Protein AF-A0A3M0WBS6-F1 (afdb_monomer)

Mean predicted aligned error: 14.49 Å

Structure (mmCIF, N/CA/C/O backbone):
data_AF-A0A3M0WBS6-F1
#
_entry.id   AF-A0A3M0WBS6-F1
#
loop_
_atom_site.group_PDB
_atom_site.id
_atom_site.type_symbol
_atom_site.label_atom_id
_atom_site.label_alt_id
_atom_site.label_comp_id
_atom_site.label_asym_id
_atom_site.label_entity_id
_atom_site.label_seq_id
_atom_site.pdbx_PDB_ins_code
_atom_site.Cartn_x
_atom_site.Cartn_y
_atom_site.Cartn_z
_atom_site.occupancy
_atom_site.B_iso_or_equiv
_atom_site.auth_seq_id
_atom_site.auth_comp_id
_atom_site.auth_asym_id
_atom_site.auth_atom_id
_atom_site.pdbx_PDB_model_num
ATOM 1 N N . MET A 1 1 ? -1.040 64.351 -2.840 1.00 47.22 1 MET A N 1
ATOM 2 C CA . MET A 1 1 ? -2.268 63.517 -2.868 1.00 47.22 1 MET A CA 1
ATOM 3 C C . MET A 1 1 ? -2.052 62.002 -3.060 1.00 47.22 1 MET A C 1
ATOM 5 O O . MET A 1 1 ? -3.031 61.279 -2.951 1.00 47.22 1 MET A O 1
ATOM 9 N N . LEU A 1 2 ? -0.829 61.464 -3.235 1.00 41.19 2 LEU A N 1
ATOM 10 C CA . LEU A 1 2 ? -0.623 60.002 -3.387 1.00 41.19 2 LEU A CA 1
ATOM 11 C C . LEU A 1 2 ? -0.198 59.225 -2.118 1.00 41.19 2 LEU A C 1
ATOM 13 O O . LEU A 1 2 ? -0.221 58.000 -2.134 1.00 41.19 2 LEU A O 1
ATOM 17 N N . ARG A 1 3 ? 0.147 59.889 -1.002 1.00 39.12 3 ARG A N 1
ATOM 18 C CA . ARG A 1 3 ? 0.546 59.202 0.250 1.00 39.12 3 ARG A CA 1
ATOM 19 C C . ARG A 1 3 ? -0.603 58.890 1.218 1.00 39.12 3 ARG A C 1
ATOM 21 O O . ARG A 1 3 ? -0.455 58.012 2.053 1.00 39.12 3 ARG A O 1
ATOM 28 N N . SER A 1 4 ? -1.759 59.541 1.078 1.00 40.88 4 SER A N 1
ATOM 29 C CA . SER A 1 4 ? -2.890 59.374 2.010 1.00 40.88 4 SER A CA 1
ATOM 30 C C . SER A 1 4 ? -3.879 58.268 1.589 1.00 40.88 4 SER A C 1
ATOM 32 O O . SER A 1 4 ? -4.588 57.721 2.424 1.00 40.88 4 SER A O 1
ATOM 34 N N . ARG A 1 5 ? -3.863 57.840 0.315 1.00 43.69 5 ARG A N 1
ATOM 35 C CA . ARG A 1 5 ? -4.740 56.762 -0.190 1.00 43.69 5 ARG A CA 1
ATOM 36 C C . ARG A 1 5 ? -4.237 55.337 0.087 1.00 43.69 5 ARG A C 1
ATOM 38 O O . ARG A 1 5 ? -5.045 54.420 0.109 1.00 43.69 5 ARG A O 1
ATOM 45 N N . ARG A 1 6 ? -2.935 55.138 0.338 1.00 44.62 6 ARG A N 1
ATOM 46 C CA . ARG A 1 6 ? -2.377 53.809 0.676 1.00 44.62 6 ARG A CA 1
ATOM 47 C C . ARG A 1 6 ? -2.536 53.442 2.154 1.00 44.62 6 ARG A C 1
ATOM 49 O O . ARG A 1 6 ? -2.639 52.262 2.459 1.00 44.62 6 ARG A O 1
ATOM 56 N N . LEU A 1 7 ? -2.617 54.431 3.049 1.00 44.59 7 LEU A N 1
ATOM 57 C CA . LEU A 1 7 ? -2.803 54.182 4.482 1.00 44.59 7 LEU A CA 1
ATOM 58 C C . LEU A 1 7 ? -4.254 53.790 4.814 1.00 44.59 7 LEU A C 1
ATOM 60 O O . LEU A 1 7 ? -4.465 52.875 5.598 1.00 44.59 7 LEU A O 1
ATOM 64 N N . LEU A 1 8 ? -5.250 54.400 4.153 1.00 46.28 8 LEU A N 1
ATOM 65 C CA . LEU A 1 8 ? -6.659 54.021 4.335 1.00 46.28 8 LEU A CA 1
ATOM 66 C C . LEU A 1 8 ? -6.970 52.613 3.797 1.00 46.28 8 LEU A C 1
ATOM 68 O O . LEU A 1 8 ? -7.720 51.878 4.425 1.00 46.28 8 LEU A O 1
ATOM 72 N N . ALA A 1 9 ? -6.362 52.209 2.676 1.00 47.78 9 ALA A N 1
ATOM 73 C CA . ALA A 1 9 ? -6.567 50.871 2.120 1.00 47.78 9 ALA A CA 1
ATOM 74 C C . ALA A 1 9 ? -5.963 49.767 3.010 1.00 47.78 9 ALA A C 1
ATOM 76 O O . ALA A 1 9 ? -6.587 48.724 3.182 1.00 47.78 9 ALA A O 1
ATOM 77 N N . LEU A 1 10 ? -4.797 50.007 3.629 1.00 48.59 10 LEU A N 1
ATOM 78 C CA . LEU A 1 10 ? -4.186 49.051 4.561 1.00 48.59 10 LEU A CA 1
ATOM 79 C C . LEU A 1 10 ? -4.943 48.950 5.892 1.00 48.59 10 LEU A C 1
ATOM 81 O O . LEU A 1 10 ? -5.083 47.848 6.413 1.00 48.59 10 LEU A O 1
ATOM 85 N N . VAL A 1 11 ? -5.467 50.062 6.421 1.00 52.75 11 VAL A N 1
ATOM 86 C CA . VAL A 1 11 ? -6.254 50.056 7.669 1.00 52.75 11 VAL A CA 1
ATOM 87 C C . VAL A 1 11 ? -7.625 49.401 7.461 1.00 52.75 11 VAL A C 1
ATOM 89 O O . VAL A 1 11 ? -8.079 48.669 8.336 1.00 52.75 11 VAL A O 1
ATOM 92 N N . CYS A 1 12 ? -8.253 49.563 6.291 1.00 49.41 12 CYS A N 1
ATOM 93 C CA . CYS A 1 12 ? -9.490 48.849 5.966 1.00 49.41 12 CYS A CA 1
ATOM 94 C C . CYS A 1 12 ? -9.265 47.346 5.725 1.00 49.41 12 CYS A C 1
ATOM 96 O O . CYS A 1 12 ? -10.094 46.558 6.160 1.00 49.41 12 CYS A O 1
ATOM 98 N N . LEU A 1 13 ? -8.151 46.930 5.105 1.00 45.88 13 LEU A N 1
ATOM 99 C CA . LEU A 1 13 ? -7.830 45.507 4.898 1.00 45.88 13 LEU A CA 1
ATOM 100 C C . LEU A 1 13 ? -7.440 44.788 6.200 1.00 45.88 13 LEU A C 1
ATOM 102 O O . LEU A 1 13 ? -7.873 43.659 6.411 1.00 45.88 13 LEU A O 1
ATOM 106 N N . PHE A 1 14 ? -6.697 45.443 7.102 1.00 46.53 14 PHE A N 1
ATOM 107 C CA . PHE A 1 14 ? -6.407 44.886 8.431 1.00 46.53 14 PHE A CA 1
ATOM 108 C C . PHE A 1 14 ? -7.639 44.897 9.344 1.00 46.53 14 PHE A C 1
ATOM 110 O O . PHE A 1 14 ? -7.871 43.928 10.057 1.00 46.53 14 PHE A O 1
ATOM 117 N N . GLY A 1 15 ? -8.464 45.948 9.287 1.00 42.53 15 GLY A N 1
ATOM 118 C CA . GLY A 1 15 ? -9.719 46.018 10.037 1.00 42.53 15 GLY A CA 1
ATOM 119 C C . GLY A 1 15 ? -10.725 44.949 9.608 1.00 42.53 15 GLY A C 1
ATOM 120 O O . GLY A 1 15 ? -11.357 44.349 10.470 1.00 42.53 15 GLY A O 1
ATOM 121 N N . PHE A 1 16 ? -10.823 44.649 8.306 1.00 43.31 16 PHE A N 1
ATOM 122 C CA . PHE A 1 16 ? -11.684 43.573 7.806 1.00 43.31 16 PHE A CA 1
ATOM 123 C C . PHE A 1 16 ? -11.136 42.193 8.174 1.00 43.31 16 PHE A C 1
ATOM 125 O O . PHE A 1 16 ? -11.905 41.374 8.653 1.00 43.31 16 PHE A O 1
ATOM 132 N N . ALA A 1 17 ? -9.820 41.964 8.046 1.00 44.31 17 ALA A N 1
ATOM 133 C CA . ALA A 1 17 ? -9.193 40.686 8.391 1.00 44.31 17 ALA A CA 1
ATOM 134 C C . ALA A 1 17 ? -9.304 40.356 9.890 1.00 44.31 17 ALA A C 1
ATOM 136 O O . ALA A 1 17 ? -9.595 39.209 10.235 1.00 44.31 17 ALA A O 1
ATOM 137 N N . VAL A 1 18 ? -9.135 41.358 10.766 1.00 44.69 18 VAL A N 1
ATOM 138 C CA . VAL A 1 18 ? -9.263 41.218 12.227 1.00 44.69 18 VAL A CA 1
ATOM 139 C C . VAL A 1 18 ? -10.728 41.067 12.651 1.00 44.69 18 VAL A C 1
ATOM 141 O O . VAL A 1 18 ? -11.005 40.251 13.523 1.00 44.69 18 VAL A O 1
ATOM 144 N N . LEU A 1 19 ? -11.688 41.748 12.003 1.00 34.44 19 LEU A N 1
ATOM 145 C CA . LEU A 1 19 ? -13.113 41.500 12.271 1.00 34.44 19 LEU A CA 1
ATOM 146 C C . LEU A 1 19 ? -13.571 40.125 11.767 1.00 34.44 19 LEU A C 1
ATOM 148 O O . LEU A 1 19 ? -14.340 39.478 12.465 1.00 34.44 19 LEU A O 1
ATOM 152 N N . THR A 1 20 ? -13.082 39.632 10.620 1.00 37.53 20 THR A N 1
ATOM 153 C CA . THR A 1 20 ? -13.386 38.255 10.181 1.00 37.53 20 THR A CA 1
ATOM 154 C C . THR A 1 20 ? -12.730 37.199 11.062 1.00 37.53 20 THR A C 1
ATOM 156 O O . THR A 1 20 ? -13.316 36.141 11.235 1.00 37.53 20 THR A O 1
ATOM 159 N N . THR A 1 21 ? -11.567 37.463 11.668 1.00 36.88 21 THR A N 1
ATOM 160 C CA . THR A 1 21 ? -10.949 36.508 12.613 1.00 36.88 21 THR A CA 1
ATOM 161 C C . THR A 1 21 ? -11.545 36.577 14.020 1.00 36.88 21 THR A C 1
ATOM 163 O O . THR A 1 21 ? -11.550 35.560 14.704 1.00 36.88 21 THR A O 1
ATOM 166 N N . PHE A 1 22 ? -12.109 37.715 14.442 1.00 31.97 22 PHE A N 1
ATOM 167 C CA . PHE A 1 22 ? -12.853 37.815 15.707 1.00 31.97 22 PHE A CA 1
ATOM 168 C C . PHE A 1 22 ? -14.324 37.380 15.601 1.00 31.97 22 PHE A C 1
ATOM 170 O O . PHE A 1 22 ? -14.873 36.926 16.597 1.00 31.97 22 PHE A O 1
ATOM 177 N N . LEU A 1 23 ? -14.952 37.458 14.420 1.00 30.58 23 LEU A N 1
ATOM 178 C CA . LEU A 1 23 ? -16.318 36.957 14.182 1.00 30.58 23 LEU A CA 1
ATOM 179 C C . LEU A 1 23 ? -16.371 35.476 13.752 1.00 30.58 23 LEU A C 1
ATOM 181 O O . LEU A 1 23 ? -17.457 34.926 13.646 1.00 30.58 23 LEU A O 1
ATOM 185 N N . LEU A 1 24 ? -15.224 34.819 13.534 1.00 34.69 24 LEU A N 1
ATOM 186 C CA . LEU A 1 24 ? -15.121 33.367 13.285 1.00 34.69 24 LEU A CA 1
ATOM 187 C C . LEU A 1 24 ? -14.645 32.575 14.514 1.00 34.69 24 LEU A C 1
ATOM 189 O O . LEU A 1 24 ? -14.204 31.437 14.390 1.00 34.69 24 LEU A O 1
ATOM 193 N N . ARG A 1 25 ? -14.724 33.169 15.706 1.00 33.16 25 ARG A N 1
ATOM 194 C CA . ARG A 1 25 ? -14.453 32.484 16.974 1.00 33.16 25 ARG A CA 1
ATOM 195 C C . ARG A 1 25 ? -15.651 32.619 17.910 1.00 33.16 25 ARG A C 1
ATOM 197 O O . ARG A 1 25 ? -15.506 33.002 19.065 1.00 33.16 25 ARG A O 1
ATOM 204 N N . GLU A 1 26 ? -16.840 32.347 17.377 1.00 32.22 26 GLU A N 1
ATOM 205 C CA . GLU A 1 26 ? -17.935 31.855 18.209 1.00 32.22 26 GLU A CA 1
ATOM 206 C C . GLU A 1 26 ? -17.575 30.431 18.630 1.00 32.22 26 GLU A C 1
ATOM 208 O O . GLU A 1 26 ? -17.135 29.623 17.812 1.00 32.22 26 GLU A O 1
ATOM 213 N N . GLU A 1 27 ? -17.694 30.158 19.927 1.00 37.25 27 GLU A N 1
ATOM 214 C CA . GLU A 1 27 ? -17.607 28.821 20.499 1.00 37.25 27 GLU A CA 1
ATOM 215 C C . GLU A 1 27 ? -18.438 27.854 19.648 1.00 37.25 27 GLU A C 1
ATOM 217 O O . GLU A 1 27 ? -19.664 27.956 19.587 1.00 37.25 27 GLU A O 1
ATOM 222 N N . HIS A 1 28 ? -17.768 26.917 18.975 1.00 36.47 28 HIS A N 1
ATOM 223 C CA . HIS A 1 28 ? -18.415 25.792 18.316 1.00 36.47 28 HIS A CA 1
ATOM 224 C C . HIS A 1 28 ? -18.977 24.848 19.387 1.00 36.47 28 HIS A C 1
ATOM 226 O O . HIS A 1 28 ? -18.446 23.771 19.641 1.00 36.47 28 HIS A O 1
ATOM 232 N N . ALA A 1 29 ? -20.075 25.248 20.027 1.00 37.41 29 ALA A N 1
ATOM 233 C CA . ALA A 1 29 ? -21.021 24.272 20.537 1.00 37.41 29 ALA A CA 1
ATOM 234 C C . ALA A 1 29 ? -21.516 23.449 19.330 1.00 37.41 29 ALA A C 1
ATOM 236 O O . ALA A 1 29 ? -21.731 24.037 18.267 1.00 37.41 29 ALA A O 1
ATOM 237 N N . PRO A 1 30 ? -21.678 22.119 19.436 1.00 37.03 30 PRO A N 1
ATOM 238 C CA . PRO A 1 30 ? -22.220 21.312 18.348 1.00 37.03 30 PRO A CA 1
ATOM 239 C C . PRO A 1 30 ? -23.620 21.826 17.991 1.00 37.03 30 PRO A C 1
ATOM 241 O O . PRO A 1 30 ? -24.596 21.597 18.704 1.00 37.03 30 PRO A O 1
ATOM 244 N N . VAL A 1 31 ? -23.709 22.587 16.899 1.00 40.69 31 VAL A N 1
ATOM 245 C CA . VAL A 1 31 ? -24.970 23.121 16.394 1.00 40.69 31 VAL A CA 1
ATOM 246 C C . VAL A 1 31 ? -25.613 22.009 15.582 1.00 40.69 31 VAL A C 1
ATOM 248 O O . VAL A 1 31 ? -25.177 21.707 14.472 1.00 40.69 31 VAL A O 1
ATOM 251 N N . LEU A 1 32 ? -26.656 21.390 16.143 1.00 47.97 32 LEU A N 1
ATOM 252 C CA . LEU A 1 32 ? -27.605 20.601 15.361 1.00 47.97 32 LEU A CA 1
ATOM 253 C C . LEU A 1 32 ? -27.993 21.429 14.124 1.00 47.97 32 LEU A C 1
ATOM 255 O O . LEU A 1 32 ? -28.398 22.585 14.298 1.00 47.97 32 LEU A O 1
ATOM 259 N N . PRO A 1 33 ? -27.887 20.901 12.889 1.00 42.44 33 PRO A N 1
ATOM 260 C CA . PRO A 1 33 ? -28.407 21.614 11.736 1.00 42.44 33 PRO A CA 1
ATOM 261 C C . PRO A 1 33 ? -29.860 21.999 12.020 1.00 42.44 33 PRO A C 1
ATOM 263 O O . PRO A 1 33 ? -30.611 21.226 12.617 1.00 42.44 33 PRO A O 1
ATOM 266 N N . THR A 1 34 ? -30.247 23.201 11.593 1.00 40.59 34 THR A N 1
ATOM 267 C CA . THR A 1 34 ? -31.525 23.892 11.859 1.00 40.59 34 THR A CA 1
ATOM 268 C C . THR A 1 34 ? -32.793 23.135 11.415 1.00 40.59 34 THR A C 1
ATOM 270 O O . THR A 1 34 ? -33.898 23.663 11.502 1.00 40.59 34 THR A O 1
ATOM 273 N N . SER A 1 35 ? -32.661 21.869 11.013 1.00 52.28 35 SER A N 1
ATOM 274 C CA . SER A 1 35 ? -33.719 20.867 10.949 1.00 52.28 35 SER A CA 1
ATOM 275 C C . SER A 1 35 ? -33.173 19.486 11.354 1.00 52.28 35 SER A C 1
ATOM 277 O O . SER A 1 35 ? -32.492 18.839 10.561 1.00 52.28 35 SER A O 1
ATOM 279 N N . SER A 1 36 ? -33.494 18.979 12.543 1.00 58.00 36 SER A N 1
ATOM 280 C CA . SER A 1 36 ? -33.116 17.612 12.939 1.00 58.00 36 SER A CA 1
ATOM 281 C C . SER A 1 36 ? -34.337 16.841 13.437 1.00 58.00 36 SER A C 1
ATOM 283 O O . SER A 1 36 ? -34.434 16.448 14.598 1.00 58.00 36 SER A O 1
ATOM 285 N N . LEU A 1 37 ? -35.297 16.622 12.532 1.00 74.56 37 LEU A N 1
ATOM 286 C CA . LEU A 1 37 ? -36.417 15.703 12.771 1.00 74.56 37 LEU A CA 1
ATOM 287 C C . LEU A 1 37 ? -35.947 14.237 12.888 1.00 74.56 37 LEU A C 1
ATOM 289 O O . LEU A 1 37 ? -36.679 13.408 13.422 1.00 74.56 37 LEU A O 1
ATOM 293 N N . THR A 1 38 ? -34.745 13.914 12.404 1.00 85.94 38 THR A N 1
ATOM 294 C CA . THR A 1 38 ? -34.146 12.572 12.418 1.00 85.94 38 THR A CA 1
ATOM 295 C C . THR A 1 38 ? -33.051 12.450 13.475 1.00 85.94 38 THR A C 1
ATOM 297 O O . THR A 1 38 ? -32.375 13.425 13.791 1.00 85.94 38 THR A O 1
ATOM 300 N N . HIS A 1 39 ? -32.909 11.257 14.058 1.00 91.88 39 HIS A N 1
ATOM 301 C CA . HIS A 1 39 ? -31.896 10.988 15.081 1.00 91.88 39 HIS A CA 1
ATOM 302 C C . HIS A 1 39 ? -30.485 10.970 14.455 1.00 91.88 39 HIS A C 1
ATOM 304 O O . HIS A 1 39 ? -30.342 10.422 13.361 1.00 91.88 39 HIS A O 1
ATOM 310 N N . PRO A 1 40 ? -29.428 11.485 15.113 1.00 92.69 40 PRO A N 1
ATOM 311 C CA . PRO A 1 40 ? -28.071 11.480 14.552 1.00 92.69 40 PRO A CA 1
ATOM 312 C C . PRO A 1 40 ? -27.553 10.087 14.158 1.00 92.69 40 PRO A C 1
ATOM 314 O O . PRO A 1 40 ? -26.979 9.930 13.086 1.00 92.69 40 PRO A O 1
ATOM 317 N N . VAL A 1 41 ? -27.816 9.054 14.971 1.00 95.19 41 VAL A N 1
ATOM 318 C CA . VAL A 1 41 ? -27.427 7.664 14.640 1.00 95.19 41 VAL A CA 1
ATOM 319 C C . VAL A 1 41 ? -28.119 7.171 13.368 1.00 95.19 41 VAL A C 1
ATOM 321 O O . VAL A 1 41 ? -27.478 6.521 12.552 1.00 95.19 41 VAL A O 1
ATOM 324 N N . HIS A 1 42 ? -29.390 7.527 13.157 1.00 94.69 42 HIS A N 1
ATOM 325 C CA . HIS A 1 42 ? -30.114 7.163 11.937 1.00 94.69 42 HIS A CA 1
ATOM 326 C C . HIS A 1 42 ? -29.429 7.746 10.694 1.00 94.69 42 HIS A C 1
ATOM 328 O O . HIS A 1 42 ? -29.195 7.029 9.728 1.00 94.69 42 HIS A O 1
ATOM 334 N N . GLN A 1 43 ? -29.037 9.025 10.750 1.00 92.81 43 GLN A N 1
ATOM 335 C CA . GLN A 1 43 ? -28.323 9.684 9.650 1.00 92.81 43 GLN A CA 1
ATOM 336 C C . GLN A 1 43 ? -26.978 9.003 9.362 1.00 92.81 43 GLN A C 1
ATOM 338 O O . GLN A 1 43 ? -26.663 8.746 8.204 1.00 92.81 43 GLN A O 1
ATOM 343 N N . LEU A 1 44 ? -26.213 8.654 10.404 1.00 95.69 44 LEU A N 1
ATOM 344 C CA . LEU A 1 44 ? -24.932 7.954 10.255 1.00 95.69 44 LEU A CA 1
ATOM 345 C C . LEU A 1 44 ? -25.090 6.588 9.577 1.00 95.69 44 LEU A C 1
ATOM 347 O O . LEU A 1 44 ? -24.290 6.249 8.707 1.00 95.69 44 LEU A O 1
ATOM 351 N N . VAL A 1 45 ? -26.118 5.821 9.953 1.00 96.75 45 VAL A N 1
ATOM 352 C CA . VAL A 1 45 ? -26.416 4.516 9.343 1.00 96.75 45 VAL A CA 1
ATOM 353 C C . VAL A 1 45 ? -26.828 4.686 7.879 1.00 96.75 45 VAL A C 1
ATOM 355 O O . VAL A 1 45 ? -26.230 4.057 7.007 1.00 96.75 45 VAL A O 1
ATOM 358 N N . GLU A 1 46 ? -27.778 5.580 7.580 1.00 95.06 46 GLU A N 1
ATOM 359 C CA . GLU A 1 46 ? -28.247 5.811 6.204 1.00 95.06 46 GLU A CA 1
ATOM 360 C C . GLU A 1 46 ? -27.131 6.317 5.275 1.00 95.06 46 GLU A C 1
ATOM 362 O O . GLU A 1 46 ? -27.010 5.870 4.127 1.00 95.06 46 GLU A O 1
ATOM 367 N N . ASP A 1 47 ? -26.299 7.243 5.760 1.00 95.25 47 ASP A N 1
ATOM 368 C CA . ASP A 1 47 ? -25.171 7.780 5.004 1.00 95.25 47 ASP A CA 1
ATOM 369 C C . ASP A 1 47 ? -24.118 6.701 4.736 1.00 95.25 47 ASP A C 1
ATOM 371 O O . ASP A 1 47 ? -23.687 6.529 3.590 1.00 95.25 47 ASP A O 1
ATOM 375 N N . ALA A 1 48 ? -23.757 5.923 5.760 1.00 97.31 48 ALA A N 1
ATOM 376 C CA . ALA A 1 48 ? -22.767 4.864 5.629 1.00 97.31 48 ALA A CA 1
ATOM 377 C C . ALA A 1 48 ? -23.246 3.726 4.713 1.00 97.31 48 ALA A C 1
ATOM 379 O O . ALA A 1 48 ? -22.464 3.214 3.906 1.00 97.31 48 ALA A O 1
ATOM 380 N N . GLU A 1 49 ? -24.527 3.352 4.773 1.00 97.31 49 GLU A N 1
ATOM 381 C CA . GLU A 1 49 ? -25.117 2.353 3.878 1.00 97.31 49 GLU A CA 1
ATOM 382 C C . GLU A 1 49 ? -25.115 2.836 2.425 1.00 97.31 49 GLU A C 1
ATOM 384 O O . GLU A 1 49 ? -24.713 2.089 1.525 1.00 97.31 49 GLU A O 1
ATOM 389 N N . ARG A 1 50 ? -25.494 4.095 2.177 1.00 97.56 50 ARG A N 1
ATOM 390 C CA . ARG A 1 50 ? -25.458 4.691 0.835 1.00 97.56 50 ARG A CA 1
ATOM 391 C C . ARG A 1 50 ? -24.042 4.696 0.260 1.00 97.56 50 ARG A C 1
ATOM 393 O O . ARG A 1 50 ? -23.843 4.257 -0.879 1.00 97.56 50 ARG A O 1
ATOM 400 N N . ASP A 1 51 ? -23.065 5.141 1.043 1.00 96.75 51 ASP A N 1
ATOM 401 C CA . ASP A 1 51 ? -21.661 5.188 0.630 1.00 96.75 51 ASP A CA 1
ATOM 402 C C . ASP A 1 51 ? -21.102 3.781 0.385 1.00 96.75 51 ASP A C 1
ATOM 404 O O . ASP A 1 51 ? -20.382 3.544 -0.593 1.00 96.75 51 ASP A O 1
ATOM 408 N N . PHE A 1 52 ? -21.493 2.812 1.214 1.00 97.44 52 PHE A N 1
ATOM 409 C CA . PHE A 1 52 ? -21.112 1.418 1.042 1.00 97.44 52 PHE A CA 1
ATOM 410 C C . PHE A 1 52 ? -21.689 0.806 -0.243 1.00 97.44 52 PHE A C 1
ATOM 412 O O . PHE A 1 52 ? -20.957 0.147 -0.988 1.00 97.44 52 PHE A O 1
ATOM 419 N N . GLN A 1 53 ? -22.959 1.064 -0.576 1.00 97.62 53 GLN A N 1
ATOM 420 C CA . GLN A 1 53 ? -23.530 0.595 -1.845 1.00 97.62 53 GLN A CA 1
ATOM 421 C C . GLN A 1 53 ? -22.854 1.251 -3.056 1.00 97.62 53 GLN A C 1
ATOM 423 O O . GLN A 1 53 ? -22.554 0.562 -4.036 1.00 97.62 53 GLN A O 1
ATOM 428 N N . ALA A 1 54 ? -22.550 2.551 -2.989 1.00 97.94 54 ALA A N 1
ATOM 429 C CA . ALA A 1 54 ? -21.816 3.247 -4.046 1.00 97.94 54 ALA A CA 1
ATOM 430 C C . ALA A 1 54 ? -20.412 2.651 -4.252 1.00 97.94 54 ALA A C 1
ATOM 432 O O . ALA A 1 54 ? -19.980 2.432 -5.390 1.00 97.94 54 ALA A O 1
ATOM 433 N N . LEU A 1 55 ? -19.724 2.320 -3.157 1.00 96.12 55 LEU A N 1
ATOM 434 C CA . LEU A 1 55 ? -18.430 1.648 -3.189 1.00 96.12 55 LEU A CA 1
ATOM 435 C C . LEU A 1 55 ? -18.515 0.262 -3.837 1.00 96.12 55 LEU A C 1
ATOM 437 O O . LEU A 1 55 ? -17.672 -0.073 -4.668 1.00 96.12 55 LEU A O 1
ATOM 441 N N . ARG A 1 56 ? -19.535 -0.538 -3.519 1.00 96.31 56 ARG A N 1
ATOM 442 C CA . ARG A 1 56 ? -19.724 -1.856 -4.147 1.00 96.31 56 ARG A CA 1
ATOM 443 C C . ARG A 1 56 ? -20.053 -1.743 -5.635 1.00 96.31 56 ARG A C 1
ATOM 445 O O . ARG A 1 56 ? -19.561 -2.531 -6.440 1.00 96.31 56 ARG A O 1
ATOM 452 N N . ALA A 1 57 ? -20.840 -0.741 -6.022 1.00 96.88 57 ALA A N 1
ATOM 453 C CA . ALA A 1 57 ? -21.254 -0.544 -7.408 1.00 96.88 57 ALA A CA 1
ATOM 454 C C . ALA A 1 57 ? -20.092 -0.173 -8.349 1.00 96.88 57 ALA A C 1
ATOM 456 O O . ALA A 1 57 ? -20.131 -0.538 -9.527 1.00 96.88 57 ALA A O 1
ATOM 457 N N . ARG A 1 58 ? -19.062 0.524 -7.843 1.00 95.81 58 ARG A N 1
ATOM 458 C CA . ARG A 1 58 ? -17.923 1.009 -8.647 1.00 95.81 58 ARG A CA 1
ATOM 459 C C . ARG A 1 58 ? -16.789 -0.001 -8.860 1.00 95.81 58 ARG A C 1
ATOM 461 O O . ARG A 1 58 ? -15.851 0.329 -9.576 1.00 95.81 58 ARG A O 1
ATOM 468 N N . GLN A 1 59 ? -16.845 -1.186 -8.245 1.00 97.31 59 GLN A N 1
ATOM 469 C CA . GLN A 1 59 ? -15.738 -2.150 -8.293 1.00 97.31 59 GLN A CA 1
ATOM 470 C C . GLN A 1 59 ? -15.447 -2.648 -9.721 1.00 97.31 59 GLN A C 1
ATOM 472 O O . GLN A 1 59 ? -16.356 -2.942 -10.509 1.00 97.31 59 GLN A O 1
ATOM 477 N N . SER A 1 60 ? -14.161 -2.800 -10.029 1.00 97.50 60 SER A N 1
ATOM 478 C CA . SER A 1 60 ? -13.648 -3.238 -11.325 1.00 97.50 60 SER A CA 1
ATOM 479 C C . SER A 1 60 ? -14.107 -4.645 -11.705 1.00 97.50 60 SER A C 1
ATOM 481 O O . SER A 1 60 ? -13.981 -5.611 -10.946 1.00 97.50 60 SER A O 1
ATOM 483 N N . ARG A 1 61 ? -14.598 -4.789 -12.943 1.00 94.44 61 ARG A N 1
ATOM 484 C CA . ARG A 1 61 ? -15.171 -6.049 -13.455 1.00 94.44 61 ARG A CA 1
ATOM 485 C C . ARG A 1 61 ? -14.232 -6.829 -14.366 1.00 94.44 61 ARG A C 1
ATOM 487 O O . ARG A 1 61 ? -14.418 -8.033 -14.524 1.00 94.44 61 ARG A O 1
ATOM 494 N N . SER A 1 62 ? -13.217 -6.172 -14.922 1.00 95.88 62 SER A N 1
ATOM 495 C CA . SER A 1 62 ? -12.187 -6.786 -15.761 1.00 95.88 62 SER A CA 1
ATOM 496 C C . SER A 1 62 ? -10.778 -6.392 -15.309 1.00 95.88 62 SER A C 1
ATOM 498 O O . SER A 1 62 ? -10.596 -5.414 -14.585 1.00 95.88 62 SER A O 1
ATOM 500 N N . LEU A 1 63 ? -9.761 -7.134 -15.767 1.00 94.94 63 LEU A N 1
ATOM 501 C CA . LEU A 1 63 ? -8.356 -6.776 -15.533 1.00 94.94 63 LEU A CA 1
ATOM 502 C C . LEU A 1 63 ? -8.045 -5.381 -16.094 1.00 94.94 63 LEU A C 1
ATOM 504 O O . LEU A 1 63 ? -7.321 -4.614 -15.470 1.00 94.94 63 LEU A O 1
ATOM 508 N N . LYS A 1 64 ? -8.610 -5.038 -17.258 1.00 93.06 64 LYS A N 1
ATOM 509 C CA . LYS A 1 64 ? -8.423 -3.725 -17.885 1.00 93.06 64 LYS A CA 1
ATOM 510 C C . LYS A 1 64 ? -8.954 -2.602 -16.989 1.00 93.06 64 LYS A C 1
ATOM 512 O O . LYS A 1 64 ? -8.262 -1.600 -16.831 1.00 93.06 64 LYS A O 1
ATOM 517 N N . ASP A 1 65 ? -10.129 -2.795 -16.391 1.00 96.06 65 ASP A N 1
ATOM 518 C CA . ASP A 1 65 ? -10.731 -1.816 -15.477 1.00 96.06 65 ASP A CA 1
ATOM 519 C C . ASP A 1 65 ? -9.889 -1.672 -14.208 1.00 96.06 65 ASP A C 1
ATOM 521 O O . ASP A 1 65 ? -9.518 -0.557 -13.859 1.00 96.06 65 ASP A O 1
ATOM 525 N N . ALA A 1 66 ? -9.469 -2.791 -13.604 1.00 97.44 66 ALA A N 1
ATOM 526 C CA . ALA A 1 66 ? -8.635 -2.783 -12.399 1.00 97.44 66 ALA A CA 1
ATOM 527 C C . ALA A 1 66 ? -7.284 -2.086 -12.637 1.00 97.44 66 ALA A C 1
ATOM 529 O O . ALA A 1 66 ? -6.804 -1.325 -11.800 1.00 97.44 66 ALA A O 1
ATOM 530 N N . VAL A 1 67 ? -6.665 -2.296 -13.805 1.00 94.88 67 VAL A N 1
ATOM 531 C CA . VAL A 1 67 ? -5.430 -1.598 -14.200 1.00 94.88 67 VAL A CA 1
ATOM 532 C C . VAL A 1 67 ? -5.677 -0.100 -14.403 1.00 94.88 67 VAL A C 1
ATOM 534 O O . VAL A 1 67 ? -4.845 0.719 -14.001 1.00 94.88 67 VAL A O 1
ATOM 537 N N . ALA A 1 68 ? -6.792 0.275 -15.033 1.00 92.25 68 ALA A N 1
ATOM 538 C CA . ALA A 1 68 ? -7.146 1.675 -15.252 1.00 92.25 68 ALA A CA 1
ATOM 539 C C . ALA A 1 68 ? -7.434 2.397 -13.927 1.00 92.25 68 ALA A C 1
ATOM 541 O O . ALA A 1 68 ? -6.909 3.491 -13.709 1.00 92.25 68 ALA A O 1
ATOM 542 N N . GLU A 1 69 ? -8.190 1.769 -13.027 1.00 97.00 69 GLU A N 1
ATOM 543 C CA . GLU A 1 69 ? -8.500 2.292 -11.697 1.00 97.00 69 GLU A CA 1
ATOM 544 C C . GLU A 1 69 ? -7.239 2.415 -10.838 1.00 97.00 69 GLU A C 1
ATOM 546 O O . GLU A 1 69 ? -6.989 3.480 -10.271 1.00 97.00 69 GLU A O 1
ATOM 551 N N . TYR A 1 70 ? -6.369 1.398 -10.844 1.00 96.19 70 TYR A N 1
ATOM 552 C CA . TYR A 1 70 ? -5.065 1.450 -10.177 1.00 96.19 70 TYR A CA 1
ATOM 553 C C . TYR A 1 70 ? -4.241 2.664 -10.632 1.00 96.19 70 TYR A C 1
ATOM 555 O O . TYR A 1 70 ? -3.746 3.443 -9.812 1.00 96.19 70 TYR A O 1
ATOM 563 N N . ARG A 1 71 ? -4.113 2.862 -11.953 1.00 92.88 71 ARG A N 1
ATOM 564 C CA . ARG A 1 71 ? -3.371 3.998 -12.528 1.00 92.88 71 ARG A CA 1
ATOM 565 C C . ARG A 1 71 ? -4.023 5.330 -12.181 1.00 92.88 71 ARG A C 1
ATOM 567 O O . ARG A 1 71 ? -3.321 6.291 -11.862 1.00 92.88 71 ARG A O 1
ATOM 574 N N . ARG A 1 72 ? -5.357 5.400 -12.227 1.00 94.88 72 ARG A N 1
ATOM 575 C CA . ARG A 1 72 ? -6.118 6.604 -11.881 1.00 94.88 72 ARG A CA 1
ATOM 576 C C . ARG A 1 72 ? -5.874 6.998 -10.426 1.00 94.88 72 ARG A C 1
ATOM 578 O O . ARG A 1 72 ? -5.620 8.184 -10.190 1.00 94.88 72 ARG A O 1
ATOM 585 N N . ARG A 1 73 ? -5.935 6.026 -9.508 1.00 94.06 73 ARG A N 1
ATOM 586 C CA . ARG A 1 73 ? -5.866 6.219 -8.055 1.00 94.06 73 ARG A CA 1
ATOM 587 C C . ARG A 1 73 ? -4.447 6.501 -7.567 1.00 94.06 73 ARG A C 1
ATOM 589 O O . ARG A 1 73 ? -4.225 7.527 -6.934 1.00 94.06 73 ARG A O 1
ATOM 596 N N . TYR A 1 74 ? -3.483 5.650 -7.917 1.00 93.62 74 TYR A N 1
ATOM 597 C CA . TYR A 1 74 ? -2.132 5.712 -7.342 1.00 93.62 74 TYR A CA 1
ATOM 598 C C . TYR A 1 74 ? -1.105 6.431 -8.213 1.00 93.62 74 TYR A C 1
ATOM 600 O O . TYR A 1 74 ? 0.024 6.627 -7.773 1.00 93.62 74 TYR A O 1
ATOM 608 N N . LYS A 1 75 ? -1.465 6.803 -9.452 1.00 88.75 75 LYS A N 1
ATOM 609 C CA . LYS A 1 75 ? -0.527 7.379 -10.434 1.00 88.75 75 LYS A CA 1
ATOM 610 C C . LYS A 1 75 ? 0.726 6.513 -10.602 1.00 88.75 75 LYS A C 1
ATOM 612 O O . LYS A 1 75 ? 1.838 7.012 -10.721 1.00 88.75 75 LYS A O 1
ATOM 617 N N . LEU A 1 76 ? 0.524 5.195 -10.604 1.00 89.44 76 LEU A N 1
ATOM 618 C CA . LEU A 1 76 ? 1.556 4.179 -10.781 1.00 89.44 76 LEU A CA 1
ATOM 619 C C . LEU A 1 76 ? 1.091 3.122 -11.785 1.00 89.44 76 LEU A C 1
ATOM 621 O O . LEU A 1 76 ? -0.107 2.850 -11.870 1.00 89.44 76 LEU A O 1
ATOM 625 N N . PRO A 1 77 ? 2.001 2.477 -12.528 1.00 88.88 77 PRO A N 1
ATOM 626 C CA . PRO A 1 77 ? 1.708 1.206 -13.159 1.00 88.88 77 PRO A CA 1
ATOM 627 C C . PRO A 1 77 ? 1.464 0.153 -12.074 1.00 88.88 77 PRO A C 1
ATOM 629 O O . PRO A 1 77 ? 2.117 0.205 -11.029 1.00 88.88 77 PRO A O 1
ATOM 632 N N . PRO A 1 78 ? 0.574 -0.820 -12.302 1.00 92.94 78 PRO A N 1
ATOM 633 C CA . PRO A 1 78 ? 0.459 -1.963 -11.407 1.00 92.94 78 PRO A CA 1
ATOM 634 C C . PRO A 1 78 ? 1.800 -2.708 -11.263 1.00 92.94 78 PRO A C 1
ATOM 636 O O . PRO A 1 78 ? 2.604 -2.689 -12.203 1.00 92.94 78 PRO A O 1
ATOM 639 N N . PRO A 1 79 ? 2.077 -3.348 -10.111 1.00 94.19 79 PRO A N 1
ATOM 640 C CA . PRO A 1 79 ? 3.307 -4.109 -9.915 1.00 94.19 79 PRO A CA 1
ATOM 641 C C . PRO A 1 79 ? 3.409 -5.306 -10.878 1.00 94.19 79 PRO A C 1
ATOM 643 O O . PRO A 1 79 ? 2.394 -5.763 -11.413 1.00 94.19 79 PRO A O 1
ATOM 646 N N . PRO A 1 80 ? 4.618 -5.859 -11.090 1.00 93.81 80 PRO A N 1
ATOM 647 C CA . PRO A 1 80 ? 4.766 -7.135 -11.779 1.00 93.81 80 PRO A CA 1
ATOM 648 C C . PRO A 1 80 ? 3.857 -8.215 -11.176 1.00 93.81 80 PRO A C 1
ATOM 650 O O . PRO A 1 80 ? 3.648 -8.265 -9.968 1.00 93.81 80 PRO A O 1
ATOM 653 N N . HIS A 1 81 ? 3.313 -9.072 -12.035 1.00 96.31 81 HIS A N 1
ATOM 654 C CA . HIS A 1 81 ? 2.341 -10.122 -11.725 1.00 96.31 81 HIS A CA 1
ATOM 655 C C . HIS A 1 81 ? 0.984 -9.632 -11.189 1.00 96.31 81 HIS A C 1
ATOM 657 O O . HIS A 1 81 ? 0.221 -10.418 -10.621 1.00 96.31 81 HIS A O 1
ATOM 663 N N . PHE A 1 82 ? 0.620 -8.368 -11.427 1.00 96.94 82 PHE A N 1
ATOM 664 C CA . PHE A 1 82 ? -0.713 -7.857 -11.092 1.00 96.94 82 PHE A CA 1
ATOM 665 C C . PHE A 1 82 ? -1.849 -8.617 -11.795 1.00 96.94 82 PHE A C 1
ATOM 667 O O . PHE A 1 82 ? -2.915 -8.807 -11.217 1.00 96.94 82 PHE A O 1
ATOM 674 N N . ASP A 1 83 ? -1.625 -9.108 -13.018 1.00 95.81 83 ASP A N 1
ATOM 675 C CA . ASP A 1 83 ? -2.567 -9.987 -13.720 1.00 95.81 83 ASP A CA 1
ATOM 676 C C . ASP A 1 83 ? -2.803 -11.296 -12.949 1.00 95.81 83 ASP A C 1
ATOM 678 O O . ASP A 1 83 ? -3.941 -11.750 -12.822 1.00 95.81 83 ASP A O 1
ATOM 682 N N . LYS A 1 84 ? -1.738 -11.883 -12.383 1.00 98.31 84 LYS A N 1
ATOM 683 C CA . LYS A 1 84 ? -1.827 -13.095 -11.556 1.00 98.31 84 LYS A CA 1
ATOM 684 C C . LYS A 1 84 ? -2.614 -12.822 -10.288 1.00 98.31 84 LYS A C 1
ATOM 686 O O . LYS A 1 84 ? -3.500 -13.608 -9.962 1.00 98.31 84 LYS A O 1
ATOM 691 N N . TRP A 1 85 ? -2.341 -11.699 -9.629 1.00 98.62 85 TRP A N 1
ATOM 692 C CA . TRP A 1 85 ? -3.113 -11.250 -8.474 1.00 98.62 85 TRP A CA 1
ATOM 693 C C . TRP A 1 85 ? -4.593 -11.043 -8.810 1.00 98.62 85 TRP A C 1
ATOM 695 O O . TRP A 1 85 ? -5.448 -11.590 -8.119 1.00 98.62 85 TRP A O 1
ATOM 705 N N . TYR A 1 86 ? -4.914 -10.353 -9.906 1.00 98.56 86 TYR A N 1
ATOM 706 C CA . TYR A 1 86 ? -6.300 -10.115 -10.312 1.00 98.56 86 TYR A CA 1
ATOM 707 C C . TYR A 1 86 ? -7.052 -11.430 -10.562 1.00 98.56 86 TYR A C 1
ATOM 709 O O . TYR A 1 86 ? -8.148 -11.640 -10.043 1.00 98.56 86 TYR A O 1
ATOM 717 N N . HIS A 1 87 ? -6.457 -12.355 -11.321 1.00 98.06 87 HIS A N 1
ATOM 718 C CA . HIS A 1 87 ? -7.068 -13.662 -11.564 1.00 98.06 87 HIS A CA 1
ATOM 719 C C . HIS A 1 87 ? -7.195 -14.493 -10.283 1.00 98.06 87 HIS A C 1
ATOM 721 O O . HIS A 1 87 ? -8.194 -15.193 -10.114 1.00 98.06 87 HIS A O 1
ATOM 727 N N . PHE A 1 88 ? -6.224 -14.392 -9.372 1.00 98.38 88 PHE A N 1
ATOM 728 C CA . PHE A 1 88 ? -6.282 -15.024 -8.058 1.00 98.38 88 PHE A CA 1
ATOM 729 C C . PHE A 1 88 ? -7.451 -14.469 -7.227 1.00 98.38 88 PHE A C 1
ATOM 731 O O . PHE A 1 88 ? -8.280 -15.250 -6.764 1.00 98.38 88 PHE A O 1
ATOM 738 N N . ALA A 1 89 ? -7.601 -13.143 -7.151 1.00 98.38 89 ALA A N 1
ATOM 739 C CA . ALA A 1 89 ? -8.703 -12.464 -6.466 1.00 98.38 89 ALA A CA 1
ATOM 740 C C . ALA A 1 89 ? -10.078 -12.844 -7.038 1.00 98.38 89 ALA A C 1
ATOM 742 O O . ALA A 1 89 ? -10.989 -13.215 -6.296 1.00 98.38 89 ALA A O 1
ATOM 743 N N . LYS A 1 90 ? -10.225 -12.835 -8.371 1.00 97.88 90 LYS A N 1
ATOM 744 C CA . LYS A 1 90 ? -11.479 -13.237 -9.030 1.00 97.88 90 LYS A CA 1
ATOM 745 C C . LYS A 1 90 ? -11.816 -14.705 -8.791 1.00 97.88 90 LYS A C 1
ATOM 747 O O . LYS A 1 90 ? -12.977 -15.008 -8.538 1.00 97.88 90 LYS A O 1
ATOM 752 N N . LYS A 1 91 ? -10.827 -15.605 -8.837 1.00 97.56 91 LYS A N 1
ATOM 753 C CA . LYS A 1 91 ? -11.025 -17.039 -8.562 1.00 97.56 91 LYS A CA 1
ATOM 754 C C . LYS A 1 91 ? -11.475 -17.290 -7.119 1.00 97.56 91 LYS A C 1
ATOM 756 O O . LYS A 1 91 ? -12.246 -18.213 -6.881 1.00 97.56 91 LYS A O 1
ATOM 761 N N . ARG A 1 92 ? -10.985 -16.485 -6.177 1.00 97.44 92 ARG A N 1
ATOM 762 C CA . ARG A 1 92 ? -11.300 -16.561 -4.743 1.00 97.44 92 ARG A CA 1
ATOM 763 C C . ARG A 1 92 ? -12.613 -15.859 -4.368 1.00 97.44 92 ARG A C 1
ATOM 765 O O . ARG A 1 92 ? -13.080 -16.002 -3.246 1.00 97.44 92 ARG A O 1
ATOM 772 N N . GLY A 1 93 ? -13.237 -15.154 -5.315 1.00 97.06 93 GLY A N 1
ATOM 773 C CA . GLY A 1 93 ? -14.510 -14.473 -5.094 1.00 97.06 93 GLY A CA 1
ATOM 774 C C . GLY A 1 93 ? -14.385 -13.292 -4.136 1.00 97.06 93 GLY A C 1
ATOM 775 O O . GLY A 1 93 ? -15.217 -13.155 -3.248 1.00 97.06 93 GLY A O 1
ATOM 776 N N . VAL A 1 94 ? -13.329 -12.485 -4.271 1.00 96.62 94 VAL A N 1
ATOM 777 C CA . VAL A 1 94 ? -13.179 -11.238 -3.503 1.00 96.62 94 VAL A CA 1
ATOM 778 C C . VAL A 1 94 ? -14.162 -10.185 -4.012 1.00 96.62 94 VAL A C 1
ATOM 780 O O . VAL A 1 94 ? -14.263 -9.958 -5.223 1.00 96.62 94 VAL A O 1
ATOM 783 N N . GLU A 1 95 ? -14.864 -9.538 -3.080 1.00 96.25 95 GLU A N 1
ATOM 784 C CA . GLU A 1 95 ? -15.879 -8.515 -3.367 1.00 96.25 95 GLU A CA 1
ATOM 785 C C . GLU A 1 95 ? -15.258 -7.152 -3.725 1.00 96.25 95 GLU A C 1
ATOM 787 O O . GLU A 1 95 ? -15.725 -6.486 -4.649 1.00 96.25 95 GLU A O 1
ATOM 792 N N . LEU A 1 96 ? -14.196 -6.740 -3.020 1.00 96.88 96 LEU A N 1
ATOM 793 C CA . LEU A 1 96 ? -13.550 -5.431 -3.174 1.00 96.88 96 LEU A CA 1
ATOM 794 C C . LEU A 1 96 ? -12.222 -5.550 -3.935 1.00 96.88 96 LEU A C 1
ATOM 796 O O . LEU A 1 96 ? -11.175 -5.829 -3.358 1.00 96.88 96 LEU A O 1
ATOM 800 N N . ILE A 1 97 ? -12.262 -5.348 -5.253 1.00 97.44 97 ILE A N 1
ATOM 801 C CA . ILE A 1 97 ? -11.078 -5.447 -6.124 1.00 97.44 97 ILE A CA 1
ATOM 802 C C . ILE A 1 97 ? -10.203 -4.190 -6.061 1.00 97.44 97 ILE A C 1
ATOM 804 O O . ILE A 1 97 ? -8.989 -4.285 -6.240 1.00 97.44 97 ILE A O 1
ATOM 808 N N . ASP A 1 98 ? -10.786 -3.023 -5.797 1.00 97.56 98 ASP A N 1
ATOM 809 C CA . ASP A 1 98 ? -10.066 -1.751 -5.927 1.00 97.56 98 ASP A CA 1
ATOM 810 C C . ASP A 1 98 ? -9.676 -1.117 -4.584 1.00 97.56 98 ASP A C 1
ATOM 812 O O . ASP A 1 98 ? -8.896 -0.167 -4.561 1.00 97.56 98 ASP A O 1
ATOM 816 N N . GLU A 1 99 ? -10.176 -1.638 -3.460 1.00 96.38 99 GLU A N 1
ATOM 817 C CA . GLU A 1 99 ? -10.008 -1.020 -2.138 1.00 96.38 99 GLU A CA 1
ATOM 818 C C . GLU A 1 99 ? -8.785 -1.595 -1.397 1.00 96.38 99 GLU A C 1
ATOM 820 O O . GLU A 1 99 ? -8.902 -2.458 -0.530 1.00 96.38 99 GLU A O 1
ATOM 825 N N . PHE A 1 100 ? -7.590 -1.127 -1.777 1.00 97.00 100 PHE A N 1
ATOM 826 C CA . PHE A 1 100 ? -6.291 -1.510 -1.188 1.00 97.00 100 PHE A CA 1
ATOM 827 C C . PHE A 1 100 ? -5.443 -0.279 -0.808 1.00 97.00 100 PHE A C 1
ATOM 829 O O . PHE A 1 100 ? -4.208 -0.305 -0.865 1.00 97.00 100 PHE A O 1
ATOM 836 N N . ASP A 1 101 ? -6.101 0.828 -0.465 1.00 95.81 101 ASP A N 1
ATOM 837 C CA . ASP A 1 101 ? -5.469 2.139 -0.285 1.00 95.81 101 ASP A CA 1
ATOM 838 C C . ASP A 1 101 ? -4.505 2.167 0.897 1.00 95.81 101 ASP A C 1
ATOM 840 O O . ASP A 1 101 ? -3.430 2.771 0.798 1.00 95.81 101 ASP A O 1
ATOM 844 N N . GLY A 1 102 ? -4.822 1.440 1.970 1.00 96.00 102 GLY A N 1
ATOM 845 C CA . GLY A 1 102 ? -3.929 1.250 3.105 1.00 96.00 102 GLY A CA 1
ATOM 846 C C . GLY A 1 102 ? -2.544 0.762 2.674 1.00 96.00 102 GLY A C 1
ATOM 847 O O . GLY A 1 102 ? -1.538 1.306 3.130 1.00 96.00 102 GLY A O 1
ATOM 848 N N . ILE A 1 103 ? -2.456 -0.180 1.723 1.00 98.44 103 ILE A N 1
ATOM 849 C CA . ILE A 1 103 ? -1.166 -0.678 1.209 1.00 98.44 103 ILE A CA 1
ATOM 850 C C . ILE A 1 103 ? -0.376 0.456 0.549 1.00 98.44 103 ILE A C 1
ATOM 852 O O . ILE A 1 103 ? 0.806 0.637 0.846 1.00 98.44 103 ILE A O 1
ATOM 856 N N . TYR A 1 104 ? -1.018 1.250 -0.313 1.00 97.75 104 TYR A N 1
ATOM 857 C CA . TYR A 1 104 ? -0.365 2.388 -0.963 1.00 97.75 104 TYR A CA 1
ATOM 858 C C . TYR A 1 104 ? 0.154 3.399 0.067 1.00 97.75 104 TYR A C 1
ATOM 860 O O . TYR A 1 104 ? 1.322 3.789 0.009 1.00 97.75 104 TYR A O 1
ATOM 868 N N . HIS A 1 105 ? -0.680 3.792 1.033 1.00 97.00 105 HIS A N 1
ATOM 869 C CA . HIS A 1 105 ? -0.318 4.797 2.032 1.00 97.00 105 HIS A CA 1
ATOM 870 C C . HIS A 1 105 ? 0.819 4.339 2.954 1.00 97.00 105 HIS A C 1
ATOM 872 O O . HIS A 1 105 ? 1.716 5.132 3.241 1.00 97.00 105 HIS A O 1
ATOM 878 N N . MET A 1 106 ? 0.838 3.068 3.367 1.00 97.69 106 MET A N 1
ATOM 879 C CA . MET A 1 106 ? 1.912 2.516 4.205 1.00 97.69 106 MET A CA 1
ATOM 880 C C . MET A 1 106 ? 3.252 2.429 3.473 1.00 97.69 106 MET A C 1
ATOM 882 O O . MET A 1 106 ? 4.304 2.654 4.067 1.00 97.69 106 MET A O 1
ATOM 886 N N . LEU A 1 107 ? 3.220 2.112 2.179 1.00 98.50 107 LEU A N 1
ATOM 887 C CA . LEU A 1 107 ? 4.418 1.925 1.364 1.00 98.50 107 LEU A CA 1
ATOM 888 C C . LEU A 1 107 ? 4.941 3.230 0.745 1.00 98.50 107 LEU A C 1
ATOM 890 O O . LEU A 1 107 ? 6.086 3.284 0.291 1.00 98.50 107 LEU A O 1
ATOM 894 N N . LEU A 1 108 ? 4.138 4.296 0.748 1.00 98.19 108 LEU A N 1
ATOM 895 C CA . LEU A 1 108 ? 4.473 5.582 0.144 1.00 98.19 108 LEU A CA 1
ATOM 896 C C . LEU A 1 108 ? 5.802 6.183 0.652 1.00 98.19 108 LEU A C 1
ATOM 898 O O . LEU A 1 108 ? 6.619 6.545 -0.195 1.00 98.19 108 LEU A O 1
ATOM 902 N N . PRO A 1 109 ? 6.101 6.257 1.967 1.00 98.38 109 PRO A N 1
ATOM 903 C CA . PRO A 1 109 ? 7.377 6.813 2.433 1.00 98.38 109 PRO A CA 1
ATOM 904 C C . PRO A 1 109 ? 8.602 6.023 1.942 1.00 98.38 109 PRO A C 1
ATOM 906 O O . PRO A 1 109 ? 9.660 6.596 1.683 1.00 98.38 109 PRO A O 1
ATOM 909 N N . PHE A 1 110 ? 8.465 4.707 1.748 1.00 98.44 110 PHE A N 1
ATOM 910 C CA . PHE A 1 110 ? 9.563 3.838 1.308 1.00 98.44 110 PHE A CA 1
ATOM 911 C C . PHE A 1 110 ? 9.978 4.085 -0.147 1.00 98.44 110 PHE A C 1
ATOM 913 O O . PHE A 1 110 ? 11.115 3.791 -0.521 1.00 98.44 110 PHE A O 1
ATOM 920 N N . TRP A 1 111 ? 9.114 4.685 -0.971 1.00 97.00 111 TRP A N 1
ATOM 921 C CA . TRP A 1 111 ? 9.467 5.066 -2.341 1.00 97.00 111 TRP A CA 1
ATOM 922 C C . TRP A 1 111 ? 10.581 6.113 -2.415 1.00 97.00 111 TRP A C 1
ATOM 924 O O . TRP A 1 111 ? 11.231 6.220 -3.460 1.00 97.00 111 TRP A O 1
ATOM 934 N N . ALA A 1 112 ? 10.835 6.855 -1.334 1.00 96.62 112 ALA A N 1
ATOM 935 C CA . ALA A 1 112 ? 11.928 7.820 -1.247 1.00 96.62 112 ALA A CA 1
ATOM 936 C C . ALA A 1 112 ? 13.316 7.162 -1.274 1.00 96.62 112 ALA A C 1
ATOM 938 O O . ALA A 1 112 ? 14.241 7.697 -1.880 1.00 96.62 112 ALA A O 1
ATOM 939 N N . LEU A 1 113 ? 13.449 5.994 -0.642 1.00 96.19 113 LEU A N 1
ATOM 940 C CA . LEU A 1 113 ? 14.715 5.279 -0.458 1.00 96.19 113 LEU A CA 1
ATOM 941 C C . LEU A 1 113 ? 15.034 4.416 -1.670 1.00 96.19 113 LEU A C 1
ATOM 943 O O . LEU A 1 113 ? 14.104 3.897 -2.267 1.00 96.19 113 LEU A O 1
ATOM 947 N N . GLU A 1 114 ? 16.305 4.195 -2.010 1.00 94.69 114 GLU A N 1
ATOM 948 C CA . GLU A 1 114 ? 16.694 3.208 -3.034 1.00 94.69 114 GLU A CA 1
ATOM 949 C C . GLU A 1 114 ? 16.381 1.759 -2.603 1.00 94.69 114 GLU A C 1
ATOM 951 O O . GLU A 1 114 ? 16.436 1.470 -1.404 1.00 94.69 114 GLU A O 1
ATOM 956 N N . PRO A 1 115 ? 16.118 0.819 -3.541 1.00 96.25 115 PRO A N 1
ATOM 957 C CA . PRO A 1 115 ? 15.819 -0.581 -3.208 1.00 96.25 115 PRO A CA 1
ATOM 958 C C . PRO A 1 115 ? 16.860 -1.221 -2.282 1.00 96.25 115 PRO A C 1
ATOM 960 O O . PRO A 1 115 ? 16.513 -1.832 -1.272 1.00 96.25 115 PRO A O 1
ATOM 963 N N . ALA A 1 116 ? 18.146 -1.013 -2.583 1.00 96.38 116 ALA A N 1
ATOM 964 C CA . ALA A 1 116 ? 19.260 -1.549 -1.806 1.00 96.38 116 ALA A CA 1
ATOM 965 C C . ALA A 1 116 ? 19.283 -1.038 -0.355 1.00 96.38 116 ALA A C 1
ATOM 967 O O . ALA A 1 116 ? 19.644 -1.792 0.546 1.00 96.38 116 ALA A O 1
ATOM 968 N N . VAL A 1 117 ? 18.843 0.203 -0.109 1.00 97.06 117 VAL A N 1
ATOM 969 C CA . VAL A 1 117 ? 18.775 0.788 1.243 1.00 97.06 117 VAL A CA 1
ATOM 970 C C . VAL A 1 117 ? 17.666 0.128 2.061 1.00 97.06 117 VAL A C 1
ATOM 972 O O . VAL A 1 117 ? 17.866 -0.180 3.233 1.00 97.06 117 VAL A O 1
ATOM 975 N N . ILE A 1 118 ? 16.507 -0.143 1.449 1.00 98.25 118 ILE A N 1
ATOM 976 C CA . ILE A 1 118 ? 15.402 -0.851 2.117 1.00 98.25 118 ILE A CA 1
ATOM 977 C C . ILE A 1 118 ? 15.857 -2.264 2.515 1.00 98.25 118 ILE A C 1
ATOM 979 O O . ILE A 1 118 ? 15.671 -2.684 3.662 1.00 98.25 118 ILE A O 1
ATOM 983 N N . ARG A 1 119 ? 16.523 -2.978 1.595 1.00 97.56 119 ARG A N 1
ATOM 984 C CA . ARG A 1 119 ? 17.089 -4.310 1.863 1.00 97.56 119 ARG A CA 1
ATOM 985 C C . ARG A 1 119 ? 18.169 -4.270 2.943 1.00 97.56 119 ARG A C 1
ATOM 987 O O . ARG A 1 119 ? 18.173 -5.121 3.827 1.00 97.56 119 ARG A O 1
ATOM 994 N N . GLU A 1 120 ? 19.055 -3.276 2.921 1.00 96.31 120 GLU A N 1
ATOM 995 C CA . GLU A 1 120 ? 20.089 -3.102 3.946 1.00 96.31 120 GLU A CA 1
ATOM 996 C C . GLU A 1 120 ? 19.500 -2.866 5.337 1.00 96.31 120 GLU A C 1
ATOM 998 O O . GLU A 1 120 ? 19.898 -3.552 6.277 1.00 96.31 120 GLU A O 1
ATOM 1003 N N . ARG A 1 121 ? 18.518 -1.966 5.463 1.00 97.25 121 ARG A N 1
ATOM 1004 C CA . ARG A 1 121 ? 17.834 -1.700 6.738 1.00 97.25 121 ARG A CA 1
ATOM 1005 C C . ARG A 1 121 ? 17.101 -2.929 7.265 1.00 97.25 121 ARG A C 1
ATOM 1007 O O . ARG A 1 121 ? 17.127 -3.187 8.463 1.00 97.25 121 ARG A O 1
ATOM 1014 N N . THR A 1 122 ? 16.508 -3.717 6.368 1.00 97.00 122 THR A N 1
ATOM 1015 C CA . THR A 1 122 ? 15.911 -5.010 6.729 1.00 97.00 122 THR A CA 1
ATOM 1016 C C . THR A 1 122 ? 16.973 -5.956 7.283 1.00 97.00 122 THR A C 1
ATOM 1018 O O . THR A 1 122 ? 16.796 -6.483 8.376 1.00 97.00 122 THR A O 1
ATOM 1021 N N . ARG A 1 123 ? 18.106 -6.122 6.579 1.00 95.25 123 ARG A N 1
ATOM 1022 C CA . ARG A 1 123 ? 19.228 -6.973 7.016 1.00 95.25 123 ARG A CA 1
ATOM 1023 C C . ARG A 1 123 ? 19.809 -6.545 8.363 1.00 95.25 123 ARG A C 1
ATOM 1025 O O . ARG A 1 123 ? 20.129 -7.408 9.171 1.00 95.25 123 ARG A O 1
ATOM 1032 N N . GLU A 1 124 ? 19.948 -5.243 8.598 1.00 95.62 124 GLU A N 1
ATOM 1033 C CA . GLU A 1 124 ? 20.402 -4.699 9.883 1.00 95.62 124 GLU A CA 1
ATOM 1034 C C . GLU A 1 124 ? 19.417 -5.044 11.009 1.00 95.62 124 GLU A C 1
ATOM 1036 O O . GLU A 1 124 ? 19.834 -5.535 12.056 1.00 95.62 124 GLU A O 1
ATOM 1041 N N . ALA A 1 125 ? 18.112 -4.862 10.778 1.00 96.38 125 ALA A N 1
ATOM 1042 C CA . ALA A 1 125 ? 17.083 -5.147 11.774 1.00 96.38 125 ALA A CA 1
ATOM 1043 C C . ALA A 1 125 ? 17.013 -6.636 12.150 1.00 96.38 125 ALA A C 1
ATOM 1045 O O . ALA A 1 125 ? 16.918 -6.954 13.334 1.00 96.38 125 ALA A O 1
ATOM 1046 N N . ILE A 1 126 ? 17.093 -7.541 11.168 1.00 94.94 126 ILE A N 1
ATOM 1047 C CA . ILE A 1 126 ? 17.029 -8.998 11.398 1.00 94.94 126 ILE A CA 1
ATOM 1048 C C . ILE A 1 126 ? 18.363 -9.603 11.855 1.00 94.94 126 ILE A C 1
ATOM 1050 O O . ILE A 1 126 ? 18.393 -10.731 12.337 1.00 94.94 126 ILE A O 1
ATOM 1054 N N . GLY A 1 127 ? 19.472 -8.886 11.664 1.00 94.00 127 GLY A N 1
ATOM 1055 C CA . GLY A 1 127 ? 20.815 -9.322 12.041 1.00 94.00 127 GLY A CA 1
ATOM 1056 C C . GLY A 1 127 ? 21.185 -9.043 13.497 1.00 94.00 127 GLY A C 1
ATOM 1057 O O . GLY A 1 127 ? 22.317 -9.314 13.895 1.00 94.00 127 GLY A O 1
ATOM 1058 N N . TYR A 1 128 ? 20.254 -8.502 14.282 1.00 94.19 128 TYR A N 1
ATOM 1059 C CA . TYR A 1 128 ? 20.374 -8.258 15.717 1.00 94.19 128 TYR A CA 1
ATOM 1060 C C . TYR A 1 128 ? 19.136 -8.818 16.438 1.00 94.19 128 TYR A C 1
ATOM 1062 O O . TYR A 1 128 ? 18.074 -8.954 15.831 1.00 94.19 128 TYR A O 1
ATOM 1070 N N . ASP A 1 129 ? 19.244 -9.117 17.735 1.00 91.75 129 ASP A N 1
ATOM 1071 C CA . ASP A 1 129 ? 18.117 -9.585 18.554 1.00 91.75 129 ASP A CA 1
ATOM 1072 C C . ASP A 1 129 ? 17.133 -8.446 18.896 1.00 91.75 129 ASP A C 1
ATOM 1074 O O . ASP A 1 129 ? 17.137 -7.854 19.980 1.00 91.75 129 ASP A O 1
ATOM 1078 N N . ASN A 1 130 ? 16.312 -8.095 17.906 1.00 93.94 130 ASN A N 1
ATOM 1079 C CA . ASN A 1 130 ? 15.305 -7.035 17.971 1.00 93.94 130 ASN A CA 1
ATOM 1080 C C . ASN A 1 130 ? 13.888 -7.554 18.244 1.00 93.94 130 ASN A C 1
ATOM 1082 O O . ASN A 1 130 ? 12.930 -6.825 17.977 1.00 93.94 130 ASN A O 1
ATOM 1086 N N . ALA A 1 131 ? 13.754 -8.789 18.750 1.00 93.38 131 ALA A N 1
ATOM 1087 C CA . ALA A 1 131 ? 12.460 -9.439 18.960 1.00 93.38 131 ALA A CA 1
ATOM 1088 C C . ALA A 1 131 ? 11.618 -9.484 17.664 1.00 93.38 131 ALA A C 1
ATOM 1090 O O . ALA A 1 131 ? 10.477 -9.034 17.609 1.00 93.38 131 ALA A O 1
ATOM 1091 N N . LEU A 1 132 ? 12.214 -10.008 16.588 1.00 95.69 132 LEU A N 1
ATOM 1092 C CA . LEU A 1 132 ? 11.580 -10.138 15.273 1.00 95.69 132 LEU A CA 1
ATOM 1093 C C . LEU A 1 132 ? 11.502 -11.608 14.854 1.00 95.69 132 LEU A C 1
ATOM 1095 O O . LEU A 1 132 ? 12.385 -12.401 15.188 1.00 95.69 132 LEU A O 1
ATOM 1099 N N . ILE A 1 133 ? 10.475 -11.955 14.080 1.00 96.31 133 ILE A N 1
ATOM 1100 C CA . ILE A 1 133 ? 10.428 -13.188 13.284 1.00 96.31 133 ILE A CA 1
ATOM 1101 C C . ILE A 1 133 ? 10.831 -12.846 11.855 1.00 96.31 133 ILE A C 1
ATOM 1103 O O . ILE A 1 133 ? 10.448 -11.809 11.319 1.00 96.31 133 ILE A O 1
ATOM 1107 N N . VAL A 1 134 ? 11.609 -13.717 11.224 1.00 95.31 134 VAL A N 1
ATOM 1108 C CA . VAL A 1 134 ? 12.217 -13.452 9.921 1.00 95.31 134 VAL A CA 1
ATOM 1109 C C . VAL A 1 134 ? 11.814 -14.525 8.928 1.00 95.31 134 VAL A C 1
ATOM 1111 O O . VAL A 1 134 ? 12.176 -15.687 9.116 1.00 95.31 134 VAL A O 1
ATOM 1114 N N . ALA A 1 135 ? 11.151 -14.133 7.838 1.00 95.94 135 ALA A N 1
ATOM 1115 C CA . ALA A 1 135 ? 10.910 -15.005 6.688 1.00 95.94 135 ALA A CA 1
ATOM 1116 C C . ALA A 1 135 ? 11.839 -14.637 5.531 1.00 95.94 135 ALA A C 1
ATOM 1118 O O . ALA A 1 135 ? 11.872 -13.486 5.096 1.00 95.94 135 ALA A O 1
ATOM 1119 N N . ARG A 1 136 ? 12.572 -15.621 4.998 1.00 95.44 136 ARG A N 1
ATOM 1120 C CA . ARG A 1 136 ? 13.402 -15.441 3.793 1.00 95.44 136 ARG A CA 1
ATOM 1121 C C . ARG A 1 136 ? 12.805 -16.217 2.637 1.00 95.44 136 ARG A C 1
ATOM 1123 O O . ARG A 1 136 ? 12.762 -17.449 2.671 1.00 95.44 136 ARG A O 1
ATOM 1130 N N . ILE A 1 137 ? 12.370 -15.488 1.619 1.00 96.81 137 ILE A N 1
ATOM 1131 C CA . ILE A 1 137 ? 11.797 -16.038 0.394 1.00 96.81 137 ILE A CA 1
ATOM 1132 C C . ILE A 1 137 ? 12.882 -16.061 -0.676 1.00 96.81 137 ILE A C 1
ATOM 1134 O O . ILE A 1 137 ? 13.476 -15.020 -0.964 1.00 96.81 137 ILE A O 1
ATOM 1138 N N . ARG A 1 138 ? 13.152 -17.231 -1.259 1.00 95.81 138 ARG A N 1
ATOM 1139 C CA . ARG A 1 138 ? 14.041 -17.388 -2.419 1.00 95.81 138 ARG A CA 1
ATOM 1140 C C . ARG A 1 138 ? 13.410 -18.316 -3.439 1.00 95.81 138 ARG A C 1
ATOM 1142 O O . ARG A 1 138 ? 12.848 -19.341 -3.060 1.00 95.81 138 ARG A O 1
ATOM 1149 N N . ASN A 1 139 ? 13.527 -17.980 -4.720 1.00 93.56 139 ASN A N 1
ATOM 1150 C CA . ASN A 1 139 ? 13.027 -18.792 -5.834 1.00 93.56 139 ASN A CA 1
ATOM 1151 C C . ASN A 1 139 ? 11.564 -19.241 -5.636 1.00 93.56 139 ASN A C 1
ATOM 1153 O O . ASN A 1 139 ? 11.205 -20.385 -5.915 1.00 93.56 139 ASN A O 1
ATOM 1157 N N . GLY A 1 140 ? 10.726 -18.347 -5.103 1.00 94.56 140 GLY A N 1
ATOM 1158 C CA . GLY A 1 140 ? 9.316 -18.631 -4.850 1.00 94.56 140 GLY A CA 1
ATOM 1159 C C . GLY A 1 140 ? 9.046 -19.625 -3.715 1.00 94.56 140 GLY A C 1
ATOM 1160 O O . GLY A 1 140 ? 8.014 -20.292 -3.745 1.00 94.56 140 GLY A O 1
ATOM 1161 N N . GLN A 1 141 ? 9.941 -19.755 -2.730 1.00 94.81 141 GLN A N 1
ATOM 1162 C CA . GLN A 1 141 ? 9.755 -20.600 -1.543 1.00 94.81 141 GLN A CA 1
ATOM 1163 C C . GLN A 1 141 ? 10.289 -19.926 -0.274 1.00 94.81 141 GLN A C 1
ATOM 1165 O O . GLN A 1 141 ? 11.259 -19.171 -0.331 1.00 94.81 141 GLN A O 1
ATOM 1170 N N . VAL A 1 142 ? 9.690 -20.226 0.884 1.00 95.81 142 VAL A N 1
ATOM 1171 C CA . VAL A 1 142 ? 10.257 -19.848 2.187 1.00 95.81 142 VAL A CA 1
ATOM 1172 C C . VAL A 1 142 ? 11.409 -20.801 2.493 1.00 95.81 142 VAL A C 1
ATOM 1174 O O . VAL A 1 142 ? 11.183 -21.980 2.748 1.00 95.81 142 VAL A O 1
ATOM 1177 N N . VAL A 1 143 ? 12.645 -20.303 2.460 1.00 94.75 143 VAL A N 1
ATOM 1178 C CA . VAL A 1 143 ? 13.840 -21.132 2.695 1.00 94.75 143 VAL A CA 1
ATOM 1179 C C . VAL A 1 143 ? 14.045 -21.384 4.182 1.00 94.75 143 VAL A C 1
ATOM 1181 O O . VAL A 1 143 ? 14.442 -22.478 4.577 1.00 94.75 143 VAL A O 1
ATOM 1184 N N . LYS A 1 144 ? 13.802 -20.365 5.014 1.00 92.19 144 LYS A N 1
ATOM 1185 C CA . LYS A 1 144 ? 13.985 -20.466 6.462 1.00 92.19 144 LYS A CA 1
ATOM 1186 C C . LYS A 1 144 ? 13.210 -19.386 7.219 1.00 92.19 144 LYS A C 1
ATOM 1188 O O . LYS A 1 144 ? 13.274 -18.207 6.853 1.00 92.19 144 LYS A O 1
ATOM 1193 N N . MET A 1 145 ? 12.568 -19.806 8.308 1.00 92.75 145 MET A N 1
ATOM 1194 C CA . MET A 1 145 ? 11.950 -18.960 9.334 1.00 92.75 145 MET A CA 1
ATOM 1195 C C . MET A 1 145 ? 12.822 -18.988 10.597 1.00 92.75 145 MET A C 1
ATOM 1197 O O . MET A 1 145 ? 13.134 -20.073 11.073 1.00 92.75 145 MET A O 1
ATOM 1201 N N . ASP A 1 146 ? 13.221 -17.832 11.129 1.00 91.12 146 ASP A N 1
ATOM 1202 C CA . ASP A 1 146 ? 13.991 -17.713 12.386 1.00 91.12 146 ASP A CA 1
ATOM 1203 C C . ASP A 1 146 ? 13.373 -16.629 13.296 1.00 91.12 146 ASP A C 1
ATOM 1205 O O . ASP A 1 146 ? 12.570 -15.819 12.832 1.00 91.12 146 ASP A O 1
ATOM 1209 N N . GLY A 1 147 ? 13.773 -16.581 14.572 1.00 91.00 147 GLY A N 1
ATOM 1210 C CA . GLY A 1 147 ? 13.402 -15.510 15.510 1.00 91.00 147 GLY A CA 1
ATOM 1211 C C . GLY A 1 147 ? 12.098 -15.747 16.285 1.00 91.00 147 GLY A C 1
ATOM 1212 O O . GLY A 1 147 ? 11.395 -16.730 16.060 1.00 91.00 147 GLY A O 1
ATOM 1213 N N . GLY A 1 148 ? 11.803 -14.880 17.258 1.00 86.56 148 GLY A N 1
ATOM 1214 C CA . GLY A 1 148 ? 10.615 -14.945 18.128 1.00 86.56 148 GLY A CA 1
ATOM 1215 C C . GLY A 1 148 ? 10.654 -15.962 19.284 1.00 86.56 148 GLY A C 1
ATOM 1216 O O . GLY A 1 148 ? 9.874 -15.831 20.215 1.00 86.56 148 GLY A O 1
ATOM 1217 N N . GLY A 1 149 ? 11.551 -16.954 19.286 1.00 88.62 149 GLY A N 1
ATOM 1218 C CA . GLY A 1 149 ? 11.617 -17.978 20.347 1.00 88.62 149 GLY A CA 1
ATOM 1219 C C . GLY A 1 149 ? 10.428 -18.956 20.355 1.00 88.62 149 GLY A C 1
ATOM 1220 O O . GLY A 1 149 ? 9.556 -18.900 19.485 1.00 88.62 149 GLY A O 1
ATOM 1221 N N . ASP A 1 150 ? 10.389 -19.883 21.312 1.00 87.25 150 ASP A N 1
ATOM 1222 C CA . ASP A 1 150 ? 9.441 -21.017 21.296 1.00 87.25 150 ASP A CA 1
ATOM 1223 C C . ASP A 1 150 ? 7.972 -20.583 21.425 1.00 87.25 150 ASP A C 1
ATOM 1225 O O . ASP A 1 150 ? 7.097 -21.140 20.770 1.00 87.25 150 ASP A O 1
ATOM 1229 N N . MET A 1 151 ? 7.693 -19.508 22.171 1.00 87.31 151 MET A N 1
ATOM 1230 C CA . MET A 1 151 ? 6.326 -18.989 22.354 1.00 87.31 151 MET A CA 1
ATOM 1231 C C . MET A 1 151 ? 5.652 -18.523 21.052 1.00 87.31 151 MET A C 1
ATOM 1233 O O . MET A 1 151 ? 4.426 -18.434 20.994 1.00 87.31 151 MET A O 1
ATOM 1237 N N . TYR A 1 152 ? 6.431 -18.246 20.003 1.00 89.88 152 TYR A N 1
ATOM 1238 C CA . TYR A 1 152 ? 5.932 -17.787 18.704 1.00 89.88 152 TYR A CA 1
ATOM 1239 C C . TYR A 1 152 ? 6.107 -18.826 17.587 1.00 89.88 152 TYR A C 1
ATOM 1241 O O . TYR A 1 152 ? 6.047 -18.485 16.404 1.00 89.88 152 TYR A O 1
ATOM 1249 N N . GLU A 1 153 ? 6.293 -20.103 17.941 1.00 90.56 153 GLU A N 1
ATOM 1250 C CA . GLU A 1 153 ? 6.310 -21.216 16.981 1.00 90.56 153 GLU A CA 1
ATOM 1251 C C . GLU A 1 153 ? 5.067 -21.211 16.088 1.00 90.56 153 GLU A C 1
ATOM 1253 O O . GLU A 1 153 ? 5.177 -21.259 14.867 1.00 90.56 153 GLU A O 1
ATOM 1258 N N . TRP A 1 154 ? 3.896 -20.975 16.679 1.00 90.50 154 TRP A N 1
ATOM 1259 C CA . TRP A 1 154 ? 2.644 -20.907 15.937 1.00 90.50 154 TRP A CA 1
ATOM 1260 C C . TRP A 1 154 ? 2.617 -19.869 14.809 1.00 90.50 154 TRP A C 1
ATOM 1262 O O . TRP A 1 154 ? 1.948 -20.079 13.799 1.00 90.50 154 TRP A O 1
ATOM 1272 N N . HIS A 1 155 ? 3.297 -18.735 14.988 1.00 91.88 155 HIS A N 1
ATOM 1273 C CA . HIS A 1 155 ? 3.381 -17.699 13.966 1.00 91.88 155 HIS A CA 1
ATOM 1274 C C . HIS A 1 155 ? 4.314 -18.184 12.850 1.00 91.88 155 HIS A C 1
ATOM 1276 O O . HIS A 1 155 ? 3.949 -18.127 11.675 1.00 91.88 155 HIS A O 1
ATOM 1282 N N . ARG A 1 156 ? 5.470 -18.764 13.206 1.00 93.75 156 ARG A N 1
ATOM 1283 C CA . ARG A 1 156 ? 6.394 -19.356 12.226 1.00 93.75 156 ARG A CA 1
ATOM 1284 C C . ARG A 1 156 ? 5.753 -20.476 11.404 1.00 93.75 156 ARG A C 1
ATOM 1286 O O . ARG A 1 156 ? 6.096 -20.598 10.231 1.00 93.75 156 ARG A O 1
ATOM 1293 N N . ASP A 1 157 ? 4.817 -21.227 11.978 1.00 92.88 157 ASP A N 1
ATOM 1294 C CA . ASP A 1 157 ? 4.069 -22.275 11.275 1.00 92.88 157 ASP A CA 1
ATOM 1295 C C . ASP A 1 157 ? 2.983 -21.711 10.351 1.00 92.88 157 ASP A C 1
ATOM 1297 O O . ASP A 1 157 ? 2.747 -22.238 9.263 1.00 92.88 157 ASP A O 1
ATOM 1301 N N . ALA A 1 158 ? 2.334 -20.618 10.756 1.00 94.00 158 ALA A N 1
ATOM 1302 C CA 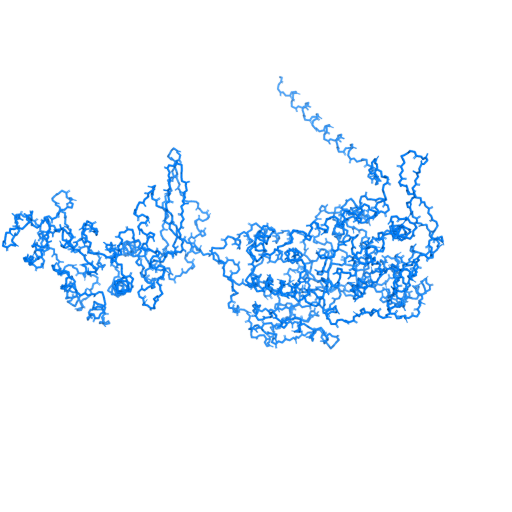. ALA A 1 158 ? 1.248 -20.007 9.999 1.00 94.00 158 ALA A CA 1
ATOM 1303 C C . ALA A 1 158 ? 1.735 -19.256 8.747 1.00 94.00 158 ALA A C 1
ATOM 1305 O O . ALA A 1 158 ? 1.130 -19.383 7.681 1.00 94.00 158 ALA A O 1
ATOM 1306 N N . THR A 1 159 ? 2.840 -18.502 8.830 1.00 93.69 159 THR A N 1
ATOM 1307 C CA . THR A 1 159 ? 3.308 -17.657 7.712 1.00 93.69 159 THR A CA 1
ATOM 1308 C C . THR A 1 159 ? 3.558 -18.449 6.415 1.00 93.69 159 THR A C 1
ATOM 1310 O O . THR A 1 159 ? 3.063 -18.027 5.367 1.00 93.69 159 THR A O 1
ATOM 1313 N N . PRO A 1 160 ? 4.254 -19.607 6.412 1.00 94.94 160 PRO A N 1
ATOM 1314 C CA . PRO A 1 160 ? 4.421 -20.409 5.199 1.00 94.94 160 PRO A CA 1
ATOM 1315 C C . PRO A 1 160 ? 3.098 -20.915 4.609 1.00 94.94 160 PRO A C 1
ATOM 1317 O O . PRO A 1 160 ? 2.983 -21.011 3.387 1.00 94.94 160 PRO A O 1
ATOM 1320 N N . ILE A 1 161 ? 2.100 -21.212 5.452 1.00 96.50 161 ILE A N 1
ATOM 1321 C CA . ILE A 1 161 ? 0.764 -21.644 5.012 1.00 96.50 161 ILE A CA 1
ATOM 1322 C C . ILE A 1 161 ? 0.077 -20.504 4.257 1.00 96.50 161 ILE A C 1
ATOM 1324 O O . ILE A 1 161 ? -0.373 -20.718 3.132 1.00 96.50 161 ILE A O 1
ATOM 1328 N N . MET A 1 162 ? 0.089 -19.294 4.824 1.00 97.00 162 MET A N 1
ATOM 1329 C CA . MET A 1 162 ? -0.508 -18.096 4.216 1.00 97.00 162 MET A CA 1
ATOM 1330 C C . MET A 1 162 ? 0.129 -17.731 2.864 1.00 97.00 162 MET A C 1
ATOM 1332 O O . MET A 1 162 ? -0.538 -17.220 1.973 1.00 97.00 162 MET A O 1
ATOM 1336 N N . LEU A 1 163 ? 1.427 -17.996 2.679 1.00 97.25 163 LEU A N 1
ATOM 1337 C CA . LEU A 1 163 ? 2.148 -17.661 1.441 1.00 97.25 163 LEU A CA 1
ATOM 1338 C C . LEU A 1 163 ? 1.994 -18.717 0.332 1.00 97.25 163 LEU A C 1
ATOM 1340 O O . LEU A 1 163 ? 2.197 -18.418 -0.850 1.00 97.25 163 LEU A O 1
ATOM 1344 N N . LYS A 1 164 ? 1.665 -19.960 0.697 1.00 96.19 164 LYS A N 1
ATOM 1345 C CA . LYS A 1 164 ? 1.804 -21.166 -0.137 1.00 96.19 164 LYS A CA 1
ATOM 1346 C C . LYS A 1 164 ? 1.231 -21.036 -1.551 1.00 96.19 164 LYS A C 1
ATOM 1348 O O . LYS A 1 164 ? 1.843 -21.500 -2.513 1.00 96.19 164 LYS A O 1
ATOM 1353 N N . GLU A 1 165 ? 0.064 -20.419 -1.694 1.00 96.69 165 GLU A N 1
ATOM 1354 C CA . GLU A 1 165 ? -0.684 -20.427 -2.954 1.00 96.69 165 GLU A CA 1
ATOM 1355 C C . GLU A 1 165 ? -0.128 -19.451 -4.006 1.00 96.69 165 GLU A C 1
ATOM 1357 O O . GLU A 1 165 ? -0.259 -19.705 -5.215 1.00 96.69 165 GLU A O 1
ATOM 1362 N N . PHE A 1 166 ? 0.533 -18.373 -3.565 1.00 97.75 166 PHE A N 1
ATOM 1363 C CA . PHE A 1 166 ? 0.977 -17.272 -4.428 1.00 97.75 166 PHE A CA 1
ATOM 1364 C C . PHE A 1 166 ? 2.482 -16.974 -4.385 1.00 97.75 166 PHE A C 1
ATOM 1366 O O . PHE A 1 166 ? 2.975 -16.253 -5.255 1.00 97.75 166 PHE A O 1
ATOM 1373 N N . ILE A 1 167 ? 3.234 -17.567 -3.452 1.00 98.00 167 ILE A N 1
ATOM 1374 C CA . ILE A 1 167 ? 4.670 -17.309 -3.249 1.00 98.00 167 ILE A CA 1
ATOM 1375 C C . ILE A 1 167 ? 5.526 -17.460 -4.517 1.00 98.00 167 ILE A C 1
ATOM 1377 O O . ILE A 1 167 ? 6.491 -16.724 -4.699 1.00 98.00 167 ILE A O 1
ATOM 1381 N N . ARG A 1 168 ? 5.130 -18.335 -5.451 1.00 97.12 168 ARG A N 1
ATOM 1382 C CA . ARG A 1 168 ? 5.802 -18.542 -6.750 1.00 97.12 168 ARG A CA 1
ATOM 1383 C C . ARG A 1 168 ? 5.883 -17.292 -7.639 1.00 97.12 168 ARG A C 1
ATOM 1385 O O . ARG A 1 168 ? 6.661 -17.277 -8.586 1.00 97.12 168 ARG A O 1
ATOM 1392 N N . TRP A 1 169 ? 5.036 -16.292 -7.391 1.00 97.44 169 TRP A N 1
ATOM 1393 C CA . TRP A 1 169 ? 4.994 -15.034 -8.144 1.00 97.44 169 TRP A CA 1
ATOM 1394 C C . TRP A 1 169 ? 5.681 -13.879 -7.413 1.00 97.44 169 TRP A C 1
ATOM 1396 O O . TRP A 1 169 ? 5.705 -12.769 -7.941 1.00 97.44 169 TRP A O 1
ATOM 1406 N N . LEU A 1 170 ? 6.227 -14.113 -6.222 1.00 97.81 170 LEU A N 1
ATOM 1407 C CA . LEU A 1 170 ? 6.968 -13.106 -5.474 1.00 97.81 170 LEU A CA 1
ATOM 1408 C C . LEU A 1 170 ? 8.454 -13.121 -5.869 1.00 97.81 170 LEU A C 1
ATOM 1410 O O . LEU A 1 170 ? 8.983 -14.187 -6.198 1.00 97.81 170 LEU A O 1
ATOM 1414 N N . PRO A 1 171 ? 9.142 -11.967 -5.830 1.00 96.88 171 PRO A N 1
ATOM 1415 C CA . PRO A 1 171 ? 10.592 -11.933 -5.941 1.00 96.88 171 PRO A CA 1
ATOM 1416 C C . PRO A 1 171 ? 11.255 -12.470 -4.668 1.00 96.88 171 PRO A C 1
ATOM 1418 O O . PRO A 1 171 ? 10.614 -12.673 -3.634 1.00 96.88 171 PRO A O 1
ATOM 1421 N N . ASP A 1 172 ? 12.570 -12.647 -4.731 1.00 97.19 172 ASP A N 1
ATOM 1422 C CA . ASP A 1 172 ? 13.374 -12.903 -3.541 1.00 97.19 172 ASP A CA 1
ATOM 1423 C C . ASP A 1 172 ? 13.264 -11.717 -2.573 1.00 97.19 172 ASP A C 1
ATOM 1425 O O . ASP A 1 172 ? 13.435 -10.563 -2.972 1.00 97.19 172 ASP A O 1
ATOM 1429 N N . MET A 1 173 ? 12.965 -11.994 -1.303 1.00 97.06 173 MET A N 1
ATOM 1430 C CA . MET A 1 173 ? 12.765 -10.960 -0.285 1.00 97.06 173 MET A CA 1
ATOM 1431 C C . MET A 1 173 ? 13.022 -11.476 1.131 1.00 97.06 173 MET A C 1
ATOM 1433 O O . MET A 1 173 ? 12.871 -12.669 1.407 1.00 97.06 173 MET A O 1
ATOM 1437 N N . ASP A 1 174 ? 13.377 -10.555 2.024 1.00 97.00 174 ASP A N 1
ATOM 1438 C CA . ASP A 1 174 ? 13.473 -10.781 3.465 1.00 97.00 174 ASP A CA 1
ATOM 1439 C C . ASP A 1 174 ? 12.360 -9.974 4.149 1.00 97.00 174 ASP A C 1
ATOM 1441 O O . ASP A 1 174 ? 12.191 -8.784 3.869 1.00 97.00 174 ASP A O 1
ATOM 1445 N N . LEU A 1 175 ? 11.581 -10.631 5.009 1.00 97.56 175 LEU A N 1
ATOM 1446 C CA . LEU A 1 175 ? 10.455 -10.042 5.736 1.00 97.56 175 LEU A CA 1
ATOM 1447 C C . LEU A 1 175 ? 10.739 -10.091 7.237 1.00 97.56 175 LEU A C 1
ATOM 1449 O O . LEU A 1 175 ? 11.081 -11.151 7.764 1.00 97.56 175 LEU A O 1
ATOM 1453 N N . ALA A 1 176 ? 10.586 -8.950 7.907 1.00 97.69 176 ALA A N 1
ATOM 1454 C CA . ALA A 1 176 ? 10.796 -8.791 9.340 1.00 97.69 176 ALA A CA 1
ATOM 1455 C C . ALA A 1 176 ? 9.454 -8.540 10.039 1.00 97.69 176 ALA A C 1
ATOM 1457 O O . ALA A 1 176 ? 8.874 -7.467 9.887 1.00 97.69 176 ALA A O 1
ATOM 1458 N N . PHE A 1 177 ? 8.962 -9.519 10.792 1.00 98.00 177 PHE A N 1
ATOM 1459 C CA . PHE A 1 177 ? 7.692 -9.450 11.508 1.00 98.00 177 PHE A CA 1
ATOM 1460 C C . PHE A 1 177 ? 7.908 -9.059 12.966 1.00 98.00 177 PHE A C 1
ATOM 1462 O O . PHE A 1 177 ? 8.699 -9.684 13.677 1.00 98.00 177 PHE A O 1
ATOM 1469 N N . ASN A 1 178 ? 7.174 -8.044 13.407 1.00 96.75 178 ASN A N 1
ATOM 1470 C CA . ASN A 1 178 ? 7.087 -7.648 14.802 1.00 96.75 178 ASN A CA 1
ATOM 1471 C C . ASN A 1 178 ? 6.389 -8.743 15.620 1.00 96.75 178 ASN A C 1
ATOM 1473 O O . ASN A 1 178 ? 5.332 -9.237 15.216 1.00 96.75 178 ASN A O 1
ATOM 1477 N N . ILE A 1 179 ? 6.977 -9.114 16.760 1.00 93.81 179 ILE A N 1
ATOM 1478 C CA . ILE A 1 179 ? 6.353 -10.056 17.701 1.00 93.81 179 ILE A CA 1
ATOM 1479 C C . ILE A 1 179 ? 5.610 -9.348 18.834 1.00 93.81 179 ILE A C 1
ATOM 1481 O O . ILE A 1 179 ? 4.794 -9.981 19.494 1.00 93.81 179 ILE A O 1
ATOM 1485 N N . HIS A 1 180 ? 5.905 -8.070 19.077 1.00 93.56 180 HIS A N 1
ATOM 1486 C CA . HIS A 1 180 ? 5.220 -7.287 20.097 1.00 93.56 180 HIS A CA 1
ATOM 1487 C C . HIS A 1 180 ? 3.840 -6.840 19.616 1.00 93.56 180 HIS A C 1
ATOM 1489 O O . HIS A 1 180 ? 3.598 -6.704 18.415 1.00 93.56 180 HIS A O 1
ATOM 1495 N N . ASP A 1 181 ? 2.958 -6.583 20.578 1.00 93.81 181 ASP A N 1
ATOM 1496 C CA . ASP A 1 181 ? 1.649 -5.979 20.336 1.00 93.81 181 ASP A CA 1
ATOM 1497 C C . ASP A 1 181 ? 1.827 -4.525 19.849 1.00 93.81 181 ASP A C 1
ATOM 1499 O O . ASP A 1 181 ? 1.171 -4.073 18.908 1.00 93.81 181 ASP A O 1
ATOM 1503 N N . GLU A 1 182 ? 2.775 -3.801 20.447 1.00 94.88 182 GLU A N 1
ATOM 1504 C CA . GLU A 1 182 ? 3.045 -2.399 20.153 1.00 94.88 182 GLU A CA 1
ATOM 1505 C C . GLU A 1 182 ? 3.857 -2.201 18.844 1.00 94.88 182 GLU A C 1
ATOM 1507 O O . GLU A 1 182 ? 4.804 -2.953 18.574 1.00 94.88 182 GLU A O 1
ATOM 1512 N N . PRO A 1 183 ? 3.530 -1.179 18.021 1.00 96.44 183 PRO A N 1
ATOM 1513 C CA . PRO A 1 183 ? 4.222 -0.874 16.765 1.00 96.44 183 PRO A CA 1
ATOM 1514 C C . PRO A 1 183 ? 5.632 -0.301 16.982 1.00 96.44 183 PRO A C 1
ATOM 1516 O O . PRO A 1 183 ? 5.984 0.148 18.075 1.00 96.44 183 PRO A O 1
ATOM 1519 N N . ARG A 1 184 ? 6.459 -0.324 15.928 1.00 96.69 184 ARG A N 1
ATOM 1520 C CA . ARG A 1 184 ? 7.928 -0.259 16.051 1.00 96.69 184 ARG A CA 1
ATOM 1521 C C . ARG A 1 184 ? 8.588 0.904 15.314 1.00 96.69 184 ARG A C 1
ATOM 1523 O O . ARG A 1 184 ? 9.739 1.216 15.615 1.00 96.69 184 ARG A O 1
ATOM 1530 N N . VAL A 1 185 ? 7.929 1.527 14.339 1.00 98.25 185 VAL A N 1
ATOM 1531 C CA . VAL A 1 185 ? 8.563 2.496 13.428 1.00 98.25 185 VAL A CA 1
ATOM 1532 C C . VAL A 1 185 ? 7.835 3.833 13.497 1.00 98.25 185 VAL A C 1
ATOM 1534 O O . VAL A 1 185 ? 6.691 3.922 13.067 1.00 98.25 185 VAL A O 1
ATOM 1537 N N . VAL A 1 186 ? 8.493 4.883 13.996 1.00 97.50 186 VAL A N 1
ATOM 1538 C CA . VAL A 1 186 ? 7.915 6.239 14.060 1.00 97.50 186 VAL A CA 1
ATOM 1539 C C . VAL A 1 186 ? 8.955 7.291 13.688 1.00 97.50 186 VAL A C 1
ATOM 1541 O O . VAL A 1 186 ? 9.993 7.417 14.337 1.00 97.50 186 VAL A O 1
ATOM 1544 N N . LEU A 1 187 ? 8.692 8.058 12.630 1.00 96.75 187 LEU A N 1
ATOM 1545 C CA . LEU A 1 187 ? 9.620 9.067 12.105 1.00 96.75 187 LEU A CA 1
ATOM 1546 C C . LEU A 1 187 ? 9.305 10.470 12.617 1.00 96.75 187 LEU A C 1
ATOM 1548 O O . LEU A 1 187 ? 8.145 10.824 12.799 1.00 96.75 187 LEU A O 1
ATOM 1552 N N . GLN A 1 188 ? 10.320 11.325 12.736 1.00 96.88 188 GLN A N 1
ATOM 1553 C CA . GLN A 1 188 ? 10.081 12.764 12.878 1.00 96.88 188 GLN A CA 1
ATOM 1554 C C . GLN A 1 188 ? 9.277 13.294 11.681 1.00 96.88 188 GLN A C 1
ATOM 1556 O O . GLN A 1 188 ? 9.512 12.881 10.542 1.00 96.88 188 GLN A O 1
ATOM 1561 N N . HIS A 1 189 ? 8.342 14.213 11.934 1.00 97.06 189 HIS A N 1
ATOM 1562 C CA . HIS A 1 189 ? 7.434 14.734 10.911 1.00 97.06 189 HIS A CA 1
ATOM 1563 C C . HIS A 1 189 ? 8.168 15.276 9.678 1.00 97.06 189 HIS A C 1
ATOM 1565 O O . HIS A 1 189 ? 7.830 14.899 8.560 1.00 97.06 189 HIS A O 1
ATOM 1571 N N . ASP A 1 190 ? 9.205 16.095 9.864 1.00 95.62 190 ASP A N 1
ATOM 1572 C CA . ASP A 1 190 ? 9.954 16.691 8.750 1.00 95.62 190 ASP A CA 1
ATOM 1573 C C . ASP A 1 190 ? 10.629 15.626 7.875 1.00 95.62 190 ASP A C 1
ATOM 1575 O O . ASP A 1 190 ? 10.649 15.732 6.645 1.00 95.62 190 ASP A O 1
ATOM 1579 N N . ASP A 1 191 ? 11.132 14.553 8.492 1.00 96.00 191 ASP A N 1
ATOM 1580 C CA . ASP A 1 191 ? 11.716 13.426 7.771 1.00 96.00 191 ASP A CA 1
ATOM 1581 C C . ASP A 1 191 ? 10.655 12.626 7.022 1.00 96.00 191 ASP A C 1
ATOM 1583 O O . ASP A 1 191 ? 10.858 12.309 5.846 1.00 96.00 191 ASP A O 1
ATOM 1587 N N . LEU A 1 192 ? 9.520 12.330 7.658 1.00 97.75 192 LEU A N 1
ATOM 1588 C CA . LEU A 1 192 ? 8.400 11.644 7.016 1.00 97.75 192 LEU A CA 1
ATOM 1589 C C . LEU A 1 192 ? 7.871 12.449 5.821 1.00 97.75 192 LEU A C 1
ATOM 1591 O O . LEU A 1 192 ? 7.748 11.907 4.721 1.00 97.75 192 LEU A O 1
ATOM 1595 N N . SER A 1 193 ? 7.630 13.746 6.015 1.00 97.00 193 SER A N 1
ATOM 1596 C CA . SER A 1 193 ? 7.194 14.679 4.975 1.00 97.00 193 SER A CA 1
ATOM 1597 C C . SER A 1 193 ? 8.195 14.727 3.827 1.00 97.00 193 SER A C 1
ATOM 1599 O O . SER A 1 193 ? 7.806 14.575 2.671 1.00 97.00 193 SER A O 1
ATOM 1601 N N . ARG A 1 194 ? 9.499 14.805 4.116 1.00 96.69 194 ARG A N 1
ATOM 1602 C CA . ARG A 1 194 ? 10.552 14.739 3.092 1.00 96.69 194 ARG A CA 1
ATOM 1603 C C . ARG A 1 194 ? 10.526 13.426 2.305 1.00 96.69 194 ARG A C 1
ATOM 1605 O O . ARG A 1 194 ? 10.659 13.464 1.082 1.00 96.69 194 ARG A O 1
ATOM 1612 N N . HIS A 1 195 ? 10.332 12.280 2.962 1.00 98.00 195 HIS A N 1
ATOM 1613 C CA . HIS A 1 195 ? 10.189 10.993 2.269 1.00 98.00 195 HIS A CA 1
ATOM 1614 C C . HIS A 1 195 ? 8.959 10.993 1.351 1.00 98.00 195 HIS A C 1
ATOM 1616 O O . HIS A 1 195 ? 9.061 10.638 0.176 1.00 98.00 195 HIS A O 1
ATOM 1622 N N . VAL A 1 196 ? 7.807 11.444 1.850 1.00 97.88 196 VAL A N 1
ATOM 1623 C CA . VAL A 1 196 ? 6.564 11.514 1.070 1.00 97.88 196 VAL A CA 1
ATOM 1624 C C . VAL A 1 196 ? 6.700 12.453 -0.133 1.00 97.88 196 VAL A C 1
ATOM 1626 O O . VAL A 1 196 ? 6.279 12.082 -1.230 1.00 97.88 196 VAL A O 1
ATOM 1629 N N . THR A 1 197 ? 7.326 13.619 0.033 1.00 95.81 197 THR A N 1
ATOM 1630 C CA . THR A 1 197 ? 7.588 14.572 -1.056 1.00 95.81 197 THR A CA 1
ATOM 1631 C C . THR A 1 197 ? 8.508 13.966 -2.112 1.00 95.81 197 THR A C 1
ATOM 1633 O O . THR A 1 197 ? 8.163 13.946 -3.288 1.00 95.81 197 THR A O 1
ATOM 1636 N N . ILE A 1 198 ? 9.645 13.375 -1.719 1.00 93.19 198 ILE A N 1
ATOM 1637 C CA . ILE A 1 198 ? 10.561 12.717 -2.670 1.00 93.19 198 ILE A CA 1
ATOM 1638 C C . ILE A 1 198 ? 9.852 11.573 -3.413 1.00 93.19 198 ILE A C 1
ATOM 1640 O O . ILE A 1 198 ? 10.053 11.391 -4.619 1.00 93.19 198 ILE A O 1
ATOM 1644 N N . ALA A 1 199 ? 9.018 10.802 -2.713 1.00 95.69 199 ALA A N 1
ATOM 1645 C CA . ALA A 1 199 ? 8.212 9.761 -3.328 1.00 95.69 199 ALA A CA 1
ATOM 1646 C C . ALA A 1 199 ? 7.268 10.346 -4.391 1.00 95.69 199 ALA A C 1
ATOM 1648 O O . ALA A 1 199 ? 7.380 9.971 -5.558 1.00 95.69 199 ALA A O 1
ATOM 1649 N N . LYS A 1 200 ? 6.385 11.278 -4.015 1.00 93.31 200 LYS A N 1
ATOM 1650 C CA . LYS A 1 200 ? 5.347 11.839 -4.898 1.00 93.31 200 LYS A CA 1
ATOM 1651 C C . LYS A 1 200 ? 5.893 12.680 -6.048 1.00 93.31 200 LYS A C 1
ATOM 1653 O O . LYS A 1 200 ? 5.375 12.566 -7.154 1.00 93.31 200 LYS A O 1
ATOM 1658 N N . ASP A 1 201 ? 6.934 13.468 -5.808 1.00 88.62 201 ASP A N 1
ATOM 1659 C CA . ASP A 1 201 ? 7.374 14.489 -6.765 1.00 88.62 201 ASP A CA 1
ATOM 1660 C C . ASP A 1 201 ? 8.486 13.986 -7.692 1.00 88.62 201 ASP A C 1
ATOM 1662 O O . ASP A 1 201 ? 8.705 14.544 -8.765 1.00 88.62 201 ASP A O 1
ATOM 1666 N N . SER A 1 202 ? 9.190 12.915 -7.306 1.00 86.56 202 SER A N 1
ATOM 1667 C CA . SER A 1 202 ? 10.326 12.388 -8.071 1.00 86.56 202 SER A CA 1
ATOM 1668 C C . SER A 1 202 ? 10.167 10.910 -8.409 1.00 86.56 202 SER A C 1
ATOM 1670 O O . SER A 1 202 ? 10.124 10.535 -9.584 1.00 86.56 202 SER A O 1
ATOM 1672 N N . ASN A 1 203 ? 10.054 10.041 -7.404 1.00 89.06 203 ASN A N 1
ATOM 1673 C CA . ASN A 1 203 ? 10.230 8.606 -7.632 1.00 89.06 203 ASN A CA 1
ATOM 1674 C C . ASN A 1 203 ? 8.988 7.915 -8.213 1.00 89.06 203 ASN A C 1
ATOM 1676 O O . ASN A 1 203 ? 9.142 7.067 -9.094 1.00 89.06 203 ASN A O 1
ATOM 1680 N N . LEU A 1 204 ? 7.779 8.287 -7.780 1.00 89.94 204 LEU A N 1
ATOM 1681 C CA . LEU A 1 204 ? 6.534 7.765 -8.349 1.00 89.94 204 LEU A CA 1
ATOM 1682 C C . LEU A 1 204 ? 6.330 8.227 -9.803 1.00 89.94 204 LEU A C 1
ATOM 1684 O O . LEU A 1 204 ? 6.092 7.359 -10.641 1.00 89.94 204 LEU A O 1
ATOM 1688 N N . PRO A 1 205 ? 6.507 9.518 -10.171 1.00 85.62 205 PRO A N 1
ATOM 1689 C CA . PRO A 1 205 ? 6.414 9.948 -11.568 1.00 85.62 205 PRO A CA 1
ATOM 1690 C C . PRO A 1 205 ? 7.431 9.254 -12.479 1.00 85.62 205 PRO A C 1
ATOM 1692 O O . PRO A 1 205 ? 7.094 8.870 -13.598 1.00 85.62 205 PRO A O 1
ATOM 1695 N N . ARG A 1 206 ? 8.663 9.030 -11.999 1.00 82.94 206 ARG A N 1
ATOM 1696 C CA . ARG A 1 206 ? 9.683 8.260 -12.733 1.00 82.94 206 ARG A CA 1
ATOM 1697 C C . ARG A 1 206 ? 9.263 6.811 -12.968 1.00 82.94 206 ARG A C 1
ATOM 1699 O O . ARG A 1 206 ? 9.470 6.298 -14.061 1.00 82.94 206 ARG A O 1
ATOM 1706 N N . ALA A 1 207 ? 8.666 6.163 -11.968 1.00 83.88 207 ALA A N 1
ATOM 1707 C CA . ALA A 1 207 ? 8.124 4.815 -12.122 1.00 83.88 207 ALA A CA 1
ATOM 1708 C C . ALA A 1 207 ? 6.885 4.791 -13.038 1.00 83.88 207 ALA A C 1
ATOM 1710 O O . ALA A 1 207 ? 6.692 3.831 -13.780 1.00 83.88 207 ALA A O 1
ATOM 1711 N N . TYR A 1 208 ? 6.060 5.844 -13.013 1.00 82.75 208 TYR A N 1
ATOM 1712 C CA . TYR A 1 208 ? 4.874 5.968 -13.862 1.00 82.75 208 TYR A CA 1
ATOM 1713 C C . TYR A 1 208 ? 5.205 6.096 -15.342 1.00 82.75 208 TYR A C 1
ATOM 1715 O O . TYR A 1 208 ? 4.601 5.421 -16.174 1.00 82.75 208 TYR A O 1
ATOM 1723 N N . ASN A 1 209 ? 6.196 6.927 -15.643 1.00 69.62 209 ASN A N 1
ATOM 1724 C CA . ASN A 1 209 ? 6.641 7.220 -16.999 1.00 69.62 209 ASN A CA 1
ATOM 1725 C C . ASN A 1 209 ? 7.725 6.246 -17.493 1.00 69.62 209 ASN A C 1
ATOM 1727 O O . ASN A 1 209 ? 8.432 6.561 -18.442 1.00 69.62 209 ASN A O 1
ATOM 1731 N N . ALA A 1 210 ? 7.902 5.089 -16.846 1.00 65.12 210 ALA A N 1
ATOM 1732 C CA . ALA A 1 210 ? 8.890 4.110 -17.280 1.00 65.12 210 ALA A CA 1
ATOM 1733 C C . ALA A 1 210 ? 8.517 3.543 -18.663 1.00 65.12 210 ALA A C 1
ATOM 1735 O O . ALA A 1 210 ? 7.459 2.935 -18.832 1.00 65.12 210 ALA A O 1
ATOM 1736 N N . ASP A 1 211 ? 9.420 3.702 -19.635 1.00 50.69 211 ASP A N 1
ATOM 1737 C CA . ASP A 1 211 ? 9.167 3.452 -21.064 1.00 50.69 211 ASP A CA 1
ATOM 1738 C C . ASP A 1 211 ? 8.859 1.983 -21.411 1.00 50.69 211 ASP A C 1
ATOM 1740 O O . ASP A 1 211 ? 8.301 1.686 -22.467 1.00 50.69 211 ASP A O 1
ATOM 1744 N N . LYS A 1 212 ? 9.203 1.033 -20.527 1.00 56.72 212 LYS A N 1
ATOM 1745 C CA . LYS A 1 212 ? 8.843 -0.383 -20.681 1.00 56.72 212 LYS A CA 1
ATOM 1746 C C . LYS A 1 212 ? 8.490 -1.016 -19.343 1.00 56.72 212 LYS A C 1
ATOM 1748 O O . LYS A 1 212 ? 9.357 -1.407 -18.567 1.00 56.72 212 LYS A O 1
ATOM 1753 N N . LEU A 1 213 ? 7.195 -1.188 -19.111 1.00 63.72 213 LEU A N 1
ATOM 1754 C CA . LEU A 1 213 ? 6.689 -1.965 -17.986 1.00 63.72 213 LEU A CA 1
ATOM 1755 C C . LEU A 1 213 ? 6.841 -3.454 -18.304 1.00 63.72 213 LEU A C 1
ATOM 1757 O O . LEU A 1 213 ? 6.165 -3.984 -19.186 1.00 63.72 213 LEU A O 1
ATOM 1761 N N . THR A 1 214 ? 7.740 -4.138 -17.602 1.00 73.19 214 THR A N 1
ATOM 1762 C CA . THR A 1 214 ? 7.845 -5.598 -17.672 1.00 73.19 214 THR A CA 1
ATOM 1763 C C . THR A 1 214 ? 6.955 -6.231 -16.618 1.00 73.19 214 THR A C 1
ATOM 1765 O O . THR A 1 214 ? 7.004 -5.856 -15.449 1.00 73.19 214 THR A O 1
ATOM 1768 N N . ASN A 1 215 ? 6.187 -7.247 -17.004 1.00 87.19 215 ASN A N 1
ATOM 1769 C CA . ASN A 1 215 ? 5.389 -8.030 -16.064 1.00 87.19 215 ASN A CA 1
ATOM 1770 C C . ASN A 1 215 ? 6.223 -9.134 -15.383 1.00 87.19 215 ASN A C 1
ATOM 1772 O O . ASN A 1 215 ? 5.824 -10.294 -15.359 1.00 87.19 215 ASN A O 1
ATOM 1776 N N . SER A 1 216 ? 7.419 -8.780 -14.910 1.00 89.12 216 SER A N 1
ATOM 1777 C CA . SER A 1 216 ? 8.372 -9.674 -14.244 1.00 89.12 216 SER A CA 1
ATOM 1778 C C . SER A 1 216 ? 9.273 -8.879 -13.300 1.00 89.12 216 SER A C 1
ATOM 1780 O O . SER A 1 216 ? 9.680 -7.768 -13.646 1.00 89.12 216 SER A O 1
ATOM 1782 N N . PHE A 1 217 ? 9.622 -9.464 -12.156 1.00 92.50 217 PHE A N 1
ATOM 1783 C CA . PHE A 1 217 ? 10.632 -8.918 -11.246 1.00 92.50 217 PHE A CA 1
ATOM 1784 C C . PHE A 1 217 ? 12.059 -9.129 -11.775 1.00 92.50 217 PHE A C 1
ATOM 1786 O O . PHE A 1 217 ? 12.297 -9.966 -12.653 1.00 92.50 217 PHE A O 1
ATOM 1793 N N . SER A 1 218 ? 13.016 -8.362 -11.251 1.00 90.31 218 SER A N 1
ATOM 1794 C CA . SER A 1 218 ? 14.440 -8.564 -11.503 1.00 90.31 218 SER A CA 1
ATOM 1795 C C . SER A 1 218 ? 14.913 -9.922 -10.972 1.00 90.31 218 SER A C 1
ATOM 1797 O O . SER A 1 218 ? 14.299 -10.525 -10.093 1.00 90.31 218 SER A O 1
ATOM 1799 N N . ALA A 1 219 ? 16.057 -10.396 -11.470 1.00 91.38 219 ALA A N 1
ATOM 1800 C CA . ALA A 1 219 ? 16.767 -11.490 -10.812 1.00 91.38 219 ALA A CA 1
ATOM 1801 C C . ALA A 1 219 ? 17.141 -11.104 -9.366 1.00 91.38 219 ALA A C 1
ATOM 1803 O O . ALA A 1 219 ? 17.126 -9.920 -9.013 1.00 91.38 219 ALA A O 1
ATOM 1804 N N . ARG A 1 220 ? 17.509 -12.101 -8.547 1.00 92.62 220 ARG A N 1
ATOM 1805 C CA . ARG A 1 220 ? 17.940 -11.885 -7.159 1.00 92.62 220 ARG A CA 1
ATOM 1806 C C . ARG A 1 220 ? 19.025 -10.793 -7.097 1.00 92.62 220 ARG A C 1
ATOM 1808 O O . ARG A 1 220 ? 20.083 -10.979 -7.706 1.00 92.62 220 ARG A O 1
ATOM 1815 N N . PRO A 1 221 ? 18.797 -9.696 -6.354 1.00 92.94 221 PRO A N 1
ATOM 1816 C CA . PRO A 1 221 ? 19.798 -8.661 -6.137 1.00 92.94 221 PRO A CA 1
ATOM 1817 C C . PRO A 1 221 ? 21.100 -9.215 -5.552 1.00 92.94 221 PRO A C 1
ATOM 1819 O O . PRO A 1 221 ? 21.084 -10.121 -4.717 1.00 92.94 221 PRO A O 1
ATOM 1822 N N . ALA A 1 222 ? 22.237 -8.652 -5.967 1.00 91.38 222 ALA A N 1
ATOM 1823 C CA . ALA A 1 222 ? 23.566 -9.129 -5.569 1.00 91.38 222 ALA A CA 1
ATOM 1824 C C . ALA A 1 222 ? 23.833 -9.010 -4.057 1.00 91.38 222 ALA A C 1
ATOM 1826 O O . ALA A 1 222 ? 24.661 -9.738 -3.514 1.00 91.38 222 ALA A O 1
ATOM 1827 N N . ASP A 1 223 ? 23.127 -8.108 -3.375 1.00 90.56 223 ASP A N 1
ATOM 1828 C CA . ASP A 1 223 ? 23.202 -7.903 -1.930 1.00 90.56 223 ASP A CA 1
ATOM 1829 C C . ASP A 1 223 ? 22.289 -8.854 -1.127 1.00 90.56 223 ASP A C 1
ATOM 1831 O O . ASP A 1 223 ? 22.321 -8.840 0.106 1.00 90.56 223 ASP A O 1
ATOM 1835 N N . MET A 1 224 ? 21.491 -9.702 -1.788 1.00 91.38 224 MET A N 1
ATOM 1836 C CA . MET A 1 224 ? 20.729 -10.771 -1.136 1.00 91.38 224 MET A CA 1
ATOM 1837 C C . MET A 1 224 ? 21.446 -12.121 -1.240 1.00 91.38 224 MET A C 1
ATOM 1839 O O . MET A 1 224 ? 21.716 -12.634 -2.324 1.00 91.38 224 MET A O 1
ATOM 1843 N N . GLY A 1 225 ? 21.717 -12.721 -0.076 1.00 87.62 225 GLY A N 1
ATOM 1844 C CA . GLY A 1 225 ? 22.311 -14.054 0.033 1.00 87.62 225 GLY A CA 1
ATOM 1845 C C . GLY A 1 225 ? 21.347 -15.194 -0.320 1.00 87.62 225 GLY A C 1
ATOM 1846 O O . GLY A 1 225 ? 20.198 -14.984 -0.713 1.00 87.62 225 GLY A O 1
ATOM 1847 N N . ASP A 1 226 ? 21.807 -16.428 -0.118 1.00 85.62 226 ASP A N 1
ATOM 1848 C CA . ASP A 1 226 ? 21.043 -17.668 -0.334 1.00 85.62 226 ASP A CA 1
ATOM 1849 C C . ASP A 1 226 ? 19.870 -17.881 0.643 1.00 85.62 226 ASP A C 1
ATOM 1851 O O . ASP A 1 226 ? 19.061 -18.782 0.444 1.00 85.62 226 ASP A O 1
ATOM 1855 N N . GLY A 1 227 ? 19.759 -17.042 1.675 1.00 84.69 227 GLY A N 1
ATOM 1856 C CA . GLY A 1 227 ? 18.723 -17.127 2.702 1.00 84.69 227 GLY A CA 1
ATOM 1857 C C . GLY A 1 227 ? 19.061 -18.080 3.856 1.00 84.69 227 GLY A C 1
ATOM 1858 O O . GLY A 1 227 ? 18.298 -18.156 4.815 1.00 84.69 227 GLY A O 1
ATOM 1859 N N . VAL A 1 228 ? 20.208 -18.765 3.834 1.00 84.44 228 VAL A N 1
ATOM 1860 C CA . VAL A 1 228 ? 20.582 -19.736 4.879 1.00 84.44 228 VAL A CA 1
ATOM 1861 C C . VAL A 1 228 ? 21.156 -19.034 6.108 1.00 84.44 228 VAL A C 1
ATOM 1863 O O . VAL A 1 228 ? 20.829 -19.390 7.243 1.00 84.44 228 VAL A O 1
ATOM 1866 N N . ARG A 1 229 ? 21.984 -18.006 5.893 1.00 84.62 229 ARG A N 1
ATOM 1867 C CA . ARG A 1 229 ? 22.639 -17.232 6.958 1.00 84.62 229 ARG A CA 1
ATOM 1868 C C . ARG A 1 229 ? 22.212 -15.772 6.918 1.00 84.62 229 ARG A C 1
ATOM 1870 O O . ARG A 1 229 ? 22.046 -15.195 5.846 1.00 84.62 229 ARG A O 1
ATOM 1877 N N . ILE A 1 230 ? 22.074 -15.185 8.100 1.00 86.94 230 ILE A N 1
ATOM 1878 C CA . ILE A 1 230 ? 21.867 -13.750 8.281 1.00 86.94 230 ILE A CA 1
ATOM 1879 C C . ILE A 1 230 ? 23.204 -13.152 8.716 1.00 86.94 230 ILE A C 1
ATOM 1881 O O . ILE A 1 230 ? 23.935 -13.753 9.502 1.00 86.94 230 ILE A O 1
ATOM 1885 N N . LYS A 1 231 ? 23.548 -11.987 8.167 1.00 88.88 231 LYS A N 1
ATOM 1886 C CA . LYS A 1 231 ? 24.708 -11.225 8.626 1.00 88.88 231 LYS A CA 1
ATOM 1887 C C . LYS A 1 231 ? 24.409 -10.698 10.027 1.00 88.88 231 LYS A C 1
ATOM 1889 O O . LYS A 1 231 ? 23.452 -9.954 10.189 1.00 88.88 231 LYS A O 1
ATOM 1894 N N . GLU A 1 232 ? 25.239 -11.048 10.999 1.00 92.50 232 GLU A N 1
ATOM 1895 C CA . GLU A 1 232 ? 25.124 -10.521 12.359 1.00 92.50 232 GLU A CA 1
ATOM 1896 C C . GLU A 1 232 ? 25.595 -9.062 12.436 1.00 92.50 232 GLU A C 1
ATOM 1898 O O . GLU A 1 232 ? 26.595 -8.670 11.820 1.00 92.50 232 GLU A O 1
ATOM 1903 N N . TYR A 1 233 ? 24.880 -8.262 13.222 1.00 93.25 233 TYR A N 1
ATOM 1904 C CA . TYR A 1 233 ? 25.201 -6.874 13.536 1.00 93.25 233 TYR A CA 1
ATOM 1905 C C . TYR A 1 233 ? 25.460 -6.737 15.039 1.00 93.25 233 TYR A C 1
ATOM 1907 O O . TYR A 1 233 ? 24.907 -7.465 15.854 1.00 93.25 233 TYR A O 1
ATOM 1915 N N . LYS A 1 234 ? 26.331 -5.796 15.419 1.00 94.12 234 LYS A N 1
ATOM 1916 C CA . LYS A 1 234 ? 26.708 -5.564 16.829 1.00 94.12 234 LYS A CA 1
ATOM 1917 C C . LYS A 1 234 ? 25.878 -4.481 17.518 1.00 94.12 234 LYS A C 1
ATOM 1919 O O . LYS A 1 234 ? 25.981 -4.312 18.728 1.00 94.12 234 LYS A O 1
ATOM 1924 N N . THR A 1 235 ? 25.099 -3.729 16.752 1.00 94.00 235 THR A N 1
ATOM 1925 C CA . THR A 1 235 ? 24.336 -2.564 17.207 1.00 94.00 235 THR A CA 1
ATOM 1926 C C . THR A 1 235 ? 22.913 -2.646 16.682 1.00 94.00 235 THR A C 1
ATOM 1928 O O . THR A 1 235 ? 22.672 -3.267 15.649 1.00 94.00 235 THR A O 1
ATOM 1931 N N . THR A 1 236 ? 21.990 -1.980 17.373 1.00 94.88 236 THR A N 1
ATOM 1932 C CA . THR A 1 236 ? 20.590 -1.857 16.967 1.00 94.88 236 THR A CA 1
ATOM 1933 C C . THR A 1 236 ? 20.162 -0.394 16.876 1.00 94.88 236 THR A C 1
ATOM 1935 O O . THR A 1 236 ? 20.727 0.466 17.551 1.00 94.88 236 THR A O 1
ATOM 1938 N N . ARG A 1 237 ? 19.154 -0.129 16.038 1.00 95.44 237 ARG A N 1
ATOM 1939 C CA . ARG A 1 237 ? 18.462 1.163 15.897 1.00 95.44 237 ARG A CA 1
ATOM 1940 C C . ARG A 1 237 ? 17.156 1.237 16.696 1.00 95.44 237 ARG A C 1
ATOM 1942 O O . ARG A 1 237 ? 16.410 2.203 16.535 1.00 95.44 237 ARG A O 1
ATOM 1949 N N . PHE A 1 238 ? 16.853 0.213 17.494 1.00 96.38 238 PHE A N 1
ATOM 1950 C CA . PHE A 1 238 ? 15.656 0.156 18.328 1.00 96.38 238 PHE A CA 1
ATOM 1951 C C . PHE A 1 238 ? 15.982 0.591 19.758 1.00 96.38 238 PHE A C 1
ATOM 1953 O O . PHE A 1 238 ? 16.824 -0.007 20.429 1.00 96.38 238 PHE A O 1
ATOM 1960 N N . ASN A 1 239 ? 15.290 1.625 20.225 1.00 94.56 239 ASN A N 1
ATOM 1961 C CA . ASN A 1 239 ? 15.356 2.120 21.595 1.00 94.56 239 ASN A CA 1
ATOM 1962 C C . ASN A 1 239 ? 14.245 1.476 22.422 1.00 94.56 239 ASN A C 1
ATOM 1964 O O . ASN A 1 239 ? 13.111 1.449 21.955 1.00 94.56 239 ASN A O 1
ATOM 1968 N N . ARG A 1 240 ? 14.544 1.003 23.639 1.00 94.00 240 ARG A N 1
ATOM 1969 C CA . ARG A 1 240 ? 13.580 0.308 24.512 1.00 94.00 240 ARG A CA 1
ATOM 1970 C C . ARG A 1 240 ? 13.070 1.225 25.629 1.00 94.00 240 ARG A C 1
ATOM 1972 O O . ARG A 1 240 ? 13.868 1.709 26.430 1.00 94.00 240 ARG A O 1
ATOM 1979 N N . PHE A 1 241 ? 11.753 1.408 25.715 1.00 90.19 241 PHE A N 1
ATOM 1980 C CA . PHE A 1 241 ? 11.074 2.279 26.688 1.00 90.19 241 PHE A CA 1
ATOM 1981 C C . PHE A 1 241 ? 9.887 1.592 27.388 1.00 90.19 241 PHE A C 1
ATOM 1983 O O . PHE A 1 241 ? 8.883 2.231 27.697 1.00 90.19 241 PHE A O 1
ATOM 1990 N N . ALA A 1 242 ? 9.977 0.282 27.638 1.00 91.44 242 ALA A N 1
ATOM 1991 C CA . ALA A 1 242 ? 8.929 -0.452 28.350 1.00 91.44 242 ALA A CA 1
ATOM 1992 C C . ALA A 1 242 ? 8.556 0.226 29.687 1.00 91.44 242 ALA A C 1
ATOM 1994 O O . ALA A 1 242 ? 9.432 0.710 30.412 1.00 91.44 242 ALA A O 1
ATOM 1995 N N . HIS A 1 243 ? 7.253 0.257 29.994 1.00 93.12 243 HIS A N 1
ATOM 1996 C CA . HIS A 1 243 ? 6.666 0.836 31.216 1.00 93.12 243 HIS A CA 1
ATOM 1997 C C . HIS A 1 243 ? 6.945 2.337 31.440 1.00 93.12 243 HIS A C 1
ATOM 1999 O O . HIS A 1 243 ? 6.816 2.834 32.561 1.00 93.12 243 HIS A O 1
ATOM 2005 N N . GLN A 1 244 ? 7.305 3.075 30.388 1.00 92.75 244 GLN A N 1
ATOM 2006 C CA . GLN A 1 244 ? 7.498 4.531 30.407 1.00 92.75 244 GLN A CA 1
ATOM 2007 C C . GLN A 1 244 ? 6.457 5.232 29.532 1.00 92.75 244 GLN A C 1
ATOM 2009 O O . GLN A 1 244 ? 5.847 4.599 28.677 1.00 92.75 244 GLN A O 1
ATOM 2014 N N . SER A 1 245 ? 6.279 6.543 29.719 1.00 92.00 245 SER A N 1
ATOM 2015 C CA . SER A 1 245 ? 5.434 7.326 28.813 1.00 92.00 245 SER A CA 1
ATOM 2016 C C . SER A 1 245 ? 6.020 7.365 27.416 1.00 92.00 245 SER A C 1
ATOM 2018 O O . SER A 1 245 ? 7.193 7.682 27.218 1.00 92.00 245 SER A O 1
ATOM 2020 N N . THR A 1 246 ? 5.178 7.036 26.442 1.00 94.12 246 THR A N 1
ATOM 2021 C CA . THR A 1 246 ? 5.554 6.943 25.029 1.00 94.12 246 THR A CA 1
ATOM 2022 C C . THR A 1 246 ? 4.869 8.003 24.189 1.00 94.12 246 THR A C 1
ATOM 2024 O O . THR A 1 246 ? 5.124 8.072 22.988 1.00 94.12 246 THR A O 1
ATOM 2027 N N . TRP A 1 247 ? 4.038 8.859 24.792 1.00 93.44 247 TRP A N 1
ATOM 2028 C CA . TRP A 1 247 ? 3.294 9.889 24.078 1.00 93.44 247 TRP A CA 1
ATOM 2029 C C . TRP A 1 247 ? 4.197 10.808 23.253 1.00 93.44 247 TRP A C 1
ATOM 2031 O O . TRP A 1 247 ? 3.993 10.966 22.049 1.00 93.44 247 TRP A O 1
ATOM 2041 N N . SER A 1 248 ? 5.263 11.326 23.874 1.00 91.56 248 SER A N 1
ATOM 2042 C CA . SER A 1 248 ? 6.250 12.175 23.199 1.00 91.56 248 SER A CA 1
ATOM 2043 C C . SER A 1 248 ? 6.864 11.499 21.977 1.00 91.56 248 SER A C 1
ATOM 2045 O O . SER A 1 248 ? 6.988 12.152 20.948 1.00 91.56 248 SER A O 1
ATOM 2047 N N . SER A 1 249 ? 7.191 10.205 22.064 1.00 93.81 249 SER A N 1
ATOM 2048 C CA . SER A 1 249 ? 7.741 9.423 20.948 1.00 93.81 249 SER A CA 1
ATOM 2049 C C . SER A 1 249 ? 6.683 9.049 19.912 1.00 93.81 249 SER A C 1
ATOM 2051 O O . SER A 1 249 ? 6.994 8.977 18.731 1.00 93.81 249 SER A O 1
ATOM 2053 N N . SER A 1 250 ? 5.437 8.827 20.324 1.00 95.38 250 SER A N 1
ATOM 2054 C CA . SER A 1 250 ? 4.353 8.377 19.445 1.00 95.38 250 SER A CA 1
ATOM 2055 C C . SER A 1 250 ? 3.833 9.502 18.552 1.00 95.38 250 SER A C 1
ATOM 2057 O O . SER A 1 250 ? 3.476 9.251 17.405 1.00 95.38 250 SER A O 1
ATOM 2059 N N . ARG A 1 251 ? 3.836 10.754 19.028 1.00 94.19 251 ARG A N 1
ATOM 2060 C CA . ARG A 1 251 ? 3.321 11.914 18.276 1.00 94.19 251 ARG A CA 1
ATOM 2061 C C . ARG A 1 251 ? 4.333 12.581 17.337 1.00 94.19 251 ARG A C 1
ATOM 2063 O O . ARG A 1 251 ? 4.002 13.578 16.695 1.00 94.19 251 ARG A O 1
ATOM 2070 N N . ILE A 1 252 ? 5.580 12.103 17.258 1.00 95.38 252 ILE A N 1
ATOM 2071 C CA . ILE A 1 252 ? 6.637 12.833 16.531 1.00 95.38 252 ILE A CA 1
ATOM 2072 C C . ILE A 1 252 ? 6.395 12.927 15.020 1.00 95.38 252 ILE A C 1
ATOM 2074 O O . ILE A 1 252 ? 6.856 13.892 14.409 1.00 95.38 252 ILE A O 1
ATOM 2078 N N . SER A 1 253 ? 5.656 11.977 14.434 1.00 97.12 253 SER A N 1
ATOM 2079 C CA . SER A 1 253 ? 5.272 12.001 13.014 1.00 97.12 253 SER A CA 1
ATOM 2080 C C . SER A 1 253 ? 4.164 13.004 12.703 1.00 97.12 253 SER A C 1
ATOM 2082 O O . SER A 1 253 ? 3.955 13.334 11.534 1.00 97.12 253 SER A O 1
ATOM 2084 N N . CYS A 1 254 ? 3.461 13.498 13.725 1.00 96.81 254 CYS A N 1
ATOM 2085 C CA . CYS A 1 254 ? 2.371 14.442 13.541 1.00 96.81 254 CYS A CA 1
ATOM 2086 C C . CYS A 1 254 ? 2.882 15.817 13.075 1.00 96.81 254 CYS A C 1
ATOM 2088 O O . CYS A 1 254 ? 3.906 16.279 13.596 1.00 96.81 254 CYS A O 1
ATOM 2090 N N . PRO A 1 255 ? 2.170 16.479 12.141 1.00 95.25 255 PRO A N 1
ATOM 2091 C CA . PRO A 1 255 ? 2.474 17.838 11.686 1.00 95.25 255 PRO A CA 1
ATOM 2092 C C . PRO A 1 255 ? 2.568 18.847 12.828 1.00 95.25 255 PRO A C 1
ATOM 2094 O O . PRO A 1 255 ? 1.851 18.718 13.818 1.00 95.25 255 PRO A O 1
ATOM 2097 N N . LEU A 1 256 ? 3.417 19.872 12.701 1.00 92.06 256 LEU A N 1
ATOM 2098 C CA . LEU A 1 256 ? 3.590 20.892 13.749 1.00 92.06 256 LEU A CA 1
ATOM 2099 C C . LEU A 1 256 ? 2.314 21.705 14.031 1.00 92.06 256 LEU A C 1
ATOM 2101 O O . LEU A 1 256 ? 2.148 22.204 15.139 1.00 92.06 256 LEU A O 1
ATOM 2105 N N . ASP A 1 257 ? 1.431 21.818 13.044 1.00 91.50 257 ASP A N 1
ATOM 2106 C CA . ASP A 1 257 ? 0.137 22.501 13.099 1.00 91.50 257 ASP A CA 1
ATOM 2107 C C . ASP A 1 257 ? -1.027 21.593 13.531 1.00 91.50 257 ASP A C 1
ATOM 2109 O O . ASP A 1 257 ? -2.133 22.085 13.737 1.00 91.50 257 ASP A O 1
ATOM 2113 N N . SER A 1 258 ? -0.792 20.290 13.716 1.00 94.06 258 SER A N 1
ATOM 2114 C CA . SER A 1 258 ? -1.811 19.370 14.241 1.00 94.06 258 SER A CA 1
ATOM 2115 C C . SER A 1 258 ? -2.167 19.675 15.699 1.00 94.06 258 SER A C 1
ATOM 2117 O O . SER A 1 258 ? -1.334 20.198 16.445 1.00 94.06 258 SER A O 1
ATOM 2119 N N . ALA A 1 259 ? -3.369 19.284 16.139 1.00 92.62 259 ALA A N 1
ATOM 2120 C CA . ALA A 1 259 ? -3.850 19.518 17.506 1.00 92.62 259 ALA A CA 1
ATOM 2121 C C . ALA A 1 259 ? -2.842 19.050 18.572 1.00 92.62 259 ALA A C 1
ATOM 2123 O O . ALA A 1 259 ? -2.570 19.757 19.545 1.00 92.62 259 ALA A O 1
ATOM 2124 N N . VAL A 1 260 ? -2.194 17.903 18.337 1.00 92.25 260 VAL A N 1
ATOM 2125 C CA . VAL A 1 260 ? -1.220 17.307 19.265 1.00 92.25 260 VAL A CA 1
ATOM 2126 C C . VAL A 1 260 ? 0.143 18.004 19.314 1.00 92.25 260 VAL A C 1
ATOM 2128 O O . VAL A 1 260 ? 0.949 17.739 20.213 1.00 92.25 260 VAL A O 1
ATOM 2131 N N . ARG A 1 261 ? 0.460 18.862 18.338 1.00 90.56 261 ARG A N 1
ATOM 2132 C CA . ARG A 1 261 ? 1.745 19.583 18.264 1.00 90.56 261 ARG A CA 1
ATOM 2133 C C . ARG A 1 261 ? 1.598 21.090 18.446 1.00 90.56 261 ARG A C 1
ATOM 2135 O O . ARG A 1 261 ? 2.535 21.701 18.955 1.00 90.56 261 ARG A O 1
ATOM 2142 N N . ALA A 1 262 ? 0.453 21.660 18.076 1.00 86.31 262 ALA A N 1
ATOM 2143 C CA . ALA A 1 262 ? 0.186 23.093 18.151 1.00 86.31 262 ALA A CA 1
ATOM 2144 C C . ALA A 1 262 ? -0.015 23.582 19.594 1.00 86.31 262 ALA A C 1
ATOM 2146 O O . ALA A 1 262 ? 0.333 24.716 19.926 1.00 86.31 262 ALA A O 1
ATOM 2147 N N . CYS A 1 263 ? -0.567 22.733 20.460 1.00 74.75 263 CYS A N 1
ATOM 2148 C CA . CYS A 1 263 ? -0.814 23.075 21.849 1.00 74.75 263 CYS A CA 1
ATOM 2149 C C . CYS A 1 263 ? 0.437 22.831 22.718 1.00 74.75 263 CYS A C 1
ATOM 2151 O O . CYS A 1 263 ? 1.014 21.745 22.731 1.00 74.75 263 CYS A O 1
ATOM 2153 N N . LEU A 1 264 ? 0.871 23.883 23.422 1.00 76.12 264 LEU A N 1
ATOM 2154 C CA . LEU A 1 264 ? 2.075 23.900 24.269 1.00 76.12 264 LEU A CA 1
ATOM 2155 C C . LEU A 1 264 ? 1.775 23.738 25.768 1.00 76.12 264 LEU A C 1
ATOM 2157 O O . LEU A 1 264 ? 2.702 23.735 26.573 1.00 76.12 264 LEU A O 1
ATOM 2161 N N . ASN A 1 265 ? 0.497 23.656 26.140 1.00 76.19 265 ASN A N 1
ATOM 2162 C CA . ASN A 1 265 ? 0.056 23.521 27.526 1.00 76.19 265 ASN A CA 1
ATOM 2163 C C . ASN A 1 265 ? -0.166 22.045 27.876 1.00 76.19 265 ASN A C 1
ATOM 2165 O O . ASN A 1 265 ? -0.418 21.233 26.995 1.00 76.19 265 ASN A O 1
ATOM 2169 N N . ASP A 1 266 ? -0.185 21.721 29.169 1.00 66.56 266 ASP A N 1
ATOM 2170 C CA . ASP A 1 266 ? -0.396 20.347 29.659 1.00 66.56 266 ASP A CA 1
ATOM 2171 C C . ASP A 1 266 ? -1.832 19.811 29.445 1.00 66.56 266 ASP A C 1
ATOM 2173 O O . ASP A 1 266 ? -2.120 18.656 29.745 1.00 66.56 266 ASP A O 1
ATOM 2177 N N . SER A 1 267 ? -2.758 20.642 28.951 1.00 71.06 267 SER A N 1
ATOM 2178 C CA . SER A 1 267 ? -4.152 20.273 28.679 1.00 71.06 267 SER A CA 1
ATOM 2179 C C . SER A 1 267 ? -4.566 20.799 27.312 1.00 71.06 267 SER A C 1
ATOM 2181 O O . SER A 1 267 ? -4.944 21.964 27.171 1.00 71.06 267 SER A O 1
ATOM 2183 N N . CYS A 1 268 ? -4.479 19.928 26.315 1.00 82.81 268 CYS A N 1
ATOM 2184 C CA . CYS A 1 268 ? -4.837 20.217 24.935 1.00 82.81 268 CYS A CA 1
ATOM 2185 C C . CYS A 1 268 ? -6.176 19.572 24.595 1.00 82.81 268 CYS A C 1
ATOM 2187 O O . CYS A 1 268 ? -6.424 18.425 24.963 1.00 82.81 268 CYS A O 1
ATOM 2189 N N . GLU A 1 269 ? -7.035 20.321 23.912 1.00 87.75 269 GLU A N 1
ATOM 2190 C CA . GLU A 1 269 ? -8.326 19.815 23.455 1.00 87.75 269 GLU A CA 1
ATOM 2191 C C . GLU A 1 269 ? -8.164 18.996 22.173 1.00 87.75 269 GLU A C 1
ATOM 2193 O O . GLU A 1 269 ? -7.288 19.268 21.347 1.00 87.75 269 GLU A O 1
ATOM 2198 N N . ASP A 1 270 ? -9.023 17.992 22.025 1.00 91.94 270 ASP A N 1
ATOM 2199 C CA . ASP A 1 270 ? -9.133 17.220 20.795 1.00 91.94 270 ASP A CA 1
ATOM 2200 C C . ASP A 1 270 ? -9.745 18.068 19.680 1.00 91.94 270 ASP A C 1
ATOM 2202 O O . ASP A 1 270 ? -10.660 18.861 19.909 1.00 91.94 270 ASP A O 1
ATOM 2206 N N . ASP A 1 271 ? -9.280 17.857 18.448 1.00 93.12 271 ASP A N 1
ATOM 2207 C CA . ASP A 1 271 ? -9.922 18.390 17.248 1.00 93.12 271 ASP A CA 1
ATOM 2208 C C . ASP A 1 271 ? -11.166 17.555 16.921 1.00 93.12 271 ASP A C 1
ATOM 2210 O O . ASP A 1 271 ? -11.212 16.776 15.965 1.00 93.12 271 ASP A O 1
ATOM 2214 N N . MET A 1 272 ? -12.188 17.707 17.767 1.00 91.06 272 MET A N 1
ATOM 2215 C CA . MET A 1 272 ? -13.475 17.032 17.614 1.00 91.06 272 MET A CA 1
ATOM 2216 C C . MET A 1 272 ? -14.084 17.316 16.241 1.00 91.06 272 MET A C 1
ATOM 2218 O O . MET A 1 272 ? -14.704 16.430 15.663 1.00 91.06 272 MET A O 1
ATOM 2222 N N . ALA A 1 273 ? -13.855 18.501 15.666 1.00 91.62 273 ALA A N 1
ATOM 2223 C CA . ALA A 1 273 ? -14.431 18.869 14.378 1.00 91.62 273 ALA A CA 1
ATOM 2224 C C . ALA A 1 273 ? -13.966 17.962 13.223 1.00 91.62 273 ALA A C 1
ATOM 2226 O O . ALA A 1 273 ? -14.699 17.790 12.240 1.00 91.62 273 ALA A O 1
ATOM 2227 N N . ALA A 1 274 ? -12.787 17.341 13.353 1.00 93.44 274 ALA A N 1
ATOM 2228 C CA . ALA A 1 274 ? -12.251 16.397 12.377 1.00 93.44 274 ALA A CA 1
ATOM 2229 C C . ALA A 1 274 ? -13.002 15.053 12.347 1.00 93.44 274 ALA A C 1
ATOM 2231 O O . ALA A 1 274 ? -13.022 14.389 11.303 1.00 93.44 274 ALA A O 1
ATOM 2232 N N . TYR A 1 275 ? -13.608 14.632 13.466 1.00 94.06 275 TYR A N 1
ATOM 2233 C CA . TYR A 1 275 ? -14.180 13.285 13.597 1.00 94.06 275 TYR A CA 1
ATOM 2234 C C . TYR A 1 275 ? -15.578 13.180 14.213 1.00 94.06 275 TYR A C 1
ATOM 2236 O O . TYR A 1 275 ? -16.194 12.116 14.117 1.00 94.06 275 TYR A O 1
ATOM 2244 N N . SER A 1 276 ? -16.093 14.251 14.809 1.00 91.81 276 SER A N 1
ATOM 2245 C CA . SER A 1 276 ? -17.405 14.324 15.445 1.00 91.81 276 SER A CA 1
ATOM 2246 C C . SER A 1 276 ? -17.928 15.767 15.471 1.00 91.81 276 SER A C 1
ATOM 2248 O O . SER A 1 276 ? -17.557 16.567 16.326 1.00 91.81 276 SER A O 1
ATOM 2250 N N . ASN A 1 277 ? -18.893 16.065 14.599 1.00 87.25 277 ASN A N 1
ATOM 2251 C CA . ASN A 1 277 ? -19.688 17.305 14.639 1.00 87.25 277 ASN A CA 1
ATOM 2252 C C . ASN A 1 277 ? -21.121 17.065 15.148 1.00 87.25 277 ASN A C 1
ATOM 2254 O O . ASN A 1 277 ? -22.018 17.873 14.915 1.00 87.25 277 ASN A O 1
ATOM 2258 N N . LEU A 1 278 ? -21.350 15.920 15.792 1.00 88.31 278 LEU A N 1
ATOM 2259 C CA . LEU A 1 278 ? -22.664 15.472 16.235 1.00 88.31 278 LEU A CA 1
ATOM 2260 C C . LEU A 1 278 ? -22.794 15.586 17.762 1.00 88.31 278 LEU A C 1
ATOM 2262 O O . LEU A 1 278 ? -21.780 15.531 18.467 1.00 88.31 278 LEU A O 1
ATOM 2266 N N . PRO A 1 279 ? -24.028 15.718 18.290 1.00 88.38 279 PRO A N 1
ATOM 2267 C CA . PRO A 1 279 ? -24.277 15.679 19.729 1.00 88.38 279 PRO A CA 1
ATOM 2268 C C . PRO A 1 279 ? -23.667 14.436 20.375 1.00 88.38 279 PRO A C 1
ATOM 2270 O O . PRO A 1 279 ? -23.523 13.399 19.724 1.00 88.38 279 PRO A O 1
ATOM 2273 N N . LEU A 1 280 ? -23.342 14.531 21.663 1.00 91.12 280 LEU A N 1
ATOM 2274 C CA . LEU A 1 280 ? -22.765 13.436 22.458 1.00 91.12 280 LEU A CA 1
ATOM 2275 C C . LEU A 1 280 ? -21.421 12.867 21.963 1.00 91.12 280 LEU A C 1
ATOM 2277 O O . LEU A 1 280 ? -20.915 11.935 22.575 1.00 91.12 280 LEU A O 1
ATOM 2281 N N . GLY A 1 281 ? -20.820 13.409 20.899 1.00 90.88 281 GLY A N 1
ATOM 2282 C CA . GLY A 1 281 ? -19.524 12.939 20.408 1.00 90.88 281 GLY A CA 1
ATOM 2283 C C . GLY A 1 281 ? -19.592 11.737 19.457 1.00 90.88 281 GLY A C 1
ATOM 2284 O O . GLY A 1 281 ? -18.610 11.002 19.351 1.00 90.88 281 GLY A O 1
ATOM 2285 N N . PHE A 1 282 ? -20.728 11.492 18.786 1.00 95.06 282 PHE A N 1
ATOM 2286 C CA . PHE A 1 282 ? -20.825 10.395 17.815 1.00 95.06 282 PHE A CA 1
ATOM 2287 C C . PHE A 1 282 ? -19.762 10.513 16.715 1.00 95.06 282 PHE A C 1
ATOM 2289 O O . PHE A 1 282 ? -19.704 11.501 15.980 1.00 95.06 282 PHE A O 1
ATOM 2296 N N . ILE A 1 283 ? -18.960 9.458 16.560 1.00 95.81 283 ILE A N 1
ATOM 2297 C CA . ILE A 1 283 ? -17.877 9.414 15.577 1.00 95.81 283 ILE A CA 1
ATOM 2298 C C . ILE A 1 283 ? -18.467 9.279 14.171 1.00 95.81 283 ILE A C 1
ATOM 2300 O O . ILE A 1 283 ? -18.960 8.214 13.792 1.00 95.81 283 ILE A O 1
ATOM 2304 N N . SER A 1 284 ? -18.357 10.337 13.371 1.00 94.50 284 SER A N 1
ATOM 2305 C CA . SER A 1 284 ? -18.732 10.333 11.954 1.00 94.50 284 SER A CA 1
ATOM 2306 C C . SER A 1 284 ? -17.558 9.986 11.032 1.00 94.50 284 SER A C 1
ATOM 2308 O O . SER A 1 284 ? -17.775 9.488 9.930 1.00 94.50 284 SER A O 1
ATOM 2310 N N . ASN A 1 285 ? -16.310 10.189 11.476 1.00 95.56 285 ASN A N 1
ATOM 2311 C CA . ASN A 1 285 ? -15.104 9.858 10.708 1.00 95.56 285 ASN A CA 1
ATOM 2312 C C . ASN A 1 285 ? -14.085 9.082 11.558 1.00 95.56 285 ASN A C 1
ATOM 2314 O O . ASN A 1 285 ? -13.228 9.652 12.235 1.00 95.56 285 ASN A O 1
ATOM 2318 N N . THR A 1 286 ? -14.150 7.750 11.486 1.00 94.88 286 THR A N 1
ATOM 2319 C CA . THR A 1 286 ? -13.275 6.843 12.249 1.00 94.88 286 THR A CA 1
ATOM 2320 C C . THR A 1 286 ? -11.798 6.967 11.862 1.00 94.88 286 THR A C 1
ATOM 2322 O O . THR A 1 286 ? -10.925 6.849 12.723 1.00 94.88 286 THR A O 1
ATOM 2325 N N . SER A 1 287 ? -11.485 7.257 10.596 1.00 94.12 287 SER A N 1
ATOM 2326 C CA . SER A 1 287 ? -10.096 7.456 10.159 1.00 94.12 287 SER A CA 1
ATOM 2327 C C . SER A 1 287 ? -9.457 8.667 10.838 1.00 94.12 287 SER A C 1
ATOM 2329 O O . SER A 1 287 ? -8.293 8.592 11.227 1.00 94.12 287 SER A O 1
ATOM 2331 N N . ALA A 1 288 ? -10.218 9.753 11.015 1.00 95.94 288 ALA A N 1
ATOM 2332 C CA . ALA A 1 288 ? -9.766 10.944 11.730 1.00 95.94 288 ALA A CA 1
ATOM 2333 C C . ALA A 1 288 ? -9.722 10.739 13.253 1.00 95.94 288 ALA A C 1
ATOM 2335 O O . ALA A 1 288 ? -8.767 11.190 13.876 1.00 95.94 288 ALA A O 1
ATOM 2336 N N . PHE A 1 289 ? -10.689 10.020 13.839 1.00 95.25 289 PHE A N 1
ATOM 2337 C CA . PHE A 1 289 ? -10.696 9.695 15.275 1.00 95.25 289 PHE A CA 1
ATOM 2338 C C . PHE A 1 289 ? -9.491 8.836 15.690 1.00 95.25 289 PHE A C 1
ATOM 2340 O O . PHE A 1 289 ? -8.835 9.107 16.692 1.00 95.25 289 PHE A O 1
ATOM 2347 N N . THR A 1 290 ? -9.176 7.806 14.897 1.00 94.69 290 THR A N 1
ATOM 2348 C CA . THR A 1 290 ? -8.009 6.934 15.132 1.00 94.69 290 THR A CA 1
ATOM 2349 C C . THR A 1 290 ? -6.684 7.608 14.778 1.00 94.69 290 THR A C 1
ATOM 2351 O O . THR A 1 290 ? -5.619 7.028 15.003 1.00 94.69 290 THR A O 1
ATOM 2354 N N . ASP A 1 291 ? -6.718 8.809 14.192 1.00 96.56 291 ASP A N 1
ATOM 2355 C CA . ASP A 1 291 ? -5.514 9.588 13.967 1.00 96.56 291 ASP A CA 1
ATOM 2356 C C . ASP A 1 291 ? -5.124 10.362 15.224 1.00 96.56 291 ASP A C 1
ATOM 2358 O O . ASP A 1 291 ? -5.704 11.395 15.551 1.00 96.56 291 ASP A O 1
ATOM 2362 N N . ILE A 1 292 ? -4.088 9.879 15.909 1.00 95.88 292 ILE A N 1
ATOM 2363 C CA . ILE A 1 292 ? -3.633 10.451 17.180 1.00 95.88 292 ILE A CA 1
ATOM 2364 C C . ILE A 1 292 ? -3.200 11.917 17.052 1.00 95.88 292 ILE A C 1
ATOM 2366 O O . ILE A 1 292 ? -3.117 12.622 18.054 1.00 95.88 292 ILE A O 1
ATOM 2370 N N . CYS A 1 293 ? -2.920 12.390 15.832 1.00 95.69 293 CYS A N 1
ATOM 2371 C CA . CYS A 1 293 ? -2.577 13.784 15.590 1.00 95.69 293 CYS A CA 1
ATOM 2372 C C . CYS A 1 293 ? -3.749 14.747 15.863 1.00 95.69 293 CYS A C 1
ATOM 2374 O O . CYS A 1 293 ? -3.503 15.927 16.128 1.00 95.69 293 CYS A O 1
ATOM 2376 N N . ASN A 1 294 ? -4.988 14.237 15.855 1.00 95.69 294 ASN A N 1
ATOM 2377 C CA . ASN A 1 294 ? -6.213 14.990 16.137 1.00 95.69 294 ASN A CA 1
ATOM 2378 C C . ASN A 1 294 ? -6.661 14.900 17.604 1.00 95.69 294 ASN A C 1
ATOM 2380 O O . ASN A 1 294 ? -7.493 15.701 18.018 1.00 95.69 294 ASN A O 1
ATOM 2384 N N . SER A 1 295 ? -6.125 13.962 18.392 1.00 93.38 295 SER A N 1
ATOM 2385 C CA . SER A 1 295 ? -6.668 13.634 19.720 1.00 93.38 295 SER A CA 1
ATOM 2386 C C . SER A 1 295 ? -5.605 13.720 20.821 1.00 93.38 295 SER A C 1
ATOM 2388 O O . SER A 1 295 ? -5.109 12.681 21.276 1.00 93.38 295 SER A O 1
ATOM 2390 N N . PRO A 1 296 ? -5.212 14.932 21.270 1.00 93.19 296 PRO A N 1
ATOM 2391 C CA . PRO A 1 296 ? -4.250 15.090 22.348 1.00 93.19 296 PRO A CA 1
ATOM 2392 C C . PRO A 1 296 ? -4.640 14.384 23.652 1.00 93.19 296 PRO A C 1
ATOM 2394 O O . PRO A 1 296 ? -3.768 13.935 24.398 1.00 93.19 296 PRO A O 1
ATOM 2397 N N . SER A 1 297 ? -5.940 14.220 23.912 1.00 91.50 297 SER A N 1
ATOM 2398 C CA . SER A 1 297 ? -6.464 13.554 25.105 1.00 91.50 297 SER A CA 1
ATOM 2399 C C . SER A 1 297 ? -6.005 12.100 25.241 1.00 91.50 297 SER A C 1
ATOM 2401 O O . SER A 1 297 ? -5.997 11.564 26.356 1.00 91.50 297 SER A O 1
ATOM 2403 N N . PHE A 1 298 ? -5.586 11.446 24.151 1.00 93.56 298 PHE A N 1
ATOM 2404 C CA . PHE A 1 298 ? -5.077 10.073 24.172 1.00 93.56 298 PHE A CA 1
ATOM 2405 C C . PHE A 1 298 ? -3.846 9.904 25.066 1.00 93.56 298 PHE A C 1
ATOM 2407 O O . PHE A 1 298 ? -3.706 8.839 25.671 1.00 93.56 298 PHE A O 1
ATOM 2414 N N . GLU A 1 299 ? -3.043 10.954 25.267 1.00 91.56 299 GLU A N 1
ATOM 2415 C CA . GLU A 1 299 ? -1.932 10.975 26.231 1.00 91.56 299 GLU A CA 1
ATOM 2416 C C . GLU A 1 299 ? -2.327 10.441 27.613 1.00 91.56 299 GLU A C 1
ATOM 2418 O O . GLU A 1 299 ? -1.596 9.673 28.238 1.00 91.56 299 GLU A O 1
ATOM 2423 N N . THR A 1 300 ? -3.507 10.848 28.087 1.00 88.81 300 THR A N 1
ATOM 2424 C CA . THR A 1 300 ? -3.991 10.589 29.450 1.00 88.81 300 THR A CA 1
ATOM 2425 C C . THR A 1 300 ? -5.262 9.746 29.478 1.00 88.81 300 THR A C 1
ATOM 2427 O O . THR A 1 300 ? -5.888 9.593 30.529 1.00 88.81 300 THR A O 1
ATOM 2430 N N . SER A 1 301 ? -5.679 9.215 28.331 1.00 91.12 301 SER A N 1
ATOM 2431 C CA . SER A 1 301 ? -6.899 8.416 28.214 1.00 91.12 301 SER A CA 1
ATOM 2432 C C . SER A 1 301 ? -6.686 7.046 27.580 1.00 91.12 301 SER A C 1
ATOM 2434 O O . SER A 1 301 ? -7.590 6.214 27.659 1.00 91.12 301 SER A O 1
ATOM 2436 N N . PHE A 1 302 ? -5.502 6.768 27.025 1.00 94.12 302 PHE A N 1
ATOM 2437 C CA . PHE A 1 302 ? -5.191 5.503 26.368 1.00 94.12 302 PHE A CA 1
ATOM 2438 C C . PHE A 1 302 ? -3.870 4.910 26.884 1.00 94.12 302 PHE A C 1
ATOM 2440 O O . PHE A 1 302 ? -2.844 5.580 26.982 1.00 94.12 302 PHE A O 1
ATOM 2447 N N . GLY A 1 303 ? -3.891 3.626 27.255 1.00 93.31 303 GLY A N 1
ATOM 2448 C CA . GLY A 1 303 ? -2.841 3.044 28.101 1.00 93.31 303 GLY A CA 1
ATOM 2449 C C . GLY A 1 303 ? -1.508 2.801 27.383 1.00 93.31 303 GLY A C 1
ATOM 2450 O O . GLY A 1 303 ? -0.463 2.887 28.028 1.00 93.31 303 GLY A O 1
ATOM 2451 N N . MET A 1 304 ? -1.529 2.604 26.056 1.00 92.62 304 MET A N 1
ATOM 2452 C CA . MET A 1 304 ? -0.321 2.511 25.225 1.00 92.62 304 MET A CA 1
ATOM 2453 C C . MET A 1 304 ? 0.563 3.761 25.356 1.00 92.62 304 MET A C 1
ATOM 2455 O O . MET A 1 304 ? 1.786 3.637 25.334 1.00 92.62 304 MET A O 1
ATOM 2459 N N . PHE A 1 305 ? -0.040 4.948 25.489 1.00 93.56 305 PHE A N 1
ATOM 2460 C CA . PHE A 1 305 ? 0.687 6.221 25.537 1.00 93.56 305 PHE A CA 1
ATOM 2461 C C . PHE A 1 305 ? 1.129 6.610 26.949 1.00 93.56 305 PHE A C 1
ATOM 2463 O O . PHE A 1 305 ? 2.188 7.228 27.104 1.00 93.56 305 PHE A O 1
ATOM 2470 N N . ASP A 1 306 ? 0.356 6.215 27.970 1.00 90.81 306 ASP A N 1
ATOM 2471 C CA . ASP A 1 306 ? 0.742 6.419 29.368 1.00 90.81 306 ASP A CA 1
ATOM 2472 C C . ASP A 1 306 ? 1.938 5.535 29.726 1.00 90.81 306 ASP A C 1
ATOM 2474 O O . ASP A 1 306 ? 2.975 6.069 30.105 1.00 90.81 306 ASP A O 1
ATOM 2478 N N . ARG A 1 307 ? 1.818 4.202 29.604 1.00 92.38 307 ARG A N 1
ATOM 2479 C CA . ARG A 1 307 ? 2.893 3.226 29.876 1.00 92.38 307 ARG A CA 1
ATOM 2480 C C . ARG A 1 307 ? 2.566 1.890 29.194 1.00 92.38 307 ARG A C 1
ATOM 2482 O O . ARG A 1 307 ? 1.814 1.118 29.770 1.00 92.38 307 ARG A O 1
ATOM 2489 N N . PRO A 1 308 ? 3.096 1.544 28.018 1.00 93.81 308 PRO A N 1
ATOM 2490 C CA . PRO A 1 308 ? 2.841 0.242 27.398 1.00 93.81 308 PRO A CA 1
ATOM 2491 C C . PRO A 1 308 ? 3.659 -0.870 28.070 1.00 93.81 308 PRO A C 1
ATOM 2493 O O . PRO A 1 308 ? 4.620 -0.595 28.800 1.00 93.81 308 PRO A O 1
ATOM 2496 N N . ASN A 1 309 ? 3.304 -2.133 27.817 1.00 91.00 309 ASN A N 1
ATOM 2497 C CA . ASN A 1 309 ? 4.016 -3.269 28.406 1.00 91.00 309 ASN A CA 1
ATOM 2498 C C . ASN A 1 309 ? 5.361 -3.523 27.711 1.00 91.00 309 ASN A C 1
ATOM 2500 O O . ASN A 1 309 ? 6.350 -3.819 28.383 1.00 91.00 309 ASN A O 1
ATOM 2504 N N . ALA A 1 310 ? 5.407 -3.366 26.389 1.00 91.88 310 ALA A N 1
ATOM 2505 C CA . ALA A 1 310 ? 6.639 -3.313 25.616 1.00 91.88 310 ALA A CA 1
ATOM 2506 C C . ALA A 1 310 ? 6.626 -2.081 24.704 1.00 91.88 310 ALA A C 1
ATOM 2508 O O . ALA A 1 310 ? 5.586 -1.629 24.245 1.00 91.88 310 ALA A O 1
ATOM 2509 N N . PHE A 1 311 ? 7.793 -1.495 24.453 1.00 94.12 311 PHE A N 1
ATOM 2510 C CA . PHE A 1 311 ? 7.909 -0.420 23.472 1.00 94.12 311 PHE A CA 1
ATOM 2511 C C . PHE A 1 311 ? 9.355 -0.321 23.035 1.00 94.12 311 PHE A C 1
ATOM 2513 O O . PHE A 1 311 ? 10.139 0.402 23.653 1.00 94.12 311 PHE A O 1
ATOM 2520 N N . ASP A 1 312 ? 9.712 -1.063 21.988 1.00 95.19 312 ASP A N 1
ATOM 2521 C CA . ASP A 1 312 ? 10.969 -0.806 21.303 1.00 95.19 312 ASP A CA 1
ATOM 2522 C C . ASP A 1 312 ? 10.714 -0.197 19.939 1.00 95.19 312 ASP A C 1
ATOM 2524 O O . ASP A 1 312 ? 10.003 -0.747 19.103 1.00 95.19 312 ASP A O 1
ATOM 2528 N N . VAL A 1 313 ? 11.302 0.969 19.730 1.00 96.00 313 VAL A N 1
ATOM 2529 C CA . VAL A 1 313 ? 10.943 1.846 18.629 1.00 96.00 313 VAL A CA 1
ATOM 2530 C C . VAL A 1 313 ? 12.189 2.325 17.907 1.00 96.00 313 VAL A C 1
ATOM 2532 O O . VAL A 1 313 ? 13.232 2.556 18.522 1.00 96.00 313 VAL A O 1
ATOM 2535 N N . THR A 1 314 ? 12.084 2.494 16.596 1.00 97.06 314 THR A N 1
ATOM 2536 C CA . THR A 1 314 ? 13.106 3.136 15.777 1.00 97.06 314 THR A CA 1
ATOM 2537 C C . THR A 1 314 ? 12.580 4.432 15.170 1.00 97.06 314 THR A C 1
ATOM 2539 O O . THR A 1 314 ? 11.395 4.555 14.856 1.00 97.06 314 THR A O 1
ATOM 2542 N N . HIS A 1 315 ? 13.489 5.392 14.995 1.00 96.50 315 HIS A N 1
ATOM 2543 C CA . HIS A 1 315 ? 13.226 6.658 14.309 1.00 96.50 315 HIS A CA 1
ATOM 2544 C C . HIS A 1 315 ? 13.723 6.677 12.861 1.00 96.50 315 HIS A C 1
ATOM 2546 O O . HIS A 1 315 ? 13.618 7.692 12.175 1.00 96.50 315 HIS A O 1
ATOM 2552 N N . ASP A 1 316 ? 14.236 5.542 12.384 1.00 95.62 316 ASP A N 1
ATOM 2553 C CA . ASP A 1 316 ? 14.576 5.315 10.988 1.00 95.62 316 ASP A CA 1
ATOM 2554 C C . ASP A 1 316 ? 13.456 4.546 10.280 1.00 95.62 316 ASP A C 1
ATOM 2556 O O . ASP A 1 316 ? 12.853 3.632 10.836 1.00 95.62 316 ASP A O 1
ATOM 2560 N N . LEU A 1 317 ? 13.216 4.855 9.004 1.00 98.00 317 LEU A N 1
ATOM 2561 C CA . LEU A 1 317 ? 12.257 4.106 8.189 1.00 98.00 317 LEU A CA 1
ATOM 2562 C C . LEU A 1 3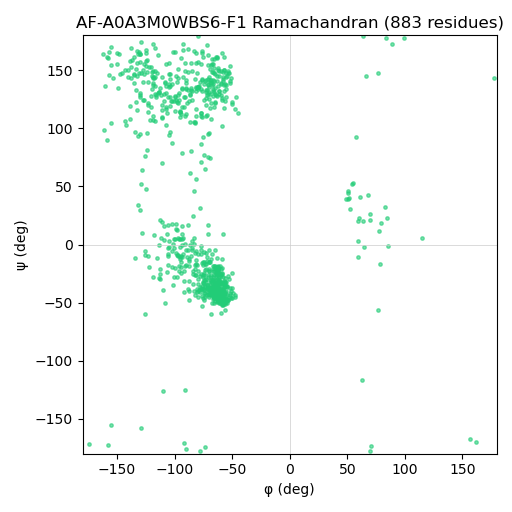17 ? 12.791 2.701 7.858 1.00 98.00 317 LEU A C 1
ATOM 2564 O O . LEU A 1 317 ? 13.550 2.532 6.897 1.00 98.00 317 LEU A O 1
ATOM 2568 N N . ILE A 1 318 ? 12.402 1.709 8.659 1.00 97.88 318 ILE A N 1
ATOM 2569 C CA . ILE A 1 318 ? 12.731 0.283 8.507 1.00 97.88 318 ILE A CA 1
ATOM 2570 C C . ILE A 1 318 ? 11.436 -0.485 8.177 1.00 97.88 318 ILE A C 1
ATOM 2572 O O . ILE A 1 318 ? 10.418 -0.230 8.816 1.00 97.88 318 ILE A O 1
ATOM 2576 N N . PRO A 1 319 ? 11.423 -1.409 7.197 1.00 98.12 319 PRO A N 1
ATOM 2577 C CA . PRO A 1 319 ? 10.210 -2.143 6.831 1.00 98.12 319 PRO A CA 1
ATOM 2578 C C . PRO A 1 319 ? 9.912 -3.261 7.843 1.00 98.12 319 PRO A C 1
ATOM 2580 O O . PRO A 1 319 ? 10.319 -4.408 7.664 1.00 98.12 319 PRO A O 1
ATOM 2583 N N . ILE A 1 320 ? 9.208 -2.914 8.920 1.00 98.56 320 ILE A N 1
ATOM 2584 C CA . ILE A 1 320 ? 8.729 -3.863 9.932 1.00 98.56 320 ILE A CA 1
ATOM 2585 C C . ILE A 1 320 ? 7.254 -4.174 9.680 1.00 98.56 320 ILE A C 1
ATOM 2587 O O . ILE A 1 320 ? 6.440 -3.261 9.546 1.00 98.56 320 ILE A O 1
ATOM 2591 N N . PHE A 1 321 ? 6.921 -5.461 9.609 1.00 98.56 321 PHE A N 1
ATOM 2592 C CA . PHE A 1 321 ? 5.565 -5.955 9.398 1.00 98.56 321 PHE A CA 1
ATOM 2593 C C . PHE A 1 321 ? 4.875 -6.191 10.744 1.00 98.56 321 PHE A C 1
ATOM 2595 O O . PHE A 1 321 ? 5.314 -7.037 11.523 1.00 98.56 321 PHE A O 1
ATOM 2602 N N . SER A 1 322 ? 3.782 -5.477 10.999 1.00 97.94 322 SER A N 1
ATOM 2603 C CA . SER A 1 322 ? 3.037 -5.524 12.265 1.00 97.94 322 SER A CA 1
ATOM 2604 C C . SER A 1 322 ? 1.576 -5.890 12.021 1.00 97.94 322 SER A C 1
ATOM 2606 O O . SER A 1 322 ? 1.018 -5.593 10.971 1.00 97.94 322 SER A O 1
ATOM 2608 N N . GLN A 1 323 ? 0.951 -6.576 12.977 1.00 96.56 323 GLN A N 1
ATOM 2609 C CA . GLN A 1 323 ? -0.443 -7.032 12.841 1.00 96.56 323 GLN A CA 1
ATOM 2610 C C . GLN A 1 323 ? -1.445 -5.880 13.009 1.00 96.56 323 GLN A C 1
ATOM 2612 O O . GLN A 1 323 ? -2.517 -5.893 12.411 1.00 96.56 323 GLN A O 1
ATOM 2617 N N . SER A 1 324 ? -1.060 -4.862 13.780 1.00 97.12 324 SER A N 1
ATOM 2618 C CA . SER A 1 324 ? -1.785 -3.609 13.957 1.00 97.12 324 SER A CA 1
ATOM 2619 C C . SER A 1 324 ? -0.815 -2.455 14.205 1.00 97.12 324 SER A C 1
ATOM 2621 O O . SER A 1 324 ? 0.352 -2.684 14.537 1.00 97.12 324 SER A O 1
ATOM 2623 N N . LYS A 1 325 ? -1.278 -1.210 14.062 1.00 97.06 325 LYS A N 1
ATOM 2624 C CA . LYS A 1 325 ? -0.475 -0.016 14.374 1.00 97.06 325 LYS A CA 1
ATOM 2625 C C . LYS A 1 325 ? -1.332 1.210 14.666 1.00 97.06 325 LYS A C 1
ATOM 2627 O O . LYS A 1 325 ? -2.498 1.254 14.300 1.00 97.06 325 LYS A O 1
ATOM 2632 N N . VAL A 1 326 ? -0.717 2.238 15.235 1.00 96.25 326 VAL A N 1
ATOM 2633 C CA . VAL A 1 326 ? -1.307 3.577 15.391 1.00 96.25 326 VAL A CA 1
ATOM 2634 C C . VAL A 1 326 ? -0.987 4.477 14.196 1.00 96.25 326 VAL A C 1
ATOM 2636 O O . VAL A 1 326 ? -0.009 4.239 13.485 1.00 96.25 326 VAL A O 1
ATOM 2639 N N . SER A 1 327 ? -1.811 5.503 13.954 1.00 96.31 327 SER A N 1
ATOM 2640 C CA . SER A 1 327 ? -1.756 6.340 12.739 1.00 96.31 327 SER A CA 1
ATOM 2641 C C . SER A 1 327 ? -0.387 6.959 12.454 1.00 96.31 327 SER A C 1
ATOM 2643 O O . SER A 1 327 ? 0.025 7.039 11.296 1.00 96.31 327 SER A O 1
ATOM 2645 N N . SER A 1 328 ? 0.327 7.353 13.507 1.00 96.56 328 SER A N 1
ATOM 2646 C CA . SER A 1 328 ? 1.632 7.996 13.422 1.00 96.56 328 SER A CA 1
ATOM 2647 C C . SER A 1 328 ? 2.777 7.030 13.121 1.00 96.56 328 SER A C 1
ATOM 2649 O O . SER A 1 328 ? 3.875 7.495 12.843 1.00 96.56 328 SER A O 1
ATOM 2651 N N . PHE A 1 329 ? 2.553 5.712 13.127 1.00 98.06 329 PHE A N 1
ATOM 2652 C CA . PHE A 1 329 ? 3.599 4.709 12.918 1.00 98.06 329 PHE A CA 1
ATOM 2653 C C . PHE A 1 329 ? 3.658 4.223 11.458 1.00 98.06 329 PHE A C 1
ATOM 2655 O O . PHE A 1 329 ? 2.647 4.043 10.766 1.00 98.06 329 PHE A O 1
ATOM 2662 N N . GLN A 1 330 ? 4.873 3.970 10.975 1.00 98.25 330 GLN A N 1
ATOM 2663 C CA . GLN A 1 330 ? 5.180 3.561 9.599 1.00 98.25 330 GLN A CA 1
ATOM 2664 C C . GLN A 1 330 ? 5.385 2.046 9.444 1.00 98.25 330 GLN A C 1
ATOM 2666 O O . GLN A 1 330 ? 5.833 1.598 8.389 1.00 98.25 330 GLN A O 1
ATOM 2671 N N . ASP A 1 331 ? 5.003 1.252 10.448 1.00 98.56 331 ASP A N 1
ATOM 2672 C CA . ASP A 1 331 ? 4.887 -0.201 10.324 1.00 98.56 331 ASP A CA 1
ATOM 2673 C C . ASP A 1 331 ? 4.002 -0.592 9.124 1.00 98.56 331 ASP A C 1
ATOM 2675 O O . ASP A 1 331 ? 3.043 0.105 8.764 1.00 98.56 331 ASP A O 1
ATOM 2679 N N . ILE A 1 332 ? 4.316 -1.727 8.507 1.00 98.75 332 ILE A N 1
ATOM 2680 C CA . ILE A 1 332 ? 3.586 -2.287 7.370 1.00 98.75 332 ILE A CA 1
ATOM 2681 C C . ILE A 1 332 ? 2.572 -3.295 7.914 1.00 98.75 332 ILE A C 1
ATOM 2683 O O . ILE A 1 332 ? 2.948 -4.338 8.444 1.00 98.75 332 ILE A O 1
ATOM 2687 N N . LEU A 1 333 ? 1.281 -2.993 7.795 1.00 98.25 333 LEU A N 1
ATOM 2688 C CA . LEU A 1 333 ? 0.228 -3.902 8.239 1.00 98.25 333 LEU A CA 1
ATOM 2689 C C . LEU A 1 333 ? 0.162 -5.141 7.353 1.00 98.25 333 LEU A C 1
ATOM 2691 O O . LEU A 1 333 ? 0.285 -5.036 6.133 1.00 98.25 333 LEU A O 1
ATOM 2695 N N . TYR A 1 334 ? -0.083 -6.297 7.962 1.00 97.44 334 TYR A N 1
ATOM 2696 C CA . TYR A 1 334 ? -0.379 -7.544 7.260 1.00 97.44 334 TYR A CA 1
ATOM 2697 C C . TYR A 1 334 ? -1.508 -8.308 7.965 1.00 97.44 334 TYR A C 1
ATOM 2699 O O . TYR A 1 334 ? -1.744 -8.075 9.155 1.00 97.44 334 TYR A O 1
ATOM 2707 N N . PRO A 1 335 ? -2.219 -9.214 7.264 1.00 97.00 335 PRO A N 1
ATOM 2708 C CA . PRO A 1 335 ? -3.254 -10.019 7.893 1.00 97.00 335 PRO A CA 1
ATOM 2709 C C . PRO A 1 335 ? -2.693 -10.849 9.041 1.00 97.00 335 PRO A C 1
ATOM 2711 O O . PRO A 1 335 ? -1.717 -11.578 8.873 1.00 97.00 335 PRO A O 1
ATOM 2714 N N . SER A 1 336 ? -3.308 -10.723 10.216 1.00 95.50 336 SER A N 1
ATOM 2715 C CA . SER A 1 336 ? -2.837 -11.403 11.415 1.00 95.50 336 SER A CA 1
ATOM 2716 C C . SER A 1 336 ? -2.939 -12.930 11.260 1.00 95.50 336 SER A C 1
ATOM 2718 O O . SER A 1 336 ? -4.031 -13.450 10.998 1.00 95.50 336 SER A O 1
ATOM 2720 N N . PRO A 1 337 ? -1.853 -13.681 11.524 1.00 95.38 337 PRO A N 1
ATOM 2721 C CA . PRO A 1 337 ? -1.905 -15.137 11.579 1.00 95.38 337 PRO A CA 1
ATOM 2722 C C . PRO A 1 337 ? -2.835 -15.655 12.689 1.00 95.38 337 PRO A C 1
ATOM 2724 O O . PRO A 1 337 ? -3.271 -16.803 12.642 1.00 95.38 337 PRO A O 1
ATOM 2727 N N . TRP A 1 338 ? -3.175 -14.816 13.676 1.00 94.31 338 TRP A N 1
ATOM 2728 C CA . TRP A 1 338 ? -4.141 -15.138 14.726 1.00 94.31 338 TRP A CA 1
ATOM 2729 C C . TRP A 1 338 ? -5.540 -15.396 14.153 1.00 94.31 338 TRP A C 1
ATOM 2731 O O . TRP A 1 338 ? -6.168 -16.404 14.489 1.00 94.31 338 TRP A O 1
ATOM 2741 N N . TYR A 1 339 ? -6.000 -14.519 13.252 1.00 95.62 339 TYR A N 1
ATOM 2742 C CA . TYR A 1 339 ? -7.276 -14.689 12.554 1.00 95.62 339 TYR A CA 1
ATOM 2743 C C . TYR A 1 339 ? -7.215 -15.842 11.552 1.00 95.62 339 TYR A C 1
ATOM 2745 O O . TYR A 1 339 ? -8.119 -16.674 11.527 1.00 95.62 339 TYR A O 1
ATOM 2753 N N . TYR A 1 340 ? -6.125 -15.931 10.782 1.00 95.69 340 TYR A N 1
ATOM 2754 C CA . TYR A 1 340 ? -5.956 -16.944 9.736 1.00 95.69 340 TYR A CA 1
ATOM 2755 C C . TYR A 1 340 ? -5.990 -18.380 10.273 1.00 95.69 340 TYR A C 1
ATOM 2757 O O . TYR A 1 340 ? -6.582 -19.274 9.670 1.00 95.69 340 TYR A O 1
ATOM 2765 N N . MET A 1 341 ? -5.368 -18.601 11.434 1.00 94.00 341 MET A N 1
ATOM 2766 C CA . MET A 1 341 ? -5.331 -19.908 12.094 1.00 94.00 341 MET A CA 1
ATOM 2767 C C . MET A 1 341 ? -6.580 -20.193 12.935 1.00 94.00 341 MET A C 1
ATOM 2769 O O . MET A 1 341 ? -6.604 -21.193 13.651 1.00 94.00 341 MET A O 1
ATOM 2773 N N . HIS A 1 342 ? -7.591 -19.318 12.887 1.00 92.31 342 HIS A N 1
ATOM 2774 C CA . HIS A 1 342 ? -8.826 -19.432 13.659 1.00 92.31 342 HIS A CA 1
ATOM 2775 C C . HIS A 1 342 ? -8.569 -19.675 15.155 1.00 92.31 342 HIS A C 1
ATOM 2777 O O . HIS A 1 342 ? -9.187 -20.534 15.782 1.00 92.31 342 HIS A O 1
ATOM 2783 N N . ARG A 1 343 ? -7.638 -18.911 15.749 1.00 90.81 343 ARG A N 1
ATOM 2784 C CA . ARG A 1 343 ? -7.329 -19.001 17.190 1.00 90.81 343 ARG A CA 1
ATOM 2785 C C . ARG A 1 343 ? -8.541 -18.704 18.070 1.00 90.81 343 ARG A C 1
ATOM 2787 O O . ARG A 1 343 ? -8.614 -19.190 19.195 1.00 90.81 343 ARG A O 1
ATOM 2794 N N . VAL A 1 344 ? -9.477 -17.929 17.533 1.00 91.06 344 VAL A N 1
ATOM 2795 C CA . VAL A 1 344 ? -10.811 -17.714 18.078 1.00 91.06 344 VAL A CA 1
ATOM 2796 C C . VAL A 1 344 ? -11.821 -18.033 16.978 1.00 91.06 344 VAL A C 1
ATOM 2798 O O . VAL A 1 344 ? -11.746 -17.465 15.889 1.00 91.06 344 VAL A O 1
ATOM 2801 N N . THR A 1 345 ? -12.755 -18.939 17.257 1.00 90.12 345 THR A N 1
ATOM 2802 C CA . THR A 1 345 ? -13.771 -19.400 16.302 1.00 90.12 345 THR A CA 1
ATOM 2803 C C . THR A 1 345 ? -15.164 -18.920 16.683 1.00 90.12 345 THR A C 1
ATOM 2805 O O . THR A 1 345 ? -15.518 -18.836 17.859 1.00 90.12 345 THR A O 1
ATOM 2808 N N . TYR A 1 346 ? -15.963 -18.618 15.662 1.00 94.44 346 TYR A N 1
ATOM 2809 C CA . TYR A 1 346 ? -17.410 -18.499 15.791 1.00 94.44 346 TYR A CA 1
ATOM 2810 C C . TYR A 1 346 ? -18.037 -19.896 15.740 1.00 94.44 346 TYR A C 1
ATOM 2812 O O . TYR A 1 346 ? -17.657 -20.706 14.893 1.00 94.44 346 TYR A O 1
ATOM 2820 N N . ASP A 1 347 ? -18.988 -20.160 16.633 1.00 93.69 347 ASP A N 1
ATOM 2821 C CA . ASP A 1 347 ? -19.761 -21.400 16.678 1.00 93.69 347 ASP A CA 1
ATOM 2822 C C . ASP A 1 347 ? -21.255 -21.056 16.542 1.00 93.69 347 ASP A C 1
ATOM 2824 O O . ASP A 1 347 ? -21.833 -20.511 17.488 1.00 93.69 347 ASP A O 1
ATOM 2828 N N . PRO A 1 348 ? -21.886 -21.338 15.386 1.00 94.25 348 PRO A N 1
ATOM 2829 C CA . PRO A 1 348 ? -23.289 -21.008 15.157 1.00 94.25 348 PRO A CA 1
ATOM 2830 C C . PRO A 1 348 ? -24.248 -21.797 16.055 1.00 94.25 348 PRO A C 1
ATOM 2832 O O . PRO A 1 348 ? -25.358 -21.329 16.284 1.00 94.25 348 PRO A O 1
ATOM 2835 N N . GLU A 1 349 ? -23.853 -22.963 16.584 1.00 94.88 349 GLU A N 1
ATOM 2836 C CA . GLU A 1 349 ? -24.711 -23.756 17.483 1.00 94.88 349 GLU A CA 1
ATOM 2837 C C . GLU A 1 349 ? -24.828 -23.134 18.880 1.00 94.88 349 GLU A C 1
ATOM 2839 O O . GLU A 1 349 ? -25.721 -23.487 19.651 1.00 94.88 349 GLU A O 1
ATOM 2844 N N . ARG A 1 350 ? -23.919 -22.213 19.212 1.00 93.88 350 ARG A N 1
ATOM 2845 C CA . ARG A 1 350 ? -23.885 -21.492 20.490 1.00 93.88 350 ARG A CA 1
ATOM 2846 C C . ARG A 1 350 ? -24.367 -20.052 20.386 1.00 93.88 350 ARG A C 1
ATOM 2848 O O . ARG A 1 350 ? -24.393 -19.349 21.393 1.00 93.88 350 ARG A O 1
ATOM 2855 N N . ASP A 1 351 ? -24.705 -19.608 19.183 1.00 96.25 351 ASP A N 1
ATOM 2856 C CA . ASP A 1 351 ? -25.345 -18.324 18.942 1.00 96.25 351 ASP A CA 1
ATOM 2857 C C . ASP A 1 351 ? -26.874 -18.495 18.930 1.00 96.25 351 ASP A C 1
ATOM 2859 O O . ASP A 1 351 ? -27.395 -19.611 18.887 1.00 96.25 351 ASP A O 1
ATOM 2863 N N . MET A 1 352 ? -27.609 -17.390 18.986 1.00 95.88 352 MET A N 1
ATOM 2864 C CA . MET A 1 352 ? -29.071 -17.390 18.988 1.00 95.88 352 MET A CA 1
ATOM 2865 C C . MET A 1 352 ? -29.631 -16.294 18.076 1.00 95.88 352 MET A C 1
ATOM 2867 O O . MET A 1 352 ? -28.923 -15.332 17.772 1.00 95.88 352 MET A O 1
ATOM 2871 N N . PRO A 1 353 ? -30.891 -16.407 17.625 1.00 96.69 353 PRO A N 1
ATOM 2872 C CA . PRO A 1 353 ? -31.547 -15.347 16.866 1.00 96.69 353 PRO A CA 1
ATOM 2873 C C . PRO A 1 353 ? -31.582 -14.014 17.628 1.00 96.69 353 PRO A C 1
ATOM 2875 O O . PRO A 1 353 ? -31.663 -13.991 18.856 1.00 96.69 353 PRO A O 1
ATOM 2878 N N . TRP A 1 354 ? -31.574 -12.895 16.897 1.00 97.19 354 TRP A N 1
ATOM 2879 C CA . TRP A 1 354 ? -31.616 -11.532 17.454 1.00 97.19 354 TRP A CA 1
ATOM 2880 C C . TRP A 1 354 ? -32.743 -11.318 18.482 1.00 97.19 354 TRP A C 1
ATOM 2882 O O . TRP A 1 354 ? -32.580 -10.609 19.481 1.00 97.19 354 TRP A O 1
ATOM 2892 N N . GLU A 1 355 ? -33.898 -11.929 18.228 1.00 96.38 355 GLU A N 1
ATOM 2893 C CA . GLU A 1 355 ? -35.105 -11.841 19.046 1.00 96.38 355 GLU A CA 1
ATOM 2894 C C . GLU A 1 355 ? -34.916 -12.422 20.449 1.00 96.38 355 GLU A C 1
ATOM 2896 O O . GLU A 1 355 ? -35.468 -11.868 21.400 1.00 96.38 355 GLU A O 1
ATOM 2901 N N . ASP A 1 356 ? -34.106 -13.475 20.571 1.00 97.50 356 ASP A N 1
ATOM 2902 C CA . ASP A 1 356 ? -33.875 -14.204 21.821 1.00 97.50 356 ASP A CA 1
ATOM 2903 C C . ASP A 1 356 ? -32.746 -13.583 22.660 1.00 97.50 356 ASP A C 1
ATOM 2905 O O . ASP A 1 356 ? -32.588 -13.899 23.841 1.00 97.50 356 ASP A O 1
ATOM 2909 N N . LYS A 1 357 ? -31.972 -12.664 22.071 1.00 97.88 357 LYS A N 1
ATOM 2910 C CA . LYS A 1 357 ? -30.873 -11.969 22.747 1.00 97.88 357 LYS A CA 1
ATOM 2911 C C . LYS A 1 357 ? -31.380 -10.888 23.691 1.00 97.88 357 LYS A C 1
ATOM 2913 O O . LYS A 1 357 ? -32.277 -10.104 23.361 1.00 97.88 357 LYS A O 1
ATOM 2918 N N . ALA A 1 358 ? -30.710 -10.765 24.830 1.00 97.56 358 ALA A N 1
ATOM 2919 C CA . ALA A 1 358 ? -30.909 -9.666 25.757 1.00 97.56 358 ALA A CA 1
ATOM 2920 C C . ALA A 1 358 ? -30.396 -8.352 25.150 1.00 97.56 358 ALA A C 1
ATOM 2922 O O . ALA A 1 358 ? -29.318 -8.300 24.552 1.00 97.56 358 ALA A O 1
ATOM 2923 N N . ALA A 1 359 ? -31.148 -7.268 25.343 1.00 96.69 359 ALA A N 1
ATOM 2924 C CA . ALA A 1 359 ? -30.722 -5.916 24.998 1.00 96.69 359 ALA A CA 1
ATOM 2925 C C . ALA A 1 359 ? -29.674 -5.410 25.998 1.00 96.69 359 ALA A C 1
ATOM 2927 O O . ALA A 1 359 ? -29.921 -4.501 26.779 1.00 96.69 359 ALA A O 1
ATOM 2928 N N . THR A 1 360 ? -28.510 -6.047 26.012 1.00 97.50 360 THR A N 1
ATOM 2929 C CA . THR A 1 360 ? -27.387 -5.714 26.884 1.00 97.50 360 THR A CA 1
ATOM 2930 C C . THR A 1 360 ? -26.111 -5.605 26.062 1.00 97.50 360 THR A C 1
ATOM 2932 O O . THR A 1 360 ? -25.943 -6.279 25.044 1.00 97.50 360 THR A O 1
ATOM 2935 N N . MET A 1 361 ? -25.227 -4.715 26.495 1.00 97.81 361 MET A N 1
ATOM 2936 C CA . MET A 1 361 ? -23.853 -4.586 26.051 1.00 97.81 361 MET A CA 1
ATOM 2937 C C . MET A 1 361 ? -22.965 -5.465 26.910 1.00 97.81 361 MET A C 1
ATOM 2939 O O . MET A 1 361 ? -22.909 -5.295 28.127 1.00 97.81 361 MET A O 1
ATOM 2943 N N . TYR A 1 362 ? -22.255 -6.378 26.260 1.00 97.00 362 TYR A N 1
ATOM 2944 C CA . TYR A 1 362 ? -21.454 -7.385 26.929 1.00 97.00 362 TYR A CA 1
ATOM 2945 C C . TYR A 1 362 ? -19.967 -7.247 26.626 1.00 97.00 362 TYR A C 1
ATOM 2947 O O . TYR A 1 362 ? -19.562 -7.103 25.469 1.00 97.00 362 TYR A O 1
ATOM 2955 N N . TRP A 1 363 ? -19.145 -7.376 27.672 1.00 95.62 363 TRP A N 1
ATOM 2956 C CA . TRP A 1 363 ? -17.712 -7.635 27.536 1.00 95.62 363 TRP A CA 1
ATOM 2957 C C . TRP A 1 363 ? -17.112 -8.286 28.782 1.00 95.62 363 TRP A C 1
ATOM 2959 O O . TRP A 1 363 ? -17.481 -8.006 29.928 1.00 95.62 363 TRP A O 1
ATOM 2969 N N . ARG A 1 364 ? -16.123 -9.145 28.531 1.00 93.75 364 ARG A N 1
ATOM 2970 C CA . ARG A 1 364 ? -15.239 -9.749 29.530 1.00 93.75 364 ARG A CA 1
ATOM 2971 C C . ARG A 1 364 ? -13.802 -9.643 29.051 1.00 93.75 364 ARG A C 1
ATOM 2973 O O . ARG A 1 364 ? -13.512 -9.991 27.901 1.00 93.75 364 ARG A O 1
ATOM 2980 N N . GLY A 1 365 ? -12.900 -9.207 29.917 1.00 92.19 365 GLY A N 1
ATOM 2981 C CA . GLY A 1 365 ? -11.479 -9.145 29.592 1.00 92.19 365 GLY A CA 1
ATOM 2982 C C . GLY A 1 365 ? -10.608 -8.738 30.769 1.00 92.19 365 GLY A C 1
ATOM 2983 O O . GLY A 1 365 ? -11.062 -8.658 31.906 1.00 92.19 365 GLY A O 1
ATOM 2984 N N . SER A 1 366 ? -9.333 -8.498 30.488 1.00 93.44 366 SER A N 1
ATOM 2985 C CA . SER A 1 366 ? -8.331 -8.093 31.471 1.00 93.44 366 SER A CA 1
ATOM 2986 C C . SER A 1 366 ? -8.070 -6.587 31.466 1.00 93.44 366 SER A C 1
ATOM 2988 O O . SER A 1 366 ? -8.372 -5.900 30.488 1.00 93.44 366 SER A O 1
ATOM 2990 N N . THR A 1 367 ? -7.401 -6.085 32.504 1.00 94.56 367 THR A N 1
ATOM 2991 C CA . THR A 1 367 ? -6.868 -4.704 32.582 1.00 94.56 367 THR A CA 1
ATOM 2992 C C . THR A 1 367 ? -5.669 -4.439 31.666 1.00 94.56 367 THR A C 1
ATOM 2994 O O . THR A 1 367 ? -4.936 -3.479 31.860 1.00 94.56 367 THR A O 1
ATOM 2997 N N . THR A 1 368 ? -5.435 -5.303 30.680 1.00 92.56 368 THR A N 1
ATOM 2998 C CA . THR A 1 368 ? -4.345 -5.147 29.715 1.00 92.56 368 THR A CA 1
ATOM 2999 C C . THR A 1 368 ? -4.571 -3.946 28.803 1.00 92.56 368 THR A C 1
ATOM 3001 O O . THR A 1 368 ? -5.720 -3.604 28.528 1.00 92.56 368 THR A O 1
ATOM 3004 N N . GLY A 1 369 ? -3.497 -3.391 28.248 1.00 90.31 369 GLY A N 1
ATOM 3005 C CA . GLY A 1 369 ? -3.532 -2.207 27.382 1.00 90.31 369 GLY A CA 1
ATOM 3006 C C . GLY A 1 369 ? -2.830 -0.988 27.958 1.00 90.31 369 GLY A C 1
ATOM 3007 O O . GLY A 1 369 ? -2.865 0.083 27.360 1.00 90.31 369 GLY A O 1
ATOM 3008 N N . GLY A 1 370 ? -2.177 -1.165 29.104 1.00 92.88 370 GLY A N 1
ATOM 3009 C CA . GLY A 1 370 ? -1.260 -0.225 29.724 1.00 92.88 370 GLY A CA 1
ATOM 3010 C C . GLY A 1 370 ? -0.772 -0.785 31.058 1.00 92.88 370 GLY A C 1
ATOM 3011 O O . GLY A 1 370 ? -1.526 -1.407 31.800 1.00 92.88 370 GLY A O 1
ATOM 3012 N N . PHE A 1 371 ? 0.485 -0.540 31.392 1.00 95.00 371 PHE A N 1
ATOM 3013 C CA . PHE A 1 371 ? 1.083 -0.858 32.673 1.00 95.00 371 PHE A CA 1
ATOM 3014 C C . PHE A 1 371 ? 0.743 0.220 33.713 1.00 95.00 371 PHE A C 1
ATOM 3016 O O . PHE A 1 371 ? 1.141 1.377 33.578 1.00 95.00 371 PHE A O 1
ATOM 3023 N N . SER A 1 372 ? 0.009 -0.134 34.768 1.00 94.50 372 SER A N 1
ATOM 3024 C CA . SER A 1 372 ? -0.339 0.822 35.826 1.00 94.50 372 SER A CA 1
ATOM 3025 C C . SER A 1 372 ? 0.755 0.958 36.881 1.00 94.50 372 SER A C 1
ATOM 3027 O O . SER A 1 372 ? 1.219 -0.036 37.440 1.00 94.50 372 SER A O 1
ATOM 3029 N N . ARG A 1 373 ? 1.093 2.207 37.200 1.00 91.75 373 ARG A N 1
ATOM 3030 C CA . ARG A 1 373 ? 1.947 2.610 38.320 1.00 91.75 373 ARG A CA 1
ATOM 3031 C C . ARG A 1 373 ? 1.376 3.874 38.958 1.00 91.75 373 ARG A C 1
ATOM 3033 O O . ARG A 1 373 ? 0.859 4.734 38.239 1.00 91.75 373 ARG A O 1
ATOM 3040 N N . ASP A 1 374 ? 1.494 3.984 40.279 1.00 91.44 374 ASP A N 1
ATOM 3041 C CA . ASP A 1 374 ? 1.098 5.154 41.077 1.00 91.44 374 ASP A CA 1
ATOM 3042 C C . ASP A 1 374 ? -0.339 5.642 40.794 1.00 91.44 374 ASP A C 1
ATOM 3044 O O . ASP A 1 374 ? -0.608 6.832 40.617 1.00 91.44 374 ASP A O 1
ATOM 3048 N N . GLY A 1 375 ? -1.292 4.710 40.706 1.00 91.81 375 GLY A N 1
ATOM 3049 C CA . GLY A 1 375 ? -2.702 4.996 40.446 1.00 91.81 375 GLY A CA 1
ATOM 3050 C C . GLY A 1 375 ? -3.037 5.320 38.987 1.00 91.81 375 GLY A C 1
ATOM 3051 O O . GLY A 1 375 ? -4.159 5.768 38.717 1.00 91.81 375 GLY A O 1
ATOM 3052 N N . GLY A 1 376 ? -2.101 5.094 38.057 1.00 90.25 376 GLY A N 1
ATOM 3053 C CA . GLY A 1 376 ? -2.241 5.393 36.629 1.00 90.25 376 GLY A CA 1
ATOM 3054 C C . GLY A 1 376 ? -3.407 4.686 35.933 1.00 90.25 376 GLY A C 1
ATOM 3055 O O . GLY A 1 376 ? -3.968 5.233 34.987 1.00 90.25 376 GLY A O 1
ATOM 3056 N N . TRP A 1 377 ? -3.862 3.542 36.444 1.00 92.75 377 TRP A N 1
ATOM 3057 C CA . TRP A 1 377 ? -4.988 2.774 35.902 1.00 92.75 377 TRP A CA 1
ATOM 3058 C C . TRP A 1 377 ? -6.267 3.597 35.730 1.00 92.75 377 TRP A C 1
ATOM 3060 O O . TRP A 1 377 ? -7.049 3.316 34.829 1.00 92.75 377 TRP A O 1
ATOM 3070 N N . ARG A 1 378 ? -6.475 4.655 36.525 1.00 92.56 378 ARG A N 1
ATOM 3071 C CA . ARG A 1 378 ? -7.641 5.555 36.398 1.00 92.56 378 ARG A CA 1
ATOM 3072 C C . ARG A 1 378 ? -7.688 6.306 35.062 1.00 92.56 378 ARG A C 1
ATOM 3074 O O . ARG A 1 378 ? -8.740 6.809 34.679 1.00 92.56 378 ARG A O 1
ATOM 3081 N N . ARG A 1 379 ? -6.551 6.395 34.371 1.00 89.62 379 ARG A N 1
ATOM 3082 C CA . ARG A 1 379 ? -6.385 7.056 33.072 1.00 89.62 379 ARG A CA 1
ATOM 3083 C C . ARG A 1 379 ? -6.446 6.092 31.888 1.00 89.62 379 ARG A C 1
ATOM 3085 O O . ARG A 1 379 ? -6.511 6.533 30.749 1.00 89.62 379 ARG A O 1
ATOM 3092 N N . GLN A 1 380 ? -6.442 4.785 32.121 1.00 93.00 380 GLN A N 1
ATOM 3093 C CA . GLN A 1 380 ? -6.419 3.802 31.042 1.00 93.00 380 GLN A CA 1
ATOM 3094 C C . GLN A 1 380 ? -7.826 3.577 30.462 1.00 93.00 380 GLN A C 1
ATOM 3096 O O . GLN A 1 380 ? -8.802 3.431 31.195 1.00 93.00 380 GLN A O 1
ATOM 3101 N N . HIS A 1 381 ? -7.930 3.543 29.132 1.00 94.81 381 HIS A N 1
ATOM 3102 C CA . HIS A 1 381 ? -9.187 3.460 28.375 1.00 94.81 381 HIS A CA 1
ATOM 3103 C C . HIS A 1 381 ? -10.185 2.387 28.853 1.00 94.81 381 HIS A C 1
ATOM 3105 O O . HIS A 1 381 ? -11.363 2.702 29.025 1.00 94.81 381 HIS A O 1
ATOM 3111 N N . ARG A 1 382 ? -9.748 1.147 29.132 1.00 95.56 382 ARG A N 1
ATOM 3112 C CA . ARG A 1 382 ? -10.650 0.083 29.624 1.00 95.56 382 ARG A CA 1
ATOM 3113 C C . ARG A 1 382 ? -11.254 0.429 30.982 1.00 95.56 382 ARG A C 1
ATOM 3115 O O . ARG A 1 382 ? -12.458 0.305 31.190 1.00 95.56 382 ARG A O 1
ATOM 3122 N N . GLN A 1 383 ? -10.429 0.910 31.900 1.00 94.88 383 GLN A N 1
ATOM 3123 C CA . GLN A 1 383 ? -10.829 1.319 33.239 1.00 94.88 383 GLN A CA 1
ATOM 3124 C C . GLN A 1 383 ? -11.732 2.554 33.190 1.00 94.88 383 GLN A C 1
ATOM 3126 O O . GLN A 1 383 ? -12.724 2.603 33.918 1.00 94.88 383 GLN A O 1
ATOM 3131 N N . LYS A 1 384 ? -11.445 3.524 32.310 1.00 93.62 384 LYS A N 1
ATOM 3132 C CA . LYS A 1 384 ? -12.305 4.697 32.086 1.00 93.62 384 LYS A CA 1
ATOM 3133 C C . LYS A 1 384 ? -13.690 4.287 31.587 1.00 93.62 384 LYS A C 1
ATOM 3135 O O . LYS A 1 384 ? -14.682 4.749 32.151 1.00 93.62 384 LYS A O 1
ATOM 3140 N N . PHE A 1 385 ? -13.759 3.374 30.614 1.00 94.81 385 PHE A N 1
ATOM 3141 C CA . PHE A 1 385 ? -15.027 2.820 30.137 1.00 94.81 385 PHE A CA 1
ATOM 3142 C C . PHE A 1 385 ? -15.818 2.197 31.294 1.00 94.81 385 PHE A C 1
ATOM 3144 O O . PHE A 1 385 ? -16.933 2.631 31.581 1.00 94.81 385 PHE A O 1
ATOM 3151 N N . LEU A 1 386 ? -15.215 1.237 32.015 1.00 93.88 386 LEU A N 1
ATOM 3152 C CA . LEU A 1 386 ? -15.887 0.522 33.106 1.00 93.88 386 LEU A CA 1
ATOM 3153 C C . LEU A 1 386 ? -16.277 1.431 34.273 1.00 93.88 386 LEU A C 1
ATOM 3155 O O . LEU A 1 386 ? -17.254 1.140 34.958 1.00 93.88 386 LEU A O 1
ATOM 3159 N N . THR A 1 387 ? -15.527 2.507 34.512 1.00 92.88 387 THR A N 1
ATOM 3160 C CA . THR A 1 387 ? -15.842 3.491 35.554 1.00 92.88 387 THR A CA 1
ATOM 3161 C C . THR A 1 387 ? -17.085 4.289 35.188 1.00 92.88 387 THR A C 1
ATOM 3163 O O . THR A 1 387 ? -17.940 4.511 36.044 1.00 92.88 387 THR A O 1
ATOM 3166 N N . LYS A 1 388 ? -17.221 4.714 33.929 1.00 91.62 388 LYS A N 1
ATOM 3167 C CA . LYS A 1 388 ? -18.330 5.593 33.557 1.00 91.62 388 LYS A CA 1
ATOM 3168 C C . LYS A 1 388 ? -19.661 4.861 33.346 1.00 91.62 388 LYS A C 1
ATOM 3170 O O . LYS A 1 388 ? -20.707 5.453 33.589 1.00 91.62 388 LYS A O 1
ATOM 3175 N N . ILE A 1 389 ? -19.643 3.562 33.048 1.00 92.44 389 ILE A N 1
ATOM 3176 C CA . ILE A 1 389 ? -20.874 2.752 33.029 1.00 92.44 389 ILE A CA 1
ATOM 3177 C C . ILE A 1 389 ? -21.388 2.348 34.430 1.00 92.44 389 ILE A C 1
ATOM 3179 O O . ILE A 1 389 ? -22.409 1.668 34.532 1.00 92.44 389 ILE A O 1
ATOM 3183 N N . GLN A 1 390 ? -20.705 2.722 35.523 1.00 90.56 390 GLN A N 1
ATOM 3184 C CA . GLN A 1 390 ? -21.158 2.395 36.883 1.00 90.56 390 GLN A CA 1
ATOM 3185 C C . GLN A 1 390 ? -22.466 3.126 37.248 1.00 90.56 390 GLN A C 1
ATOM 3187 O O . GLN A 1 390 ? -22.655 4.284 36.868 1.00 90.56 390 GLN A O 1
ATOM 3192 N N . PRO A 1 391 ? -23.340 2.525 38.083 1.00 88.88 391 PRO A N 1
ATOM 3193 C CA . PRO A 1 391 ? -24.682 3.041 38.394 1.00 88.88 391 PRO A CA 1
ATOM 3194 C C . PRO A 1 391 ? -24.708 4.306 39.275 1.00 88.88 391 PRO A C 1
ATOM 3196 O O . PRO A 1 391 ? -25.769 4.703 39.745 1.00 88.88 391 PRO A O 1
ATOM 3199 N N . HIS A 1 392 ? -23.560 4.936 39.525 1.00 87.00 392 HIS A N 1
ATOM 3200 C CA . HIS A 1 392 ? -23.425 6.121 40.380 1.00 87.00 392 HIS A CA 1
ATOM 3201 C C . HIS A 1 392 ? -23.198 7.419 39.589 1.00 87.00 392 HIS A C 1
ATOM 3203 O O . HIS A 1 392 ? -23.194 8.498 40.178 1.00 87.00 392 HIS A O 1
ATOM 3209 N N . GLY A 1 393 ? -22.981 7.321 38.273 1.00 87.38 393 GLY A N 1
ATOM 3210 C CA . GLY A 1 393 ? -22.712 8.462 37.400 1.00 87.38 393 GLY A CA 1
ATOM 3211 C C . GLY A 1 393 ? -23.959 9.094 36.775 1.00 87.38 393 GLY A C 1
ATOM 3212 O O . GLY A 1 393 ? -25.098 8.689 37.013 1.00 87.38 393 GLY A O 1
ATOM 3213 N N . GLN A 1 394 ? -23.714 10.076 35.914 1.00 92.31 394 GLN A N 1
ATOM 3214 C CA . GLN A 1 394 ? -24.698 10.645 34.997 1.00 92.31 394 GLN A CA 1
ATOM 3215 C C . GLN A 1 394 ? -24.210 10.447 33.561 1.00 92.31 394 GLN A C 1
ATOM 3217 O O . GLN A 1 394 ? -23.003 10.457 33.307 1.00 92.31 394 GLN A O 1
ATOM 3222 N N . ALA A 1 395 ? -25.152 10.293 32.639 1.00 93.00 395 ALA A N 1
ATOM 3223 C CA . ALA A 1 395 ? -24.902 10.282 31.205 1.00 93.00 395 ALA A CA 1
ATOM 3224 C C . ALA A 1 395 ? -25.868 11.237 30.512 1.00 93.00 395 ALA A C 1
ATOM 3226 O O . ALA A 1 395 ? -26.873 11.658 31.092 1.00 93.00 395 ALA A O 1
ATOM 3227 N N . LYS A 1 396 ? -25.559 11.582 29.269 1.00 94.69 396 LYS A N 1
ATOM 3228 C CA . LYS A 1 396 ? -26.474 12.312 28.398 1.00 94.69 396 LYS A CA 1
ATOM 3229 C C . LYS A 1 396 ? -27.093 11.367 27.372 1.00 94.69 396 LYS A C 1
ATOM 3231 O O . LYS A 1 396 ? -26.422 10.465 26.878 1.00 94.69 396 LYS A O 1
ATOM 3236 N N . VAL A 1 397 ? -28.364 11.593 27.070 1.00 94.69 397 VAL A N 1
ATOM 3237 C CA . VAL A 1 397 ? -29.151 10.883 26.052 1.00 94.69 397 VAL A CA 1
ATOM 3238 C C . VAL A 1 397 ? -29.880 11.893 25.176 1.00 94.69 397 VAL A C 1
ATOM 3240 O O . VAL A 1 397 ? -29.997 13.064 25.543 1.00 94.69 397 VAL A O 1
ATOM 3243 N N . LEU A 1 398 ? -30.372 11.457 24.023 1.00 93.00 398 LEU A N 1
ATOM 3244 C CA . LEU A 1 398 ? -31.170 12.289 23.131 1.00 93.00 398 LEU A CA 1
ATOM 3245 C C . LEU A 1 398 ? -32.654 11.976 23.310 1.00 93.00 398 LEU A C 1
ATOM 3247 O O . LEU A 1 398 ? -33.090 10.833 23.200 1.00 93.00 398 LEU A O 1
ATOM 3251 N N . VAL A 1 399 ? -33.446 13.018 23.560 1.00 89.62 399 VAL A N 1
ATOM 3252 C CA . VAL A 1 399 ? -34.903 12.924 23.703 1.00 89.62 399 VAL A CA 1
ATOM 3253 C C . VAL A 1 399 ? -35.559 13.780 22.631 1.00 89.62 399 VAL A C 1
ATOM 3255 O O . VAL A 1 399 ? -35.154 14.916 22.388 1.00 89.62 399 VAL A O 1
ATOM 3258 N N . TYR A 1 400 ? -36.573 13.230 21.968 1.00 86.38 400 TYR A N 1
ATOM 3259 C CA . TYR A 1 400 ? -37.295 13.940 20.921 1.00 86.38 400 TYR A CA 1
ATOM 3260 C C . TYR A 1 400 ? -38.345 14.883 21.520 1.00 86.38 400 TYR A C 1
ATOM 3262 O O . TYR A 1 400 ? -39.363 14.436 22.059 1.00 86.38 400 TYR A O 1
ATOM 3270 N N . ASP A 1 401 ? -38.117 16.192 21.406 1.00 81.75 401 ASP A N 1
ATOM 3271 C CA . ASP A 1 401 ? -39.033 17.224 21.882 1.00 81.75 401 ASP A CA 1
ATOM 3272 C C . ASP A 1 401 ? -39.955 17.705 20.751 1.00 81.75 401 ASP A C 1
ATOM 3274 O O . ASP A 1 401 ? -39.523 18.300 19.762 1.00 81.75 401 ASP A O 1
ATOM 3278 N N . LYS A 1 402 ? -41.255 17.429 20.908 1.00 77.31 402 LYS A N 1
ATOM 3279 C CA . LYS A 1 402 ? -42.324 17.863 19.990 1.00 77.31 402 LYS A CA 1
ATOM 3280 C C . LYS A 1 402 ? -42.972 19.190 20.391 1.00 77.31 402 LYS A C 1
ATOM 3282 O O . LYS A 1 402 ? -43.847 19.665 19.671 1.00 77.31 402 LYS A O 1
ATOM 3287 N N . LEU A 1 403 ? -42.641 19.720 21.566 1.00 74.00 403 LEU A N 1
ATOM 3288 C CA . LEU A 1 403 ? -43.414 20.753 22.256 1.00 74.00 403 LEU A CA 1
ATOM 3289 C C . LEU A 1 403 ? -42.682 22.095 22.348 1.00 74.00 403 LEU A C 1
ATOM 3291 O O . LEU A 1 403 ? -43.345 23.113 22.537 1.00 74.00 403 LEU A O 1
ATOM 3295 N N . THR A 1 404 ? -41.353 22.115 22.223 1.00 64.94 404 THR A N 1
ATOM 3296 C CA . THR A 1 404 ? -40.547 23.344 22.297 1.00 64.94 404 THR A CA 1
ATOM 3297 C C . THR A 1 404 ? -39.810 23.622 20.987 1.00 64.94 404 THR A C 1
ATOM 3299 O O . THR A 1 404 ? -39.408 22.696 20.289 1.00 64.94 404 THR A O 1
ATOM 3302 N N . GLU A 1 405 ? -39.680 24.901 20.613 1.00 61.19 405 GLU A N 1
ATOM 3303 C CA . GLU A 1 405 ? -38.876 25.301 19.454 1.00 61.19 405 GLU A CA 1
ATOM 3304 C C . GLU A 1 405 ? -37.400 25.481 19.860 1.00 61.19 405 GLU A C 1
ATOM 3306 O O . GLU A 1 405 ? -37.132 26.162 20.855 1.00 61.19 405 GLU A O 1
ATOM 3311 N N . PRO A 1 406 ? -36.439 24.930 19.090 1.00 61.75 406 PRO A N 1
ATOM 3312 C CA . PRO A 1 406 ? -36.644 24.165 17.857 1.00 61.75 406 PRO A CA 1
ATOM 3313 C C . PRO A 1 406 ? -37.123 22.725 18.120 1.00 61.75 406 PRO A C 1
ATOM 3315 O O . PRO A 1 406 ? -36.554 22.012 18.941 1.00 61.75 406 PRO A O 1
ATOM 3318 N N . VAL A 1 407 ? -38.144 22.286 17.370 1.00 68.50 407 VAL A N 1
ATOM 3319 C CA . VAL A 1 407 ? -38.643 20.900 17.400 1.00 68.50 407 VAL A CA 1
ATOM 3320 C C . VAL A 1 407 ? -37.541 19.957 16.918 1.00 68.50 407 VAL A C 1
ATOM 3322 O O . VAL A 1 407 ? -37.003 20.142 15.823 1.00 68.50 407 VAL A O 1
ATOM 3325 N N . GLY A 1 408 ? -37.234 18.920 17.696 1.00 81.06 408 GLY A N 1
ATOM 3326 C CA . GLY A 1 408 ? -36.182 17.970 17.343 1.00 81.06 408 GLY A CA 1
ATOM 3327 C C . GLY A 1 408 ? -35.595 17.225 18.535 1.00 81.06 408 GLY A C 1
ATOM 3328 O O . GLY A 1 408 ? -36.140 17.218 19.636 1.00 81.06 408 GLY A O 1
ATOM 3329 N N . TRP A 1 409 ? -34.473 16.559 18.289 1.00 87.00 409 TRP A N 1
ATOM 3330 C CA . TRP A 1 409 ? -33.713 15.858 19.320 1.00 87.00 409 TRP A CA 1
ATOM 3331 C C . TRP A 1 409 ? -32.926 16.848 20.181 1.00 87.00 409 TRP A C 1
ATOM 3333 O O . TRP A 1 409 ? -32.232 17.708 19.644 1.00 87.00 409 TRP A O 1
ATOM 3343 N N . LYS A 1 410 ? -33.007 16.707 21.506 1.00 88.62 410 LYS A N 1
ATOM 3344 C CA . LYS A 1 410 ? -32.240 17.505 22.475 1.00 88.62 410 LYS A CA 1
ATOM 3345 C C . LYS A 1 410 ? -31.491 16.612 23.458 1.00 88.62 410 LYS A C 1
ATOM 3347 O O . LYS A 1 410 ? -31.959 15.520 23.774 1.00 88.62 410 LYS A O 1
ATOM 3352 N N . GLU A 1 411 ? -30.353 17.093 23.956 1.00 92.19 411 GLU A N 1
ATOM 3353 C CA . GLU A 1 411 ? -29.605 16.417 25.019 1.00 92.19 411 GLU A CA 1
ATOM 3354 C C . GLU A 1 411 ? -30.348 16.530 26.357 1.00 92.19 411 GLU A C 1
ATOM 3356 O O . GLU A 1 411 ? -30.712 17.624 26.794 1.00 92.19 411 GLU A O 1
ATOM 3361 N N . GLU A 1 412 ? -30.537 15.398 27.029 1.00 92.50 412 GLU A N 1
ATOM 3362 C CA . GLU A 1 412 ? -31.098 15.312 28.373 1.00 92.50 412 GLU A CA 1
ATOM 3363 C C . GLU A 1 412 ? -30.173 14.495 29.274 1.00 92.50 412 GLU A C 1
ATOM 3365 O O . GLU A 1 412 ? -29.594 13.487 28.867 1.00 92.50 412 GLU A O 1
ATOM 3370 N N . GLN A 1 413 ? -30.014 14.946 30.516 1.00 95.12 413 GLN A N 1
ATOM 3371 C CA . GLN A 1 413 ? -29.178 14.265 31.491 1.00 95.12 413 GLN A CA 1
ATOM 3372 C C . GLN A 1 413 ? -29.972 13.175 32.214 1.00 95.12 413 GLN A C 1
ATOM 3374 O O . GLN A 1 413 ? -31.025 13.436 32.793 1.00 95.12 413 GLN A O 1
ATOM 3379 N N . VAL A 1 414 ? -29.427 11.962 32.239 1.00 94.25 414 VAL A N 1
ATOM 3380 C CA . VAL A 1 414 ? -30.014 10.791 32.895 1.00 94.25 414 VAL A CA 1
ATOM 3381 C C . VAL A 1 414 ? -29.067 10.204 33.935 1.00 94.25 414 VAL A C 1
ATOM 3383 O O . VAL A 1 414 ? -27.843 10.316 33.847 1.00 94.25 414 VAL A O 1
ATOM 3386 N N . SER A 1 415 ? -29.646 9.556 34.945 1.00 95.25 415 SER A N 1
ATOM 3387 C CA . SER A 1 415 ? -28.879 8.791 35.928 1.00 95.25 415 SER A CA 1
ATOM 3388 C C . SER A 1 415 ? -28.361 7.500 35.299 1.00 95.25 415 SER A C 1
ATOM 3390 O O . SER A 1 415 ? -29.132 6.748 34.706 1.00 95.25 415 SER A O 1
ATOM 3392 N N . MET A 1 416 ? -27.083 7.171 35.495 1.00 93.88 416 MET A N 1
ATOM 3393 C CA . MET A 1 416 ? -26.564 5.867 35.069 1.00 93.88 416 MET A CA 1
ATOM 3394 C C . MET A 1 416 ? -27.252 4.704 35.783 1.00 93.88 416 MET A C 1
ATOM 3396 O O . MET A 1 416 ? -27.282 3.601 35.250 1.00 93.88 416 MET A O 1
ATOM 3400 N N . GLN A 1 417 ? -27.870 4.933 36.945 1.00 94.50 417 GLN A N 1
ATOM 3401 C CA . GLN A 1 417 ? -28.643 3.903 37.636 1.00 94.50 417 GLN A CA 1
ATOM 3402 C C . GLN A 1 417 ? -29.826 3.395 36.798 1.00 94.50 417 GLN A C 1
ATOM 3404 O O . GLN A 1 417 ? -30.131 2.205 36.846 1.00 94.50 417 GLN A O 1
ATOM 3409 N N . THR A 1 418 ? -30.478 4.263 36.012 1.00 93.62 418 THR A N 1
ATOM 3410 C CA . THR A 1 418 ? -31.596 3.850 35.148 1.00 93.62 418 THR A CA 1
ATOM 3411 C C . THR A 1 418 ? -31.111 3.140 33.889 1.00 93.62 418 THR A C 1
ATOM 3413 O O . THR A 1 418 ? -31.828 2.297 33.361 1.00 93.62 418 THR A O 1
ATOM 3416 N N . MET A 1 419 ? -29.880 3.415 33.452 1.00 94.62 419 MET A N 1
ATOM 3417 C CA . MET A 1 419 ? -29.264 2.813 32.265 1.00 94.62 419 MET A CA 1
ATOM 3418 C C . MET A 1 419 ? -28.397 1.586 32.581 1.00 94.62 419 MET A C 1
ATOM 3420 O O . MET A 1 419 ? -28.007 0.866 31.671 1.00 94.62 419 MET A O 1
ATOM 3424 N N . ALA A 1 420 ? -28.118 1.300 33.856 1.00 93.69 420 ALA A N 1
ATOM 3425 C CA . ALA A 1 420 ? -27.196 0.241 34.278 1.00 93.69 420 ALA A CA 1
ATOM 3426 C C . ALA A 1 420 ? -27.583 -1.159 33.776 1.00 93.69 420 ALA A C 1
ATOM 3428 O O . ALA A 1 420 ? -26.712 -1.995 33.559 1.00 93.69 420 ALA A O 1
ATOM 3429 N N . HIS A 1 421 ? -28.877 -1.407 33.557 1.00 94.75 421 HIS A N 1
ATOM 3430 C CA . HIS A 1 421 ? -29.376 -2.675 33.024 1.00 94.75 421 HIS A CA 1
ATOM 3431 C C . HIS A 1 421 ? -28.870 -2.978 31.605 1.00 94.75 421 HIS A C 1
ATOM 3433 O O . HIS A 1 421 ? -28.833 -4.142 31.219 1.00 94.75 421 HIS A O 1
ATOM 3439 N N . TYR A 1 422 ? -28.441 -1.958 30.856 1.00 96.56 422 TYR A N 1
ATOM 3440 C CA . TYR A 1 422 ? -27.853 -2.125 29.533 1.00 96.56 422 TYR A CA 1
ATOM 3441 C C . TYR A 1 422 ? -26.411 -2.630 29.563 1.00 96.56 422 TYR A C 1
ATOM 3443 O O . TYR A 1 422 ? -25.936 -3.074 28.527 1.00 96.56 422 TYR A O 1
ATOM 3451 N N . PHE A 1 423 ? -25.691 -2.582 30.687 1.00 96.31 423 PHE A N 1
ATOM 3452 C CA . PHE A 1 423 ? -24.245 -2.820 30.696 1.00 96.31 423 PHE A CA 1
ATOM 3453 C C . PHE A 1 423 ? -23.856 -4.030 31.545 1.00 96.31 423 PHE A C 1
ATOM 3455 O O . PHE A 1 423 ? -23.810 -3.967 32.773 1.00 96.31 423 PH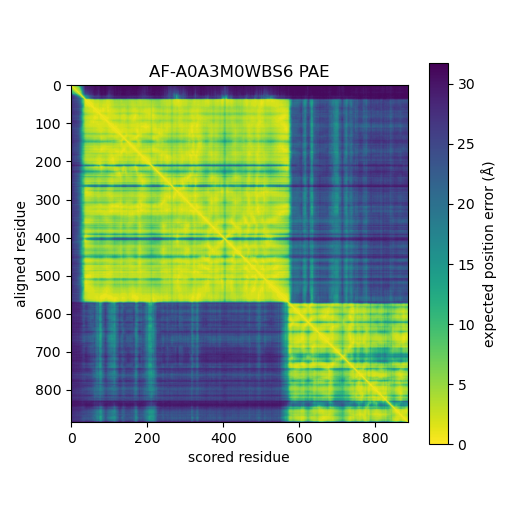E A O 1
ATOM 3462 N N . ASP A 1 424 ? -23.466 -5.110 30.870 1.00 95.44 424 ASP A N 1
ATOM 3463 C CA . ASP A 1 424 ? -22.806 -6.266 31.468 1.00 95.44 424 ASP A CA 1
ATOM 3464 C C . ASP A 1 424 ? -21.339 -6.347 31.015 1.00 95.44 424 ASP A C 1
ATOM 3466 O O . ASP A 1 424 ? -20.911 -7.212 30.248 1.00 95.44 424 ASP A O 1
ATOM 3470 N N . VAL A 1 425 ? -20.539 -5.406 31.510 1.00 95.25 425 VAL A N 1
ATOM 3471 C CA . VAL A 1 425 ? -19.124 -5.255 31.160 1.00 95.25 425 VAL A CA 1
ATOM 3472 C C . VAL A 1 425 ? -18.282 -5.380 32.428 1.00 95.25 425 VAL A C 1
ATOM 3474 O O . VAL A 1 425 ? -18.439 -4.593 33.364 1.00 95.25 425 VAL A O 1
ATOM 3477 N N . LYS A 1 426 ? -17.399 -6.386 32.485 1.00 95.44 426 LYS A N 1
ATOM 3478 C CA . LYS A 1 426 ? -16.640 -6.741 33.700 1.00 95.44 426 LYS A CA 1
ATOM 3479 C C . LYS A 1 426 ? -15.215 -7.197 33.392 1.00 95.44 426 LYS A C 1
ATOM 3481 O O . LYS A 1 426 ? -14.963 -7.825 32.364 1.00 95.44 426 LYS A O 1
ATOM 3486 N N . PHE A 1 427 ? -14.299 -6.951 34.329 1.00 96.06 427 PHE A N 1
ATOM 3487 C CA . PHE A 1 427 ? -12.973 -7.563 34.296 1.00 96.06 427 PHE A CA 1
ATOM 3488 C C . PHE A 1 427 ? -13.019 -9.007 34.814 1.00 96.06 427 PHE A C 1
ATOM 3490 O O . PHE A 1 427 ? -13.637 -9.290 35.840 1.00 96.06 427 PHE A O 1
ATOM 3497 N N . THR A 1 428 ? -12.331 -9.914 34.122 1.00 94.94 428 THR A N 1
ATOM 3498 C CA . THR A 1 428 ? -12.080 -11.295 34.576 1.00 94.94 428 THR A CA 1
ATOM 3499 C C . THR A 1 428 ? -10.689 -11.463 35.177 1.00 94.94 428 THR A C 1
ATOM 3501 O O . THR A 1 428 ? -10.442 -12.403 35.924 1.00 94.94 428 THR A O 1
ATOM 3504 N N . PHE A 1 429 ? -9.763 -10.554 34.861 1.00 95.19 429 PHE A N 1
ATOM 3505 C CA . PHE A 1 429 ? -8.390 -10.604 35.350 1.00 95.19 429 PHE A CA 1
ATOM 3506 C C . PHE A 1 429 ? -7.794 -9.200 35.506 1.00 95.19 429 PHE A C 1
ATOM 3508 O O . PHE A 1 429 ? -7.897 -8.368 34.604 1.00 95.19 429 PHE A O 1
ATOM 3515 N N . ILE A 1 430 ? -7.125 -8.957 36.634 1.00 95.88 430 ILE A N 1
ATOM 3516 C CA . ILE A 1 430 ? -6.372 -7.724 36.899 1.00 95.88 430 ILE A CA 1
ATOM 3517 C C . ILE A 1 430 ? -4.872 -8.044 36.842 1.00 95.88 430 ILE A C 1
ATOM 3519 O O . ILE A 1 430 ? -4.374 -8.833 37.647 1.00 95.88 430 ILE A O 1
ATOM 3523 N N . GLY A 1 431 ? -4.157 -7.414 35.910 1.00 94.12 431 GLY A N 1
ATOM 3524 C CA . GLY A 1 431 ? -2.710 -7.534 35.707 1.00 94.12 431 GLY A CA 1
ATOM 3525 C C . GLY A 1 431 ? -2.120 -6.328 34.965 1.00 94.12 431 GLY A C 1
ATOM 3526 O O . GLY A 1 431 ? -2.824 -5.347 34.736 1.00 94.12 431 GLY A O 1
ATOM 3527 N N . GLN A 1 432 ? -0.833 -6.405 34.593 1.00 94.44 432 GLN A N 1
ATOM 3528 C CA . GLN A 1 432 ? -0.054 -5.271 34.056 1.00 94.44 432 GLN A CA 1
ATOM 3529 C C . GLN A 1 432 ? -0.095 -4.047 34.989 1.00 94.44 432 GLN A C 1
ATOM 3531 O O . GLN A 1 432 ? -0.448 -2.940 34.601 1.00 94.44 432 GLN A O 1
ATOM 3536 N N . CYS A 1 433 ? 0.223 -4.248 36.261 1.00 95.62 433 CYS A N 1
ATOM 3537 C CA . CYS A 1 433 ? 0.231 -3.190 37.259 1.00 95.62 433 CYS A CA 1
ATOM 3538 C C . CYS A 1 433 ? 1.270 -3.487 38.337 1.00 95.62 433 CYS A C 1
ATOM 3540 O O . CYS A 1 433 ? 1.609 -4.649 38.578 1.00 95.62 433 CYS A O 1
ATOM 3542 N N . ASP A 1 434 ? 1.755 -2.441 39.002 1.00 95.62 434 ASP A N 1
ATOM 3543 C CA . ASP A 1 434 ? 2.452 -2.615 40.273 1.00 95.62 434 ASP A CA 1
ATOM 3544 C C . ASP A 1 434 ? 1.490 -3.231 41.314 1.00 95.62 434 ASP A C 1
ATOM 3546 O O . ASP A 1 434 ? 0.279 -2.991 41.245 1.00 95.62 434 ASP A O 1
ATOM 3550 N N . PRO A 1 435 ? 1.990 -3.993 42.309 1.00 95.88 435 PRO A N 1
ATOM 3551 C CA . PRO A 1 435 ? 1.140 -4.736 43.243 1.00 95.88 435 PRO A CA 1
ATOM 3552 C C . PRO A 1 435 ? 0.032 -3.903 43.905 1.00 95.88 435 PRO A C 1
ATOM 3554 O O . PRO A 1 435 ? -1.125 -4.313 43.885 1.00 95.88 435 PRO A O 1
ATOM 3557 N N . GLY A 1 436 ? 0.352 -2.700 44.399 1.00 96.38 436 GLY A N 1
ATOM 3558 C CA . GLY A 1 436 ? -0.633 -1.823 45.045 1.00 96.38 436 GLY A CA 1
ATOM 3559 C C . GLY A 1 436 ? -1.724 -1.310 44.098 1.00 96.38 436 GLY A C 1
ATOM 3560 O O . GLY A 1 436 ? -2.885 -1.207 44.486 1.00 96.38 436 GLY A O 1
ATOM 3561 N N . ASP A 1 437 ? -1.384 -1.055 42.833 1.00 96.31 437 ASP A N 1
ATOM 3562 C CA . ASP A 1 437 ? -2.359 -0.667 41.812 1.00 96.31 437 ASP A CA 1
ATOM 3563 C C . ASP A 1 437 ? -3.243 -1.846 41.401 1.00 96.31 437 ASP A C 1
ATOM 3565 O O . ASP A 1 437 ? -4.429 -1.659 41.120 1.00 96.31 437 ASP A O 1
ATOM 3569 N N . CYS A 1 438 ? -2.694 -3.062 41.366 1.00 96.62 438 CYS A N 1
ATOM 3570 C CA . CYS A 1 438 ? -3.492 -4.261 41.134 1.00 96.62 438 CYS A CA 1
ATOM 3571 C C . CYS A 1 438 ? -4.484 -4.503 42.279 1.00 96.62 438 CYS A C 1
ATOM 3573 O O . CYS A 1 438 ? -5.647 -4.808 42.018 1.00 96.62 438 CYS A O 1
ATOM 3575 N N . ASP A 1 439 ? -4.048 -4.348 43.531 1.00 96.50 439 ASP A N 1
ATOM 3576 C CA . ASP A 1 439 ? -4.906 -4.508 44.709 1.00 96.50 439 ASP A CA 1
ATOM 3577 C C . ASP A 1 439 ? -6.034 -3.465 44.709 1.00 96.50 439 ASP A C 1
ATOM 3579 O O . ASP A 1 439 ? -7.206 -3.829 44.819 1.00 96.50 439 ASP A O 1
ATOM 3583 N N . ALA A 1 440 ? -5.704 -2.194 44.451 1.00 96.31 440 ALA A N 1
ATOM 3584 C CA . ALA A 1 440 ? -6.687 -1.117 44.343 1.00 96.31 440 ALA A CA 1
ATOM 3585 C C . ALA A 1 440 ? -7.700 -1.345 43.207 1.00 96.31 440 ALA A C 1
ATOM 3587 O O . ALA A 1 440 ? -8.887 -1.069 43.370 1.00 96.31 440 ALA A O 1
ATOM 3588 N N . GLN A 1 441 ? -7.261 -1.862 42.055 1.00 96.12 441 GLN A N 1
ATOM 3589 C CA . GLN A 1 441 ? -8.166 -2.198 40.952 1.00 96.12 441 GLN A CA 1
ATOM 3590 C C . GLN A 1 441 ? -9.084 -3.377 41.289 1.00 96.12 441 GLN A C 1
ATOM 3592 O O . GLN A 1 441 ? -10.261 -3.337 40.929 1.00 96.12 441 GLN A O 1
ATOM 3597 N N . ARG A 1 442 ? -8.583 -4.408 41.988 1.00 95.44 442 ARG A N 1
ATOM 3598 C CA . ARG A 1 442 ? -9.422 -5.527 42.452 1.00 95.44 442 ARG A CA 1
ATOM 3599 C C . ARG A 1 442 ? -10.480 -5.054 43.443 1.00 95.44 442 ARG A C 1
ATOM 3601 O O . ARG A 1 442 ? -11.618 -5.496 43.341 1.00 95.44 442 ARG A O 1
ATOM 3608 N N . GLU A 1 443 ? -10.126 -4.150 44.352 1.00 94.81 443 GLU A N 1
ATOM 3609 C CA . GLU A 1 443 ? -11.082 -3.553 45.291 1.00 94.81 443 GLU A CA 1
ATOM 3610 C C . GLU A 1 443 ? -12.124 -2.685 44.570 1.00 94.81 443 GLU A C 1
ATOM 3612 O O . GLU A 1 443 ? -13.314 -2.788 44.854 1.00 94.81 443 GLU A O 1
ATOM 3617 N N . PHE A 1 444 ? -11.695 -1.866 43.605 1.00 94.31 444 PHE A N 1
ATOM 3618 C CA . PHE A 1 444 ? -12.574 -0.914 42.925 1.00 94.31 444 PHE A CA 1
ATOM 3619 C C . PHE A 1 444 ? -13.527 -1.567 41.915 1.00 94.31 444 PHE A C 1
ATOM 3621 O O . PHE A 1 444 ? -14.717 -1.259 41.902 1.00 94.31 444 PHE A O 1
ATOM 3628 N N . PHE A 1 445 ? -13.022 -2.446 41.044 1.00 93.38 445 PHE A N 1
ATOM 3629 C CA . PHE A 1 445 ? -13.825 -3.051 39.973 1.00 93.38 445 PHE A CA 1
ATOM 3630 C C . PHE A 1 445 ? -14.416 -4.412 40.347 1.00 93.38 445 PHE A C 1
ATOM 3632 O O . PHE A 1 445 ? -15.409 -4.834 39.745 1.00 93.38 445 PHE A O 1
ATOM 3639 N N . GLY A 1 446 ? -13.791 -5.119 41.291 1.00 90.69 446 GLY A N 1
ATOM 3640 C CA . GLY A 1 446 ? -13.975 -6.557 41.443 1.00 90.69 446 GLY A CA 1
ATOM 3641 C C . GLY A 1 446 ? -13.483 -7.343 40.221 1.00 90.69 446 GLY A C 1
ATOM 3642 O O . GLY A 1 446 ? -13.020 -6.790 39.220 1.00 90.69 446 GLY A O 1
ATOM 3643 N N . THR A 1 447 ? -13.609 -8.664 40.293 1.00 89.38 447 THR A N 1
ATOM 3644 C CA . THR A 1 447 ? -13.431 -9.564 39.149 1.00 89.38 447 THR A CA 1
ATOM 3645 C C . THR A 1 447 ? -14.544 -10.593 39.131 1.00 89.38 447 THR A C 1
ATOM 3647 O O . THR A 1 447 ? -15.008 -11.024 40.185 1.00 89.38 447 THR A O 1
ATOM 3650 N N . VAL A 1 448 ? -14.951 -11.004 37.936 1.00 90.25 448 VAL A N 1
ATOM 3651 C CA . VAL A 1 448 ? -15.839 -12.157 37.745 1.00 90.25 448 VAL A CA 1
ATOM 3652 C C . VAL A 1 448 ? -15.039 -13.347 37.233 1.00 90.25 448 VAL A C 1
ATOM 3654 O O . VAL A 1 448 ? -13.980 -13.169 36.632 1.00 90.25 448 VAL A O 1
ATOM 3657 N N . GLU A 1 449 ? -15.544 -14.556 37.461 1.00 87.38 449 GLU A N 1
ATOM 3658 C CA . GLU A 1 449 ? -14.899 -15.761 36.944 1.00 87.38 449 GLU A CA 1
ATOM 3659 C C . GLU A 1 449 ? -14.764 -15.703 35.413 1.00 87.38 449 GLU A C 1
ATOM 3661 O O . GLU A 1 449 ? -15.656 -15.175 34.734 1.00 87.38 449 GLU A O 1
ATOM 3666 N N . PRO A 1 450 ? -13.666 -16.228 34.841 1.00 83.50 450 PRO A N 1
ATOM 3667 C CA . PRO A 1 450 ? -13.548 -16.394 33.403 1.00 83.50 450 PRO A CA 1
ATOM 3668 C C . PRO A 1 450 ? -14.701 -17.249 32.877 1.00 83.50 450 PRO A C 1
ATOM 3670 O O . PRO A 1 450 ? -14.858 -18.414 33.235 1.00 83.50 450 PRO A O 1
ATOM 3673 N N . VAL A 1 451 ? -15.509 -16.648 32.015 1.00 82.56 451 VAL A N 1
ATOM 3674 C CA . VAL A 1 451 ? -16.659 -17.291 31.384 1.00 82.56 451 VAL A CA 1
ATOM 3675 C C . VAL A 1 451 ? -16.332 -17.708 29.960 1.00 82.56 451 VAL A C 1
ATOM 3677 O O . VAL A 1 451 ? -15.325 -17.283 29.378 1.00 82.56 451 VAL A O 1
ATOM 3680 N N . ASN A 1 452 ? -17.183 -18.558 29.390 1.00 84.50 452 ASN A N 1
ATOM 3681 C CA . ASN A 1 452 ? -17.008 -18.960 28.011 1.00 84.50 452 ASN A CA 1
ATOM 3682 C C . ASN A 1 452 ? -17.232 -17.740 27.102 1.00 84.50 452 ASN A C 1
ATOM 3684 O O . ASN A 1 452 ? -18.154 -16.956 27.309 1.00 84.50 452 ASN A O 1
ATOM 3688 N N . MET A 1 453 ? -16.395 -17.567 26.077 1.00 81.62 453 MET A N 1
ATOM 3689 C CA . MET A 1 453 ? -16.565 -16.476 25.116 1.00 81.62 453 MET A CA 1
ATOM 3690 C C . MET A 1 453 ? -17.952 -16.495 24.456 1.00 81.62 453 MET A C 1
ATOM 3692 O O . MET A 1 453 ? -18.483 -15.429 24.160 1.00 81.62 453 MET A O 1
ATOM 3696 N N . PHE A 1 454 ? -18.538 -17.678 24.256 1.00 87.44 454 PHE A N 1
ATOM 3697 C CA . PHE A 1 454 ? -19.858 -17.834 23.644 1.00 87.44 454 PHE A CA 1
ATOM 3698 C C . PHE A 1 454 ? -20.998 -17.264 24.494 1.00 87.44 454 PHE A C 1
ATOM 3700 O O . PHE A 1 454 ? -22.039 -16.930 23.941 1.00 87.44 454 PHE A O 1
ATOM 3707 N N . ASP A 1 455 ? -20.790 -17.047 25.796 1.00 89.06 455 ASP A N 1
ATOM 3708 C CA . ASP A 1 455 ? -21.790 -16.402 26.658 1.00 89.06 455 ASP A CA 1
ATOM 3709 C C . ASP A 1 455 ? -22.074 -14.962 26.197 1.00 89.06 455 ASP A C 1
ATOM 3711 O O . ASP A 1 455 ? -23.169 -14.442 26.402 1.00 89.06 455 ASP A O 1
ATOM 3715 N N . ALA A 1 456 ? -21.122 -14.347 25.481 1.00 92.75 456 ALA A N 1
ATOM 3716 C CA . ALA A 1 456 ? -21.313 -13.061 24.822 1.00 92.75 456 ALA A CA 1
ATOM 3717 C C . ALA A 1 456 ? -22.492 -13.071 23.838 1.00 92.75 456 ALA A C 1
ATOM 3719 O O . ALA A 1 456 ? -23.175 -12.064 23.684 1.00 92.75 456 ALA A O 1
ATOM 3720 N N . PHE A 1 457 ? -22.770 -14.203 23.185 1.00 95.56 457 PHE A N 1
ATOM 3721 C CA . PHE A 1 457 ? -23.800 -14.298 22.152 1.00 95.56 457 PHE A CA 1
ATOM 3722 C C . PHE A 1 457 ? -25.230 -14.252 22.699 1.00 95.56 457 PHE A C 1
ATOM 3724 O O . PHE A 1 457 ? -26.164 -14.094 21.916 1.00 95.56 457 PHE A O 1
ATOM 3731 N N . ALA A 1 458 ? -25.420 -14.279 24.021 1.00 96.50 458 ALA A N 1
ATOM 3732 C CA . ALA A 1 458 ? -26.709 -13.970 24.639 1.00 96.50 458 ALA A CA 1
ATOM 3733 C C . ALA A 1 458 ? -27.073 -12.471 24.582 1.00 96.50 458 ALA A C 1
ATOM 3735 O O . ALA A 1 458 ? -28.213 -12.104 24.869 1.00 96.50 458 ALA A O 1
ATOM 3736 N N . SER A 1 459 ? -26.130 -11.603 24.207 1.00 97.94 459 SER A N 1
ATOM 3737 C CA . SER A 1 459 ? -26.288 -10.147 24.192 1.00 97.94 459 SER A CA 1
ATOM 3738 C C . SER A 1 459 ? -26.383 -9.586 22.776 1.00 97.94 459 SER A C 1
ATOM 3740 O O . SER A 1 459 ? -25.644 -9.991 21.878 1.00 97.94 459 SER A O 1
ATOM 3742 N N . ARG A 1 460 ? -27.270 -8.604 22.574 1.00 98.12 460 ARG A N 1
ATOM 3743 C CA . ARG A 1 460 ? -27.434 -7.891 21.293 1.00 98.12 460 ARG A CA 1
ATOM 3744 C C . ARG A 1 460 ? -26.239 -7.017 20.931 1.00 98.12 460 ARG A C 1
ATOM 3746 O O . ARG A 1 460 ? -25.994 -6.816 19.744 1.00 98.12 460 ARG A O 1
ATOM 3753 N N . TYR A 1 461 ? -25.502 -6.514 21.920 1.00 98.19 461 TYR A N 1
ATOM 3754 C CA . TYR A 1 461 ? -24.411 -5.567 21.710 1.00 98.19 461 TYR A CA 1
ATOM 3755 C C . TYR A 1 461 ? -23.105 -6.128 22.292 1.00 98.19 461 TYR A C 1
ATOM 3757 O O . TYR A 1 461 ? -23.024 -6.433 23.481 1.00 98.19 461 TYR A O 1
ATOM 3765 N N . LEU A 1 462 ? -22.070 -6.278 21.468 1.00 98.00 462 LEU A N 1
ATOM 3766 C CA . LEU A 1 462 ? -20.764 -6.812 21.868 1.00 98.00 462 LEU A CA 1
ATOM 3767 C C . LEU A 1 462 ? -19.729 -5.693 21.829 1.00 98.00 462 LEU A C 1
ATOM 3769 O O . LEU A 1 462 ? -19.512 -5.100 20.776 1.00 98.00 462 LEU A O 1
ATOM 3773 N N . LEU A 1 463 ? -19.094 -5.393 22.959 1.00 97.31 463 LEU A N 1
ATOM 3774 C CA . LEU A 1 463 ? -18.103 -4.319 23.042 1.00 97.31 463 LEU A CA 1
ATOM 3775 C C . LEU A 1 463 ? -16.700 -4.854 22.771 1.00 97.31 463 LEU A C 1
ATOM 3777 O O . LEU A 1 463 ? -16.135 -5.542 23.611 1.00 97.31 463 LEU A O 1
ATOM 3781 N N . ASP A 1 464 ? -16.109 -4.495 21.641 1.00 96.50 464 ASP A N 1
ATOM 3782 C CA . ASP A 1 464 ? -14.709 -4.729 21.308 1.00 96.50 464 ASP A CA 1
ATOM 3783 C C . ASP A 1 464 ? -13.868 -3.515 21.700 1.00 96.50 464 ASP A C 1
ATOM 3785 O O . ASP A 1 464 ? -14.102 -2.402 21.234 1.00 96.50 464 ASP A O 1
ATOM 3789 N N . ILE A 1 465 ? -12.915 -3.725 22.607 1.00 95.62 465 ILE A N 1
ATOM 3790 C CA . ILE A 1 465 ? -12.057 -2.673 23.152 1.00 95.62 465 ILE A CA 1
ATOM 3791 C C . ILE A 1 465 ? -10.600 -3.108 23.068 1.00 95.62 465 ILE A C 1
ATOM 3793 O O . ILE A 1 465 ? -10.242 -4.203 23.531 1.00 95.62 465 ILE A O 1
ATOM 3797 N N . ASP A 1 466 ? -9.766 -2.237 22.502 1.00 95.25 466 ASP A N 1
ATOM 3798 C CA . ASP A 1 466 ? -8.333 -2.485 22.342 1.00 95.25 466 ASP A CA 1
ATOM 3799 C C . ASP A 1 466 ? -7.670 -2.863 23.671 1.00 95.25 466 ASP A C 1
ATOM 3801 O O . ASP A 1 466 ? -8.148 -2.533 24.757 1.00 95.25 466 ASP A O 1
ATOM 3805 N N . GLY A 1 467 ? -6.623 -3.680 23.592 1.00 94.31 467 GLY A N 1
ATOM 3806 C CA . GLY A 1 467 ? -5.774 -4.051 24.723 1.00 94.31 467 GLY A CA 1
ATOM 3807 C C . GLY A 1 467 ? -4.402 -3.422 24.563 1.00 94.31 467 GLY A C 1
ATOM 3808 O O . GLY A 1 467 ? -4.288 -2.215 24.380 1.00 94.31 467 GLY A O 1
ATOM 3809 N N . ASN A 1 468 ? -3.348 -4.243 24.617 1.00 94.38 468 ASN A N 1
ATOM 3810 C CA . ASN A 1 468 ? -2.015 -3.788 24.195 1.00 94.38 468 ASN A CA 1
ATOM 3811 C C . ASN A 1 468 ? -1.992 -3.446 22.692 1.00 94.38 468 ASN A C 1
ATOM 3813 O O . ASN A 1 468 ? -1.173 -2.644 22.263 1.00 94.38 468 ASN A O 1
ATOM 3817 N N . ALA A 1 469 ? -2.881 -4.085 21.924 1.00 93.75 469 ALA A N 1
ATOM 3818 C CA . ALA A 1 469 ? -3.095 -3.942 20.490 1.00 93.75 469 ALA A CA 1
ATOM 3819 C C . ALA A 1 469 ? -4.540 -4.357 20.138 1.00 93.75 469 ALA A C 1
ATOM 3821 O O . ALA A 1 469 ? -5.423 -4.327 21.004 1.00 93.75 469 ALA A O 1
ATOM 3822 N N . PHE A 1 470 ? -4.759 -4.766 18.885 1.00 92.06 470 PHE A N 1
ATOM 3823 C CA . PHE A 1 470 ? -6.038 -5.238 18.353 1.00 92.06 470 PHE A CA 1
ATOM 3824 C C . PHE A 1 470 ? -6.636 -6.442 19.112 1.00 92.06 470 PHE A C 1
ATOM 3826 O O . PHE A 1 470 ? -5.952 -7.186 19.822 1.00 92.06 470 PHE A O 1
ATOM 3833 N N . SER A 1 471 ? -7.939 -6.666 18.929 1.00 91.56 471 SER A N 1
ATOM 3834 C CA . SER A 1 471 ? -8.690 -7.742 19.581 1.00 91.56 471 SER A CA 1
ATOM 3835 C C . SER A 1 471 ? -8.805 -9.002 18.724 1.00 91.56 471 SER A C 1
ATOM 3837 O O . SER A 1 471 ? -9.529 -9.052 17.735 1.00 91.56 471 SER A O 1
ATOM 3839 N N . GLY A 1 472 ? -8.206 -10.104 19.181 1.00 90.94 472 GLY A N 1
ATOM 3840 C CA . GLY A 1 472 ? -8.288 -11.399 18.493 1.00 90.94 472 GLY A CA 1
ATOM 3841 C C . GLY A 1 472 ? -9.687 -12.038 18.415 1.00 90.94 472 GLY A C 1
ATOM 3842 O O . GLY A 1 472 ? -9.823 -13.088 17.791 1.00 90.94 472 GLY A O 1
ATOM 3843 N N . ARG A 1 473 ? -10.719 -11.454 19.047 1.00 92.12 473 ARG A N 1
ATOM 3844 C CA . ARG A 1 473 ? -12.113 -11.949 19.016 1.00 92.12 473 ARG A CA 1
ATOM 3845 C C . ARG A 1 473 ? -12.975 -11.270 17.956 1.00 92.12 473 ARG A C 1
ATOM 3847 O O . ARG A 1 473 ? -14.072 -11.752 17.684 1.00 92.12 473 ARG A O 1
ATOM 3854 N N . TYR A 1 474 ? -12.478 -10.190 17.354 1.00 95.81 474 TYR A N 1
ATOM 3855 C CA . TYR A 1 474 ? -13.273 -9.301 16.515 1.00 95.81 474 TYR A CA 1
ATOM 3856 C C . TYR A 1 474 ? -14.002 -10.045 15.385 1.00 95.81 474 TYR A C 1
ATOM 3858 O O . TYR A 1 474 ? -15.203 -9.865 15.201 1.00 95.81 474 TYR A O 1
ATOM 3866 N N . TYR A 1 475 ? -13.331 -10.982 14.705 1.00 96.50 475 TYR A N 1
ATOM 3867 C CA . TYR A 1 475 ? -13.943 -11.749 13.609 1.00 96.50 475 TYR A CA 1
ATOM 3868 C C . TYR A 1 475 ? -15.062 -12.676 14.079 1.00 96.50 475 TYR A C 1
ATOM 3870 O O . TYR A 1 475 ? -16.102 -12.753 13.432 1.00 96.50 475 TYR A O 1
ATOM 3878 N N . ALA A 1 476 ? -14.884 -13.354 15.215 1.00 95.19 476 ALA A N 1
ATOM 3879 C CA . ALA A 1 476 ? -15.921 -14.230 15.751 1.00 95.19 476 ALA A CA 1
ATOM 3880 C C . ALA A 1 476 ? -17.179 -13.444 16.150 1.00 95.19 476 ALA A C 1
ATOM 3882 O O . ALA A 1 476 ? -18.285 -13.967 16.060 1.00 95.19 476 ALA A O 1
ATOM 3883 N N . TRP A 1 477 ? -17.013 -12.188 16.567 1.00 96.06 477 TRP A N 1
ATOM 3884 C CA . TRP A 1 477 ? -18.120 -11.317 16.952 1.00 96.06 477 TRP A CA 1
ATOM 3885 C C . TRP A 1 477 ? -18.836 -10.699 15.759 1.00 96.06 477 TRP A C 1
ATOM 3887 O O . TRP A 1 477 ? -20.063 -10.677 15.756 1.00 96.06 477 TRP A O 1
ATOM 3897 N N . LEU A 1 478 ? -18.107 -10.285 14.720 1.00 97.56 478 LEU A N 1
ATOM 3898 C CA . LEU A 1 478 ? -18.723 -9.831 13.468 1.00 97.56 478 LEU A CA 1
ATOM 3899 C C . LEU A 1 478 ? -19.553 -10.935 12.796 1.00 97.56 478 LEU A C 1
ATOM 3901 O O . LEU A 1 478 ? -20.503 -10.633 12.092 1.00 97.56 478 LEU A O 1
ATOM 3905 N N . LEU A 1 479 ? -19.213 -12.211 13.012 1.00 97.38 479 LEU A N 1
ATOM 3906 C CA . LEU A 1 479 ? -19.963 -13.362 12.492 1.00 97.38 479 LEU A CA 1
ATOM 3907 C C . LEU A 1 479 ? -21.220 -13.718 13.305 1.00 97.38 479 LEU A C 1
ATOM 3909 O O . LEU A 1 479 ? -21.983 -14.586 12.876 1.00 97.38 479 LEU A O 1
ATOM 3913 N N . SER A 1 480 ? -21.427 -13.088 14.461 1.00 97.19 480 SER A N 1
ATOM 3914 C CA . SER A 1 480 ? -22.570 -13.368 15.332 1.00 97.19 480 SER A CA 1
ATOM 3915 C C . SER A 1 480 ? -23.830 -12.612 14.910 1.00 97.19 480 SER A C 1
ATOM 3917 O O . SER A 1 480 ? -23.772 -11.649 14.151 1.00 97.19 480 SER A O 1
ATOM 3919 N N . HIS A 1 481 ? -24.977 -13.003 15.458 1.00 97.62 481 HIS A N 1
ATOM 3920 C CA . HIS A 1 481 ? -26.239 -12.264 15.330 1.00 97.62 481 HIS A CA 1
ATOM 3921 C C . HIS A 1 481 ? -26.314 -11.035 16.264 1.00 97.62 481 HIS A C 1
ATOM 3923 O O . HIS A 1 481 ? -27.385 -10.699 16.765 1.00 97.62 481 HIS A O 1
ATOM 3929 N N . SER A 1 482 ? -25.186 -10.385 16.557 1.00 98.19 482 SER A N 1
ATOM 3930 C CA . SER A 1 482 ? -25.085 -9.237 17.467 1.00 98.19 482 SER A CA 1
ATOM 3931 C C . SER A 1 482 ? -24.385 -8.058 16.787 1.00 98.19 482 SER A C 1
ATOM 3933 O O . SER A 1 482 ? -23.577 -8.236 15.879 1.00 98.19 482 SER A O 1
ATOM 3935 N N . ILE A 1 483 ? -24.652 -6.835 17.247 1.00 98.00 483 ILE A N 1
ATOM 3936 C CA . ILE A 1 483 ? -23.922 -5.644 16.793 1.00 98.00 483 ILE A CA 1
ATOM 3937 C C . ILE A 1 483 ? -22.606 -5.555 17.550 1.00 98.00 483 ILE A C 1
ATOM 3939 O O . ILE A 1 483 ? -22.587 -5.606 18.781 1.00 98.00 483 ILE A O 1
ATOM 3943 N N . VAL A 1 484 ? -21.514 -5.339 16.822 1.00 98.12 484 VAL A N 1
ATOM 3944 C CA . VAL A 1 484 ? -20.213 -5.062 17.427 1.00 98.12 484 VAL A CA 1
ATOM 3945 C C . VAL A 1 484 ? -20.022 -3.559 17.591 1.00 98.12 484 VAL A C 1
ATOM 3947 O O . VAL A 1 484 ? -20.142 -2.792 16.638 1.00 98.12 484 VAL A O 1
ATOM 3950 N N . TYR A 1 485 ? -19.694 -3.142 18.803 1.00 98.12 485 TYR A N 1
ATOM 3951 C CA . TYR A 1 485 ? -19.208 -1.812 19.134 1.00 98.12 485 TYR A CA 1
ATOM 3952 C C . TYR A 1 485 ? -17.687 -1.850 19.186 1.00 98.12 485 TYR A C 1
ATOM 3954 O O . TYR A 1 485 ? -17.147 -2.731 19.843 1.00 98.12 485 TYR A O 1
ATOM 3962 N N . LYS A 1 486 ? -16.988 -0.927 18.522 1.00 97.12 486 LYS A N 1
ATOM 3963 C CA . LYS A 1 486 ? -15.519 -0.922 18.469 1.00 97.12 486 LYS A CA 1
ATOM 3964 C C . LYS A 1 486 ? -14.964 0.362 19.080 1.00 97.12 486 LYS A C 1
ATOM 3966 O O . LYS A 1 486 ? -15.106 1.437 18.500 1.00 97.12 486 LYS A O 1
ATOM 3971 N N . LEU A 1 487 ? -14.320 0.230 20.237 1.00 95.50 487 LEU A N 1
ATOM 3972 C CA . LEU A 1 487 ? -13.501 1.262 20.871 1.00 95.50 487 LEU A CA 1
ATOM 3973 C C . LEU A 1 487 ? -12.035 0.912 20.605 1.00 95.50 487 LEU A C 1
ATOM 3975 O O . LEU A 1 487 ? -11.390 0.207 21.388 1.00 95.50 487 LEU A O 1
ATOM 3979 N N . ALA A 1 488 ? -11.536 1.381 19.464 1.00 94.00 488 ALA A N 1
ATOM 3980 C CA . ALA A 1 488 ? -10.202 1.054 18.988 1.00 94.00 488 ALA A CA 1
ATOM 3981 C C . ALA A 1 488 ? -9.478 2.272 18.409 1.00 94.00 488 ALA A C 1
ATOM 3983 O O . ALA A 1 488 ? -10.082 3.118 17.749 1.00 94.00 488 ALA A O 1
ATOM 3984 N N . VAL A 1 489 ? -8.172 2.324 18.653 1.00 94.94 489 VAL A N 1
ATOM 3985 C CA . VAL A 1 489 ? -7.212 3.287 18.095 1.00 94.94 489 VAL A CA 1
ATOM 3986 C C . VAL A 1 489 ? -6.227 2.572 17.161 1.00 94.94 489 VAL A C 1
ATOM 3988 O O . VAL A 1 489 ? -5.685 3.185 16.237 1.00 94.94 489 VAL A O 1
ATOM 3991 N N . PHE A 1 490 ? -6.008 1.269 17.361 1.00 96.56 490 PHE A N 1
ATOM 3992 C CA . PHE A 1 490 ? -5.173 0.466 16.479 1.00 96.56 490 PHE A CA 1
ATOM 3993 C C . PHE A 1 490 ? -5.872 0.193 15.143 1.00 96.56 490 PHE A C 1
ATOM 3995 O O . PHE A 1 490 ? -7.016 -0.249 15.090 1.00 96.56 490 PHE A O 1
ATOM 4002 N N . ARG A 1 491 ? -5.136 0.434 14.058 1.00 96.56 491 ARG A N 1
ATOM 4003 C CA . ARG A 1 491 ? -5.537 0.145 12.682 1.00 96.56 491 ARG A CA 1
ATOM 4004 C C . ARG A 1 491 ? -5.106 -1.255 12.274 1.00 96.56 491 ARG A C 1
ATOM 4006 O O . ARG A 1 491 ? -3.992 -1.683 12.603 1.00 96.56 491 ARG A O 1
ATOM 4013 N N . GLU A 1 492 ? -5.958 -1.925 11.511 1.00 96.88 492 GLU A N 1
ATOM 4014 C CA . GLU A 1 492 ? -5.782 -3.292 11.021 1.00 96.88 492 GLU A CA 1
ATOM 4015 C C . GLU A 1 492 ? -5.903 -3.346 9.485 1.00 96.88 492 GLU A C 1
ATOM 4017 O O . GLU A 1 492 ? -6.325 -2.403 8.819 1.00 96.88 492 GLU A O 1
ATOM 4022 N N . TRP A 1 493 ? -5.508 -4.470 8.881 1.00 96.44 493 TRP A N 1
ATOM 4023 C CA . TRP A 1 493 ? -5.476 -4.621 7.417 1.00 96.44 493 TRP A CA 1
ATOM 4024 C C . TRP A 1 493 ? -6.851 -4.470 6.733 1.00 96.44 493 TRP A C 1
ATOM 4026 O O . TRP A 1 493 ? -6.919 -4.113 5.557 1.00 96.44 493 TRP A O 1
ATOM 4036 N N . HIS A 1 494 ? -7.934 -4.762 7.458 1.00 96.44 494 HIS A N 1
ATOM 4037 C CA . HIS A 1 494 ? -9.307 -4.827 6.950 1.00 96.44 494 HIS A CA 1
ATOM 4038 C C . HIS A 1 494 ? -10.103 -3.525 7.150 1.00 96.44 494 HIS A C 1
ATOM 4040 O O . HIS A 1 494 ? -11.295 -3.486 6.835 1.00 96.44 494 HIS A O 1
ATOM 4046 N N . ASP A 1 495 ? -9.475 -2.458 7.650 1.00 94.81 495 ASP A N 1
ATOM 4047 C CA . ASP A 1 495 ? -10.142 -1.171 7.906 1.00 94.81 495 ASP A CA 1
ATOM 4048 C C . ASP A 1 495 ? -10.710 -0.540 6.622 1.00 94.81 495 ASP A C 1
ATOM 4050 O O . ASP A 1 495 ? -11.753 0.113 6.640 1.00 94.81 495 ASP A O 1
ATOM 4054 N N . ASP A 1 496 ? -10.087 -0.811 5.472 1.00 93.31 496 ASP A N 1
ATOM 4055 C CA . ASP A 1 496 ? -10.590 -0.379 4.165 1.00 93.31 496 ASP A CA 1
ATOM 4056 C C . ASP A 1 496 ? -11.839 -1.160 3.720 1.00 93.31 496 ASP A C 1
ATOM 4058 O O . ASP A 1 496 ? -12.496 -0.753 2.760 1.00 93.31 496 ASP A O 1
ATOM 4062 N N . TRP A 1 497 ? -12.159 -2.290 4.356 1.00 97.00 497 TRP A N 1
ATOM 4063 C CA . TRP A 1 497 ? -13.180 -3.247 3.905 1.00 97.00 497 TRP A CA 1
ATOM 4064 C C . TRP A 1 497 ? -14.393 -3.304 4.831 1.00 97.00 497 TRP A C 1
ATOM 4066 O O . TRP A 1 497 ? -15.512 -3.554 4.374 1.00 97.00 497 TRP A O 1
ATOM 4076 N N . LEU A 1 498 ? -14.192 -3.040 6.121 1.00 97.31 498 LEU A N 1
ATOM 4077 C CA . LEU A 1 498 ? -15.276 -2.821 7.070 1.00 97.31 498 LEU A CA 1
ATOM 4078 C C . LEU A 1 498 ? -15.717 -1.353 7.041 1.00 97.31 498 LEU A C 1
ATOM 4080 O O . LEU A 1 498 ? -15.004 -0.454 6.597 1.00 97.31 498 LEU A O 1
ATOM 4084 N N . ARG A 1 499 ? -16.960 -1.109 7.452 1.00 97.12 499 ARG A N 1
ATOM 4085 C CA . ARG A 1 499 ? -17.604 0.203 7.339 1.00 97.12 499 ARG A CA 1
ATOM 4086 C C . ARG A 1 499 ? -18.262 0.532 8.673 1.00 97.12 499 ARG A C 1
ATOM 4088 O O . ARG A 1 499 ? -19.160 -0.217 9.072 1.00 97.12 499 ARG A O 1
ATOM 4095 N N . PRO A 1 500 ? -17.807 1.591 9.365 1.00 97.62 500 PRO A N 1
ATOM 4096 C CA . PRO A 1 500 ? -18.489 2.097 10.548 1.00 97.62 500 PRO A CA 1
ATOM 4097 C C . PRO A 1 500 ? -19.950 2.405 10.210 1.00 97.62 500 PRO A C 1
ATOM 4099 O O . PRO A 1 500 ? -20.242 2.800 9.084 1.00 97.62 500 PRO A O 1
ATOM 4102 N N . TRP A 1 501 ? -20.855 2.186 11.160 1.00 97.88 501 TRP A N 1
ATOM 4103 C CA . TRP A 1 501 ? -22.309 2.363 11.030 1.00 97.88 501 TRP A CA 1
ATOM 4104 C C . TRP A 1 501 ? -23.024 1.434 10.035 1.00 97.88 501 TRP A C 1
ATOM 4106 O O . TRP A 1 501 ? -24.246 1.443 9.992 1.00 97.88 501 TRP A O 1
ATOM 4116 N N . VAL A 1 502 ? -22.299 0.560 9.324 1.00 98.00 502 VAL A N 1
ATOM 4117 C CA . VAL A 1 502 ? -22.879 -0.561 8.554 1.00 98.00 502 VAL A CA 1
ATOM 4118 C C . VAL A 1 502 ? -22.570 -1.896 9.225 1.00 98.00 502 VAL A C 1
ATOM 4120 O O . VAL A 1 502 ? -23.460 -2.707 9.454 1.00 98.00 502 VAL A O 1
ATOM 4123 N N . HIS A 1 503 ? -21.295 -2.127 9.553 1.00 98.06 503 HIS A N 1
ATOM 4124 C CA . HIS A 1 503 ? -20.811 -3.411 10.070 1.00 98.06 503 HIS A CA 1
ATOM 4125 C C . HIS A 1 503 ? -20.490 -3.370 11.573 1.00 98.06 503 HIS A C 1
ATOM 4127 O O . HIS A 1 503 ? -20.466 -4.407 12.232 1.00 98.06 503 HIS A O 1
ATOM 4133 N N . PHE A 1 504 ? -20.213 -2.189 12.126 1.00 98.38 504 PHE A N 1
ATOM 4134 C CA . PHE A 1 504 ? -19.932 -2.000 13.551 1.00 98.38 504 PHE A CA 1
ATOM 4135 C C . PHE A 1 504 ? -20.193 -0.548 13.962 1.00 98.38 504 PHE A C 1
ATOM 4137 O O . PHE A 1 504 ? -20.190 0.347 13.117 1.00 98.38 504 PHE A O 1
ATOM 4144 N N . VAL A 1 505 ? -20.372 -0.300 15.258 1.00 98.38 505 VAL A N 1
ATOM 4145 C CA . VAL A 1 505 ? -20.565 1.046 15.816 1.00 98.38 505 VAL A CA 1
ATOM 4146 C C . VAL A 1 505 ? -19.242 1.552 16.405 1.00 98.38 505 VAL A C 1
ATOM 4148 O O . VAL A 1 505 ? -18.748 0.947 17.359 1.00 98.38 505 VAL A O 1
ATOM 4151 N N . PRO A 1 506 ? -18.626 2.619 15.864 1.00 97.38 506 PRO A N 1
ATOM 4152 C CA . PRO A 1 506 ? -17.409 3.188 16.439 1.00 97.38 506 PRO A CA 1
ATOM 4153 C C . PRO A 1 506 ? -17.717 3.912 17.759 1.00 97.38 506 PRO A C 1
ATOM 4155 O O . PRO A 1 506 ? -18.698 4.649 17.846 1.00 97.38 506 PRO A O 1
ATOM 4158 N N . LEU A 1 507 ? -16.865 3.725 18.769 1.00 95.56 507 LEU A N 1
ATOM 4159 C CA . LEU A 1 507 ? -16.973 4.383 20.076 1.00 95.56 507 LEU A CA 1
ATOM 4160 C C . LEU A 1 507 ? -15.749 5.242 20.392 1.00 95.56 507 LEU A C 1
ATOM 4162 O O . LEU A 1 507 ? -14.617 4.885 20.053 1.00 95.56 507 LEU A O 1
ATOM 4166 N N . GLY A 1 508 ? -16.002 6.358 21.071 1.00 91.94 508 GLY A N 1
ATOM 4167 C CA . GLY A 1 508 ? -14.998 7.264 21.604 1.00 91.94 508 GLY A CA 1
ATOM 4168 C C . GLY A 1 508 ? -14.619 6.926 23.047 1.00 91.94 508 GLY A C 1
ATOM 4169 O O . GLY A 1 508 ? -14.977 5.888 23.603 1.00 91.94 508 GLY A O 1
ATOM 4170 N N . LEU A 1 509 ? -13.854 7.826 23.670 1.00 84.69 509 LEU A N 1
ATOM 4171 C CA . LEU A 1 509 ? -13.423 7.705 25.071 1.00 84.69 509 LEU A CA 1
ATOM 4172 C C . LEU A 1 509 ? -14.229 8.584 26.040 1.00 84.69 509 LEU A C 1
ATOM 4174 O O . LEU A 1 509 ? -14.015 8.499 27.253 1.00 84.69 509 LEU A O 1
ATOM 4178 N N . HIS A 1 510 ? -15.125 9.434 25.531 1.00 81.12 510 HIS A N 1
ATOM 4179 C CA . HIS A 1 510 ? -15.942 10.331 26.354 1.00 81.12 510 HIS A CA 1
ATOM 4180 C C . HIS A 1 510 ? -17.046 9.576 27.099 1.00 81.12 510 HIS A C 1
ATOM 4182 O O . HIS A 1 510 ? -17.339 9.894 28.262 1.00 81.12 510 HIS A O 1
ATOM 4188 N N . GLY A 1 511 ? -17.615 8.550 26.459 1.00 82.94 511 GLY A N 1
ATOM 4189 C CA . GLY A 1 511 ? -18.859 7.965 26.918 1.00 82.94 511 GLY A CA 1
ATOM 4190 C C . GLY A 1 511 ? -20.020 8.913 26.675 1.00 82.94 511 GLY A C 1
ATOM 4191 O O . GLY A 1 511 ? -19.817 9.964 26.139 1.00 82.94 511 GLY A O 1
ATOM 4192 N N . ASP A 1 512 ? -21.235 8.673 27.125 1.00 89.81 512 ASP A N 1
ATOM 4193 C CA . ASP A 1 512 ? -22.448 9.344 26.604 1.00 89.81 512 ASP A CA 1
ATOM 4194 C C . ASP A 1 512 ? -22.872 8.757 25.246 1.00 89.81 512 ASP A C 1
ATOM 4196 O O . ASP A 1 512 ? -23.960 8.181 25.181 1.00 89.81 512 ASP A O 1
ATOM 4200 N N . GLU A 1 513 ? -22.023 8.727 24.211 1.00 92.94 513 GLU A N 1
ATOM 4201 C CA . GLU A 1 513 ? -22.386 8.140 22.907 1.00 92.94 513 GLU A CA 1
ATOM 4202 C C . GLU A 1 513 ? -22.698 6.637 23.001 1.00 92.94 513 GLU A C 1
ATOM 4204 O O . GLU A 1 513 ? -23.600 6.120 22.333 1.00 92.94 513 GLU A O 1
ATOM 4209 N N . TYR A 1 514 ? -22.005 5.925 23.892 1.00 92.62 514 TYR A N 1
ATOM 4210 C CA . TYR A 1 514 ? -22.261 4.508 24.143 1.00 92.62 514 TYR A CA 1
ATOM 4211 C C . TYR A 1 514 ? -23.590 4.224 24.868 1.00 92.62 514 TYR A C 1
ATOM 4213 O O . TYR A 1 514 ? -24.126 3.128 24.750 1.00 92.62 514 TYR A O 1
ATOM 4221 N N . VAL A 1 515 ? -24.152 5.196 25.596 1.00 94.88 515 VAL A N 1
ATOM 4222 C CA . VAL A 1 515 ? -25.379 5.044 26.386 1.00 94.88 515 VAL A CA 1
ATOM 4223 C C . VAL A 1 515 ? -26.525 5.351 25.458 1.00 94.88 515 VAL A C 1
ATOM 4225 O O . VAL A 1 515 ? -27.462 4.562 25.358 1.00 94.88 515 VAL A O 1
ATOM 4228 N N . GLU A 1 516 ? -26.405 6.459 24.728 1.00 95.88 516 GLU A N 1
ATOM 4229 C CA . GLU A 1 516 ? -27.414 6.850 23.766 1.00 95.88 516 GLU A CA 1
ATOM 4230 C C . GLU A 1 516 ? -27.543 5.840 22.633 1.00 95.88 516 GLU A C 1
ATOM 4232 O O . GLU A 1 516 ? -28.660 5.482 22.295 1.00 95.88 516 GLU A O 1
ATOM 4237 N N . SER A 1 517 ? -26.448 5.329 22.067 1.00 96.12 517 SER A N 1
ATOM 4238 C CA . SER A 1 517 ? -26.556 4.354 20.971 1.00 96.12 517 SER A CA 1
ATOM 4239 C C . SER A 1 517 ? -27.260 3.062 21.402 1.00 96.12 517 SER A C 1
ATOM 4241 O O . SER A 1 517 ? -28.137 2.587 20.684 1.00 96.12 517 SER A O 1
ATOM 4243 N N . VAL A 1 518 ? -26.941 2.520 22.582 1.00 96.62 518 VAL A N 1
ATOM 4244 C CA . VAL A 1 518 ? -27.612 1.319 23.110 1.00 96.62 518 VAL A CA 1
ATOM 4245 C C . VAL A 1 518 ? -29.087 1.595 23.412 1.00 96.62 518 VAL A C 1
ATOM 4247 O O . VAL A 1 518 ? -29.950 0.806 23.020 1.00 96.62 518 VAL A O 1
ATOM 4250 N N . ARG A 1 519 ? -29.393 2.738 24.043 1.00 96.00 519 ARG A N 1
ATOM 4251 C CA . ARG A 1 519 ? -30.770 3.182 24.306 1.00 96.00 519 ARG A CA 1
ATOM 4252 C C . ARG A 1 519 ? -31.554 3.362 23.005 1.00 96.00 519 ARG A C 1
ATOM 4254 O O . ARG A 1 519 ? -32.675 2.875 22.908 1.00 96.00 519 ARG A O 1
ATOM 4261 N N . TYR A 1 520 ? -30.973 4.031 22.012 1.00 96.50 520 TYR A N 1
ATOM 4262 C CA . TYR A 1 520 ? -31.576 4.290 20.707 1.00 96.50 520 TYR A CA 1
ATOM 4263 C C . TYR A 1 520 ? -31.939 2.982 19.998 1.00 96.50 520 TYR A C 1
ATOM 4265 O O . TYR A 1 520 ? -33.084 2.805 19.582 1.00 96.50 520 TYR A O 1
ATOM 4273 N N . PHE A 1 521 ? -30.994 2.040 19.909 1.00 97.62 521 PHE A N 1
ATOM 4274 C CA . PHE A 1 521 ? -31.223 0.749 19.259 1.00 97.62 521 PHE A CA 1
ATOM 4275 C C . PHE A 1 521 ? -32.231 -0.138 19.994 1.00 97.62 521 PHE A C 1
ATOM 4277 O O . PHE A 1 521 ? -32.908 -0.941 19.354 1.00 97.62 521 PHE A O 1
ATOM 4284 N N . ASP A 1 522 ? -32.369 0.008 21.312 1.00 96.69 522 ASP A N 1
ATOM 4285 C CA . ASP A 1 522 ? -33.338 -0.767 22.086 1.00 96.69 522 ASP A CA 1
ATOM 4286 C C . ASP A 1 522 ? -34.735 -0.126 22.143 1.00 96.69 522 ASP A C 1
ATOM 4288 O O . ASP A 1 522 ? -35.735 -0.834 22.043 1.00 96.69 522 ASP A O 1
ATOM 4292 N N . GLN A 1 523 ? -34.833 1.198 22.282 1.00 95.06 523 GLN A N 1
ATOM 4293 C CA . GLN A 1 523 ? -36.095 1.884 22.592 1.00 95.06 523 GLN A CA 1
ATOM 4294 C C . GLN A 1 523 ? -36.754 2.546 21.379 1.00 95.06 523 GLN A C 1
ATOM 4296 O O . GLN A 1 523 ? -37.985 2.578 21.297 1.00 95.06 523 GLN A O 1
ATOM 4301 N N . GLU A 1 524 ? -35.976 3.077 20.432 1.00 94.19 524 GLU A N 1
ATOM 4302 C CA . GLU A 1 524 ? -36.534 3.809 19.293 1.00 94.19 524 GLU A CA 1
ATOM 4303 C C . GLU A 1 524 ? -36.923 2.858 18.163 1.00 94.19 524 GLU A C 1
ATOM 4305 O O . GLU A 1 524 ? -36.163 1.983 17.758 1.00 94.19 524 GLU A O 1
ATOM 4310 N N . ARG A 1 525 ? -38.108 3.052 17.574 1.00 91.62 525 ARG A N 1
ATOM 4311 C CA . ARG A 1 525 ? -38.619 2.148 16.526 1.00 91.62 525 ARG A CA 1
ATOM 4312 C C . ARG A 1 525 ? -37.741 2.113 15.264 1.00 91.62 525 ARG A C 1
ATOM 4314 O O . ARG A 1 525 ? -37.711 1.095 14.571 1.00 91.62 525 ARG A O 1
ATOM 4321 N N . SER A 1 526 ? -37.094 3.225 14.906 1.00 92.25 526 SER A N 1
ATOM 4322 C CA . SER A 1 526 ? -36.091 3.245 13.830 1.00 92.25 526 SER A CA 1
ATOM 4323 C C . SER A 1 526 ? -34.856 2.452 14.249 1.00 92.25 526 SER A C 1
ATOM 4325 O O . SER A 1 526 ? -34.504 1.493 13.563 1.00 92.25 526 SER A O 1
ATOM 4327 N N . GLY A 1 527 ? -34.328 2.750 15.440 1.00 95.56 527 GLY A N 1
ATOM 4328 C CA . GLY A 1 527 ? -33.175 2.083 16.032 1.00 95.56 527 GLY A CA 1
ATOM 4329 C C . GLY A 1 527 ? -33.334 0.569 16.131 1.00 95.56 527 GLY A C 1
ATOM 4330 O O . GLY A 1 527 ? -32.471 -0.151 15.658 1.00 95.56 527 GLY A O 1
ATOM 4331 N N . GLN A 1 528 ? -34.462 0.051 16.616 1.00 96.38 528 GLN A N 1
ATOM 4332 C CA . GLN A 1 528 ? -34.708 -1.397 16.705 1.00 96.38 528 GLN A CA 1
ATOM 4333 C C . GLN A 1 528 ? -34.602 -2.120 15.353 1.00 96.38 528 GLN A C 1
ATOM 4335 O O . GLN A 1 528 ? -34.144 -3.263 15.284 1.00 96.38 528 GLN A O 1
ATOM 4340 N N . ARG A 1 529 ? -35.045 -1.471 14.268 1.00 96.12 529 ARG A N 1
ATOM 4341 C CA . ARG A 1 529 ? -34.965 -2.040 12.914 1.00 96.12 529 ARG A CA 1
ATOM 4342 C C . ARG A 1 529 ? -33.547 -1.965 12.365 1.00 96.12 529 ARG A C 1
ATOM 4344 O O . ARG A 1 529 ? -33.073 -2.956 11.817 1.00 96.12 529 ARG A O 1
ATOM 4351 N N . GLU A 1 530 ? -32.891 -0.822 12.538 1.00 96.81 530 GLU A N 1
ATOM 4352 C CA . GLU A 1 530 ? -31.492 -0.609 12.149 1.00 96.81 530 GLU A CA 1
ATOM 4353 C C . GLU A 1 530 ? -30.563 -1.566 12.883 1.00 96.81 530 GLU A C 1
ATOM 4355 O O . GLU A 1 530 ? -29.740 -2.209 12.253 1.00 96.81 530 GLU A O 1
ATOM 4360 N N . ALA A 1 531 ? -30.758 -1.746 14.185 1.00 97.38 531 ALA A N 1
ATOM 4361 C CA . ALA A 1 531 ? -29.949 -2.609 15.027 1.00 97.38 531 ALA A CA 1
ATOM 4362 C C . ALA A 1 531 ? -29.909 -4.050 14.501 1.00 97.38 531 ALA A C 1
ATOM 4364 O O . ALA A 1 531 ? -28.841 -4.619 14.266 1.00 97.38 531 ALA A O 1
ATOM 4365 N N . LYS A 1 532 ? -31.093 -4.615 14.236 1.00 97.69 532 LYS A N 1
ATOM 4366 C CA . LYS A 1 532 ? -31.217 -5.949 13.648 1.00 97.69 532 LYS A CA 1
ATOM 4367 C C . LYS A 1 532 ? -30.606 -6.004 12.245 1.00 97.69 532 LYS A C 1
ATOM 4369 O O . LYS A 1 532 ? -29.902 -6.956 11.927 1.00 97.69 532 LYS A O 1
ATOM 4374 N N . HIS A 1 533 ? -30.875 -4.999 11.410 1.00 97.56 533 HIS A N 1
ATOM 4375 C CA . HIS A 1 533 ? -30.328 -4.936 10.055 1.00 97.56 533 HIS A CA 1
ATOM 4376 C C . HIS A 1 533 ? -28.796 -4.891 10.060 1.00 97.56 533 HIS A C 1
ATOM 4378 O O . HIS A 1 533 ? -28.171 -5.663 9.343 1.00 97.56 533 HIS A O 1
ATOM 4384 N N . MET A 1 534 ? -28.196 -4.056 10.908 1.00 97.94 534 MET A N 1
ATOM 4385 C CA . MET A 1 534 ? -26.749 -3.913 11.058 1.00 97.94 534 MET A CA 1
ATOM 4386 C C . MET A 1 534 ? -26.092 -5.200 11.561 1.00 97.94 534 MET A C 1
ATOM 4388 O O . MET A 1 534 ? -25.039 -5.572 11.049 1.00 97.94 534 MET A O 1
ATOM 4392 N N . ALA A 1 535 ? -26.698 -5.899 12.528 1.00 98.19 535 ALA A N 1
ATOM 4393 C CA . ALA A 1 535 ? -26.183 -7.183 13.009 1.00 98.19 535 ALA A CA 1
ATOM 4394 C C . ALA A 1 535 ? -26.104 -8.218 11.871 1.00 98.19 535 ALA A C 1
ATOM 4396 O O . ALA A 1 535 ? -25.051 -8.813 11.637 1.00 98.19 535 ALA A O 1
ATOM 4397 N N . GLU A 1 536 ? -27.184 -8.374 11.098 1.00 98.12 536 GLU A N 1
ATOM 4398 C CA . GLU A 1 536 ? -27.202 -9.300 9.959 1.00 98.12 536 GLU A CA 1
ATOM 4399 C C . GLU A 1 536 ? -26.287 -8.839 8.816 1.00 98.12 536 GLU A C 1
ATOM 4401 O O . GLU A 1 536 ? -25.553 -9.649 8.252 1.00 98.12 536 GLU A O 1
ATOM 4406 N N . ALA A 1 537 ? -26.264 -7.540 8.500 1.00 97.50 537 ALA A N 1
ATOM 4407 C CA . ALA A 1 537 ? -25.391 -6.981 7.471 1.00 97.50 537 ALA A CA 1
ATOM 4408 C C . ALA A 1 537 ? -23.907 -7.185 7.814 1.00 97.50 537 ALA A C 1
ATOM 4410 O O . ALA A 1 537 ? -23.123 -7.569 6.944 1.00 97.50 537 ALA A O 1
ATOM 4411 N N . SER A 1 538 ? -23.528 -6.984 9.081 1.00 98.00 538 SER A N 1
ATOM 4412 C CA . SER A 1 538 ? -22.184 -7.264 9.595 1.00 98.00 538 SER A CA 1
ATOM 4413 C C . SER A 1 538 ? -21.802 -8.725 9.384 1.00 98.00 538 SER A C 1
ATOM 4415 O O . SER A 1 538 ? -20.789 -9.014 8.739 1.00 98.00 538 SER A O 1
ATOM 4417 N N . ARG A 1 539 ? -22.672 -9.641 9.819 1.00 98.00 539 ARG A N 1
ATOM 4418 C CA . ARG A 1 539 ? -22.488 -11.086 9.676 1.00 98.00 539 ARG A CA 1
ATOM 4419 C C . ARG A 1 539 ? -22.352 -11.519 8.224 1.00 98.00 539 ARG A C 1
ATOM 4421 O O . ARG A 1 539 ? -21.393 -12.209 7.868 1.00 98.00 539 ARG A O 1
ATOM 4428 N N . GLU A 1 540 ? -23.288 -11.117 7.372 1.00 97.94 540 GLU A N 1
ATOM 4429 C CA . GLU A 1 540 ? -23.276 -11.463 5.950 1.00 97.94 540 GLU A CA 1
ATOM 4430 C C . GLU A 1 540 ? -22.043 -10.920 5.227 1.00 97.94 540 GLU A C 1
ATOM 4432 O O . GLU A 1 540 ? -21.530 -11.567 4.307 1.00 97.94 540 GLU A O 1
ATOM 4437 N N . TRP A 1 541 ? -21.574 -9.730 5.605 1.00 98.19 541 TRP A N 1
ATOM 4438 C CA . TRP A 1 541 ? -20.391 -9.130 5.007 1.00 98.19 541 TRP A CA 1
ATOM 4439 C C . TRP A 1 541 ? -19.105 -9.793 5.495 1.00 98.19 541 TRP A C 1
ATOM 4441 O O . TRP A 1 541 ? -18.275 -10.180 4.672 1.00 98.19 541 TRP A O 1
ATOM 4451 N N . ALA A 1 542 ? -18.964 -10.019 6.803 1.00 97.94 542 ALA A N 1
ATOM 4452 C CA . ALA A 1 542 ? -17.815 -10.704 7.391 1.00 97.94 542 ALA A CA 1
ATOM 4453 C C . ALA A 1 542 ? -17.593 -12.095 6.769 1.00 97.94 542 ALA A C 1
ATOM 4455 O O . ALA A 1 542 ? -16.462 -12.448 6.434 1.00 97.94 542 ALA A O 1
ATOM 4456 N N . GLN A 1 543 ? -18.673 -12.841 6.501 1.00 97.31 543 GLN A N 1
ATOM 4457 C CA . GLN A 1 543 ? -18.622 -14.136 5.803 1.00 97.31 543 GLN A CA 1
ATOM 4458 C C . GLN A 1 543 ? -18.089 -14.055 4.364 1.00 97.31 543 GLN A C 1
ATOM 4460 O O . GLN A 1 543 ? -17.649 -15.069 3.820 1.00 97.31 543 GLN A O 1
ATOM 4465 N N . LYS A 1 544 ? -18.139 -12.877 3.733 1.00 97.12 544 LYS A N 1
ATOM 4466 C CA . LYS A 1 544 ? -17.723 -12.658 2.340 1.00 97.12 544 LYS A CA 1
ATOM 4467 C C . LYS A 1 544 ? -16.341 -12.034 2.203 1.00 97.12 544 LYS A C 1
ATOM 4469 O O . LYS A 1 544 ? -15.732 -12.240 1.158 1.00 97.12 544 LYS A O 1
ATOM 4474 N N . VAL A 1 545 ? -15.883 -11.257 3.190 1.00 97.44 545 VAL A N 1
ATOM 4475 C CA . VAL A 1 545 ? -14.660 -10.442 3.042 1.00 97.44 545 VAL A CA 1
ATOM 4476 C C . VAL A 1 545 ? -13.584 -10.657 4.106 1.00 97.44 545 VAL A C 1
ATOM 4478 O O . VAL A 1 545 ? -12.504 -10.088 3.982 1.00 97.44 545 VAL A O 1
ATOM 4481 N N . LEU A 1 546 ? -13.842 -11.458 5.144 1.00 97.25 546 LEU A N 1
ATOM 4482 C CA . LEU A 1 546 ? -12.864 -11.764 6.201 1.00 97.25 546 LEU A CA 1
ATOM 4483 C C . LEU A 1 546 ? -12.423 -13.238 6.192 1.00 97.25 546 LEU A C 1
ATOM 4485 O O . LEU A 1 546 ? -11.958 -13.762 7.206 1.00 97.25 546 LEU A O 1
ATOM 4489 N N . ARG A 1 547 ? -12.581 -13.931 5.060 1.00 97.25 547 ARG A N 1
ATOM 4490 C CA . ARG A 1 547 ? -12.185 -15.336 4.913 1.00 97.25 547 ARG A CA 1
ATOM 4491 C C . ARG A 1 547 ? -10.668 -15.455 4.755 1.00 97.25 547 ARG A C 1
ATOM 4493 O O . ARG A 1 547 ? -9.975 -14.491 4.424 1.00 97.25 547 ARG A O 1
ATOM 4500 N N . ASN A 1 548 ? -10.138 -16.668 4.891 1.00 97.56 548 ASN A N 1
ATOM 4501 C CA . ASN A 1 548 ? -8.723 -16.920 4.599 1.00 97.56 548 ASN A CA 1
ATOM 4502 C C . ASN A 1 548 ? -8.382 -16.599 3.135 1.00 97.56 548 ASN A C 1
ATOM 4504 O O . ASN A 1 548 ? -7.313 -16.065 2.855 1.00 97.56 548 ASN A O 1
ATOM 4508 N N . GLU A 1 549 ? -9.322 -16.819 2.213 1.00 97.75 549 GLU A N 1
ATOM 4509 C CA . GLU A 1 549 ? -9.213 -16.425 0.808 1.00 97.75 549 GLU A CA 1
ATOM 4510 C C . GLU A 1 549 ? -8.986 -14.924 0.611 1.00 97.75 549 GLU A C 1
ATOM 4512 O O . GLU A 1 549 ? -8.224 -14.517 -0.268 1.00 97.75 549 GLU A O 1
ATOM 4517 N N . ASP A 1 550 ? -9.658 -14.109 1.418 1.00 98.25 550 ASP A N 1
ATOM 4518 C CA . ASP A 1 550 ? -9.582 -12.657 1.367 1.00 98.25 550 ASP A CA 1
ATOM 4519 C C . ASP A 1 550 ? -8.238 -12.163 1.918 1.00 98.25 550 ASP A C 1
ATOM 4521 O O . ASP A 1 550 ? -7.560 -11.347 1.284 1.00 98.25 550 ASP A O 1
ATOM 4525 N N . MET A 1 551 ? -7.803 -12.745 3.043 1.00 98.06 551 MET A N 1
ATOM 4526 C CA . MET A 1 551 ? -6.477 -12.513 3.622 1.00 98.06 551 MET A CA 1
ATOM 4527 C C . MET A 1 551 ? -5.355 -12.908 2.657 1.00 98.06 551 MET A C 1
ATOM 4529 O O . MET A 1 551 ? -4.411 -12.135 2.488 1.00 98.06 551 MET A O 1
ATOM 4533 N N . ASP A 1 552 ? -5.465 -14.053 1.973 1.00 98.12 552 ASP A N 1
ATOM 4534 C CA . ASP A 1 552 ? -4.494 -14.487 0.960 1.00 98.12 552 ASP A CA 1
ATOM 4535 C C . ASP A 1 552 ? -4.375 -13.447 -0.168 1.00 98.12 552 ASP A C 1
ATOM 4537 O O . ASP A 1 552 ? -3.272 -13.097 -0.591 1.00 98.12 552 ASP A O 1
ATOM 4541 N N . VAL A 1 553 ? -5.505 -12.936 -0.673 1.00 98.50 553 VAL A N 1
ATOM 4542 C CA . VAL A 1 553 ? -5.534 -11.963 -1.779 1.00 98.50 553 VAL A CA 1
ATOM 4543 C C . VAL A 1 553 ? -4.949 -10.621 -1.357 1.00 98.50 553 VAL A C 1
ATOM 4545 O O . VAL A 1 553 ? -4.188 -10.014 -2.124 1.00 98.50 553 VAL A O 1
ATOM 4548 N N . TRP A 1 554 ? -5.287 -10.157 -0.155 1.00 98.50 554 TRP A N 1
ATOM 4549 C CA . TRP A 1 554 ? -4.757 -8.912 0.386 1.00 98.50 554 TRP A CA 1
ATOM 4550 C C . TRP A 1 554 ? -3.260 -9.026 0.660 1.00 98.50 554 TRP A C 1
ATOM 4552 O O . TRP A 1 554 ? -2.485 -8.158 0.247 1.00 98.50 554 TRP A O 1
ATOM 4562 N N . TYR A 1 555 ? -2.822 -10.141 1.247 1.00 98.50 555 TYR A N 1
ATOM 4563 C CA . TYR A 1 555 ? -1.411 -10.371 1.526 1.00 98.50 555 TYR A CA 1
ATOM 4564 C C . TYR A 1 555 ? -0.589 -10.536 0.244 1.00 98.50 555 TYR A C 1
ATOM 4566 O O . TYR A 1 555 ? 0.504 -9.975 0.127 1.00 98.50 555 TYR A O 1
ATOM 4574 N N . PHE A 1 556 ? -1.142 -11.213 -0.767 1.00 98.62 556 PHE A N 1
ATOM 4575 C CA . PHE A 1 556 ? -0.524 -11.293 -2.086 1.00 98.62 556 PHE A CA 1
ATOM 4576 C C . PHE A 1 556 ? -0.349 -9.899 -2.698 1.00 98.62 556 PHE A C 1
ATOM 4578 O O . PHE A 1 556 ? 0.738 -9.578 -3.184 1.00 98.62 556 PHE A O 1
ATOM 4585 N N . ARG A 1 557 ? -1.374 -9.035 -2.624 1.00 98.44 557 ARG A N 1
ATOM 4586 C CA . ARG A 1 557 ? -1.257 -7.654 -3.111 1.00 98.44 557 ARG A CA 1
ATOM 4587 C C . ARG A 1 557 ? -0.150 -6.899 -2.388 1.00 98.44 557 ARG A C 1
ATOM 4589 O O . ARG A 1 557 ? 0.690 -6.300 -3.055 1.00 98.44 557 ARG A O 1
ATOM 4596 N N . LEU A 1 558 ? -0.120 -6.965 -1.056 1.00 98.75 558 LEU A N 1
ATOM 4597 C CA . LEU A 1 558 ? 0.905 -6.306 -0.246 1.00 98.75 558 LEU A CA 1
ATOM 4598 C C . LEU A 1 558 ? 2.311 -6.731 -0.672 1.00 98.75 558 LEU A C 1
ATOM 4600 O O . LEU A 1 558 ? 3.173 -5.878 -0.878 1.00 98.75 558 LEU A O 1
ATOM 4604 N N . LEU A 1 559 ? 2.549 -8.033 -0.828 1.00 98.81 559 LEU A N 1
ATOM 4605 C CA . LEU A 1 559 ? 3.883 -8.543 -1.137 1.00 98.81 559 LEU A CA 1
ATOM 4606 C C . LEU A 1 559 ? 4.310 -8.300 -2.588 1.00 98.81 559 LEU A C 1
ATOM 4608 O O . LEU A 1 559 ? 5.508 -8.176 -2.837 1.00 98.81 559 LEU A O 1
ATOM 4612 N N . LEU A 1 560 ? 3.380 -8.144 -3.537 1.00 98.44 560 LEU A N 1
ATOM 4613 C CA . LEU A 1 560 ? 3.717 -7.628 -4.871 1.00 98.44 560 LEU A CA 1
ATOM 4614 C C . LEU A 1 560 ? 4.152 -6.159 -4.819 1.00 98.44 560 LEU A C 1
ATOM 4616 O O . LEU A 1 560 ? 5.125 -5.775 -5.470 1.00 98.44 560 LEU A O 1
ATOM 4620 N N . GLU A 1 561 ? 3.454 -5.339 -4.033 1.00 98.12 561 GLU A N 1
ATOM 4621 C CA . GLU A 1 561 ? 3.776 -3.918 -3.871 1.00 98.12 561 GLU A CA 1
ATOM 4622 C C . GLU A 1 561 ? 5.102 -3.716 -3.124 1.00 98.12 561 GLU A C 1
ATOM 4624 O O . GLU A 1 561 ? 5.953 -2.936 -3.563 1.00 98.12 561 GLU A O 1
ATOM 4629 N N . TYR A 1 562 ? 5.324 -4.472 -2.046 1.00 98.62 562 TYR A N 1
ATOM 4630 C CA . TYR A 1 562 ? 6.597 -4.496 -1.327 1.00 98.62 562 TYR A CA 1
ATOM 4631 C C . TYR A 1 562 ? 7.724 -5.072 -2.193 1.00 98.62 562 TYR A C 1
ATOM 4633 O O . TYR A 1 562 ? 8.806 -4.493 -2.258 1.00 98.62 562 TYR A O 1
ATOM 4641 N N . GLY A 1 563 ? 7.458 -6.150 -2.938 1.00 97.31 563 GLY A N 1
ATOM 4642 C CA . GLY A 1 563 ? 8.392 -6.719 -3.907 1.00 97.31 563 GLY A CA 1
ATOM 4643 C C . GLY A 1 563 ? 8.848 -5.684 -4.933 1.00 97.31 563 GLY A C 1
ATOM 4644 O O . GLY A 1 563 ? 10.042 -5.543 -5.176 1.00 97.31 563 GLY A O 1
ATOM 4645 N N . ARG A 1 564 ? 7.918 -4.874 -5.459 1.00 94.62 564 ARG A N 1
ATOM 4646 C CA . ARG A 1 564 ? 8.240 -3.753 -6.353 1.00 94.62 564 ARG A CA 1
ATOM 4647 C C . ARG A 1 564 ? 9.088 -2.683 -5.666 1.00 94.62 564 ARG A C 1
ATOM 4649 O O . ARG A 1 564 ? 9.966 -2.119 -6.311 1.00 94.62 564 ARG A O 1
ATOM 4656 N N . LEU A 1 565 ? 8.857 -2.380 -4.387 1.00 95.94 565 LEU A N 1
ATOM 4657 C CA . LEU A 1 565 ? 9.685 -1.415 -3.656 1.00 95.94 565 LEU A CA 1
ATOM 4658 C C . LEU A 1 565 ? 11.146 -1.858 -3.560 1.00 95.94 565 LEU A C 1
ATOM 4660 O O . LEU A 1 565 ? 12.034 -1.017 -3.673 1.00 95.94 5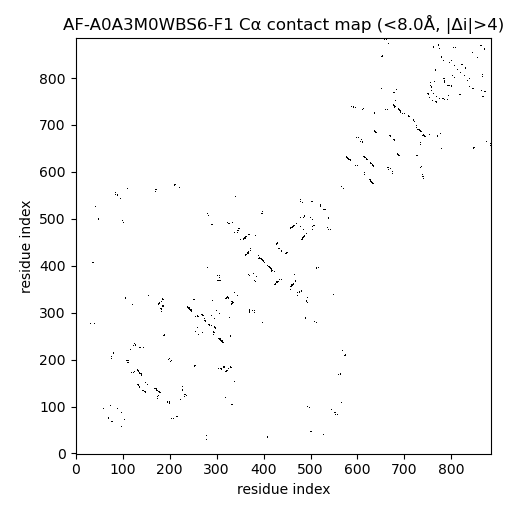65 LEU A O 1
ATOM 4664 N N . ILE A 1 566 ? 11.402 -3.145 -3.357 1.00 96.69 566 ILE A N 1
ATOM 4665 C CA . ILE A 1 566 ? 12.762 -3.672 -3.202 1.00 96.69 566 ILE A CA 1
ATOM 4666 C C . ILE A 1 566 ? 13.369 -4.179 -4.517 1.00 96.69 566 ILE A C 1
ATOM 4668 O O . ILE A 1 566 ? 14.439 -4.781 -4.486 1.00 96.69 566 ILE A O 1
ATOM 4672 N N . ASP A 1 567 ? 12.722 -3.937 -5.656 1.00 93.88 567 ASP A N 1
ATOM 4673 C CA . ASP A 1 567 ? 13.173 -4.378 -6.977 1.00 93.88 567 ASP A CA 1
ATOM 4674 C C . ASP A 1 567 ? 14.118 -3.352 -7.629 1.00 93.88 567 ASP A C 1
ATOM 4676 O O . ASP A 1 567 ? 13.830 -2.151 -7.682 1.00 93.88 567 ASP A O 1
ATOM 4680 N N . ASP A 1 568 ? 15.247 -3.823 -8.167 1.00 90.19 568 ASP A N 1
ATOM 4681 C CA . ASP A 1 568 ? 16.273 -2.959 -8.775 1.00 90.19 568 ASP A CA 1
ATOM 4682 C C . ASP A 1 568 ? 15.840 -2.377 -10.138 1.00 90.19 568 ASP A C 1
ATOM 4684 O O . ASP A 1 568 ? 16.414 -1.394 -10.615 1.00 90.19 568 ASP A O 1
ATOM 4688 N N . ASN A 1 569 ? 14.814 -2.946 -10.780 1.00 85.00 569 ASN A N 1
ATOM 4689 C CA . ASN A 1 569 ? 14.256 -2.461 -12.042 1.00 85.00 569 ASN A CA 1
ATOM 4690 C C . ASN A 1 569 ? 13.044 -1.536 -11.851 1.00 85.00 569 ASN A C 1
ATOM 4692 O O . ASN A 1 569 ? 12.567 -0.985 -12.845 1.00 85.00 569 ASN A O 1
ATOM 4696 N N . ARG A 1 570 ? 12.579 -1.277 -10.617 1.00 84.44 570 ARG A N 1
ATOM 4697 C CA . ARG A 1 570 ? 11.350 -0.494 -10.352 1.00 84.44 570 ARG A CA 1
ATOM 4698 C C . ARG A 1 570 ? 11.355 0.946 -10.901 1.00 84.44 570 ARG A C 1
ATOM 4700 O O . ARG A 1 570 ? 10.317 1.600 -10.890 1.00 84.44 570 ARG A O 1
ATOM 4707 N N . ARG A 1 571 ? 12.520 1.460 -11.328 1.00 70.88 571 ARG A N 1
ATOM 4708 C CA . ARG A 1 571 ? 12.717 2.813 -11.893 1.00 70.88 571 ARG A CA 1
ATOM 4709 C C . ARG A 1 571 ? 13.452 2.839 -13.239 1.00 70.88 571 ARG A C 1
ATOM 4711 O O . ARG A 1 571 ? 13.879 3.914 -13.656 1.00 70.88 571 ARG A O 1
ATOM 4718 N N . LYS A 1 572 ? 13.684 1.699 -13.904 1.00 58.62 572 LYS A N 1
ATOM 4719 C CA . LYS A 1 572 ? 14.441 1.703 -15.169 1.00 58.62 572 LYS A CA 1
ATOM 4720 C C . LYS A 1 572 ? 13.619 2.355 -16.286 1.00 58.62 572 LYS A C 1
ATOM 4722 O O . LYS A 1 572 ? 12.806 1.702 -16.929 1.00 58.62 572 LYS A O 1
ATOM 4727 N N . ALA A 1 573 ? 13.867 3.644 -16.509 1.00 53.41 573 ALA A N 1
ATOM 4728 C CA . ALA A 1 573 ? 13.530 4.332 -17.746 1.00 53.41 573 ALA A CA 1
ATOM 4729 C C . ALA A 1 573 ? 14.457 3.830 -18.862 1.00 53.41 573 ALA A C 1
ATOM 4731 O O . ALA A 1 573 ? 15.669 3.672 -18.659 1.00 53.41 573 ALA A O 1
ATOM 4732 N N . HIS A 1 574 ? 13.888 3.563 -20.032 1.00 59.22 574 HIS A N 1
ATOM 4733 C CA . HIS A 1 574 ? 14.644 3.178 -21.212 1.00 59.22 574 HIS A CA 1
ATOM 4734 C C . HIS A 1 574 ? 14.627 4.358 -22.169 1.00 59.22 574 HIS A C 1
ATOM 4736 O O . HIS A 1 574 ? 13.654 4.576 -22.876 1.00 59.22 574 HIS A O 1
ATOM 4742 N N . HIS A 1 575 ? 15.733 5.094 -22.232 1.00 73.06 575 HIS A N 1
ATOM 4743 C CA . HIS A 1 575 ? 15.874 6.147 -23.226 1.00 73.06 575 HIS A CA 1
ATOM 4744 C C . HIS A 1 575 ? 15.704 5.572 -24.638 1.00 73.06 575 HIS A C 1
ATOM 4746 O O . HIS A 1 575 ? 16.260 4.518 -24.971 1.00 73.06 575 HIS A O 1
ATOM 4752 N N . VAL A 1 576 ? 14.960 6.303 -25.461 1.00 83.69 576 VAL A N 1
ATOM 4753 C CA . VAL A 1 576 ? 14.712 6.013 -26.874 1.00 83.69 576 VAL A CA 1
ATOM 4754 C C . VAL A 1 576 ? 15.111 7.212 -27.731 1.00 83.69 576 VAL A C 1
ATOM 4756 O O . VAL A 1 576 ? 15.304 8.321 -27.235 1.00 83.69 576 VAL A O 1
ATOM 4759 N N . VAL A 1 577 ? 15.239 6.987 -29.035 1.00 88.00 577 VAL A N 1
ATOM 4760 C CA . VAL A 1 577 ? 15.418 8.037 -30.043 1.00 88.00 577 VAL A CA 1
ATOM 4761 C C . VAL A 1 577 ? 14.137 8.143 -30.852 1.00 88.00 577 VAL A C 1
ATOM 4763 O O . VAL A 1 577 ? 13.665 7.133 -31.368 1.00 88.00 577 VAL A O 1
ATOM 4766 N N . VAL A 1 578 ? 13.610 9.356 -31.004 1.00 92.19 578 VAL A N 1
ATOM 4767 C CA . VAL A 1 578 ? 12.440 9.630 -31.846 1.00 92.19 578 VAL A CA 1
ATOM 4768 C C . VAL A 1 578 ? 12.891 10.369 -33.106 1.00 92.19 578 VAL A C 1
ATOM 4770 O O . VAL A 1 578 ? 13.419 11.477 -33.023 1.00 92.19 578 VAL A O 1
ATOM 4773 N N . LYS A 1 579 ? 12.699 9.755 -34.279 1.00 93.62 579 LYS A N 1
ATOM 4774 C CA . LYS A 1 579 ? 12.879 10.387 -35.595 1.00 93.62 579 LYS A CA 1
ATOM 4775 C C . LYS A 1 579 ? 11.547 11.009 -36.000 1.00 93.62 579 LYS A C 1
ATOM 4777 O O . LYS A 1 579 ? 10.592 10.283 -36.255 1.00 93.62 579 LYS A O 1
ATOM 4782 N N . VAL A 1 580 ? 11.486 12.338 -36.048 1.00 92.62 580 VAL A N 1
ATOM 4783 C CA . VAL A 1 580 ? 10.285 13.082 -36.459 1.00 92.62 580 VAL A CA 1
ATOM 4784 C C . VAL A 1 580 ? 10.397 13.426 -37.941 1.00 92.62 580 VAL A C 1
ATOM 4786 O O . VAL A 1 580 ? 11.271 14.190 -38.350 1.00 92.62 580 VAL A O 1
ATOM 4789 N N . GLY A 1 581 ? 9.521 12.839 -38.747 1.00 90.31 581 GLY A N 1
ATOM 4790 C CA . GLY A 1 581 ? 9.428 13.076 -40.178 1.00 90.31 581 GLY A CA 1
ATOM 4791 C C . GLY A 1 581 ? 8.931 14.482 -40.511 1.00 90.31 581 GLY A C 1
ATOM 4792 O O . GLY A 1 581 ? 8.197 15.133 -39.757 1.00 90.31 581 GLY A O 1
ATOM 4793 N N . THR A 1 582 ? 9.314 14.955 -41.694 1.00 90.50 582 THR A N 1
ATOM 4794 C CA . THR A 1 582 ? 8.736 16.170 -42.268 1.00 90.50 582 THR A CA 1
ATOM 4795 C C . THR A 1 582 ? 7.244 15.977 -42.547 1.00 90.50 582 THR A C 1
ATOM 4797 O O . THR A 1 582 ? 6.726 14.857 -42.594 1.00 90.50 582 THR A O 1
ATOM 4800 N N . ARG A 1 583 ? 6.535 17.098 -42.705 1.00 91.12 583 ARG A N 1
ATOM 4801 C CA . ARG A 1 583 ? 5.088 17.127 -42.934 1.00 91.12 583 ARG A CA 1
ATOM 4802 C C . ARG A 1 583 ? 4.690 16.173 -44.068 1.00 91.12 583 ARG A C 1
ATOM 4804 O O . ARG A 1 583 ? 5.137 16.355 -45.197 1.00 91.12 583 ARG A O 1
ATOM 4811 N N . ASN A 1 584 ? 3.792 15.232 -43.773 1.00 89.31 584 ASN A N 1
ATOM 4812 C CA . ASN A 1 584 ? 3.234 14.248 -44.707 1.00 89.31 584 ASN A CA 1
ATOM 4813 C C . ASN A 1 584 ? 4.313 13.492 -45.517 1.00 89.31 584 ASN A C 1
ATOM 4815 O O . ASN A 1 584 ? 4.151 13.281 -46.719 1.00 89.31 584 ASN A O 1
ATOM 4819 N N . SER A 1 585 ? 5.434 13.135 -44.880 1.00 90.44 585 SER A N 1
ATOM 4820 C CA . SER A 1 585 ? 6.567 12.492 -45.552 1.00 90.44 585 SER A CA 1
ATOM 4821 C C . SER A 1 585 ? 6.245 11.072 -46.029 1.00 90.44 585 SER A C 1
ATOM 4823 O O . SER A 1 585 ? 6.231 10.131 -45.239 1.00 90.44 585 SER A O 1
ATOM 4825 N N . SER A 1 586 ? 6.100 10.901 -47.346 1.00 89.12 586 SER A N 1
ATOM 4826 C CA . SER A 1 586 ? 5.961 9.582 -47.983 1.00 89.12 586 SER A CA 1
ATOM 4827 C C . SER A 1 586 ? 7.208 8.706 -47.828 1.00 89.12 586 SER A C 1
ATOM 4829 O O . SER A 1 586 ? 7.121 7.480 -47.865 1.00 89.12 586 SER A O 1
ATOM 4831 N N . GLN A 1 587 ? 8.378 9.324 -47.639 1.00 89.75 587 GLN A N 1
ATOM 4832 C CA . GLN A 1 587 ? 9.612 8.608 -47.332 1.00 89.75 587 GLN A CA 1
ATOM 4833 C C . GLN A 1 587 ? 9.545 7.969 -45.940 1.00 89.75 587 GLN A C 1
ATOM 4835 O O . GLN A 1 587 ? 9.959 6.825 -45.781 1.00 89.75 587 GLN A O 1
ATOM 4840 N N . ALA A 1 588 ? 9.007 8.687 -44.948 1.00 91.75 588 ALA A N 1
ATOM 4841 C CA . ALA A 1 588 ? 8.840 8.156 -43.598 1.00 91.75 588 ALA A CA 1
ATOM 4842 C C . ALA A 1 588 ? 7.807 7.020 -43.568 1.00 91.75 588 ALA A C 1
ATOM 4844 O O . ALA A 1 588 ? 8.045 6.010 -42.918 1.00 91.75 588 ALA A O 1
ATOM 4845 N N . ASP A 1 589 ? 6.711 7.143 -44.323 1.00 90.94 589 ASP A N 1
ATOM 4846 C CA . ASP A 1 589 ? 5.706 6.077 -44.433 1.00 90.94 589 ASP A CA 1
ATOM 4847 C C . ASP A 1 589 ? 6.304 4.790 -45.030 1.00 90.94 589 ASP A C 1
ATOM 4849 O O . ASP A 1 589 ? 6.076 3.695 -44.521 1.00 90.94 589 ASP A O 1
ATOM 4853 N N . ARG A 1 590 ? 7.151 4.920 -46.061 1.00 91.75 590 ARG A N 1
ATOM 4854 C CA . ARG A 1 590 ? 7.897 3.785 -46.626 1.00 91.75 590 ARG A CA 1
ATOM 4855 C C . ARG A 1 590 ? 8.881 3.179 -45.625 1.00 91.75 590 ARG A C 1
ATOM 4857 O O . ARG A 1 590 ? 9.047 1.964 -45.579 1.00 91.75 590 ARG A O 1
ATOM 4864 N N . GLU A 1 591 ? 9.561 4.019 -44.847 1.00 95.06 591 GLU A N 1
ATOM 4865 C CA . GLU A 1 591 ? 10.477 3.556 -43.803 1.00 95.06 591 GLU A CA 1
ATOM 4866 C C . GLU A 1 591 ? 9.737 2.726 -42.748 1.00 95.06 591 GLU A C 1
ATOM 4868 O O . GLU A 1 591 ? 10.225 1.663 -42.365 1.00 95.06 591 GLU A O 1
ATOM 4873 N N . VAL A 1 592 ? 8.551 3.179 -42.323 1.00 94.06 592 VAL A N 1
ATOM 4874 C CA . VAL A 1 592 ? 7.676 2.433 -41.407 1.00 94.06 592 VAL A CA 1
ATOM 4875 C C . VAL A 1 592 ? 7.311 1.079 -42.009 1.00 94.06 592 VAL A C 1
ATOM 4877 O O . VAL A 1 592 ? 7.567 0.072 -41.361 1.00 94.06 592 VAL A O 1
ATOM 4880 N N . GLU A 1 593 ? 6.833 1.027 -43.256 1.00 94.56 593 GLU A N 1
ATOM 4881 C CA . GLU A 1 593 ? 6.463 -0.231 -43.931 1.00 94.56 593 GLU A CA 1
ATOM 4882 C C . GLU A 1 593 ? 7.611 -1.261 -43.918 1.00 94.56 593 GLU A C 1
ATOM 4884 O O . GLU A 1 593 ? 7.429 -2.422 -43.539 1.00 94.56 593 GLU A O 1
ATOM 4889 N N . VAL A 1 594 ? 8.825 -0.834 -44.282 1.00 95.00 594 VAL A N 1
ATOM 4890 C CA . VAL A 1 594 ? 10.006 -1.713 -44.303 1.00 95.00 594 VAL A CA 1
ATOM 4891 C C . VAL A 1 594 ? 10.392 -2.171 -42.893 1.00 95.00 594 VAL A C 1
ATOM 4893 O O . VAL A 1 594 ? 10.747 -3.335 -42.685 1.00 95.00 594 VAL A O 1
ATOM 4896 N N . LEU A 1 595 ? 10.347 -1.269 -41.915 1.00 95.50 595 LEU A N 1
ATOM 4897 C CA . LEU A 1 595 ? 10.736 -1.568 -40.542 1.00 95.50 595 LEU A CA 1
ATOM 4898 C C . LEU A 1 595 ? 9.701 -2.416 -39.792 1.00 95.50 595 LEU A C 1
ATOM 4900 O O . LEU A 1 595 ? 10.088 -3.242 -38.965 1.00 95.50 595 LEU A O 1
ATOM 4904 N N . GLU A 1 596 ? 8.412 -2.250 -40.076 1.00 94.44 596 GLU A N 1
ATOM 4905 C CA . GLU A 1 596 ? 7.347 -3.119 -39.571 1.00 94.44 596 GLU A CA 1
ATOM 4906 C C . GLU A 1 596 ? 7.486 -4.533 -40.133 1.00 94.44 596 GLU A C 1
ATOM 4908 O O . GLU A 1 596 ? 7.417 -5.506 -39.374 1.00 94.44 596 GLU A O 1
ATOM 4913 N N . HIS A 1 597 ? 7.778 -4.654 -41.434 1.00 94.69 597 HIS A N 1
ATOM 4914 C CA . HIS A 1 597 ? 8.109 -5.942 -42.041 1.00 94.69 597 HIS A CA 1
ATOM 4915 C C . HIS A 1 597 ? 9.291 -6.595 -41.317 1.00 94.69 597 HIS A C 1
ATOM 4917 O O . HIS A 1 597 ? 9.162 -7.727 -40.854 1.00 94.69 597 HIS A O 1
ATOM 4923 N N . LEU A 1 598 ? 10.392 -5.865 -41.097 1.00 93.81 598 LEU A N 1
ATOM 4924 C CA . LEU A 1 598 ? 11.538 -6.357 -40.318 1.00 93.81 598 LEU A CA 1
ATOM 4925 C C . LEU A 1 598 ? 11.163 -6.790 -38.896 1.00 93.81 598 LEU A C 1
ATOM 4927 O O . LEU A 1 598 ? 11.650 -7.818 -38.423 1.00 93.81 598 LEU A O 1
ATOM 4931 N N . ALA A 1 599 ? 10.316 -6.022 -38.210 1.00 89.50 599 ALA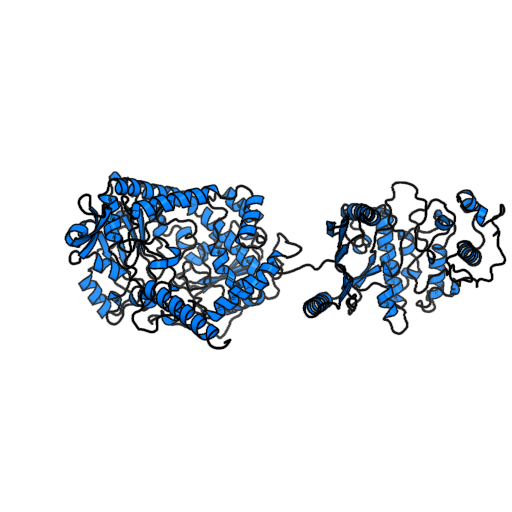 A N 1
ATOM 4932 C CA . ALA A 1 599 ? 9.886 -6.315 -36.845 1.00 89.50 599 ALA A CA 1
ATOM 4933 C C . ALA A 1 599 ? 8.993 -7.566 -36.754 1.00 89.50 599 ALA A C 1
ATOM 4935 O O . ALA A 1 599 ? 8.972 -8.228 -35.713 1.00 89.50 599 ALA A O 1
ATOM 4936 N N . SER A 1 600 ? 8.285 -7.913 -37.834 1.00 90.56 600 SER A N 1
ATOM 4937 C CA . SER A 1 600 ? 7.431 -9.105 -37.905 1.00 90.56 600 SER A CA 1
ATOM 4938 C C . SER A 1 600 ? 8.218 -10.422 -38.009 1.00 90.56 600 SER A C 1
ATOM 4940 O O . SER A 1 600 ? 7.706 -11.488 -37.650 1.00 90.56 600 SER A O 1
ATOM 4942 N N . LEU A 1 601 ? 9.475 -10.363 -38.461 1.00 90.75 601 LEU A N 1
ATOM 4943 C CA . LEU A 1 601 ? 10.303 -11.538 -38.715 1.00 90.75 601 LEU A CA 1
ATOM 4944 C C . LEU A 1 601 ? 10.905 -12.104 -37.423 1.00 90.75 601 LEU A C 1
ATOM 4946 O O . LEU A 1 601 ? 11.479 -11.395 -36.595 1.00 90.75 601 LEU A O 1
ATOM 4950 N N . LYS A 1 602 ? 10.848 -13.431 -37.277 1.00 88.06 602 LYS A N 1
ATOM 4951 C CA . LYS A 1 602 ? 11.553 -14.168 -36.218 1.00 88.06 602 LYS A CA 1
ATOM 4952 C C . LYS A 1 602 ? 12.767 -14.867 -36.816 1.00 88.06 602 LYS A C 1
ATOM 4954 O O . LYS A 1 602 ? 12.639 -15.961 -37.354 1.00 88.06 602 LYS A O 1
ATOM 4959 N N . SER A 1 603 ? 13.930 -14.238 -36.697 1.00 89.56 603 SER A N 1
ATOM 4960 C CA . SER A 1 603 ? 15.198 -14.747 -37.223 1.00 89.56 603 SER A CA 1
ATOM 4961 C C . SER A 1 603 ? 16.220 -14.987 -36.110 1.00 89.56 603 SER A C 1
ATOM 4963 O O . SER A 1 603 ? 16.279 -14.235 -35.134 1.00 89.56 603 SER A O 1
ATOM 4965 N N . GLN A 1 604 ? 17.030 -16.038 -36.265 1.00 91.81 604 GLN A N 1
ATOM 4966 C CA . GLN A 1 604 ? 18.221 -16.299 -35.444 1.00 91.81 604 GLN A CA 1
ATOM 4967 C C . GLN A 1 604 ? 19.519 -15.877 -36.153 1.00 91.81 604 GLN A C 1
ATOM 4969 O O . GLN A 1 604 ? 20.609 -16.104 -35.626 1.00 91.81 604 GLN A O 1
ATOM 4974 N N . HIS A 1 605 ? 19.421 -15.260 -37.334 1.00 94.25 605 HIS A N 1
ATOM 4975 C CA . HIS A 1 605 ? 20.574 -14.821 -38.105 1.00 94.25 605 HIS A CA 1
ATOM 4976 C C . HIS A 1 605 ? 21.394 -13.785 -37.314 1.00 94.25 605 HIS A C 1
ATOM 4978 O O . HIS A 1 605 ? 20.820 -12.807 -36.821 1.00 94.25 605 HIS A O 1
ATOM 4984 N N . PRO A 1 606 ? 22.734 -13.911 -37.224 1.00 92.25 606 PRO A N 1
ATOM 4985 C CA . PRO A 1 606 ? 23.574 -12.957 -36.489 1.00 92.25 606 PRO A CA 1
ATOM 4986 C C . PRO A 1 606 ? 23.387 -11.499 -36.943 1.00 92.25 606 PRO A C 1
ATOM 4988 O O . PRO A 1 606 ? 23.363 -10.577 -36.125 1.00 92.25 606 PRO A O 1
ATOM 4991 N N . GLY A 1 607 ? 23.165 -11.304 -38.246 1.00 93.69 607 GLY A N 1
ATOM 4992 C CA . GLY A 1 607 ? 22.878 -10.006 -38.862 1.00 93.69 607 GLY A CA 1
ATOM 4993 C C . GLY A 1 607 ? 21.621 -9.297 -38.351 1.00 93.69 607 GLY A C 1
ATOM 4994 O O . GLY A 1 607 ? 21.582 -8.068 -38.348 1.00 93.69 607 GLY A O 1
ATOM 4995 N N . ALA A 1 608 ? 20.626 -10.023 -37.829 1.00 93.38 608 ALA A N 1
ATOM 4996 C CA . ALA A 1 608 ? 19.399 -9.420 -37.298 1.00 93.38 608 ALA A CA 1
ATOM 4997 C C . ALA A 1 608 ? 19.663 -8.521 -36.072 1.00 93.38 608 ALA A C 1
ATOM 4999 O O . ALA A 1 608 ? 18.894 -7.606 -35.771 1.00 93.38 608 ALA A O 1
ATOM 5000 N N . GLY A 1 609 ? 20.763 -8.764 -35.349 1.00 92.00 609 GLY A N 1
ATOM 5001 C CA . GLY A 1 609 ? 21.215 -7.926 -34.236 1.00 92.00 609 GLY A CA 1
ATOM 5002 C C . GLY A 1 609 ? 22.001 -6.676 -34.653 1.00 92.00 609 GLY A C 1
ATOM 5003 O O . GLY A 1 609 ? 22.348 -5.876 -33.776 1.00 92.00 609 GLY A O 1
ATOM 5004 N N . LEU A 1 610 ? 22.297 -6.529 -35.948 1.00 96.00 610 LEU A N 1
ATOM 5005 C CA . LEU A 1 610 ? 23.110 -5.465 -36.552 1.00 96.00 610 LEU A CA 1
ATOM 5006 C C . LEU A 1 610 ? 22.277 -4.524 -37.438 1.00 96.00 610 LEU A C 1
ATOM 5008 O O . LEU A 1 610 ? 22.820 -3.618 -38.057 1.00 96.00 610 LEU A O 1
ATOM 5012 N N . VAL A 1 611 ? 20.955 -4.697 -37.454 1.00 95.69 611 VAL A N 1
ATOM 5013 C CA . VAL A 1 611 ? 19.988 -3.799 -38.094 1.00 95.69 611 VAL A CA 1
ATOM 5014 C C . VAL A 1 611 ? 19.207 -3.038 -37.021 1.00 95.69 611 VAL A C 1
ATOM 5016 O O . VAL A 1 611 ? 18.841 -3.603 -35.982 1.00 95.69 611 VAL A O 1
ATOM 5019 N N . ARG A 1 612 ? 18.956 -1.742 -37.242 1.00 94.12 612 ARG A N 1
ATOM 5020 C CA . ARG A 1 612 ? 18.188 -0.913 -36.307 1.00 94.12 612 ARG A CA 1
ATOM 5021 C C . ARG A 1 612 ? 16.736 -1.386 -36.244 1.00 94.12 612 ARG A C 1
ATOM 5023 O O . ARG A 1 612 ? 16.064 -1.503 -37.260 1.00 94.12 612 ARG A O 1
ATOM 5030 N N . LYS A 1 613 ? 16.245 -1.625 -35.027 1.00 90.38 613 LYS A N 1
ATOM 5031 C CA . LYS A 1 613 ? 14.877 -2.100 -34.782 1.00 90.38 613 LYS A CA 1
ATOM 5032 C C . LYS A 1 613 ? 13.931 -0.938 -34.521 1.00 90.38 613 LYS A C 1
ATOM 5034 O O . LYS A 1 613 ? 14.254 -0.084 -33.698 1.00 90.38 613 LYS A O 1
ATOM 5039 N N . LEU A 1 614 ? 12.767 -0.952 -35.160 1.00 92.62 614 LEU A N 1
ATOM 5040 C CA . LEU A 1 614 ? 11.649 -0.086 -34.795 1.00 92.62 614 LEU A CA 1
ATOM 5041 C C . LEU A 1 614 ? 11.035 -0.594 -33.486 1.00 92.62 614 LEU A C 1
ATOM 5043 O O . LEU A 1 614 ? 10.741 -1.782 -33.357 1.00 92.62 614 LEU A O 1
ATOM 5047 N N . LEU A 1 615 ? 10.920 0.290 -32.497 1.00 87.56 615 LEU A N 1
ATOM 5048 C CA . LEU A 1 615 ? 10.278 -0.011 -31.215 1.00 87.56 615 LEU A CA 1
ATOM 5049 C C . LEU A 1 615 ? 8.794 0.338 -31.246 1.00 87.56 615 LEU A C 1
ATOM 5051 O O . LEU A 1 615 ? 7.992 -0.406 -30.691 1.00 87.56 615 LEU A O 1
ATOM 5055 N N . ASP A 1 616 ? 8.468 1.471 -31.866 1.00 89.88 616 ASP A N 1
ATOM 5056 C CA . ASP A 1 616 ? 7.118 2.010 -31.989 1.00 89.88 616 ASP A CA 1
ATOM 5057 C C . ASP A 1 616 ? 7.077 3.059 -33.114 1.00 89.88 616 ASP A C 1
ATOM 5059 O O . ASP A 1 616 ? 8.127 3.560 -33.535 1.00 89.88 616 ASP A O 1
ATOM 5063 N N . HIS A 1 617 ? 5.887 3.418 -33.586 1.00 91.75 617 HIS A N 1
ATOM 5064 C CA . HIS A 1 617 ? 5.679 4.565 -34.467 1.00 91.75 617 HIS A CA 1
ATOM 5065 C C . HIS A 1 617 ? 4.309 5.204 -34.203 1.00 91.75 617 HIS A C 1
ATOM 5067 O O . HIS A 1 617 ? 3.347 4.531 -33.846 1.00 91.75 617 HIS A O 1
ATOM 5073 N N . PHE A 1 618 ? 4.219 6.521 -34.361 1.00 93.06 618 PHE A N 1
ATOM 5074 C CA . PHE A 1 618 ? 2.983 7.273 -34.144 1.00 93.06 618 PHE A CA 1
ATOM 5075 C C . PHE A 1 618 ? 2.988 8.575 -34.943 1.00 93.06 618 PHE A C 1
ATOM 5077 O O . PHE A 1 618 ? 4.017 8.992 -35.467 1.00 93.06 618 PHE A O 1
ATOM 5084 N N . ASP A 1 619 ? 1.845 9.250 -35.002 1.00 91.06 619 ASP A N 1
ATOM 5085 C CA . ASP A 1 619 ? 1.709 10.529 -35.692 1.00 91.06 619 ASP A CA 1
ATOM 5086 C C . ASP A 1 619 ? 1.566 11.694 -34.713 1.00 91.06 619 ASP A C 1
ATOM 5088 O O . ASP A 1 619 ? 0.778 11.643 -33.766 1.00 91.06 619 ASP A O 1
ATOM 5092 N N . ILE A 1 620 ? 2.281 12.788 -34.984 1.00 90.50 620 ILE A N 1
ATOM 5093 C CA . ILE A 1 620 ? 2.045 14.080 -34.333 1.00 90.50 620 ILE A CA 1
ATOM 5094 C C . ILE A 1 620 ? 1.239 14.963 -35.281 1.00 90.50 620 ILE A C 1
ATOM 5096 O O . ILE A 1 620 ? 1.660 15.253 -36.405 1.00 90.50 620 ILE A O 1
ATOM 5100 N N . GLN A 1 621 ? 0.087 15.437 -34.808 1.00 90.31 621 GLN A N 1
ATOM 5101 C CA . GLN A 1 621 ? -0.712 16.413 -35.536 1.00 90.31 621 GLN A CA 1
ATOM 5102 C C . GLN A 1 621 ? -0.172 17.825 -35.277 1.00 90.31 621 GLN A C 1
ATOM 5104 O O . GLN A 1 621 ? -0.370 18.393 -34.204 1.00 90.31 621 GLN A O 1
ATOM 5109 N N . GLY A 1 622 ? 0.518 18.394 -36.264 1.00 81.75 622 GLY A N 1
ATOM 5110 C CA . GLY A 1 622 ? 0.968 19.784 -36.240 1.00 81.75 622 GLY A CA 1
ATOM 5111 C C . GLY A 1 622 ? -0.079 20.745 -36.807 1.00 81.75 622 GLY A C 1
ATOM 5112 O O . GLY A 1 622 ? -1.021 20.341 -37.491 1.00 81.75 622 GLY A O 1
ATOM 5113 N N . SER A 1 623 ? 0.135 22.047 -36.600 1.00 82.00 623 SER A N 1
ATOM 5114 C CA . SER A 1 623 ? -0.701 23.121 -37.168 1.00 82.00 623 SER A CA 1
ATOM 5115 C C . SER A 1 623 ? -0.747 23.109 -38.699 1.00 82.00 623 SER A C 1
ATOM 5117 O O . SER A 1 623 ? -1.698 23.602 -39.300 1.00 82.00 623 SER A O 1
ATOM 5119 N N . THR A 1 624 ? 0.277 22.541 -39.339 1.00 82.19 624 THR A N 1
ATOM 5120 C CA . THR A 1 624 ? 0.402 22.502 -40.799 1.00 82.19 624 THR A CA 1
ATOM 5121 C C . THR A 1 624 ? 0.121 21.120 -41.390 1.00 82.19 624 THR A C 1
ATOM 5123 O O . THR A 1 624 ? -0.183 21.030 -42.576 1.00 82.19 624 THR A O 1
ATOM 5126 N N . GLY A 1 625 ? 0.151 20.036 -40.613 1.00 88.38 625 GLY A N 1
ATOM 5127 C CA . GLY A 1 625 ? -0.130 18.688 -41.111 1.00 88.38 625 GLY A CA 1
ATOM 5128 C C . GLY A 1 625 ? 0.387 17.579 -40.199 1.00 88.38 625 GLY A C 1
ATOM 5129 O O . GLY A 1 625 ? 0.807 17.837 -39.072 1.00 88.38 625 GLY A O 1
ATOM 5130 N N . ARG A 1 626 ? 0.342 16.342 -40.702 1.00 92.81 626 ARG A N 1
ATOM 5131 C CA . ARG A 1 626 ? 0.780 15.138 -39.987 1.00 92.81 626 ARG A CA 1
ATOM 5132 C C . ARG A 1 626 ? 2.301 15.011 -40.043 1.00 92.81 626 ARG A C 1
ATOM 5134 O O . ARG A 1 626 ? 2.891 15.178 -41.112 1.00 92.81 626 ARG A O 1
ATOM 5141 N N . HIS A 1 627 ? 2.921 14.688 -38.916 1.00 94.00 627 HIS A N 1
ATOM 5142 C CA . HIS A 1 627 ? 4.344 14.380 -38.803 1.00 94.00 627 HIS A CA 1
ATOM 5143 C C . HIS A 1 627 ? 4.519 12.928 -38.331 1.00 94.00 627 HIS A C 1
ATOM 5145 O O . HIS A 1 627 ? 4.279 12.659 -37.149 1.00 94.00 627 HIS A O 1
ATOM 5151 N N . PRO A 1 628 ? 4.931 12.002 -39.218 1.00 93.50 628 PRO A N 1
ATOM 5152 C CA . PRO A 1 628 ? 5.201 10.617 -38.839 1.00 93.50 628 PRO A CA 1
ATOM 5153 C C . PRO A 1 628 ? 6.402 10.545 -37.895 1.00 93.50 628 PRO A C 1
ATOM 5155 O O . PRO A 1 628 ? 7.443 11.137 -38.179 1.00 93.50 628 PRO A O 1
ATOM 5158 N N . CYS A 1 629 ? 6.281 9.833 -36.782 1.00 94.81 629 CYS A N 1
ATOM 5159 C CA . CYS A 1 629 ? 7.324 9.696 -35.769 1.00 94.81 629 CYS A CA 1
ATOM 5160 C C . CYS A 1 629 ? 7.708 8.228 -35.595 1.00 94.81 629 CYS A C 1
ATOM 5162 O O . CYS A 1 629 ? 6.849 7.385 -35.357 1.00 94.81 629 CYS A O 1
ATOM 5164 N N . LEU A 1 630 ? 9.005 7.931 -35.678 1.00 95.69 630 LEU A N 1
ATOM 5165 C CA . LEU A 1 630 ? 9.550 6.582 -35.532 1.00 95.69 630 LEU A CA 1
ATOM 5166 C C . LEU A 1 630 ? 10.404 6.503 -34.265 1.00 95.69 630 LEU A C 1
ATOM 5168 O O . LEU A 1 630 ? 11.270 7.354 -34.042 1.00 95.69 630 LEU A O 1
ATOM 5172 N N . VAL A 1 631 ? 10.182 5.478 -33.447 1.00 93.38 631 VAL A N 1
ATOM 5173 C CA . VAL A 1 631 ? 10.848 5.289 -32.154 1.00 93.38 631 VAL A CA 1
ATOM 5174 C C . VAL A 1 631 ? 11.862 4.155 -32.245 1.00 93.38 631 VAL A C 1
ATOM 5176 O O . VAL A 1 631 ? 11.558 3.048 -32.688 1.00 93.38 631 VAL A O 1
ATOM 5179 N N . PHE A 1 632 ? 13.078 4.413 -31.775 1.00 92.06 632 PHE A N 1
ATOM 5180 C CA . PHE A 1 632 ? 14.215 3.513 -31.914 1.00 92.06 632 PHE A CA 1
ATOM 5181 C C . PHE A 1 632 ? 15.019 3.370 -30.616 1.00 92.06 632 PHE A C 1
ATOM 5183 O O . PHE A 1 632 ? 14.993 4.265 -29.769 1.00 92.06 632 PHE A O 1
ATOM 5190 N N . PRO A 1 633 ? 15.837 2.308 -30.477 1.00 88.06 633 PRO A N 1
ATOM 5191 C CA . PRO A 1 633 ? 16.852 2.243 -29.436 1.00 88.06 633 PRO A CA 1
ATOM 5192 C C . PRO A 1 633 ? 17.856 3.393 -29.565 1.00 88.06 633 PRO A C 1
ATOM 5194 O O . PRO A 1 633 ? 18.164 3.847 -30.676 1.00 88.06 633 PRO A O 1
ATOM 5197 N N . VAL A 1 634 ? 18.403 3.821 -28.425 1.00 86.62 634 VAL A N 1
ATOM 5198 C CA . VAL A 1 634 ? 19.528 4.759 -28.391 1.00 86.62 634 VAL A CA 1
ATOM 5199 C C . VAL A 1 634 ? 20.798 4.049 -28.845 1.00 86.62 634 VAL A C 1
ATOM 5201 O O . VAL A 1 634 ? 21.153 2.980 -28.346 1.00 86.62 634 VAL A O 1
ATOM 5204 N N . LEU A 1 635 ? 21.476 4.671 -29.802 1.00 88.44 635 LEU A N 1
ATOM 5205 C CA . LEU A 1 635 ? 22.798 4.294 -30.281 1.00 88.44 635 LEU A CA 1
ATOM 5206 C C . LEU A 1 635 ? 23.772 5.442 -29.983 1.00 88.44 635 LEU A C 1
ATOM 5208 O O . LEU A 1 635 ? 23.363 6.518 -29.549 1.00 88.44 635 LEU A O 1
ATOM 5212 N N . GLY A 1 636 ? 25.060 5.174 -30.145 1.00 88.50 636 GLY A N 1
ATOM 5213 C CA . GLY A 1 636 ? 26.132 6.125 -29.897 1.00 88.50 636 GLY A CA 1
ATOM 5214 C C . GLY A 1 636 ? 26.482 6.920 -31.149 1.00 88.50 636 GLY A C 1
ATOM 5215 O O . GLY A 1 636 ? 25.635 7.564 -31.762 1.00 88.50 636 GLY A O 1
ATOM 5216 N N . THR A 1 637 ? 27.759 6.880 -31.509 1.00 89.38 637 THR A N 1
ATOM 5217 C CA . THR A 1 637 ? 28.333 7.732 -32.553 1.00 89.38 637 THR A CA 1
ATOM 5218 C C . THR A 1 637 ? 28.261 7.067 -33.929 1.00 89.38 637 THR A C 1
ATOM 5220 O O . THR A 1 637 ? 28.593 5.883 -34.030 1.00 89.38 637 THR A O 1
ATOM 5223 N N . PRO A 1 638 ? 27.848 7.801 -34.979 1.00 90.31 638 PRO A N 1
ATOM 5224 C CA . PRO A 1 638 ? 28.034 7.396 -36.372 1.00 90.31 638 PRO A CA 1
ATOM 5225 C C . PRO A 1 638 ? 29.508 7.116 -36.708 1.00 90.31 638 PRO A C 1
ATOM 5227 O O . PRO A 1 638 ? 30.410 7.728 -36.129 1.00 90.31 638 PRO A O 1
ATOM 5230 N N . VAL A 1 639 ? 29.773 6.179 -37.619 1.00 88.62 639 VAL A N 1
ATOM 5231 C CA . VAL A 1 639 ? 31.146 5.747 -37.941 1.00 88.62 639 VAL A CA 1
ATOM 5232 C C . VAL A 1 639 ? 31.964 6.867 -38.594 1.00 88.62 639 VAL A C 1
ATOM 5234 O O . VAL A 1 639 ? 33.146 7.012 -38.283 1.00 88.62 639 VAL A O 1
ATOM 5237 N N . ASP A 1 640 ? 31.348 7.698 -39.434 1.00 86.19 640 ASP A N 1
ATOM 5238 C CA . ASP A 1 640 ? 31.990 8.868 -40.049 1.00 86.19 640 ASP A CA 1
ATOM 5239 C C . ASP A 1 640 ? 32.447 9.899 -39.000 1.00 86.19 640 ASP A C 1
ATOM 5241 O O . ASP A 1 640 ? 33.598 10.333 -39.010 1.00 86.19 640 ASP A O 1
ATOM 5245 N N . VAL A 1 641 ? 31.587 10.208 -38.025 1.00 87.75 641 VAL A N 1
ATOM 5246 C CA . VAL A 1 641 ? 31.900 11.127 -36.925 1.00 87.75 641 VAL A CA 1
ATOM 5247 C C . VAL A 1 641 ? 32.984 10.552 -36.016 1.00 87.75 641 VAL A C 1
ATOM 5249 O O . VAL A 1 641 ? 33.811 11.304 -35.497 1.00 87.75 641 VAL A O 1
ATOM 5252 N N . LEU A 1 642 ? 32.991 9.233 -35.786 1.00 87.00 642 LEU A N 1
ATOM 5253 C CA . LEU A 1 642 ? 34.077 8.588 -35.047 1.00 87.00 642 LEU A CA 1
ATOM 5254 C C . LEU A 1 642 ? 35.406 8.792 -35.778 1.00 87.00 642 LEU A C 1
ATOM 5256 O O . LEU A 1 642 ? 36.365 9.238 -35.152 1.00 87.00 642 LEU A O 1
ATOM 5260 N N . ARG A 1 643 ? 35.445 8.499 -37.081 1.00 84.81 643 ARG A N 1
ATOM 5261 C CA . ARG A 1 643 ? 36.644 8.640 -37.912 1.00 84.81 643 ARG A CA 1
ATOM 5262 C C . ARG A 1 643 ? 37.187 10.068 -37.874 1.00 84.81 643 ARG A C 1
ATOM 5264 O O . ARG A 1 643 ? 38.372 10.254 -37.624 1.00 84.81 643 ARG A O 1
ATOM 5271 N N . ASP A 1 644 ? 36.331 11.075 -38.031 1.00 84.94 644 ASP A N 1
ATOM 5272 C CA . ASP A 1 644 ? 36.747 12.486 -38.043 1.00 84.94 644 ASP A CA 1
ATOM 5273 C C . ASP A 1 644 ? 37.339 12.964 -36.706 1.00 84.94 644 ASP A C 1
ATOM 5275 O O . ASP A 1 644 ? 38.088 13.944 -36.669 1.00 84.94 644 ASP A O 1
ATOM 5279 N N . LYS A 1 645 ? 37.020 12.273 -35.604 1.00 83.44 645 LYS A N 1
ATOM 5280 C CA . LYS A 1 645 ? 37.563 12.544 -34.266 1.00 83.44 645 LYS A CA 1
ATOM 5281 C C . LYS A 1 645 ? 38.898 11.842 -33.993 1.00 83.44 645 LYS A C 1
ATOM 5283 O O . LYS A 1 645 ? 39.511 12.136 -32.965 1.00 83.44 645 LYS A O 1
ATOM 5288 N N . LEU A 1 646 ? 39.346 10.928 -34.855 1.00 83.44 646 LEU A N 1
ATOM 5289 C CA . LEU A 1 646 ? 40.622 10.228 -34.690 1.00 83.44 646 LEU A CA 1
ATOM 5290 C C . LEU A 1 646 ? 41.793 11.086 -35.210 1.00 83.44 646 LEU A C 1
ATOM 5292 O O . LEU A 1 646 ? 41.631 11.780 -36.217 1.00 83.44 646 LEU A O 1
ATOM 5296 N N . PRO A 1 647 ? 42.973 11.066 -34.552 1.00 78.62 647 PRO A N 1
ATOM 5297 C CA . PRO A 1 647 ? 44.101 11.944 -34.892 1.00 78.62 647 PRO A CA 1
ATOM 5298 C C . PRO A 1 647 ? 44.587 11.851 -36.346 1.00 78.62 647 PRO A C 1
ATOM 5300 O O . PRO A 1 647 ? 45.025 12.849 -36.912 1.00 78.62 647 PRO A O 1
ATOM 5303 N N . ASP A 1 648 ? 44.506 10.664 -36.941 1.00 80.69 648 ASP A N 1
ATOM 5304 C CA . ASP A 1 648 ? 44.918 10.333 -38.308 1.00 80.69 648 ASP A CA 1
ATOM 5305 C C . ASP A 1 648 ? 43.729 10.160 -39.269 1.00 80.69 648 ASP A C 1
ATOM 5307 O O . ASP A 1 648 ? 43.923 9.830 -40.437 1.00 80.69 648 ASP A O 1
ATOM 5311 N N . ARG A 1 649 ? 42.500 10.394 -38.786 1.00 80.75 649 ARG A N 1
ATOM 5312 C CA . ARG A 1 649 ? 41.243 10.147 -39.509 1.00 80.75 649 ARG A CA 1
ATOM 5313 C C . ARG A 1 649 ? 41.125 8.724 -40.074 1.00 80.75 649 ARG A C 1
ATOM 5315 O O . ARG A 1 649 ? 40.462 8.528 -41.092 1.00 80.75 649 ARG A O 1
ATOM 5322 N N . SER A 1 650 ? 41.729 7.738 -39.409 1.00 81.31 650 SER A N 1
ATOM 5323 C CA . SER A 1 650 ? 41.701 6.327 -39.805 1.00 81.31 650 SER A CA 1
ATOM 5324 C C . SER A 1 650 ? 41.152 5.457 -38.679 1.00 81.31 650 SER A C 1
ATOM 5326 O O . SER A 1 650 ? 41.464 5.665 -37.511 1.00 81.31 650 SER A O 1
ATOM 5328 N N . LEU A 1 651 ? 40.329 4.461 -39.016 1.00 79.75 651 LEU A N 1
ATOM 5329 C CA . LEU A 1 651 ? 39.805 3.494 -38.040 1.00 79.75 651 LEU A CA 1
ATOM 5330 C C . LEU A 1 651 ? 40.810 2.371 -37.715 1.00 79.75 651 LEU A C 1
ATOM 5332 O O . LEU A 1 651 ? 40.658 1.696 -36.696 1.00 79.75 651 LEU A O 1
ATOM 5336 N N . GLY A 1 652 ? 41.824 2.179 -38.566 1.00 84.50 652 GLY A N 1
ATOM 5337 C CA . GLY A 1 652 ? 42.778 1.070 -38.500 1.00 84.50 652 GLY A CA 1
ATOM 5338 C C . GLY A 1 652 ? 42.210 -0.265 -39.004 1.00 84.50 652 GLY A C 1
ATOM 5339 O O . GLY A 1 652 ? 41.021 -0.564 -38.850 1.00 84.50 652 GLY A O 1
ATOM 5340 N N . GLU A 1 653 ? 43.076 -1.098 -39.590 1.00 84.88 653 GLU A N 1
ATOM 5341 C CA . GLU A 1 653 ? 42.695 -2.354 -40.255 1.00 84.88 653 GLU A CA 1
ATOM 5342 C C . GLU A 1 653 ? 41.796 -3.285 -39.417 1.00 84.88 653 GLU A C 1
ATOM 5344 O O . GLU A 1 653 ? 40.781 -3.747 -39.951 1.00 84.88 653 GLU A O 1
ATOM 5349 N N . PRO A 1 654 ? 42.065 -3.547 -38.118 1.00 86.62 654 PRO A N 1
ATOM 5350 C CA . PRO A 1 654 ? 41.246 -4.483 -37.344 1.00 86.62 654 PRO A CA 1
ATOM 5351 C C . PRO A 1 654 ? 39.793 -4.020 -37.185 1.00 86.62 654 PRO A C 1
ATOM 5353 O O . PRO A 1 654 ? 38.865 -4.831 -37.213 1.00 86.62 654 PRO A O 1
ATOM 5356 N N . VAL A 1 655 ? 39.584 -2.708 -37.033 1.00 87.12 655 VAL A N 1
ATOM 5357 C CA . VAL A 1 655 ? 38.247 -2.120 -36.885 1.00 87.12 655 VAL A CA 1
ATOM 5358 C C . VAL A 1 655 ? 37.524 -2.121 -38.227 1.00 87.12 655 VAL A C 1
ATOM 5360 O O . VAL A 1 655 ? 36.352 -2.493 -38.277 1.00 87.12 655 VAL A O 1
ATOM 5363 N N . VAL A 1 656 ? 38.224 -1.782 -39.316 1.00 86.25 656 VAL A N 1
ATOM 5364 C CA . VAL A 1 656 ? 37.670 -1.822 -40.678 1.00 86.25 656 VAL A CA 1
ATOM 5365 C C . VAL A 1 656 ? 37.229 -3.241 -41.045 1.00 86.25 656 VAL A C 1
ATOM 5367 O O . VAL A 1 656 ? 36.074 -3.426 -41.432 1.00 86.25 656 VAL A O 1
ATOM 5370 N N . LYS A 1 657 ? 38.081 -4.259 -40.841 1.00 88.50 657 LYS A N 1
ATOM 5371 C CA . LYS A 1 657 ? 37.719 -5.672 -41.068 1.00 88.50 657 LYS A CA 1
ATOM 5372 C C . LYS A 1 657 ? 36.473 -6.066 -40.270 1.00 88.50 657 LYS A C 1
ATOM 5374 O O . LYS A 1 657 ? 35.536 -6.638 -40.830 1.00 88.50 657 LYS A O 1
ATOM 5379 N N . ALA A 1 658 ? 36.424 -5.717 -38.982 1.00 90.31 658 ALA A N 1
ATOM 5380 C CA . ALA A 1 658 ? 35.283 -6.029 -38.122 1.00 90.31 658 ALA A CA 1
ATOM 5381 C C . ALA A 1 658 ? 33.987 -5.350 -38.595 1.00 90.31 658 ALA A C 1
ATOM 5383 O O . ALA A 1 658 ? 32.943 -6.002 -38.669 1.00 90.31 658 ALA A O 1
ATOM 5384 N N . PHE A 1 659 ? 34.042 -4.064 -38.952 1.00 91.38 659 PHE A N 1
ATOM 5385 C CA . PHE A 1 659 ? 32.870 -3.311 -39.400 1.00 91.38 659 PHE A CA 1
ATOM 5386 C C . PHE A 1 659 ? 32.371 -3.781 -40.762 1.00 91.38 659 PHE A C 1
ATOM 5388 O O . PHE A 1 659 ? 31.158 -3.913 -40.942 1.00 91.38 659 PHE A O 1
ATOM 5395 N N . VAL A 1 660 ? 33.273 -4.095 -41.696 1.00 91.44 660 VAL A N 1
ATOM 5396 C CA . VAL A 1 660 ? 32.902 -4.679 -42.990 1.00 91.44 660 VAL A CA 1
ATOM 5397 C C . VAL A 1 660 ? 32.241 -6.041 -42.786 1.00 91.44 660 VAL A C 1
ATOM 5399 O O . VAL A 1 660 ? 31.141 -6.253 -43.296 1.00 91.44 660 VAL A O 1
ATOM 5402 N N . ALA A 1 661 ? 32.828 -6.930 -41.977 1.00 93.38 661 ALA A N 1
ATOM 5403 C CA . ALA A 1 661 ? 32.233 -8.233 -41.681 1.00 93.38 661 ALA A CA 1
ATOM 5404 C C . ALA A 1 661 ? 30.840 -8.104 -41.036 1.00 93.38 661 ALA A C 1
ATOM 5406 O O . ALA A 1 661 ? 29.890 -8.766 -41.448 1.00 93.38 661 ALA A O 1
ATOM 5407 N N . GLN A 1 662 ? 30.673 -7.213 -40.058 1.00 94.94 662 GLN A N 1
ATOM 5408 C CA . GLN A 1 662 ? 29.383 -6.987 -39.394 1.00 94.94 662 GLN A CA 1
ATOM 5409 C C . GLN A 1 662 ? 28.342 -6.366 -40.338 1.00 94.94 662 GLN A C 1
ATOM 5411 O O . GLN A 1 662 ? 27.171 -6.748 -40.321 1.00 94.94 662 GLN A O 1
ATOM 5416 N N . THR A 1 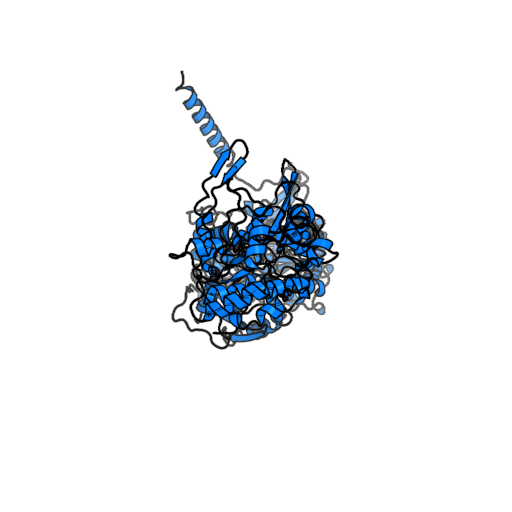663 ? 28.764 -5.467 -41.222 1.00 94.75 663 THR A N 1
ATOM 5417 C CA . THR A 1 663 ? 27.886 -4.886 -42.246 1.00 94.75 663 THR A CA 1
ATOM 5418 C C . THR A 1 663 ? 27.440 -5.942 -43.251 1.00 94.75 663 THR A C 1
ATOM 5420 O O . THR A 1 663 ? 26.256 -6.025 -43.568 1.00 94.75 663 THR A O 1
ATOM 5423 N N . LEU A 1 664 ? 28.351 -6.807 -43.700 1.00 95.12 664 LEU A N 1
ATOM 5424 C CA . LEU A 1 664 ? 28.019 -7.929 -44.576 1.00 95.12 664 LEU A CA 1
ATOM 5425 C C . LEU A 1 664 ? 27.062 -8.919 -43.902 1.00 95.12 664 LEU A C 1
ATOM 5427 O O . LEU A 1 664 ? 26.127 -9.375 -44.549 1.00 95.12 664 LEU A O 1
ATOM 5431 N N . GLN A 1 665 ? 27.218 -9.195 -42.603 1.00 96.44 665 GLN A N 1
ATOM 5432 C CA . GLN A 1 665 ? 26.251 -10.002 -41.846 1.00 96.44 665 GLN A CA 1
ATOM 5433 C C . GLN A 1 665 ? 24.858 -9.360 -41.821 1.00 96.44 665 GLN A C 1
ATOM 5435 O O . GLN A 1 665 ? 23.859 -10.067 -41.969 1.00 96.44 665 GLN A O 1
ATOM 5440 N N . ALA A 1 666 ? 24.778 -8.038 -41.630 1.00 96.19 666 ALA A N 1
ATOM 5441 C CA . ALA A 1 666 ? 23.516 -7.299 -41.667 1.00 96.19 666 ALA A CA 1
ATOM 5442 C C . ALA A 1 666 ? 22.871 -7.353 -43.062 1.00 96.19 666 ALA A C 1
ATOM 5444 O O . ALA A 1 666 ? 21.681 -7.641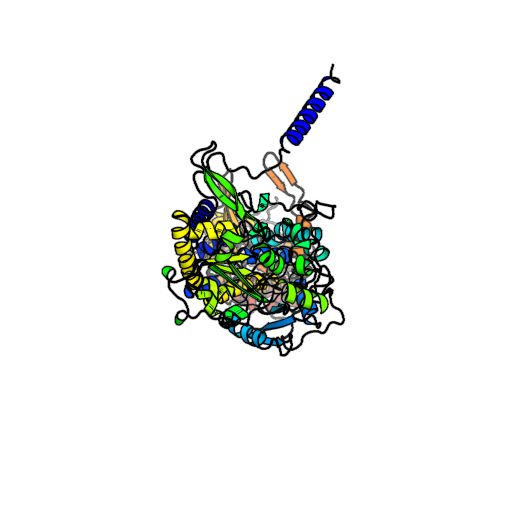 -43.172 1.00 96.19 666 ALA A O 1
ATOM 5445 N N . LEU A 1 667 ? 23.654 -7.138 -44.123 1.00 95.50 667 LEU A N 1
ATOM 5446 C CA . LEU A 1 667 ? 23.183 -7.227 -45.508 1.00 95.50 667 LEU A CA 1
ATOM 5447 C C . LEU A 1 667 ? 22.737 -8.646 -45.869 1.00 95.50 667 LEU A C 1
ATOM 5449 O O . LEU A 1 667 ? 21.688 -8.807 -46.479 1.00 95.50 667 LEU A O 1
ATOM 5453 N N . ASP A 1 668 ? 23.478 -9.675 -45.455 1.00 96.06 668 ASP A N 1
ATOM 5454 C CA . ASP A 1 668 ? 23.104 -11.075 -45.670 1.00 96.06 668 ASP A CA 1
ATOM 5455 C C . ASP A 1 668 ? 21.741 -11.382 -45.045 1.00 96.06 668 ASP A C 1
ATOM 5457 O O . ASP A 1 668 ? 20.855 -11.892 -45.726 1.00 96.06 668 ASP A O 1
ATOM 5461 N N . PHE A 1 669 ? 21.517 -10.953 -43.798 1.00 97.06 669 PHE A N 1
ATOM 5462 C CA . PHE A 1 669 ? 20.207 -11.056 -43.152 1.00 97.06 669 PHE A CA 1
ATOM 5463 C C . PHE A 1 669 ? 19.102 -10.352 -43.956 1.00 97.06 669 PHE A C 1
ATOM 5465 O O . PHE A 1 669 ? 18.054 -10.946 -44.224 1.00 97.06 669 PHE A O 1
ATOM 5472 N N . LEU A 1 670 ? 19.331 -9.094 -44.352 1.00 96.19 670 LEU A N 1
ATOM 5473 C CA . LEU A 1 670 ? 18.346 -8.323 -45.110 1.00 96.19 670 LEU A CA 1
ATOM 5474 C C . LEU A 1 670 ? 18.006 -8.995 -46.444 1.00 96.19 670 LEU A C 1
ATOM 5476 O O . LEU A 1 670 ? 16.843 -9.037 -46.839 1.00 96.19 670 LEU A O 1
ATOM 5480 N N . HIS A 1 671 ? 19.009 -9.543 -47.122 1.00 93.38 671 HIS A N 1
ATOM 5481 C CA . HIS A 1 671 ? 18.880 -10.106 -48.459 1.00 93.38 671 HIS A CA 1
ATOM 5482 C C . HIS A 1 671 ? 18.278 -11.514 -48.465 1.00 93.38 671 HIS A C 1
ATOM 5484 O O . HIS A 1 671 ? 17.426 -11.803 -49.308 1.00 93.38 671 HIS A O 1
ATOM 5490 N N . SER A 1 672 ? 18.742 -12.388 -47.569 1.00 93.38 672 SER A N 1
ATOM 5491 C CA . SER A 1 672 ? 18.415 -13.818 -47.576 1.00 93.38 672 SER A CA 1
ATOM 5492 C C . SER A 1 672 ? 17.145 -14.147 -46.795 1.00 93.38 672 SER A C 1
ATOM 5494 O O . SER A 1 672 ? 16.361 -14.979 -47.245 1.00 93.38 672 SER A O 1
ATOM 5496 N N . GLU A 1 673 ? 16.913 -13.476 -45.663 1.00 94.75 673 GLU A N 1
ATOM 5497 C CA . GLU A 1 673 ? 15.786 -13.778 -44.777 1.00 94.75 673 GLU A CA 1
ATOM 5498 C C . GLU A 1 673 ? 14.719 -12.683 -44.782 1.00 94.75 673 GLU A C 1
ATOM 5500 O O . GLU A 1 673 ? 13.529 -12.996 -44.770 1.00 94.75 673 GLU A O 1
ATOM 5505 N N . ALA A 1 674 ? 15.112 -11.404 -44.820 1.00 94.06 674 ALA A N 1
ATOM 5506 C CA . ALA A 1 674 ? 14.143 -10.309 -44.750 1.00 94.06 674 ALA A CA 1
ATOM 5507 C C . ALA A 1 674 ? 13.567 -9.883 -46.106 1.00 94.06 674 ALA A C 1
ATOM 5509 O O . ALA A 1 674 ? 12.523 -9.234 -46.144 1.00 94.06 674 ALA A O 1
ATOM 5510 N N . GLY A 1 675 ? 14.220 -10.233 -47.217 1.00 93.69 675 GLY A N 1
ATOM 5511 C CA . GLY A 1 675 ? 13.798 -9.820 -48.556 1.00 93.69 675 GLY A CA 1
ATOM 5512 C C . GLY A 1 675 ? 13.795 -8.298 -48.745 1.00 93.69 675 GLY A C 1
ATOM 5513 O O . GLY A 1 675 ? 12.869 -7.762 -49.348 1.00 93.69 675 GLY A O 1
ATOM 5514 N N . ILE A 1 676 ? 14.803 -7.595 -48.222 1.00 94.25 676 ILE A N 1
ATOM 5515 C CA . ILE A 1 676 ? 14.944 -6.132 -48.292 1.00 94.25 676 ILE A CA 1
ATOM 5516 C C . ILE A 1 676 ? 16.221 -5.747 -49.035 1.00 94.25 676 ILE A C 1
ATOM 5518 O O . ILE A 1 676 ? 17.278 -6.317 -48.791 1.00 94.25 676 ILE A O 1
ATOM 5522 N N . VAL A 1 677 ? 16.139 -4.721 -49.882 1.00 92.06 677 VAL A N 1
ATOM 5523 C CA . VAL A 1 677 ? 17.286 -4.043 -50.500 1.00 92.06 677 VAL A CA 1
ATOM 5524 C C . VAL A 1 677 ? 17.496 -2.701 -49.800 1.00 92.06 677 VAL A C 1
ATOM 5526 O O . VAL A 1 677 ? 16.597 -1.864 -49.800 1.00 92.06 677 VAL A O 1
ATOM 5529 N N . TYR A 1 678 ? 18.661 -2.487 -49.183 1.00 90.25 678 TYR A N 1
ATOM 5530 C CA . TYR A 1 678 ? 18.914 -1.320 -48.322 1.00 90.25 678 TYR A CA 1
ATOM 5531 C C . TYR A 1 678 ? 19.243 -0.023 -49.097 1.00 90.25 678 TYR A C 1
ATOM 5533 O O . TYR A 1 678 ? 18.798 1.055 -48.720 1.00 90.25 678 TYR A O 1
ATOM 5541 N N . THR A 1 679 ? 19.922 -0.120 -50.244 1.00 89.75 679 THR A N 1
ATOM 5542 C CA . THR A 1 679 ? 20.176 0.954 -51.239 1.00 89.75 679 THR A CA 1
ATOM 5543 C C . THR A 1 679 ? 20.928 2.227 -50.802 1.00 89.75 679 THR A C 1
ATOM 5545 O O . THR A 1 679 ? 21.321 2.989 -51.678 1.00 89.75 679 THR A O 1
ATOM 5548 N N . ASP A 1 680 ? 21.166 2.480 -49.512 1.00 88.75 680 ASP A N 1
ATOM 5549 C CA . ASP A 1 680 ? 21.839 3.702 -49.023 1.00 88.75 680 ASP A CA 1
ATOM 5550 C C . ASP A 1 680 ? 23.000 3.383 -48.066 1.00 88.75 680 ASP A C 1
ATOM 5552 O O . ASP A 1 680 ? 23.066 3.855 -46.931 1.00 88.75 680 ASP A O 1
ATOM 5556 N N . LEU A 1 681 ? 23.910 2.504 -48.499 1.00 89.19 681 LEU A N 1
ATOM 5557 C CA . LEU A 1 681 ? 25.064 2.099 -47.694 1.00 89.19 681 LEU A CA 1
ATOM 5558 C C . LEU A 1 681 ? 26.155 3.175 -47.689 1.00 89.19 681 LEU A C 1
ATOM 5560 O O . LEU A 1 681 ? 26.787 3.425 -48.712 1.00 89.19 681 LEU A O 1
ATOM 5564 N N . LYS A 1 682 ? 26.381 3.774 -46.516 1.00 86.38 682 LYS A N 1
ATOM 5565 C CA . LYS A 1 682 ? 27.385 4.815 -46.251 1.00 86.38 682 LYS A CA 1
ATOM 5566 C C . LYS A 1 682 ? 27.713 4.888 -44.751 1.00 86.38 682 LYS A C 1
ATOM 5568 O O . LYS A 1 682 ? 26.972 4.365 -43.919 1.00 86.38 682 LYS A O 1
ATOM 5573 N N . ALA A 1 683 ? 28.853 5.494 -44.413 1.00 85.38 683 ALA A N 1
ATOM 5574 C CA . ALA A 1 683 ? 29.411 5.482 -43.055 1.00 85.38 683 ALA A CA 1
ATOM 5575 C C . ALA A 1 683 ? 28.574 6.247 -42.005 1.00 85.38 683 ALA A C 1
ATOM 5577 O O . ALA A 1 683 ? 28.556 5.853 -40.842 1.00 85.38 683 ALA A O 1
ATOM 5578 N N . ASP A 1 684 ? 27.854 7.295 -42.400 1.00 86.94 684 ASP A N 1
ATOM 5579 C CA . ASP A 1 684 ? 26.938 8.067 -41.539 1.00 86.94 684 ASP A CA 1
ATOM 5580 C C . ASP A 1 684 ? 25.663 7.284 -41.168 1.00 86.94 684 ASP A C 1
ATOM 5582 O O . ASP A 1 684 ? 25.088 7.487 -40.096 1.00 86.94 684 ASP A O 1
ATOM 5586 N N . ASN A 1 685 ? 25.258 6.322 -42.002 1.00 92.38 685 ASN A N 1
ATOM 5587 C CA . ASN A 1 685 ? 24.140 5.417 -41.725 1.00 92.38 685 ASN A CA 1
ATOM 5588 C C . ASN A 1 685 ? 24.527 4.206 -40.851 1.00 92.38 685 ASN A C 1
ATOM 5590 O O . ASN A 1 685 ? 23.678 3.365 -40.533 1.00 92.38 685 ASN A O 1
ATOM 5594 N N . LEU A 1 686 ? 25.789 4.104 -40.429 1.00 92.69 686 LEU A N 1
ATOM 5595 C CA . LEU A 1 686 ? 26.255 3.087 -39.490 1.00 92.69 686 LEU A CA 1
ATOM 5596 C C . LEU A 1 686 ? 26.510 3.732 -38.142 1.00 92.69 686 LEU A C 1
ATOM 5598 O O . LEU A 1 686 ? 27.434 4.523 -37.981 1.00 92.69 686 LEU A O 1
ATOM 5602 N N . ILE A 1 687 ? 25.698 3.368 -37.155 1.00 93.00 687 ILE A N 1
ATOM 5603 C CA . ILE A 1 687 ? 25.773 3.961 -35.820 1.00 93.00 687 ILE A CA 1
ATOM 5604 C C . ILE A 1 687 ? 26.196 2.893 -34.820 1.00 93.00 687 ILE A C 1
ATOM 5606 O O . ILE A 1 687 ? 25.631 1.798 -34.772 1.00 93.00 687 ILE A O 1
ATOM 5610 N N . LEU A 1 688 ? 27.204 3.201 -34.008 1.00 91.81 688 LEU A N 1
ATOM 5611 C CA . LEU A 1 688 ? 27.767 2.256 -33.050 1.00 91.81 688 LEU A CA 1
ATOM 5612 C C . LEU A 1 688 ? 26.822 2.024 -31.872 1.00 91.81 688 LEU A C 1
ATOM 5614 O O . LEU A 1 688 ? 26.226 2.960 -31.336 1.00 91.81 688 LEU A O 1
ATOM 5618 N N . LYS A 1 689 ? 26.730 0.781 -31.393 1.00 89.19 689 LYS A N 1
ATOM 5619 C CA . LYS A 1 689 ? 26.118 0.506 -30.084 1.00 89.19 689 LYS A CA 1
ATOM 5620 C C . LYS A 1 689 ? 26.910 1.204 -28.978 1.00 89.19 689 LYS A C 1
ATOM 5622 O O . LYS A 1 689 ? 28.137 1.272 -29.021 1.00 89.19 689 LYS A O 1
ATOM 5627 N N . ILE A 1 690 ? 26.206 1.668 -27.950 1.00 83.81 690 ILE A N 1
ATOM 5628 C CA . ILE A 1 690 ? 26.840 2.214 -26.749 1.00 83.81 690 ILE A CA 1
ATOM 5629 C C . ILE A 1 690 ? 27.460 1.050 -25.966 1.00 83.81 690 ILE A C 1
ATOM 5631 O O . ILE A 1 690 ? 26.743 0.195 -25.448 1.00 83.81 690 ILE A O 1
ATOM 5635 N N . GLY A 1 691 ? 28.794 0.994 -25.912 1.00 74.81 691 GLY A N 1
ATOM 5636 C CA . GLY A 1 691 ? 29.529 -0.065 -25.211 1.00 74.81 691 GLY A CA 1
ATOM 5637 C C . GLY A 1 691 ? 29.527 0.070 -23.683 1.00 74.81 691 GLY A C 1
ATOM 5638 O O . GLY A 1 691 ? 29.801 -0.909 -22.989 1.00 74.81 691 GLY A O 1
ATOM 5639 N N . ASP A 1 692 ? 29.213 1.261 -23.166 1.00 75.56 692 ASP A N 1
ATOM 5640 C CA . ASP A 1 692 ? 29.098 1.575 -21.740 1.00 75.56 692 ASP A CA 1
ATOM 5641 C C . ASP A 1 692 ? 27.884 2.490 -21.489 1.00 75.56 692 ASP A C 1
ATOM 5643 O O . ASP A 1 692 ? 27.876 3.669 -21.838 1.00 75.56 692 ASP A O 1
ATOM 5647 N N . MET A 1 693 ? 26.832 1.941 -20.876 1.00 71.44 693 MET A N 1
ATOM 5648 C CA . MET A 1 693 ? 25.574 2.663 -20.643 1.00 71.44 693 MET A CA 1
ATOM 5649 C C . MET A 1 693 ? 25.689 3.791 -19.605 1.00 71.44 693 MET A C 1
ATOM 5651 O O . MET A 1 693 ? 24.806 4.650 -19.568 1.00 71.44 693 MET A O 1
ATOM 5655 N N . SER A 1 694 ? 26.760 3.844 -18.799 1.00 72.69 694 SER A N 1
ATOM 5656 C CA . SER A 1 694 ? 27.000 4.980 -17.892 1.00 72.69 694 SER A CA 1
ATOM 5657 C C . SER A 1 694 ? 27.172 6.293 -18.663 1.00 72.69 694 SER A C 1
ATOM 5659 O O . SER A 1 694 ? 26.714 7.342 -18.217 1.00 72.69 694 SER A O 1
ATOM 5661 N N . GLN A 1 695 ? 27.703 6.217 -19.887 1.00 75.12 695 GLN A N 1
ATOM 5662 C CA . GLN A 1 695 ? 27.891 7.363 -20.772 1.00 75.12 695 GLN A CA 1
ATOM 5663 C C . GLN A 1 695 ? 26.563 7.988 -21.212 1.00 75.12 695 GLN A C 1
ATOM 5665 O O . GLN A 1 695 ? 26.466 9.204 -21.360 1.00 75.12 695 GLN A O 1
ATOM 5670 N N . LEU A 1 696 ? 25.527 7.162 -21.394 1.00 77.94 696 LEU A N 1
ATOM 5671 C CA . LEU A 1 696 ? 24.183 7.648 -21.691 1.00 77.94 696 LEU A CA 1
ATOM 5672 C C . LEU A 1 696 ? 23.580 8.361 -20.478 1.00 77.94 696 LEU A C 1
ATOM 5674 O O . LEU A 1 696 ? 22.965 9.411 -20.635 1.00 77.94 696 LEU A O 1
ATOM 5678 N N . ALA A 1 697 ? 23.781 7.819 -19.274 1.00 72.31 697 ALA A N 1
ATOM 5679 C CA . ALA A 1 697 ? 23.309 8.451 -18.046 1.00 72.31 697 ALA A CA 1
ATOM 5680 C C . ALA A 1 697 ? 23.983 9.816 -17.813 1.00 72.31 697 ALA A C 1
ATOM 5682 O O . ALA A 1 697 ? 23.286 10.791 -17.544 1.00 72.31 697 ALA A O 1
ATOM 5683 N N . GLU A 1 698 ? 25.307 9.906 -17.994 1.00 76.31 698 GLU A N 1
ATOM 5684 C CA . GLU A 1 698 ? 26.062 11.169 -17.934 1.00 76.31 698 GLU A CA 1
ATOM 5685 C C . GLU A 1 698 ? 25.555 12.183 -18.975 1.00 76.31 698 GLU A C 1
ATOM 5687 O O . GLU A 1 698 ? 25.325 13.350 -18.653 1.00 76.31 698 GLU A O 1
ATOM 5692 N N . TYR A 1 699 ? 25.335 11.736 -20.217 1.00 79.25 699 TYR A N 1
ATOM 5693 C CA . TYR A 1 699 ? 24.834 12.585 -21.299 1.00 79.25 699 TYR A CA 1
ATOM 5694 C C . TYR A 1 699 ? 23.439 13.151 -21.000 1.00 79.25 699 TYR A C 1
ATOM 5696 O O . TYR A 1 699 ? 23.202 14.349 -21.171 1.00 79.25 699 TYR A O 1
ATOM 5704 N N . VAL A 1 700 ? 22.520 12.306 -20.524 1.00 77.50 700 VAL A N 1
ATOM 5705 C CA . VAL A 1 700 ? 21.154 12.715 -20.167 1.00 77.50 700 VAL A CA 1
ATOM 5706 C C . VAL A 1 700 ? 21.167 13.672 -18.979 1.00 77.50 700 VAL A C 1
ATOM 5708 O O . VAL A 1 700 ? 20.512 14.710 -19.033 1.00 77.50 700 VAL A O 1
ATOM 5711 N N . ASP A 1 701 ? 21.940 13.378 -17.934 1.00 74.62 701 ASP A N 1
ATOM 5712 C CA . ASP A 1 701 ? 22.061 14.255 -16.766 1.00 74.62 701 ASP A CA 1
ATOM 5713 C C . ASP A 1 701 ? 22.608 15.641 -17.159 1.00 74.62 701 ASP A C 1
ATOM 5715 O O . ASP A 1 701 ? 22.068 16.673 -16.752 1.00 74.62 701 ASP A O 1
ATOM 5719 N N . ALA A 1 702 ? 23.606 15.692 -18.047 1.00 77.62 702 ALA A N 1
ATOM 5720 C CA . ALA A 1 702 ? 24.123 16.947 -18.589 1.00 77.62 702 ALA A CA 1
ATOM 5721 C C . ALA A 1 702 ? 23.092 17.708 -19.448 1.00 77.62 702 ALA A C 1
ATOM 5723 O O . ALA A 1 702 ? 23.069 18.944 -19.417 1.00 77.62 702 ALA A O 1
ATOM 5724 N N . ALA A 1 703 ? 22.251 16.994 -20.204 1.00 74.06 703 ALA A N 1
ATOM 5725 C CA . ALA A 1 703 ? 21.173 17.564 -21.018 1.00 74.06 703 ALA A CA 1
ATOM 5726 C C . ALA A 1 703 ? 19.986 18.079 -20.196 1.00 74.06 703 ALA A C 1
ATOM 5728 O O . ALA A 1 703 ? 19.340 19.039 -20.607 1.00 74.06 703 ALA A O 1
ATOM 5729 N N . LEU A 1 704 ? 19.718 17.484 -19.034 1.00 71.75 704 LEU A N 1
ATOM 5730 C CA . LEU A 1 704 ? 18.694 17.965 -18.107 1.00 71.75 704 LEU A CA 1
ATOM 5731 C C . LEU A 1 704 ? 19.170 19.185 -17.311 1.00 71.75 704 LEU A C 1
ATOM 5733 O O . LEU A 1 704 ? 18.392 20.102 -17.064 1.00 71.75 704 LEU A O 1
ATOM 5737 N N . LYS A 1 705 ? 20.450 19.212 -16.918 1.00 77.94 705 LYS A N 1
ATOM 5738 C CA . LYS A 1 705 ? 21.029 20.313 -16.127 1.00 77.94 705 LYS A CA 1
ATOM 5739 C C . LYS A 1 705 ? 21.246 21.593 -16.924 1.00 77.94 705 LYS A C 1
ATOM 5741 O O . LYS A 1 705 ? 21.182 22.681 -16.364 1.00 77.94 705 LYS A O 1
ATOM 5746 N N . HIS A 1 706 ? 21.517 21.467 -18.216 1.00 75.44 706 HIS A N 1
ATOM 5747 C CA . HIS A 1 706 ? 21.765 22.601 -19.094 1.00 75.44 706 HIS A CA 1
ATOM 5748 C C . HIS A 1 706 ? 20.830 22.456 -20.282 1.00 75.44 706 HIS A C 1
ATOM 5750 O O . HIS A 1 706 ? 20.897 21.431 -20.947 1.00 75.44 706 HIS A O 1
ATOM 5756 N N . SER A 1 707 ? 19.995 23.445 -20.596 1.00 72.56 707 SER A N 1
ATOM 5757 C CA . SER A 1 707 ? 19.211 23.431 -21.835 1.00 72.56 707 SER A CA 1
ATOM 5758 C C . SER A 1 707 ? 20.123 23.618 -23.054 1.00 72.56 707 SER A C 1
ATOM 5760 O O . SER A 1 707 ? 21.222 24.167 -22.959 1.00 72.56 707 SER A O 1
ATOM 5762 N N . ALA A 1 708 ? 19.736 23.076 -24.212 1.00 76.19 708 ALA A N 1
ATOM 5763 C CA . ALA A 1 708 ? 20.436 23.394 -25.457 1.00 76.19 708 ALA A CA 1
ATOM 5764 C C . ALA A 1 708 ? 20.189 24.874 -25.807 1.00 76.19 708 ALA A C 1
ATOM 5766 O O . ALA A 1 708 ? 19.045 25.311 -25.685 1.00 76.19 708 ALA A O 1
ATOM 5767 N N . PRO A 1 709 ? 21.212 25.633 -26.243 1.00 79.06 709 PRO A N 1
ATOM 5768 C CA . PRO A 1 709 ? 21.001 26.985 -26.745 1.00 79.06 709 PRO A CA 1
ATOM 5769 C C . PRO A 1 709 ? 19.982 26.977 -27.885 1.00 79.06 709 PRO A C 1
ATOM 5771 O O . PRO A 1 709 ? 20.090 26.151 -28.797 1.00 79.06 709 PRO A O 1
ATOM 5774 N N . ASP A 1 710 ? 19.024 27.893 -27.846 1.00 83.62 710 ASP A N 1
ATOM 5775 C CA . ASP A 1 710 ? 17.985 28.043 -28.853 1.00 83.62 710 ASP A CA 1
ATOM 5776 C C . ASP A 1 710 ? 18.013 29.429 -29.507 1.00 83.62 710 ASP A C 1
ATOM 5778 O O . ASP A 1 710 ? 18.474 30.427 -28.951 1.00 83.62 710 ASP A O 1
ATOM 5782 N N . LYS A 1 711 ? 17.539 29.473 -30.749 1.00 87.81 711 LYS A N 1
ATOM 5783 C CA . LYS A 1 711 ? 17.224 30.690 -31.486 1.00 87.81 711 LYS A CA 1
ATOM 5784 C C . LYS A 1 711 ? 15.726 30.688 -31.757 1.00 87.81 711 LYS A C 1
ATOM 5786 O O . LYS A 1 711 ? 15.206 29.727 -32.320 1.00 87.81 711 LYS A O 1
ATOM 5791 N N . VAL A 1 712 ? 15.060 31.782 -31.410 1.00 85.88 712 VAL A N 1
ATOM 5792 C CA . VAL A 1 712 ? 13.654 32.009 -31.758 1.00 85.88 712 VAL A CA 1
ATOM 5793 C C . VAL A 1 712 ? 13.587 32.746 -33.095 1.00 85.88 712 VAL A C 1
ATOM 5795 O O . VAL A 1 712 ? 14.227 33.785 -33.265 1.00 85.88 712 VAL A O 1
ATOM 5798 N N . ASP A 1 713 ? 12.833 32.199 -34.044 1.00 82.25 713 ASP A N 1
ATOM 5799 C CA . ASP A 1 713 ? 12.546 32.797 -35.350 1.00 82.25 713 ASP A CA 1
ATOM 5800 C C . ASP A 1 713 ? 11.031 32.768 -35.596 1.00 82.25 713 ASP A C 1
ATOM 5802 O O . ASP A 1 713 ? 10.463 31.747 -35.989 1.00 82.25 713 ASP A O 1
ATOM 5806 N N . GLY A 1 714 ? 10.353 33.874 -35.276 1.00 85.12 714 GLY A N 1
ATOM 5807 C CA . GLY A 1 714 ? 8.890 33.937 -35.274 1.00 85.12 714 GLY A CA 1
ATOM 5808 C C . GLY A 1 714 ? 8.277 32.985 -34.242 1.00 85.12 714 GLY A C 1
ATOM 5809 O O . GLY A 1 714 ? 8.495 33.145 -33.043 1.00 85.12 714 GLY A O 1
ATOM 5810 N N . ASP A 1 715 ? 7.510 32.001 -34.714 1.00 79.56 715 ASP A N 1
ATOM 5811 C CA . ASP A 1 715 ? 6.899 30.927 -33.918 1.00 79.56 715 ASP A CA 1
ATOM 5812 C C . ASP A 1 715 ? 7.759 29.648 -33.854 1.00 79.56 715 ASP A C 1
ATOM 5814 O O . ASP A 1 715 ? 7.333 28.635 -33.293 1.00 79.56 715 ASP A O 1
ATOM 5818 N N . ARG A 1 716 ? 8.972 29.674 -34.423 1.00 78.06 716 ARG A N 1
ATOM 5819 C CA . ARG A 1 716 ? 9.869 28.515 -34.500 1.00 78.06 716 ARG A CA 1
ATOM 5820 C C . ARG A 1 716 ? 11.012 28.625 -33.505 1.00 78.06 716 ARG A C 1
ATOM 5822 O O . ARG A 1 716 ? 11.687 29.648 -33.416 1.00 78.06 716 ARG A O 1
ATOM 5829 N N . PHE A 1 717 ? 11.281 27.513 -32.832 1.00 81.19 717 PHE A N 1
ATOM 5830 C CA . PHE A 1 717 ? 12.461 27.330 -31.998 1.00 81.19 717 PHE A CA 1
ATOM 5831 C C . PHE A 1 717 ? 13.481 26.485 -32.755 1.00 81.19 717 PHE A C 1
ATOM 5833 O O . PHE A 1 717 ? 13.183 25.377 -33.202 1.00 81.19 717 PHE A O 1
ATOM 5840 N N . ILE A 1 718 ? 14.688 27.017 -32.913 1.00 85.50 718 ILE A N 1
ATOM 5841 C CA . ILE A 1 718 ? 15.814 26.341 -33.552 1.00 85.50 718 ILE A CA 1
ATOM 5842 C C . ILE A 1 718 ? 16.837 26.047 -32.463 1.00 85.50 718 ILE A C 1
ATOM 5844 O O . ILE A 1 718 ? 17.482 26.958 -31.952 1.00 85.50 718 ILE A O 1
ATOM 5848 N N . TYR A 1 719 ? 16.998 24.777 -32.112 1.00 82.69 719 TYR A N 1
ATOM 5849 C CA . TYR A 1 719 ? 17.958 24.353 -31.098 1.00 82.69 719 TYR A CA 1
ATOM 5850 C C . TYR A 1 719 ? 19.312 24.046 -31.731 1.00 82.69 719 TYR A C 1
ATOM 5852 O O . TYR A 1 719 ? 19.392 23.409 -32.784 1.00 82.69 719 TYR A O 1
ATOM 5860 N N . ARG A 1 720 ? 20.395 24.453 -31.066 1.00 84.19 720 ARG A N 1
ATOM 5861 C CA . ARG A 1 720 ? 21.735 23.981 -31.413 1.00 84.19 720 ARG A CA 1
ATOM 5862 C C . ARG A 1 720 ? 21.858 22.507 -31.023 1.00 84.19 720 ARG A C 1
ATOM 5864 O O . ARG A 1 720 ? 21.660 22.157 -29.859 1.00 84.19 720 ARG A O 1
ATOM 5871 N N . SER A 1 721 ? 22.228 21.660 -31.982 1.00 81.00 721 SER A N 1
ATOM 5872 C CA . SER A 1 721 ? 22.531 20.250 -31.726 1.00 81.00 721 SER A CA 1
ATOM 5873 C C . SER A 1 721 ? 23.632 20.104 -30.675 1.00 81.00 721 SER A C 1
ATOM 5875 O O . SER A 1 721 ? 24.622 20.839 -30.694 1.00 81.00 721 SER A O 1
ATOM 5877 N N . ARG A 1 722 ? 23.453 19.151 -29.758 1.00 79.00 722 ARG A N 1
ATOM 5878 C CA . ARG A 1 722 ? 24.473 18.768 -28.775 1.00 79.00 722 ARG A CA 1
ATOM 5879 C C . ARG A 1 722 ? 25.489 17.818 -29.387 1.00 79.00 722 ARG A C 1
ATOM 5881 O O . ARG A 1 722 ? 25.179 17.104 -30.338 1.00 79.00 722 ARG A O 1
ATOM 5888 N N . ASP A 1 723 ? 26.674 17.788 -28.792 1.00 73.69 723 ASP A N 1
ATOM 5889 C CA . ASP A 1 723 ? 27.699 16.821 -29.162 1.00 73.69 723 ASP A CA 1
ATOM 5890 C C . ASP A 1 723 ? 27.213 15.394 -28.896 1.00 73.69 723 ASP A C 1
ATOM 5892 O O . ASP A 1 723 ? 26.624 15.100 -27.859 1.00 73.69 723 ASP A O 1
ATOM 5896 N N . ILE A 1 724 ? 27.473 14.499 -29.846 1.00 71.94 724 ILE A N 1
ATOM 5897 C CA . ILE A 1 724 ? 27.095 13.087 -29.752 1.00 71.94 724 ILE A CA 1
ATOM 5898 C C . ILE A 1 724 ? 27.873 12.411 -28.611 1.00 71.94 724 ILE A C 1
ATOM 5900 O O . ILE A 1 724 ? 29.029 12.759 -28.351 1.00 71.94 724 ILE A O 1
ATOM 5904 N N . ILE A 1 725 ? 27.243 11.430 -27.954 1.00 71.69 725 ILE A N 1
ATOM 5905 C CA . ILE A 1 725 ? 27.797 10.653 -26.834 1.00 71.69 725 ILE A CA 1
ATOM 5906 C C . ILE A 1 725 ? 29.214 10.175 -27.179 1.00 71.69 725 ILE A C 1
ATOM 5908 O O . ILE A 1 725 ? 29.408 9.400 -28.113 1.00 71.69 725 ILE A O 1
ATOM 5912 N N . ALA A 1 726 ? 30.218 10.633 -26.427 1.00 68.25 726 ALA A N 1
ATOM 5913 C CA . ALA A 1 726 ? 31.600 10.204 -26.631 1.00 68.25 726 ALA A CA 1
ATOM 5914 C C . ALA A 1 726 ? 31.708 8.679 -26.489 1.00 68.25 726 ALA A C 1
ATOM 5916 O O . ALA A 1 726 ? 31.058 8.096 -25.628 1.00 68.25 726 ALA A O 1
ATOM 5917 N N . VAL A 1 727 ? 32.536 8.014 -27.293 1.00 68.88 727 VAL A N 1
ATOM 5918 C CA . VAL A 1 727 ? 32.687 6.553 -27.223 1.00 68.88 727 VAL A CA 1
ATOM 5919 C C . VAL A 1 727 ? 33.886 6.217 -26.339 1.00 68.88 727 VAL A C 1
ATOM 5921 O O . VAL A 1 727 ? 35.019 6.465 -26.736 1.00 68.88 727 VAL A O 1
ATOM 5924 N N . ARG A 1 728 ? 33.655 5.656 -25.142 1.00 77.06 728 ARG A N 1
ATOM 5925 C CA . ARG A 1 728 ? 34.737 5.087 -24.305 1.00 77.06 728 ARG A CA 1
ATOM 5926 C C . ARG A 1 728 ? 35.057 3.652 -24.720 1.00 77.06 728 ARG A C 1
ATOM 5928 O O . ARG A 1 728 ? 36.205 3.228 -24.654 1.00 77.06 728 ARG A O 1
ATOM 5935 N N . ARG A 1 729 ? 34.034 2.908 -25.155 1.00 82.19 729 ARG A N 1
ATOM 5936 C CA . ARG A 1 729 ? 34.139 1.523 -25.623 1.00 82.19 729 ARG A CA 1
ATOM 5937 C C . ARG A 1 729 ? 33.362 1.349 -26.923 1.00 82.19 729 ARG A C 1
ATOM 5939 O O . ARG A 1 729 ? 32.158 1.600 -26.950 1.00 82.19 729 ARG A O 1
ATOM 5946 N N . LEU A 1 730 ? 34.048 0.899 -27.974 1.00 82.19 730 LEU A N 1
ATOM 5947 C CA . LEU A 1 730 ? 33.440 0.642 -29.280 1.00 82.19 730 LEU A CA 1
ATOM 5948 C C . LEU A 1 730 ? 32.427 -0.506 -29.175 1.00 82.19 730 LEU A C 1
ATOM 5950 O O . LEU A 1 730 ? 32.765 -1.609 -28.742 1.00 82.19 730 LEU A O 1
ATOM 5954 N N . GLY A 1 731 ? 31.179 -0.232 -29.548 1.00 87.31 731 GLY A N 1
ATOM 5955 C CA . GLY A 1 731 ? 30.169 -1.256 -29.794 1.00 87.31 731 GLY A CA 1
ATOM 5956 C C . GLY A 1 731 ? 30.125 -1.658 -31.268 1.00 87.31 731 GLY A C 1
ATOM 5957 O O . GLY A 1 731 ? 30.765 -1.037 -32.109 1.00 87.31 731 GLY A O 1
ATOM 5958 N N . ALA A 1 732 ? 29.344 -2.692 -31.587 1.00 91.38 732 ALA A N 1
ATOM 5959 C CA . ALA A 1 732 ? 29.127 -3.105 -32.975 1.00 91.38 732 ALA A CA 1
ATOM 5960 C C . ALA A 1 732 ? 28.418 -1.996 -33.789 1.00 91.38 732 ALA A C 1
ATOM 5962 O O . ALA A 1 732 ? 27.548 -1.319 -33.225 1.00 91.38 732 ALA A O 1
ATOM 5963 N N . PRO A 1 733 ? 28.728 -1.831 -35.088 1.00 93.56 733 PRO A N 1
ATOM 5964 C CA . PRO A 1 733 ? 28.013 -0.935 -35.979 1.00 93.56 733 PRO A CA 1
ATOM 5965 C C . PRO A 1 733 ? 26.628 -1.507 -36.280 1.00 93.56 733 PRO A C 1
ATOM 5967 O O . PRO A 1 733 ? 26.452 -2.711 -36.477 1.00 93.56 733 PRO A O 1
ATOM 5970 N N . VAL A 1 734 ? 25.632 -0.631 -36.279 1.00 95.81 734 VAL A N 1
ATOM 5971 C CA . VAL A 1 734 ? 24.244 -0.964 -36.587 1.00 95.81 734 VAL A CA 1
ATOM 5972 C C . VAL A 1 734 ? 23.840 -0.211 -37.840 1.00 95.81 734 VAL A C 1
ATOM 5974 O O . VAL A 1 734 ? 23.965 1.013 -37.892 1.00 95.81 734 VAL A O 1
ATOM 5977 N N . LEU A 1 735 ? 23.320 -0.941 -38.822 1.00 95.50 735 LEU A N 1
ATOM 5978 C CA . LEU A 1 735 ? 22.756 -0.382 -40.042 1.00 95.50 735 LEU A CA 1
ATOM 5979 C C . LEU A 1 735 ? 21.447 0.347 -39.713 1.00 95.50 735 LEU A C 1
ATOM 5981 O O . LEU A 1 735 ? 20.500 -0.258 -39.194 1.00 95.50 735 LEU A O 1
ATOM 5985 N N . CYS A 1 736 ? 21.426 1.655 -39.955 1.00 94.69 736 CYS A N 1
ATOM 5986 C CA . CYS A 1 736 ? 20.347 2.577 -39.597 1.00 94.69 736 CYS A CA 1
ATOM 5987 C C . CYS A 1 736 ? 19.737 3.232 -40.844 1.00 94.69 736 CYS A C 1
ATOM 5989 O O . CYS A 1 736 ? 20.262 3.070 -41.923 1.00 94.69 736 CYS A O 1
ATOM 5991 N N . ASP A 1 737 ? 18.648 3.989 -40.694 1.00 92.50 737 ASP A N 1
ATOM 5992 C CA . ASP A 1 737 ? 17.968 4.724 -41.780 1.00 92.50 737 ASP A CA 1
ATOM 5993 C C . ASP A 1 737 ? 17.494 3.852 -42.958 1.00 92.50 737 ASP A C 1
ATOM 5995 O O . ASP A 1 737 ? 18.207 3.589 -43.923 1.00 92.50 737 ASP A O 1
ATOM 5999 N N . PHE A 1 738 ? 16.240 3.410 -42.878 1.00 94.56 738 PHE A N 1
ATOM 6000 C CA . PHE A 1 738 ? 15.620 2.564 -43.902 1.00 94.56 738 PHE A CA 1
ATOM 6001 C C . PHE A 1 738 ? 14.763 3.377 -44.881 1.00 94.56 738 PHE A C 1
ATOM 6003 O O . PHE A 1 738 ? 14.028 2.801 -45.681 1.00 94.56 738 PHE A O 1
ATOM 6010 N N . GLY A 1 739 ? 14.867 4.714 -44.870 1.00 90.44 739 GLY A N 1
ATOM 6011 C CA . GLY A 1 739 ? 14.028 5.591 -45.693 1.00 90.44 739 GLY A CA 1
ATOM 6012 C C . GLY A 1 739 ? 14.190 5.400 -47.203 1.00 90.44 739 GLY A C 1
ATOM 6013 O O . GLY A 1 739 ? 13.296 5.763 -47.970 1.00 90.44 739 GLY A O 1
ATOM 6014 N N . GLN A 1 740 ? 15.308 4.822 -47.648 1.00 90.81 740 GLN A N 1
ATOM 6015 C CA . GLN A 1 740 ? 15.536 4.468 -49.052 1.00 90.81 740 GLN A CA 1
ATOM 6016 C C . GLN A 1 740 ? 15.431 2.971 -49.343 1.00 90.81 740 GLN A C 1
ATOM 6018 O O . GLN A 1 740 ? 15.447 2.601 -50.514 1.00 90.81 740 GLN A O 1
ATOM 6023 N N . ALA A 1 741 ? 15.211 2.116 -48.347 1.00 92.75 741 ALA A N 1
ATOM 6024 C CA . ALA A 1 741 ? 15.111 0.679 -48.562 1.00 92.75 741 ALA A CA 1
ATOM 6025 C C . ALA A 1 741 ? 13.859 0.279 -49.378 1.00 92.75 741 ALA A C 1
ATOM 6027 O O . ALA A 1 741 ? 12.885 1.038 -49.489 1.00 92.75 741 ALA A O 1
ATOM 6028 N N . ARG A 1 742 ? 13.884 -0.914 -49.985 1.00 91.38 742 ARG A N 1
ATOM 6029 C CA . ARG A 1 742 ? 12.761 -1.508 -50.738 1.00 91.38 742 ARG A CA 1
ATOM 6030 C C . ARG A 1 742 ? 12.565 -2.980 -50.389 1.00 91.38 742 ARG A C 1
ATOM 6032 O O . ARG A 1 742 ? 13.537 -3.702 -50.188 1.00 91.38 742 ARG A O 1
ATOM 6039 N N . LEU A 1 743 ? 11.315 -3.439 -50.395 1.00 91.00 743 LEU A N 1
ATOM 6040 C CA . LEU A 1 743 ? 10.975 -4.863 -50.324 1.00 91.00 743 LEU A CA 1
ATOM 6041 C C . LEU A 1 743 ? 11.224 -5.544 -51.680 1.00 91.00 743 LEU A C 1
ATOM 6043 O O . LEU A 1 743 ? 10.960 -4.971 -52.738 1.00 91.00 743 LEU A O 1
ATOM 6047 N N . LYS A 1 744 ? 11.703 -6.788 -51.670 1.00 85.50 744 LYS A N 1
ATOM 6048 C CA . LYS A 1 744 ? 12.040 -7.593 -52.857 1.00 85.50 744 LYS A CA 1
ATOM 6049 C C . LYS A 1 744 ? 10.794 -8.245 -53.477 1.00 85.50 744 LYS A C 1
ATOM 6051 O O . LYS A 1 744 ? 10.716 -9.463 -53.592 1.00 85.50 744 LYS A O 1
ATOM 6056 N N . THR A 1 745 ? 9.789 -7.447 -53.835 1.00 75.62 745 THR A N 1
ATOM 6057 C CA . THR A 1 745 ? 8.527 -7.959 -54.403 1.00 75.62 745 THR A CA 1
ATOM 6058 C C . THR A 1 745 ? 8.543 -8.029 -55.931 1.00 75.62 745 THR A C 1
ATOM 6060 O O . THR A 1 745 ? 7.918 -8.922 -56.493 1.00 75.62 745 THR A O 1
ATOM 6063 N N . HIS A 1 746 ? 9.271 -7.128 -56.601 1.00 71.62 746 HIS A N 1
ATOM 6064 C CA . HIS A 1 746 ? 9.379 -7.025 -58.063 1.00 71.62 746 HIS A CA 1
ATOM 6065 C C . HIS A 1 746 ? 10.765 -6.466 -58.453 1.00 71.62 746 HIS A C 1
ATOM 6067 O O . HIS A 1 746 ? 11.450 -5.927 -57.579 1.00 71.62 746 HIS A O 1
ATOM 6073 N N . PRO A 1 747 ? 11.203 -6.578 -59.724 1.00 72.69 747 PRO A N 1
ATOM 6074 C CA . PRO A 1 747 ? 12.392 -5.876 -60.211 1.00 72.69 747 PRO A CA 1
ATOM 6075 C C . PRO A 1 747 ? 12.247 -4.365 -60.009 1.00 72.69 747 PRO A C 1
ATOM 6077 O O . PRO A 1 747 ? 11.207 -3.796 -60.344 1.00 72.69 747 PRO A O 1
ATOM 6080 N N . HIS A 1 748 ? 13.276 -3.724 -59.456 1.00 81.00 748 HIS A N 1
ATOM 6081 C CA . HIS A 1 748 ? 13.260 -2.288 -59.176 1.00 81.00 748 HIS A CA 1
ATOM 6082 C C . HIS A 1 748 ? 14.089 -1.518 -60.203 1.00 81.00 748 HIS A C 1
ATOM 6084 O O . HIS A 1 748 ? 15.103 -2.012 -60.694 1.00 81.00 748 HIS A O 1
ATOM 6090 N N . SER A 1 749 ? 13.659 -0.296 -60.510 1.00 78.94 749 SER A N 1
ATOM 6091 C CA . SER A 1 749 ? 14.377 0.668 -61.347 1.00 78.94 749 SER A CA 1
ATOM 6092 C C . SER A 1 749 ? 14.283 2.070 -60.735 1.00 78.94 749 SER A C 1
ATOM 6094 O O . SER A 1 749 ? 13.528 2.310 -59.787 1.00 78.94 749 SER A O 1
ATOM 6096 N N . GLY A 1 750 ? 15.066 3.009 -61.263 1.00 84.00 750 GLY A N 1
ATOM 6097 C CA . GLY A 1 750 ? 15.084 4.400 -60.815 1.00 84.00 750 GLY A CA 1
ATOM 6098 C C . GLY A 1 750 ? 16.229 4.724 -59.858 1.00 84.00 750 GLY A C 1
ATOM 6099 O O . GLY A 1 750 ? 17.038 3.868 -59.502 1.00 84.00 750 GLY A O 1
ATOM 6100 N N . LEU A 1 751 ? 16.303 5.998 -59.470 1.00 84.88 751 LEU A N 1
ATOM 6101 C CA . LEU A 1 751 ? 17.463 6.566 -58.790 1.00 84.88 751 LEU A CA 1
ATOM 6102 C C . LEU A 1 751 ? 17.509 6.174 -57.310 1.00 84.88 751 LEU A C 1
ATOM 6104 O O . LEU A 1 751 ? 16.696 6.620 -56.499 1.00 84.88 751 LEU A O 1
ATOM 6108 N N . ILE A 1 752 ? 18.515 5.375 -56.974 1.00 87.31 752 ILE A N 1
ATOM 6109 C CA . ILE A 1 752 ? 18.905 5.011 -55.612 1.00 87.31 752 ILE A CA 1
ATOM 6110 C C . ILE A 1 752 ? 20.405 5.260 -55.419 1.00 87.31 752 ILE A C 1
ATOM 6112 O O . ILE A 1 752 ? 21.114 5.585 -56.377 1.00 87.31 752 ILE A O 1
ATOM 6116 N N . MET A 1 753 ? 20.875 5.083 -54.183 1.00 87.25 753 MET A N 1
ATOM 6117 C CA . MET A 1 753 ? 22.259 5.294 -53.757 1.00 87.25 753 MET A CA 1
ATOM 6118 C C . MET A 1 753 ? 22.722 6.765 -53.834 1.00 87.25 753 MET A C 1
ATOM 6120 O O . MET A 1 753 ? 22.353 7.513 -54.756 1.00 87.25 753 MET A O 1
ATOM 6124 N N . PRO A 1 754 ? 23.577 7.204 -52.893 1.00 84.81 754 PRO A N 1
ATOM 6125 C CA . PRO A 1 754 ? 24.300 8.458 -53.028 1.00 84.81 754 PRO A CA 1
ATOM 6126 C C . PRO A 1 754 ? 25.143 8.442 -54.298 1.00 84.81 754 PRO A C 1
ATOM 6128 O O . PRO A 1 754 ? 25.626 7.396 -54.731 1.00 84.81 754 PRO A O 1
ATOM 6131 N N . TYR A 1 755 ? 25.328 9.615 -54.891 1.00 85.62 755 TYR A N 1
ATOM 6132 C CA . TYR A 1 755 ? 25.849 9.732 -56.247 1.00 85.62 755 TYR A CA 1
ATOM 6133 C C . TYR A 1 755 ? 27.221 9.061 -56.436 1.00 85.62 755 TYR A C 1
ATOM 6135 O O . TYR A 1 755 ? 27.398 8.308 -57.392 1.00 85.62 755 TYR A O 1
ATOM 6143 N N . GLN A 1 756 ? 28.160 9.255 -55.500 1.00 84.81 756 GLN A N 1
ATOM 6144 C CA . GLN A 1 756 ? 29.497 8.642 -55.558 1.00 84.81 756 GLN A CA 1
ATOM 6145 C C . GLN A 1 756 ? 29.526 7.120 -55.330 1.00 84.81 756 GLN A C 1
ATOM 6147 O O . GLN A 1 756 ? 30.530 6.476 -55.613 1.00 84.81 756 GLN A O 1
ATOM 6152 N N . TYR A 1 757 ? 28.443 6.538 -54.809 1.00 87.25 757 TYR A N 1
ATOM 6153 C CA . TYR A 1 757 ? 28.337 5.100 -54.540 1.00 87.25 757 TYR A CA 1
ATOM 6154 C C . TYR A 1 757 ? 27.385 4.410 -55.509 1.00 87.25 757 TYR A C 1
ATOM 6156 O O . TYR A 1 757 ? 27.098 3.233 -55.340 1.00 87.25 757 TYR A O 1
ATOM 6164 N N . ARG A 1 758 ? 26.850 5.128 -56.499 1.00 90.56 758 ARG A N 1
ATOM 6165 C CA . ARG A 1 758 ? 25.825 4.603 -57.395 1.00 90.56 758 ARG A CA 1
ATOM 6166 C C . ARG A 1 758 ? 26.402 3.531 -58.322 1.00 90.56 758 ARG A C 1
ATOM 6168 O O . ARG A 1 758 ? 27.432 3.745 -58.954 1.00 90.56 758 ARG A O 1
ATOM 6175 N N . ALA A 1 759 ? 25.725 2.389 -58.385 1.00 91.81 759 ALA A N 1
ATOM 6176 C CA . ALA A 1 759 ? 26.105 1.259 -59.226 1.00 91.81 759 ALA A CA 1
ATOM 6177 C C . ALA A 1 759 ? 25.865 1.547 -60.725 1.00 91.81 759 ALA A C 1
ATOM 6179 O O . ALA A 1 759 ? 24.992 2.362 -61.052 1.00 91.81 759 ALA A O 1
ATOM 6180 N N . PRO A 1 760 ? 26.596 0.891 -61.648 1.00 92.44 760 PRO A N 1
ATOM 6181 C CA . PRO A 1 760 ? 26.497 1.150 -63.085 1.00 92.44 760 PRO A CA 1
ATOM 6182 C C . PRO A 1 760 ? 25.092 0.901 -63.643 1.00 92.44 760 PRO A C 1
ATOM 6184 O O . PRO A 1 760 ? 24.601 1.698 -64.437 1.00 92.44 760 PRO A O 1
ATOM 6187 N N . GLU A 1 761 ? 24.397 -0.138 -63.183 1.00 91.75 761 GLU A N 1
ATOM 6188 C CA . GLU A 1 761 ? 23.011 -0.415 -63.565 1.00 91.75 761 GLU A CA 1
ATOM 6189 C C . GLU A 1 761 ? 22.049 0.708 -63.150 1.00 91.75 761 GLU A C 1
ATOM 6191 O O . GLU A 1 761 ? 21.109 1.003 -63.877 1.00 91.75 761 GLU A O 1
ATOM 6196 N N . VAL A 1 762 ? 22.312 1.395 -62.033 1.00 92.00 762 VAL A N 1
ATOM 6197 C CA . VAL A 1 762 ? 21.486 2.520 -61.569 1.00 92.00 762 VAL A CA 1
ATOM 6198 C C . VAL A 1 762 ? 21.803 3.794 -62.359 1.00 92.00 762 VAL A C 1
ATOM 6200 O O . VAL A 1 762 ? 20.894 4.569 -62.641 1.00 92.00 762 VAL A O 1
ATOM 6203 N N . LEU A 1 763 ? 23.073 4.022 -62.722 1.00 91.69 763 LEU A N 1
ATOM 6204 C CA . LEU A 1 763 ? 23.482 5.156 -63.567 1.00 91.69 763 LEU A CA 1
ATOM 6205 C C . LEU A 1 763 ? 22.927 5.054 -64.990 1.00 91.69 763 LEU A C 1
ATOM 6207 O O . LEU A 1 763 ? 22.583 6.072 -65.573 1.00 91.69 763 LEU A O 1
ATOM 6211 N N . LEU A 1 764 ? 22.850 3.836 -65.528 1.00 91.50 764 LEU A N 1
ATOM 6212 C CA . LEU A 1 764 ? 22.415 3.562 -66.899 1.00 91.50 764 LEU A CA 1
ATOM 6213 C C . LEU A 1 764 ? 20.905 3.268 -67.015 1.00 91.50 764 LEU A C 1
ATOM 6215 O O . LEU A 1 764 ? 20.427 2.866 -68.077 1.00 91.50 764 LEU A O 1
ATOM 6219 N N . GLY A 1 765 ? 20.152 3.406 -65.920 1.00 89.12 765 GLY A N 1
ATOM 6220 C CA . GLY A 1 765 ? 18.701 3.200 -65.918 1.00 89.12 765 GLY A CA 1
ATOM 6221 C C . GLY A 1 765 ? 18.258 1.741 -66.107 1.00 89.12 765 GLY A C 1
ATOM 6222 O O . GLY A 1 765 ? 17.123 1.490 -66.510 1.00 89.12 765 GLY A O 1
ATOM 6223 N N . ALA A 1 766 ? 19.127 0.766 -65.833 1.00 89.94 766 ALA A N 1
ATOM 6224 C CA . ALA A 1 766 ? 18.790 -0.656 -65.835 1.00 89.94 766 ALA A CA 1
ATOM 6225 C C . ALA A 1 766 ? 18.120 -1.094 -64.516 1.00 89.94 766 ALA A C 1
ATOM 6227 O O . ALA A 1 766 ? 18.151 -0.398 -63.496 1.00 89.94 766 ALA A O 1
ATOM 6228 N N . ALA A 1 767 ? 17.499 -2.277 -64.533 1.00 88.44 767 ALA A N 1
ATOM 6229 C CA . ALA A 1 767 ? 16.963 -2.891 -63.321 1.00 88.44 767 ALA A CA 1
ATOM 6230 C C . ALA A 1 767 ? 18.098 -3.290 -62.362 1.00 88.44 767 ALA A C 1
ATOM 6232 O O . ALA A 1 767 ? 19.143 -3.778 -62.796 1.00 88.44 767 ALA A O 1
ATOM 6233 N N . TRP A 1 768 ? 17.869 -3.114 -61.062 1.00 90.25 768 TRP A N 1
ATOM 6234 C CA . TRP A 1 768 ? 18.846 -3.394 -60.008 1.00 90.25 768 TRP A CA 1
ATOM 6235 C C . TRP A 1 768 ? 18.302 -4.375 -58.962 1.00 90.25 768 TRP A C 1
ATOM 6237 O O . TRP A 1 768 ? 17.090 -4.561 -58.816 1.00 90.25 768 TRP A O 1
ATOM 6247 N N . ASP A 1 769 ? 19.215 -5.028 -58.239 1.00 86.31 769 ASP A N 1
ATOM 6248 C CA . ASP A 1 769 ? 18.917 -6.084 -57.271 1.00 86.31 769 ASP A CA 1
ATOM 6249 C C . ASP A 1 769 ? 19.587 -5.837 -55.901 1.00 86.31 769 ASP A C 1
ATOM 6251 O O . ASP A 1 769 ? 19.878 -4.705 -55.518 1.00 86.31 769 ASP A O 1
ATOM 6255 N N . ASN A 1 770 ? 19.766 -6.900 -55.110 1.00 84.69 770 ASN A N 1
ATOM 6256 C CA . ASN A 1 770 ? 20.362 -6.850 -53.775 1.00 84.69 770 ASN A CA 1
ATOM 6257 C C . ASN A 1 770 ? 21.879 -7.130 -53.761 1.00 84.69 770 ASN A C 1
ATOM 6259 O O . ASN A 1 770 ? 22.431 -7.483 -52.716 1.00 84.69 770 ASN A O 1
ATOM 6263 N N . LYS A 1 771 ? 22.560 -7.059 -54.908 1.00 87.06 771 LYS A N 1
ATOM 6264 C CA . LYS A 1 771 ? 23.998 -7.321 -54.999 1.00 87.06 771 LYS A CA 1
ATOM 6265 C C . LYS A 1 771 ? 24.799 -6.105 -54.552 1.00 87.06 771 LYS A C 1
ATOM 6267 O O . LYS A 1 771 ? 24.534 -4.970 -54.934 1.00 87.06 771 LYS A O 1
ATOM 6272 N N . THR A 1 772 ? 25.807 -6.356 -53.725 1.00 82.19 772 THR A N 1
ATOM 6273 C CA . THR A 1 772 ? 26.640 -5.306 -53.138 1.00 82.19 772 THR A CA 1
ATOM 6274 C C . THR A 1 772 ? 27.563 -4.704 -54.199 1.00 82.19 772 THR A C 1
ATOM 6276 O O . THR A 1 772 ? 28.375 -5.423 -54.769 1.00 82.19 772 THR A O 1
ATOM 6279 N N . TRP A 1 773 ? 27.457 -3.395 -54.451 1.00 84.75 773 TRP A N 1
ATOM 6280 C CA . TRP A 1 773 ? 28.368 -2.634 -55.330 1.00 84.75 773 TRP A CA 1
ATOM 6281 C C . TRP A 1 773 ? 29.465 -1.883 -54.560 1.00 84.75 773 TRP A C 1
ATOM 6283 O O . TRP A 1 773 ? 30.551 -1.645 -55.078 1.00 84.75 773 TRP A O 1
ATOM 6293 N N . HIS A 1 774 ? 29.186 -1.517 -53.310 1.00 82.44 774 HIS A N 1
ATOM 6294 C CA . HIS A 1 774 ? 30.054 -0.686 -52.483 1.00 82.44 774 HIS A CA 1
ATOM 6295 C C . HIS A 1 774 ? 30.106 -1.224 -51.048 1.00 82.44 774 HIS A C 1
ATOM 6297 O O . HIS A 1 774 ? 29.154 -1.854 -50.585 1.00 82.44 774 HIS A O 1
ATOM 6303 N N . LEU A 1 775 ? 31.210 -0.961 -50.349 1.00 78.81 775 LEU A N 1
ATOM 6304 C CA . LEU A 1 775 ? 31.424 -1.241 -48.929 1.00 78.81 775 LEU A CA 1
ATOM 6305 C C . LEU A 1 775 ? 31.980 -0.003 -48.236 1.00 78.81 775 LEU A C 1
ATOM 6307 O O . LEU A 1 775 ? 32.447 0.915 -48.887 1.00 78.81 775 LEU A O 1
ATOM 6311 N N . ILE A 1 776 ? 31.965 0.009 -46.909 1.00 70.50 776 ILE A N 1
ATOM 6312 C CA . ILE A 1 776 ? 32.479 1.139 -46.133 1.00 70.50 776 ILE A CA 1
ATOM 6313 C C . ILE A 1 776 ? 33.989 1.255 -46.339 1.00 70.50 776 ILE A C 1
ATOM 6315 O O . ILE A 1 776 ? 34.735 0.355 -45.960 1.00 70.50 776 ILE A O 1
ATOM 6319 N N . GLU A 1 777 ? 34.418 2.383 -46.896 1.00 67.62 777 GLU A N 1
ATOM 6320 C CA . GLU A 1 777 ? 35.824 2.731 -47.102 1.00 67.62 777 GLU A CA 1
ATOM 6321 C C . GLU A 1 777 ? 36.138 4.090 -46.456 1.00 67.62 777 GLU A C 1
ATOM 6323 O O . GLU A 1 777 ? 35.250 4.924 -46.247 1.00 67.62 777 GLU A O 1
ATOM 6328 N N . ASP A 1 778 ? 37.415 4.346 -46.158 1.00 63.41 778 ASP A N 1
ATOM 6329 C CA . ASP A 1 778 ? 37.855 5.627 -45.584 1.00 63.41 778 ASP A CA 1
ATOM 6330 C C . ASP A 1 778 ? 37.694 6.805 -46.553 1.00 63.41 778 ASP A C 1
ATOM 6332 O O . ASP A 1 778 ? 37.606 7.958 -46.134 1.00 63.41 778 ASP A O 1
ATOM 6336 N N . SER A 1 779 ? 37.646 6.534 -47.854 1.00 68.69 779 SER A N 1
ATOM 6337 C CA . SER A 1 779 ? 37.448 7.521 -48.913 1.00 68.69 779 SER A CA 1
ATOM 6338 C C . SER A 1 779 ? 36.631 6.906 -50.047 1.00 68.69 779 SER A C 1
ATOM 6340 O O . SER A 1 779 ? 36.751 5.707 -50.288 1.00 68.69 779 SER A O 1
ATOM 6342 N N . PRO A 1 780 ? 35.794 7.690 -50.745 1.00 74.69 780 PRO A N 1
ATOM 6343 C CA . PRO A 1 780 ? 34.995 7.173 -51.846 1.00 74.69 780 PRO A CA 1
ATOM 6344 C C . PRO A 1 780 ? 35.891 6.719 -53.008 1.00 74.69 780 PRO A C 1
ATOM 6346 O O . PRO A 1 780 ? 36.807 7.433 -53.414 1.00 74.69 780 PRO A O 1
ATOM 6349 N N . MET A 1 781 ? 35.596 5.541 -53.562 1.00 76.88 781 MET A N 1
ATOM 6350 C CA . MET A 1 781 ? 36.340 4.948 -54.682 1.00 76.88 781 MET A CA 1
ATOM 6351 C C . MET A 1 781 ? 36.230 5.763 -55.978 1.00 76.88 781 MET A C 1
ATOM 6353 O O . MET A 1 781 ? 37.181 5.840 -56.756 1.00 76.88 781 MET A O 1
ATOM 6357 N N . PHE A 1 782 ? 35.069 6.381 -56.191 1.00 83.75 782 PHE A N 1
ATOM 6358 C CA . PHE A 1 782 ? 34.775 7.240 -57.329 1.00 83.75 782 PHE A CA 1
ATOM 6359 C C . PHE A 1 782 ? 34.448 8.646 -56.830 1.00 83.75 782 PHE A C 1
ATOM 6361 O O . PHE A 1 782 ? 33.716 8.820 -55.856 1.00 83.75 782 PHE A O 1
ATOM 6368 N N . VAL A 1 783 ? 34.978 9.658 -57.515 1.00 85.19 783 VAL A N 1
ATOM 6369 C CA . VAL A 1 783 ? 34.704 11.075 -57.232 1.00 85.19 783 VAL A CA 1
ATOM 6370 C C . VAL A 1 783 ? 34.174 11.688 -58.523 1.00 85.19 783 VAL A C 1
ATOM 6372 O O . VAL A 1 783 ? 34.948 12.240 -59.308 1.00 85.19 783 VAL A O 1
ATOM 6375 N N . PRO A 1 784 ? 32.878 11.506 -58.818 1.00 85.75 784 PRO A N 1
ATOM 6376 C CA . PRO A 1 784 ? 32.326 11.799 -60.134 1.00 85.75 784 PRO A CA 1
ATOM 6377 C C . PRO A 1 784 ? 31.901 13.266 -60.255 1.00 85.75 784 PRO A C 1
ATOM 6379 O O . PRO A 1 784 ? 30.721 13.563 -60.442 1.00 85.75 784 PRO A O 1
ATOM 6382 N N . LEU A 1 785 ? 32.861 14.175 -60.106 1.00 85.88 785 LEU A N 1
ATOM 6383 C CA . LEU A 1 785 ? 32.651 15.617 -60.201 1.00 85.88 785 LEU A CA 1
ATOM 6384 C C . LEU A 1 785 ? 33.199 16.151 -61.528 1.00 85.88 785 LEU A C 1
ATOM 6386 O O . LEU A 1 785 ? 34.264 15.724 -61.979 1.00 85.88 785 LEU A O 1
ATOM 6390 N N . ASP A 1 786 ? 32.455 17.052 -62.165 1.00 83.12 786 ASP A N 1
ATOM 6391 C CA . ASP A 1 786 ? 32.926 17.801 -63.328 1.00 83.12 786 ASP A CA 1
ATOM 6392 C C . ASP A 1 786 ? 33.859 18.961 -62.930 1.00 83.12 786 ASP A C 1
ATOM 6394 O O . ASP A 1 786 ? 34.197 19.154 -61.764 1.00 83.12 786 ASP A O 1
ATOM 6398 N N . GLU A 1 787 ? 34.299 19.743 -63.917 1.00 81.44 787 GLU A N 1
ATOM 6399 C CA . GLU A 1 787 ? 35.193 20.896 -63.721 1.00 81.44 787 GLU A CA 1
ATOM 6400 C C . GLU A 1 787 ? 34.598 22.029 -62.857 1.00 81.44 787 GLU A C 1
ATOM 6402 O O . GLU A 1 787 ? 35.326 22.930 -62.444 1.00 81.44 787 GLU A O 1
ATOM 6407 N N . HIS A 1 788 ? 33.293 21.979 -62.574 1.00 84.56 788 HIS A N 1
ATOM 6408 C CA . HIS A 1 788 ? 32.560 22.931 -61.741 1.00 84.56 788 HIS A CA 1
ATOM 6409 C C . HIS A 1 788 ? 32.138 22.321 -60.391 1.00 84.56 788 HIS A C 1
ATOM 6411 O O . HIS A 1 788 ? 31.250 22.867 -59.733 1.00 84.56 788 HIS A O 1
ATOM 6417 N N . ASP A 1 789 ? 32.734 21.192 -59.993 1.00 82.06 789 ASP A N 1
ATOM 6418 C CA . ASP A 1 789 ? 32.391 20.424 -58.790 1.00 82.06 789 ASP A CA 1
ATOM 6419 C C . ASP A 1 789 ? 30.936 19.902 -58.763 1.00 82.06 789 ASP A C 1
ATOM 6421 O O . ASP A 1 789 ? 30.399 19.585 -57.696 1.00 82.06 789 ASP A O 1
ATOM 6425 N N . ASN A 1 790 ? 30.280 19.765 -59.924 1.00 86.69 790 ASN A N 1
ATOM 6426 C CA . ASN A 1 790 ? 28.938 19.185 -60.003 1.00 86.69 790 ASN A CA 1
ATOM 6427 C C . ASN A 1 790 ? 28.992 17.670 -60.264 1.00 86.69 790 ASN A C 1
ATOM 6429 O O . ASN A 1 790 ? 29.827 17.203 -61.041 1.00 86.69 790 ASN A O 1
ATOM 6433 N N . PRO A 1 791 ? 28.073 16.877 -59.681 1.00 88.00 791 PRO A N 1
ATOM 6434 C CA . PRO A 1 791 ? 27.962 15.452 -59.983 1.00 88.00 791 PRO A CA 1
ATOM 6435 C C . PRO A 1 791 ? 27.689 15.185 -61.476 1.00 88.00 791 PRO A C 1
ATOM 6437 O O . PRO A 1 791 ? 26.696 15.672 -62.015 1.00 88.00 791 PRO A O 1
ATOM 6440 N N . SER A 1 792 ? 28.527 14.376 -62.136 1.00 89.50 792 SER A N 1
ATOM 6441 C CA . SER A 1 792 ? 28.432 14.094 -63.581 1.00 89.50 792 SER A CA 1
ATOM 6442 C C . SER A 1 792 ? 28.463 12.598 -63.901 1.00 89.50 792 SER A C 1
ATOM 6444 O O . SER A 1 792 ? 29.323 11.856 -63.421 1.00 89.50 792 SER A O 1
ATOM 6446 N N . THR A 1 793 ? 27.466 12.117 -64.656 1.00 89.44 793 THR A N 1
ATOM 6447 C CA . THR A 1 793 ? 27.297 10.676 -64.943 1.00 89.44 793 THR A CA 1
ATOM 6448 C C . THR A 1 793 ? 28.345 10.235 -65.950 1.00 89.44 793 THR A C 1
ATOM 6450 O O . THR A 1 793 ? 28.983 9.205 -65.750 1.00 89.44 793 THR A O 1
ATOM 6453 N N . SER A 1 794 ? 28.634 11.082 -66.939 1.00 88.06 794 SER A N 1
ATOM 6454 C CA . SER A 1 794 ? 29.725 10.881 -67.891 1.00 88.06 794 SER A CA 1
ATOM 6455 C C . SER A 1 794 ? 31.077 10.770 -67.186 1.00 88.06 794 SER A C 1
ATOM 6457 O O . SER A 1 794 ? 31.836 9.853 -67.479 1.00 88.06 794 SER A O 1
ATOM 6459 N N . VAL A 1 795 ? 31.370 11.629 -66.197 1.00 87.44 795 VAL A N 1
ATOM 6460 C CA . VAL A 1 795 ? 32.609 11.507 -65.402 1.00 87.44 795 VAL A CA 1
ATOM 6461 C C . VAL A 1 795 ? 32.635 10.185 -64.632 1.00 87.44 795 VAL A C 1
ATOM 6463 O O . VAL A 1 795 ? 33.660 9.500 -64.632 1.00 87.44 795 VAL A O 1
ATOM 6466 N N . HIS A 1 796 ? 31.519 9.802 -64.005 1.00 89.44 796 HIS A N 1
ATOM 6467 C CA . HIS A 1 796 ? 31.428 8.563 -63.232 1.00 89.44 796 HIS A CA 1
ATOM 6468 C C . HIS A 1 796 ? 31.674 7.324 -64.104 1.00 89.44 796 HIS A C 1
ATOM 6470 O O . HIS A 1 796 ? 32.509 6.485 -63.766 1.00 89.44 796 HIS A O 1
ATOM 6476 N N . LEU A 1 797 ? 31.002 7.233 -65.255 1.00 90.12 797 LEU A N 1
ATOM 6477 C CA . LEU A 1 797 ? 31.151 6.122 -66.196 1.00 90.12 797 LEU A CA 1
ATOM 6478 C C . LEU A 1 797 ? 32.562 6.083 -66.796 1.00 90.12 797 LEU A C 1
ATOM 6480 O O . LEU A 1 797 ? 33.149 5.006 -66.865 1.00 90.12 797 LEU A O 1
ATOM 6484 N N . THR A 1 798 ? 33.164 7.234 -67.119 1.00 88.38 798 THR A N 1
ATOM 6485 C CA . THR A 1 798 ? 34.569 7.305 -67.559 1.00 88.38 798 THR A CA 1
ATOM 6486 C C . THR A 1 798 ? 35.529 6.785 -66.488 1.00 88.38 798 THR A C 1
ATOM 6488 O O . THR A 1 798 ? 36.464 6.044 -66.801 1.00 88.38 798 THR A O 1
ATOM 6491 N N . GLN A 1 799 ? 35.301 7.117 -65.214 1.00 86.88 799 GLN A N 1
ATOM 6492 C CA . GLN A 1 799 ? 36.082 6.569 -64.101 1.00 86.88 799 GLN A CA 1
ATOM 6493 C C . GLN A 1 799 ? 35.911 5.045 -63.981 1.00 86.88 799 GLN A C 1
ATOM 6495 O O . GLN A 1 799 ? 36.911 4.339 -63.830 1.00 86.88 799 GLN A O 1
ATOM 6500 N N . MET A 1 800 ? 34.685 4.525 -64.111 1.00 89.06 800 MET A N 1
ATOM 6501 C CA . MET A 1 800 ? 34.418 3.080 -64.092 1.00 89.06 800 MET A CA 1
ATOM 6502 C C . MET A 1 800 ? 35.096 2.351 -65.260 1.00 89.06 800 MET A C 1
ATOM 6504 O O . MET A 1 800 ? 35.751 1.337 -65.032 1.00 89.06 800 MET A O 1
ATOM 6508 N N . VAL A 1 801 ? 35.030 2.888 -66.485 1.00 89.00 801 VAL A N 1
ATOM 6509 C CA . VAL A 1 801 ? 35.695 2.309 -67.670 1.00 89.00 801 VAL A CA 1
ATOM 6510 C C . VAL A 1 801 ? 37.212 2.286 -67.504 1.00 89.00 801 VAL A C 1
ATOM 6512 O O . VAL A 1 801 ? 37.850 1.277 -67.799 1.00 89.00 801 VAL A O 1
ATOM 6515 N N . ARG A 1 802 ? 37.807 3.354 -66.960 1.00 85.50 802 ARG A N 1
ATOM 6516 C CA . ARG A 1 802 ? 39.249 3.386 -66.656 1.00 85.50 802 ARG A CA 1
ATOM 6517 C C . ARG A 1 802 ? 39.653 2.381 -65.575 1.00 85.50 802 ARG A C 1
ATOM 6519 O O . ARG A 1 802 ? 40.781 1.895 -65.601 1.00 85.50 802 ARG A O 1
ATOM 6526 N N . ALA A 1 803 ? 38.760 2.081 -64.634 1.00 82.69 803 ALA A N 1
ATOM 6527 C CA . ALA A 1 803 ? 39.016 1.161 -63.529 1.00 82.69 803 ALA A CA 1
ATOM 6528 C C . ALA A 1 803 ? 38.811 -0.318 -63.906 1.00 82.69 803 ALA A C 1
ATOM 6530 O O . ALA A 1 803 ? 39.581 -1.174 -63.469 1.00 82.69 803 ALA A O 1
ATOM 6531 N N . LEU A 1 804 ? 37.773 -0.619 -64.692 1.00 86.88 804 LEU A N 1
ATOM 6532 C CA . LEU A 1 804 ? 37.269 -1.977 -64.933 1.00 86.88 804 LEU A CA 1
ATOM 6533 C C . LEU A 1 804 ? 37.424 -2.447 -66.387 1.00 86.88 804 LEU A C 1
ATOM 6535 O O . LEU A 1 804 ? 37.234 -3.630 -66.661 1.00 86.88 804 LEU A O 1
ATOM 6539 N N . GLY A 1 805 ? 37.754 -1.544 -67.312 1.00 88.25 805 GLY A N 1
ATOM 6540 C CA . GLY A 1 805 ? 37.591 -1.762 -68.750 1.00 88.25 805 GLY A CA 1
ATOM 6541 C C . GLY A 1 805 ? 36.164 -1.450 -69.230 1.00 88.25 805 GLY A C 1
ATOM 6542 O O . GLY A 1 805 ? 35.308 -1.094 -68.415 1.00 88.25 805 GLY A O 1
ATOM 6543 N N . PRO A 1 806 ? 35.891 -1.556 -70.545 1.00 89.38 806 PRO A N 1
ATOM 6544 C CA . PRO A 1 806 ? 34.579 -1.247 -71.117 1.00 89.38 806 PRO A CA 1
ATOM 6545 C C . PRO A 1 806 ? 33.469 -2.152 -70.548 1.00 89.38 806 PRO A C 1
ATOM 6547 O O . PRO A 1 806 ? 33.742 -3.307 -70.200 1.00 89.38 806 PRO A O 1
ATOM 6550 N N . PRO A 1 807 ? 32.222 -1.655 -70.443 1.00 92.38 807 PRO A N 1
ATOM 6551 C CA . PRO A 1 807 ? 31.101 -2.454 -69.965 1.00 92.38 807 PRO A CA 1
ATOM 6552 C C . PRO A 1 807 ? 30.744 -3.569 -70.964 1.00 92.38 807 PRO A C 1
ATOM 6554 O O . PRO A 1 807 ? 30.859 -3.379 -72.176 1.00 92.38 807 PRO A O 1
ATOM 6557 N N . PRO A 1 808 ? 30.246 -4.727 -70.494 1.00 93.31 808 PRO A N 1
ATOM 6558 C CA . PRO A 1 808 ? 29.676 -5.744 -71.370 1.00 93.31 808 PRO A CA 1
ATOM 6559 C C . PRO A 1 808 ? 28.483 -5.198 -72.166 1.00 93.31 808 PRO A C 1
ATOM 6561 O O . PRO A 1 808 ? 27.613 -4.531 -71.601 1.00 93.31 808 PRO A O 1
ATOM 6564 N N . LEU A 1 809 ? 28.390 -5.545 -73.455 1.00 90.69 809 LEU A N 1
ATOM 6565 C CA . LEU A 1 809 ? 27.284 -5.116 -74.326 1.00 90.69 809 LEU A CA 1
ATOM 6566 C C . LEU A 1 809 ? 25.909 -5.530 -73.783 1.00 90.69 809 LEU A C 1
ATOM 6568 O O . LEU A 1 809 ? 24.937 -4.803 -73.959 1.00 90.69 809 LEU A O 1
ATOM 6572 N N . GLU A 1 810 ? 25.829 -6.658 -73.077 1.00 91.88 810 GLU A N 1
ATOM 6573 C CA . GLU A 1 810 ? 24.602 -7.117 -72.417 1.00 91.88 810 GLU A CA 1
ATOM 6574 C C . GLU A 1 810 ? 24.052 -6.087 -71.414 1.00 91.88 810 GLU A C 1
ATOM 6576 O O . GLU A 1 810 ? 22.846 -5.836 -71.385 1.00 91.88 810 GLU A O 1
ATOM 6581 N N . LEU A 1 811 ? 24.924 -5.435 -70.631 1.00 89.94 811 LEU A N 1
ATOM 6582 C CA . LEU A 1 811 ? 24.514 -4.384 -69.697 1.00 89.94 811 LEU A CA 1
ATOM 6583 C C . LEU A 1 811 ? 23.954 -3.172 -70.446 1.00 89.94 811 LEU A C 1
ATOM 6585 O O . LEU A 1 811 ? 22.943 -2.609 -70.033 1.00 89.94 811 LEU A O 1
ATOM 6589 N N . LEU A 1 812 ? 24.599 -2.786 -71.549 1.00 91.12 812 LEU A N 1
ATOM 6590 C CA . LEU A 1 812 ? 24.176 -1.646 -72.361 1.00 91.12 812 LEU A CA 1
ATOM 6591 C C . LEU A 1 812 ? 22.838 -1.912 -73.064 1.00 91.12 812 LEU A C 1
ATOM 6593 O O . LEU A 1 812 ? 22.007 -1.013 -73.143 1.00 91.12 812 LEU A O 1
ATOM 6597 N N . GLN A 1 813 ? 22.597 -3.146 -73.514 1.00 88.69 813 GLN A N 1
ATOM 6598 C CA . GLN A 1 813 ? 21.356 -3.539 -74.194 1.00 88.69 813 GLN A CA 1
ATOM 6599 C C . GLN A 1 813 ? 20.128 -3.513 -73.277 1.00 88.69 813 GLN A C 1
ATOM 6601 O O . GLN A 1 813 ? 19.025 -3.230 -73.742 1.00 88.69 813 GLN A O 1
ATOM 6606 N N . ARG A 1 814 ? 20.299 -3.817 -71.983 1.00 89.06 814 ARG A N 1
ATOM 6607 C CA . ARG A 1 814 ? 19.206 -3.788 -70.991 1.00 89.06 814 ARG A CA 1
ATOM 6608 C C . ARG A 1 814 ? 19.024 -2.431 -70.302 1.00 89.06 814 ARG A C 1
ATOM 6610 O O . ARG A 1 814 ? 18.048 -2.248 -69.578 1.00 89.06 814 ARG A O 1
ATOM 6617 N N . ALA A 1 815 ? 19.971 -1.517 -70.485 1.00 86.94 815 ALA A N 1
ATOM 6618 C CA . ALA A 1 815 ? 19.971 -0.180 -69.911 1.00 86.94 815 ALA A CA 1
ATOM 6619 C C . ALA A 1 815 ? 19.205 0.806 -70.801 1.00 86.94 815 ALA A C 1
ATOM 6621 O O . ALA A 1 815 ? 19.473 0.897 -71.996 1.00 86.94 815 ALA A O 1
ATOM 6622 N N . GLY A 1 816 ? 18.274 1.560 -70.211 1.00 82.12 816 GLY A N 1
ATOM 6623 C CA . GLY A 1 816 ? 17.473 2.548 -70.942 1.00 82.12 816 GLY A CA 1
ATOM 6624 C C . GLY A 1 816 ? 18.278 3.758 -71.424 1.00 82.12 816 GLY A C 1
ATOM 6625 O O . GLY A 1 816 ? 17.978 4.294 -72.488 1.00 82.12 816 GLY A O 1
ATOM 6626 N N . ASP A 1 817 ? 19.325 4.131 -70.683 1.00 86.81 817 ASP A N 1
ATOM 6627 C CA . ASP A 1 817 ? 20.070 5.380 -70.897 1.00 86.81 817 ASP A CA 1
ATOM 6628 C C . ASP A 1 817 ? 21.460 5.141 -71.525 1.00 86.81 817 ASP A C 1
ATOM 6630 O O . ASP A 1 817 ? 22.286 6.046 -71.627 1.00 86.81 817 ASP A O 1
ATOM 6634 N N . SER A 1 818 ? 21.759 3.912 -71.965 1.00 87.75 818 SER A N 1
ATOM 6635 C CA . SER A 1 818 ? 23.097 3.532 -72.446 1.00 87.75 818 SER A CA 1
ATOM 6636 C C . SER A 1 818 ? 23.552 4.306 -73.685 1.00 87.75 818 SER A C 1
ATOM 6638 O O . SER A 1 818 ? 24.720 4.689 -73.762 1.00 87.75 818 SER A O 1
ATOM 6640 N N . SER A 1 819 ? 22.639 4.595 -74.618 1.00 87.56 819 SER A N 1
ATOM 6641 C CA . SER A 1 819 ? 22.934 5.309 -75.869 1.00 87.56 819 SER A CA 1
ATOM 6642 C C . SER A 1 819 ? 23.314 6.781 -75.680 1.00 87.56 819 SER A C 1
ATOM 6644 O O . SER A 1 819 ? 23.768 7.413 -76.629 1.00 87.56 819 SER A O 1
ATOM 6646 N N . GLU A 1 820 ? 23.107 7.348 -74.486 1.00 89.38 820 GLU A N 1
ATOM 6647 C CA . GLU A 1 820 ? 23.575 8.699 -74.148 1.00 89.38 820 GLU A CA 1
ATOM 6648 C C . GLU A 1 820 ? 25.090 8.726 -73.889 1.00 89.38 820 GLU A C 1
ATOM 6650 O O . GLU A 1 820 ? 25.743 9.751 -74.095 1.00 89.38 820 GLU A O 1
ATOM 6655 N N . TYR A 1 821 ? 25.663 7.592 -73.472 1.00 90.31 821 TYR A N 1
ATOM 6656 C CA . TYR A 1 821 ? 27.037 7.518 -72.974 1.00 90.31 821 TYR A CA 1
ATOM 6657 C C . TYR A 1 821 ? 27.947 6.608 -73.802 1.00 90.31 821 TYR A C 1
ATOM 6659 O O . TYR A 1 821 ? 29.154 6.853 -73.842 1.00 90.31 821 TYR A O 1
ATOM 6667 N N . PHE A 1 822 ? 27.395 5.591 -74.468 1.00 91.12 822 PHE A N 1
ATOM 6668 C CA . PHE A 1 822 ? 28.149 4.581 -75.210 1.00 91.12 822 PHE A CA 1
ATOM 6669 C C . PHE A 1 822 ? 27.663 4.435 -76.658 1.00 91.12 822 PHE A C 1
ATOM 6671 O O . PHE A 1 822 ? 26.473 4.579 -76.943 1.00 91.12 822 PHE A O 1
ATOM 6678 N N . ASP A 1 823 ? 28.588 4.135 -77.572 1.00 88.94 823 ASP A N 1
ATOM 6679 C CA . ASP A 1 823 ? 28.276 3.750 -78.948 1.00 88.94 823 ASP A CA 1
ATOM 6680 C C . ASP A 1 823 ? 27.845 2.273 -79.066 1.00 88.94 823 ASP A C 1
ATOM 6682 O O . ASP A 1 823 ? 27.773 1.530 -78.083 1.00 88.94 823 ASP A O 1
ATOM 6686 N N . ALA A 1 824 ? 27.535 1.839 -80.293 1.00 84.44 824 ALA A N 1
ATOM 6687 C CA . ALA A 1 824 ? 27.069 0.479 -80.573 1.00 84.44 824 ALA A CA 1
ATOM 6688 C C . ALA A 1 824 ? 28.118 -0.617 -80.288 1.00 84.44 824 ALA A C 1
ATOM 6690 O O . ALA A 1 824 ? 27.738 -1.772 -80.092 1.00 84.44 824 ALA A O 1
ATOM 6691 N N . ASP A 1 825 ? 29.405 -0.260 -80.237 1.00 85.25 825 ASP A N 1
ATOM 6692 C CA . ASP A 1 825 ? 30.525 -1.160 -79.944 1.00 85.25 825 ASP A CA 1
ATOM 6693 C C . ASP A 1 825 ? 30.939 -1.105 -78.455 1.00 85.25 825 ASP A C 1
ATOM 6695 O O . ASP A 1 825 ? 31.908 -1.750 -78.039 1.00 85.25 825 ASP A O 1
ATOM 6699 N N . GLY A 1 826 ? 30.192 -0.360 -77.628 1.00 82.81 826 GLY A N 1
ATOM 6700 C CA . GLY A 1 826 ? 30.406 -0.234 -76.186 1.00 82.81 826 GLY A CA 1
ATOM 6701 C C . GLY A 1 826 ? 31.536 0.721 -75.796 1.00 82.81 826 GLY A C 1
ATOM 6702 O O . GLY A 1 826 ? 32.034 0.642 -74.668 1.00 82.81 826 GLY A O 1
ATOM 6703 N N . GLN A 1 827 ? 31.955 1.610 -76.700 1.00 87.31 827 GLN A N 1
ATOM 6704 C CA . GLN A 1 827 ? 32.941 2.658 -76.422 1.00 87.31 827 GLN A CA 1
ATOM 6705 C C . GLN A 1 827 ? 32.258 3.942 -75.948 1.00 87.31 827 GLN A C 1
ATOM 6707 O O . GLN A 1 827 ? 31.130 4.237 -76.332 1.00 87.31 827 GLN A O 1
ATOM 6712 N N . LEU A 1 828 ? 32.933 4.719 -75.097 1.00 87.62 828 LEU A N 1
ATOM 6713 C CA . LEU A 1 828 ? 32.400 5.987 -74.589 1.00 87.62 828 LEU A CA 1
ATOM 6714 C C . LEU A 1 828 ? 32.265 7.022 -75.717 1.00 87.62 828 LEU A C 1
ATOM 6716 O O . LEU A 1 828 ? 33.215 7.266 -76.457 1.00 87.62 828 LEU A O 1
ATOM 6720 N N . LEU A 1 829 ? 31.119 7.705 -75.784 1.00 83.88 829 LEU A N 1
ATOM 6721 C CA . LEU A 1 829 ? 30.868 8.771 -76.766 1.00 83.88 829 LEU A CA 1
ATOM 6722 C C . LEU A 1 829 ? 31.697 10.043 -76.500 1.00 83.88 829 LEU A C 1
ATOM 6724 O O . LEU A 1 829 ? 31.935 10.831 -77.415 1.00 83.88 829 LEU A O 1
ATOM 6728 N N . VAL A 1 830 ? 32.144 10.253 -75.255 1.00 72.62 830 VAL A N 1
ATOM 6729 C CA . VAL A 1 830 ? 32.946 11.414 -74.834 1.00 72.62 830 VAL A CA 1
ATOM 6730 C C . VAL A 1 830 ? 34.250 10.940 -74.182 1.00 72.62 830 VAL A C 1
ATOM 6732 O O . VAL A 1 830 ? 34.283 10.652 -72.988 1.00 72.62 830 VAL A O 1
ATOM 6735 N N . ASP A 1 831 ? 35.338 10.891 -74.957 1.00 60.75 831 ASP A N 1
ATOM 6736 C CA . ASP A 1 831 ? 36.648 10.375 -74.501 1.00 60.75 831 ASP A CA 1
ATOM 6737 C C . ASP A 1 831 ? 37.617 11.480 -74.000 1.00 60.75 831 ASP A C 1
ATOM 6739 O O . ASP A 1 831 ? 38.601 11.225 -73.307 1.00 60.75 831 ASP A O 1
ATOM 6743 N N . ASN A 1 832 ? 37.308 12.758 -74.260 1.00 59.62 832 ASN A N 1
ATOM 6744 C CA . ASN A 1 832 ? 38.173 13.907 -73.928 1.00 59.62 832 ASN A CA 1
ATOM 6745 C C . ASN A 1 832 ? 38.033 14.435 -72.483 1.00 59.62 832 ASN A C 1
ATOM 6747 O O . ASN A 1 832 ? 38.339 15.595 -72.211 1.00 59.62 832 ASN A O 1
ATOM 6751 N N . ILE A 1 833 ? 37.585 13.609 -71.533 1.00 65.50 833 ILE A N 1
ATOM 6752 C CA . ILE A 1 833 ? 37.515 14.017 -70.124 1.00 65.50 833 ILE A CA 1
ATOM 6753 C C . ILE A 1 833 ? 38.871 13.743 -69.441 1.00 65.50 833 ILE A C 1
ATOM 6755 O O . ILE A 1 833 ? 39.213 12.595 -69.114 1.00 65.50 833 ILE A O 1
ATOM 6759 N N . THR A 1 834 ? 39.652 14.803 -69.193 1.00 62.16 834 THR A N 1
ATOM 6760 C CA . THR A 1 834 ? 40.889 14.784 -68.382 1.00 62.16 834 THR A CA 1
ATOM 6761 C C . THR A 1 834 ? 40.572 14.593 -66.898 1.00 62.16 834 THR A C 1
ATOM 6763 O O . THR A 1 834 ? 40.630 15.515 -66.095 1.00 62.16 834 THR A O 1
ATOM 6766 N N . VAL A 1 835 ? 40.224 13.364 -66.530 1.00 64.00 835 VAL A N 1
ATOM 6767 C CA . VAL A 1 835 ? 39.992 12.927 -65.145 1.00 64.00 835 VAL A CA 1
ATOM 6768 C C . VAL A 1 835 ? 41.076 11.920 -64.768 1.00 64.00 835 VAL A C 1
ATOM 6770 O O . VAL A 1 835 ? 41.352 10.989 -65.524 1.00 64.00 835 VAL A O 1
ATOM 6773 N N . ALA A 1 836 ? 41.727 12.092 -63.619 1.00 60.47 836 ALA A N 1
ATOM 6774 C CA . ALA A 1 836 ? 42.697 11.107 -63.144 1.00 60.47 836 ALA A CA 1
ATOM 6775 C C . ALA A 1 836 ? 42.030 9.721 -63.070 1.00 60.47 836 ALA A C 1
ATOM 6777 O O . ALA A 1 836 ? 40.881 9.613 -62.639 1.00 60.47 836 ALA A O 1
ATOM 6778 N N . ALA A 1 837 ? 42.717 8.664 -63.518 1.00 58.72 837 ALA A N 1
ATOM 6779 C CA . ALA A 1 837 ? 42.205 7.310 -63.326 1.00 58.72 837 ALA A CA 1
ATOM 6780 C C . ALA A 1 837 ? 41.950 7.109 -61.820 1.00 58.72 837 ALA A C 1
ATOM 6782 O O . ALA A 1 837 ? 42.862 7.382 -61.029 1.00 58.72 837 ALA A O 1
ATOM 6783 N N . PRO A 1 838 ? 40.742 6.687 -61.401 1.00 61.44 838 PRO A N 1
ATOM 6784 C CA . PRO A 1 838 ? 40.479 6.444 -59.992 1.00 61.44 838 PRO A CA 1
ATOM 6785 C C . PRO A 1 838 ? 41.460 5.376 -59.519 1.00 61.44 838 PRO A C 1
ATOM 6787 O O . PRO A 1 838 ? 41.629 4.323 -60.144 1.00 61.44 838 PRO A O 1
ATOM 6790 N N . SER A 1 839 ? 42.166 5.650 -58.429 1.00 53.59 839 SER A N 1
ATOM 6791 C CA . SER A 1 839 ? 43.087 4.671 -57.889 1.00 53.59 839 SER A CA 1
ATOM 6792 C C . SER A 1 839 ? 42.277 3.582 -57.186 1.00 53.59 839 SER A C 1
ATOM 6794 O O . SER A 1 839 ? 42.081 3.642 -55.974 1.00 53.59 839 SER A O 1
ATOM 6796 N N . LEU A 1 840 ? 41.939 2.499 -57.892 1.00 54.59 840 LEU A N 1
ATOM 6797 C CA . LEU A 1 840 ? 41.753 1.198 -57.227 1.00 54.59 840 LEU A CA 1
ATOM 6798 C C . LEU A 1 840 ? 42.974 0.879 -56.328 1.00 54.59 840 LEU A C 1
ATOM 6800 O O . LEU A 1 840 ? 42.861 0.174 -55.332 1.00 54.59 840 LEU A O 1
ATOM 6804 N N . GLN A 1 841 ? 44.136 1.474 -56.642 1.00 45.41 841 GLN A N 1
ATOM 6805 C CA . GLN A 1 841 ? 45.373 1.447 -55.858 1.00 45.41 841 GLN A CA 1
ATOM 6806 C C . GLN A 1 841 ? 45.365 2.291 -54.561 1.00 45.41 841 GLN A C 1
ATOM 6808 O O . GLN A 1 841 ? 46.189 2.019 -53.691 1.00 45.41 841 GLN A O 1
ATOM 6813 N N . GLY A 1 842 ? 44.485 3.290 -54.422 1.00 50.03 842 GLY A N 1
ATOM 6814 C CA . GLY A 1 842 ? 44.396 4.183 -53.253 1.00 50.03 842 GLY A CA 1
ATOM 6815 C C . GLY A 1 842 ? 43.329 3.781 -52.231 1.00 50.03 842 GLY A C 1
ATOM 6816 O O . GLY A 1 842 ? 43.313 4.331 -51.134 1.00 50.03 842 GLY A O 1
ATOM 6817 N N . SER A 1 843 ? 42.475 2.806 -52.563 1.00 53.12 843 SER A N 1
ATOM 6818 C CA . SER A 1 843 ? 41.600 2.133 -51.595 1.00 53.12 843 SER A CA 1
ATOM 6819 C C . SER A 1 843 ? 42.436 1.281 -50.623 1.00 53.12 843 SER A C 1
ATOM 6821 O O . SER A 1 843 ? 43.438 0.676 -51.018 1.00 53.12 843 SER A O 1
ATOM 6823 N N . GLY A 1 844 ? 42.055 1.258 -49.341 1.00 58.69 844 GLY A N 1
ATOM 6824 C CA . GLY A 1 844 ? 42.763 0.492 -48.307 1.00 58.69 844 GLY A CA 1
ATOM 6825 C C . GLY A 1 844 ? 43.995 1.184 -47.708 1.00 58.69 844 GLY A C 1
ATOM 6826 O O . GLY A 1 844 ? 44.941 0.500 -47.326 1.00 58.69 844 GLY A O 1
ATOM 6827 N N . GLN A 1 845 ? 44.014 2.522 -47.604 1.00 64.75 845 GLN A N 1
ATOM 6828 C CA . GLN A 1 845 ? 45.069 3.238 -46.858 1.00 64.75 845 GLN A CA 1
ATOM 6829 C C . GLN A 1 845 ? 45.153 2.800 -45.388 1.00 64.75 845 GLN A C 1
ATOM 6831 O O . GLN A 1 845 ? 46.252 2.738 -44.844 1.00 64.75 845 GLN A O 1
ATOM 6836 N N . ALA A 1 846 ? 44.019 2.444 -44.775 1.00 65.25 846 ALA A N 1
ATOM 6837 C CA . ALA A 1 846 ? 43.973 1.868 -43.434 1.00 65.25 846 ALA A CA 1
ATOM 6838 C C . ALA A 1 846 ? 44.376 0.384 -43.365 1.00 65.25 846 ALA A C 1
ATOM 6840 O O . ALA A 1 846 ? 44.429 -0.153 -42.263 1.00 65.25 846 ALA A O 1
ATOM 6841 N N . VAL A 1 847 ? 44.631 -0.277 -44.503 1.00 73.00 847 VAL A N 1
ATOM 6842 C CA . VAL A 1 847 ? 45.084 -1.675 -44.576 1.00 73.00 847 VAL A CA 1
ATOM 6843 C C . VAL A 1 847 ? 46.609 -1.699 -44.697 1.00 73.00 847 VAL A C 1
ATOM 6845 O O . VAL A 1 847 ? 47.200 -1.077 -45.597 1.00 73.00 847 VAL A O 1
ATOM 6848 N N . GLU A 1 848 ? 47.247 -2.415 -43.777 1.00 76.25 848 GLU A N 1
ATOM 6849 C CA . GLU A 1 848 ? 48.695 -2.557 -43.698 1.00 76.25 848 GLU A CA 1
ATOM 6850 C C . GLU A 1 848 ? 49.205 -3.595 -44.719 1.00 76.25 848 GLU A C 1
ATOM 6852 O O . GLU A 1 848 ? 48.475 -4.461 -45.211 1.00 76.25 848 GLU A O 1
ATOM 6857 N N . GLU A 1 849 ? 50.480 -3.496 -45.099 1.00 78.81 849 GLU A N 1
ATOM 6858 C CA . GLU A 1 849 ? 51.131 -4.553 -45.886 1.00 78.81 849 GLU A CA 1
ATOM 6859 C C . GLU A 1 849 ? 51.419 -5.759 -44.973 1.00 78.81 849 GLU A C 1
ATOM 6861 O O . GLU A 1 849 ? 51.883 -5.541 -43.851 1.00 78.81 849 GLU A O 1
ATOM 6866 N N . PRO A 1 850 ? 51.202 -7.020 -45.408 1.00 78.62 850 PRO A N 1
ATOM 6867 C CA . PRO A 1 850 ? 50.946 -7.494 -46.780 1.00 78.62 850 PRO A CA 1
ATOM 6868 C C . PRO A 1 850 ? 49.457 -7.627 -47.175 1.00 78.62 850 PRO A C 1
ATOM 6870 O O . PRO A 1 850 ? 49.147 -8.003 -48.310 1.00 78.62 850 PRO A O 1
ATOM 6873 N N . ASN A 1 851 ? 48.521 -7.321 -46.270 1.00 82.62 851 ASN A N 1
ATOM 6874 C CA . ASN A 1 851 ? 47.082 -7.579 -46.445 1.00 82.62 851 ASN A CA 1
ATOM 6875 C C . ASN A 1 851 ? 46.420 -6.690 -47.508 1.00 82.62 851 ASN A C 1
ATOM 6877 O O . ASN A 1 851 ? 45.322 -6.989 -47.990 1.00 82.62 851 ASN A O 1
ATOM 6881 N N . ARG A 1 852 ? 47.092 -5.613 -47.924 1.00 81.12 852 ARG A N 1
ATOM 6882 C CA . ARG A 1 852 ? 46.603 -4.688 -48.952 1.00 81.12 852 ARG A CA 1
ATOM 6883 C C . ARG A 1 852 ? 46.318 -5.371 -50.290 1.00 81.12 852 ARG A C 1
ATOM 6885 O O . ARG A 1 852 ? 45.375 -4.979 -50.977 1.00 81.12 852 ARG A O 1
ATOM 6892 N N . GLN A 1 853 ? 47.088 -6.393 -50.669 1.00 83.62 853 GLN A N 1
ATOM 6893 C CA . GLN A 1 853 ? 46.825 -7.130 -51.908 1.00 83.62 853 GLN A CA 1
ATOM 6894 C C . GLN A 1 853 ? 45.528 -7.947 -51.814 1.00 83.62 853 GLN A C 1
ATOM 6896 O O . GLN A 1 853 ? 44.709 -7.886 -52.730 1.00 83.62 853 GLN A O 1
ATOM 6901 N N . LEU A 1 854 ? 45.290 -8.618 -50.683 1.00 87.38 854 LEU A N 1
ATOM 6902 C CA . LEU A 1 854 ? 44.046 -9.352 -50.433 1.00 87.38 854 LEU A CA 1
ATOM 6903 C C . LEU A 1 854 ? 42.832 -8.421 -50.401 1.00 87.38 854 LEU A C 1
ATOM 6905 O O . LEU A 1 854 ? 41.807 -8.739 -50.995 1.00 87.38 854 LEU A O 1
ATOM 6909 N N . TYR A 1 855 ? 42.967 -7.235 -49.798 1.00 85.62 855 TYR A N 1
ATOM 6910 C CA . TYR A 1 855 ? 41.918 -6.213 -49.835 1.00 85.62 855 TYR A CA 1
ATOM 6911 C C . TYR A 1 855 ? 41.588 -5.773 -51.268 1.00 85.62 855 TYR A C 1
ATOM 6913 O O . TYR A 1 855 ? 40.422 -5.670 -51.645 1.00 85.62 855 TYR A O 1
ATOM 6921 N N . ARG A 1 856 ? 42.605 -5.551 -52.111 1.00 82.38 856 ARG A N 1
ATOM 6922 C CA . ARG A 1 856 ? 42.388 -5.184 -53.521 1.00 82.38 856 ARG A CA 1
ATOM 6923 C C . ARG A 1 856 ? 41.670 -6.284 -54.292 1.00 82.38 856 ARG A C 1
ATOM 6925 O O . ARG A 1 856 ? 40.801 -5.984 -55.110 1.00 82.38 856 ARG A O 1
ATOM 6932 N N . ASP A 1 857 ? 42.024 -7.540 -54.045 1.00 87.38 857 ASP A N 1
ATOM 6933 C CA . ASP A 1 857 ? 41.369 -8.677 -54.687 1.00 87.38 857 ASP A CA 1
ATOM 6934 C C . ASP A 1 857 ? 39.926 -8.841 -54.196 1.00 87.38 857 ASP A C 1
ATOM 6936 O O . ASP A 1 857 ? 39.030 -9.061 -55.013 1.00 87.38 857 ASP A O 1
ATOM 6940 N N . PHE A 1 858 ? 39.673 -8.593 -52.910 1.00 88.75 858 PHE A N 1
ATOM 6941 C CA . PHE A 1 858 ? 38.333 -8.508 -52.336 1.00 88.75 858 PHE A CA 1
ATOM 6942 C C . PHE A 1 858 ? 37.477 -7.421 -53.013 1.00 88.75 858 PHE A C 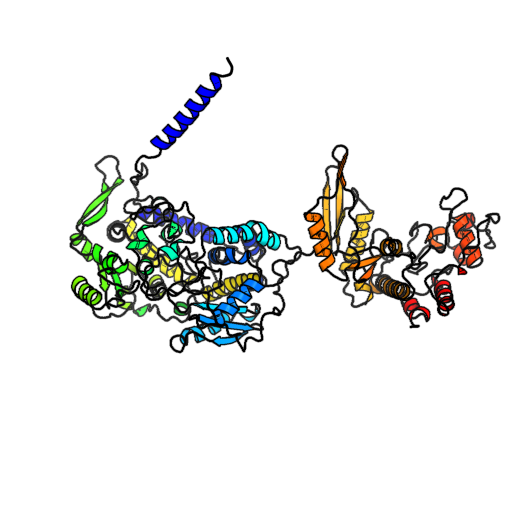1
ATOM 6944 O O . PHE A 1 858 ? 36.393 -7.720 -53.518 1.00 88.75 858 PHE A O 1
ATOM 6951 N N . ILE A 1 859 ? 37.979 -6.186 -53.140 1.00 86.62 859 ILE A N 1
ATOM 6952 C CA . ILE A 1 859 ? 37.261 -5.087 -53.814 1.00 86.62 859 ILE A CA 1
ATOM 6953 C C . ILE A 1 859 ? 36.981 -5.402 -55.292 1.00 86.62 859 ILE A C 1
ATOM 6955 O O . ILE A 1 859 ? 35.866 -5.190 -55.771 1.00 86.62 859 ILE A O 1
ATOM 6959 N N . ARG A 1 860 ? 37.936 -5.994 -56.021 1.00 86.50 860 ARG A N 1
ATOM 6960 C CA . ARG A 1 860 ? 37.739 -6.406 -57.428 1.00 86.50 860 ARG A CA 1
ATOM 6961 C C . ARG A 1 860 ? 36.647 -7.460 -57.616 1.00 86.50 860 ARG A C 1
ATOM 6963 O O . ARG A 1 860 ? 36.115 -7.597 -58.718 1.00 86.50 860 ARG A O 1
ATOM 6970 N N . ARG A 1 861 ? 36.323 -8.248 -56.589 1.00 89.06 861 ARG A N 1
ATOM 6971 C CA . ARG A 1 861 ? 35.187 -9.183 -56.646 1.00 89.06 861 ARG A CA 1
ATOM 6972 C C . ARG A 1 861 ? 33.848 -8.456 -56.544 1.00 89.06 861 ARG A C 1
ATOM 6974 O O . ARG A 1 861 ? 32.880 -8.920 -57.132 1.00 89.06 861 ARG A O 1
ATOM 6981 N N . ILE A 1 862 ? 33.802 -7.332 -55.835 1.00 89.31 862 ILE A N 1
ATOM 6982 C CA . ILE A 1 862 ? 32.585 -6.548 -55.581 1.00 89.31 862 ILE A CA 1
ATOM 6983 C C . ILE A 1 862 ? 32.276 -5.625 -56.763 1.00 89.31 862 ILE A C 1
ATOM 6985 O O . ILE A 1 862 ? 31.137 -5.541 -57.219 1.00 89.31 862 ILE A O 1
ATOM 6989 N N . VAL A 1 863 ? 33.300 -4.962 -57.298 1.00 88.94 863 VAL A N 1
ATOM 6990 C CA . VAL A 1 863 ? 33.148 -3.948 -58.346 1.00 88.94 863 VAL A CA 1
ATOM 6991 C C . VAL A 1 863 ? 33.127 -4.619 -59.728 1.00 88.94 863 VAL A C 1
ATOM 6993 O O . VAL A 1 863 ? 34.135 -4.678 -60.432 1.00 88.94 863 VAL A O 1
ATOM 6996 N N . ARG A 1 864 ? 31.964 -5.169 -60.106 1.00 91.75 864 ARG A N 1
ATOM 6997 C CA . ARG A 1 864 ? 31.695 -5.779 -61.427 1.00 91.75 864 ARG A CA 1
ATOM 6998 C C . ARG A 1 864 ? 30.579 -5.057 -62.168 1.00 91.75 864 ARG A C 1
ATOM 7000 O O . ARG A 1 864 ? 29.598 -4.642 -61.549 1.00 91.75 864 ARG A O 1
ATOM 7007 N N . TRP A 1 865 ? 30.714 -4.945 -63.490 1.00 92.00 865 TRP A N 1
ATOM 7008 C CA . TRP A 1 865 ? 29.718 -4.302 -64.351 1.00 92.00 865 TRP A CA 1
ATOM 7009 C C . TRP A 1 865 ? 28.338 -4.952 -64.224 1.00 92.00 865 TRP A C 1
ATOM 7011 O O . TRP A 1 865 ? 27.353 -4.256 -63.995 1.00 92.00 865 TRP A O 1
ATOM 7021 N N . LEU A 1 866 ? 28.277 -6.281 -64.323 1.00 90.94 866 LEU A N 1
ATOM 7022 C CA . LEU A 1 866 ? 27.044 -7.051 -64.196 1.00 90.94 866 LEU A CA 1
ATOM 7023 C C . LEU A 1 866 ? 26.785 -7.401 -62.713 1.00 90.94 866 LEU A C 1
ATOM 7025 O O . LEU A 1 866 ? 27.649 -8.018 -62.085 1.00 90.94 866 LEU A O 1
ATOM 7029 N N . PRO A 1 867 ? 25.624 -7.045 -62.124 1.00 89.94 867 PRO A N 1
ATOM 7030 C CA . PRO A 1 867 ? 25.258 -7.422 -60.754 1.00 89.94 867 PRO A CA 1
ATOM 7031 C C . PRO A 1 867 ? 25.299 -8.932 -60.497 1.00 89.94 867 PRO A C 1
ATOM 7033 O O . PRO A 1 867 ? 25.725 -9.368 -59.428 1.00 89.94 867 PRO A O 1
ATOM 7036 N N . GLU A 1 868 ? 24.926 -9.741 -61.486 1.00 89.62 868 GLU A N 1
ATOM 7037 C CA . GLU A 1 868 ? 24.933 -11.203 -61.426 1.00 89.62 868 GLU A CA 1
ATOM 7038 C C . GLU A 1 868 ? 26.335 -11.809 -61.231 1.00 89.62 868 GLU A C 1
ATOM 7040 O O . GLU A 1 868 ? 26.452 -12.886 -60.646 1.00 89.62 868 GLU A O 1
ATOM 7045 N N . GLU A 1 869 ? 27.396 -11.099 -61.628 1.00 92.06 869 GLU A N 1
ATOM 7046 C CA . GLU A 1 869 ? 28.790 -11.501 -61.394 1.00 92.06 869 GLU A CA 1
ATOM 7047 C C . GLU A 1 869 ? 29.287 -11.147 -59.984 1.00 92.06 869 GLU A C 1
ATOM 7049 O O . GLU A 1 869 ? 30.347 -11.617 -59.557 1.00 92.06 869 GLU A O 1
ATOM 7054 N N . ARG A 1 870 ? 28.549 -10.309 -59.244 1.00 93.25 870 ARG A N 1
ATOM 7055 C CA . ARG A 1 870 ? 28.938 -9.888 -57.896 1.00 93.25 870 ARG A CA 1
ATOM 7056 C C . ARG A 1 870 ? 28.596 -10.989 -56.885 1.00 93.25 870 ARG A C 1
ATOM 7058 O O . ARG A 1 870 ? 27.478 -11.529 -56.905 1.00 93.25 870 ARG A O 1
ATOM 7065 N N . PRO A 1 871 ? 29.502 -11.311 -55.946 1.00 92.62 871 PRO A N 1
ATOM 7066 C CA . PRO A 1 871 ? 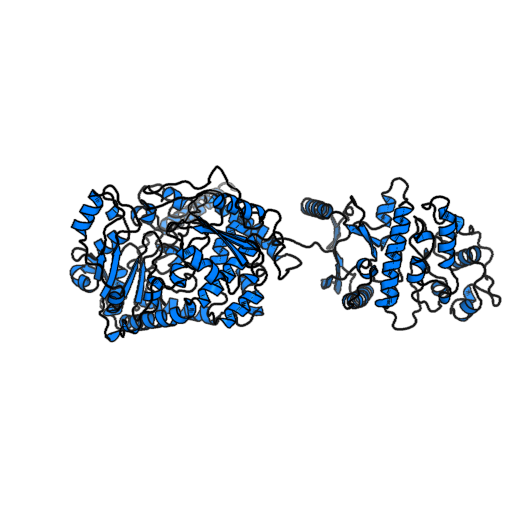29.184 -12.219 -54.855 1.00 92.62 871 PRO A CA 1
ATOM 7067 C C . PRO A 1 871 ? 28.057 -11.667 -53.971 1.00 92.62 871 PRO A C 1
ATOM 7069 O O . PRO A 1 871 ? 27.870 -10.460 -53.814 1.00 92.62 871 PRO A O 1
ATOM 7072 N N . SER A 1 872 ? 27.291 -12.569 -53.373 1.00 92.75 872 SER A N 1
ATOM 7073 C CA . SER A 1 872 ? 26.373 -12.253 -52.281 1.00 92.75 872 SER A CA 1
ATOM 7074 C C . SER A 1 872 ? 27.132 -11.801 -51.028 1.00 92.75 872 SER A C 1
ATOM 7076 O O . SER A 1 872 ? 28.304 -12.128 -50.835 1.00 92.75 872 SER A O 1
ATOM 7078 N N . ALA A 1 873 ? 26.445 -11.094 -50.126 1.00 92.75 873 ALA A N 1
ATOM 7079 C CA . ALA A 1 873 ? 27.027 -10.702 -48.842 1.00 92.75 873 ALA A CA 1
ATOM 7080 C C . ALA A 1 873 ? 27.537 -11.916 -48.040 1.00 92.75 873 ALA A C 1
ATOM 7082 O O . ALA A 1 873 ? 28.597 -11.839 -47.422 1.00 92.75 873 ALA A O 1
ATOM 7083 N N . ARG A 1 874 ? 26.837 -13.058 -48.128 1.00 94.12 874 ARG A N 1
ATOM 7084 C CA . ARG A 1 874 ? 27.261 -14.332 -47.542 1.00 94.12 874 ARG A CA 1
ATOM 7085 C C . ARG A 1 874 ? 28.601 -14.819 -48.086 1.00 94.12 874 ARG A C 1
ATOM 7087 O O . ARG A 1 874 ? 29.471 -15.191 -47.312 1.00 94.12 874 ARG A O 1
ATOM 7094 N N . GLU A 1 875 ? 28.768 -14.813 -49.405 1.00 94.25 875 GLU A N 1
ATOM 7095 C CA . GLU A 1 875 ? 30.005 -15.264 -50.058 1.00 94.25 875 GLU A CA 1
ATOM 7096 C C . GLU A 1 875 ? 31.186 -14.330 -49.764 1.00 94.25 875 GLU A C 1
ATOM 7098 O O . GLU A 1 875 ? 32.324 -14.791 -49.681 1.00 94.25 875 GLU A O 1
ATOM 7103 N N . LEU A 1 876 ? 30.928 -13.030 -49.577 1.00 93.12 876 LEU A N 1
ATOM 7104 C CA . LEU A 1 876 ? 31.952 -12.057 -49.185 1.00 93.12 876 LEU A CA 1
ATOM 7105 C C . LEU A 1 876 ? 32.452 -12.277 -47.752 1.00 93.12 876 LEU A C 1
ATOM 7107 O O . LEU A 1 876 ? 33.629 -12.053 -47.499 1.00 93.12 876 LEU A O 1
ATOM 7111 N N . LEU A 1 877 ? 31.607 -12.756 -46.829 1.00 92.75 877 LEU A N 1
ATOM 7112 C CA . LEU A 1 877 ? 32.032 -13.099 -45.460 1.00 92.75 877 LEU A CA 1
ATOM 7113 C C . LEU A 1 877 ? 33.073 -14.222 -45.420 1.00 92.75 877 LEU A C 1
ATOM 7115 O O . LEU A 1 877 ? 33.811 -14.343 -44.443 1.00 92.75 877 LEU A O 1
ATOM 7119 N N . ASP A 1 878 ? 33.119 -15.047 -46.464 1.00 92.62 878 ASP A N 1
ATOM 7120 C CA . ASP A 1 878 ? 34.044 -16.165 -46.566 1.00 92.62 878 ASP A CA 1
ATOM 7121 C C . ASP A 1 878 ? 35.379 -15.813 -47.247 1.00 92.62 878 ASP A C 1
ATOM 7123 O O . ASP A 1 878 ? 36.232 -16.698 -47.371 1.00 92.62 878 ASP A O 1
ATOM 7127 N N . ASP A 1 879 ? 35.568 -14.553 -47.658 1.00 92.81 879 ASP A N 1
ATOM 7128 C CA . ASP A 1 879 ? 36.751 -14.080 -48.380 1.00 92.81 879 ASP A CA 1
ATOM 7129 C C . ASP A 1 879 ? 38.042 -14.133 -47.531 1.00 92.81 879 ASP A C 1
ATOM 7131 O O . ASP A 1 879 ? 38.003 -13.812 -46.336 1.00 92.81 879 ASP A O 1
ATOM 7135 N N . PRO A 1 880 ? 39.197 -14.510 -48.122 1.00 90.44 880 PRO A N 1
ATOM 7136 C CA . PRO A 1 880 ? 40.478 -14.565 -47.419 1.00 90.44 880 PRO A CA 1
ATOM 7137 C C . PRO A 1 880 ? 40.847 -13.287 -46.661 1.00 90.44 880 PRO A C 1
ATOM 7139 O O . PRO A 1 880 ? 41.345 -13.388 -45.541 1.00 90.44 880 PRO A O 1
ATOM 7142 N N . TRP A 1 881 ? 40.547 -12.098 -47.201 1.00 89.19 881 TRP A N 1
ATOM 7143 C CA . TRP A 1 881 ? 40.899 -10.841 -46.531 1.00 89.19 881 TRP A CA 1
ATOM 7144 C C . TRP A 1 881 ? 40.212 -10.683 -45.161 1.00 89.19 881 TRP A C 1
ATOM 7146 O O . TRP A 1 881 ? 40.818 -10.167 -44.222 1.00 89.19 881 TRP A O 1
ATOM 7156 N N . LEU A 1 882 ? 38.974 -11.169 -45.015 1.00 88.94 882 LEU A N 1
ATOM 7157 C CA . LEU A 1 882 ? 38.242 -11.134 -43.742 1.00 88.94 882 LEU A CA 1
ATOM 7158 C C . LEU A 1 882 ? 38.617 -12.282 -42.793 1.00 88.94 882 LEU A C 1
ATOM 7160 O O . LEU A 1 882 ? 38.316 -12.200 -41.601 1.00 88.94 882 LEU A O 1
ATOM 7164 N N . LYS A 1 883 ? 39.240 -13.353 -43.302 1.00 83.81 883 LYS A N 1
ATOM 7165 C CA . LYS A 1 883 ? 39.614 -14.545 -42.520 1.00 83.81 883 LYS A CA 1
ATOM 7166 C C . LYS A 1 883 ? 41.053 -14.536 -42.019 1.00 83.81 883 LYS A C 1
ATOM 7168 O O . LYS A 1 883 ? 41.340 -15.243 -41.054 1.00 83.81 883 LYS A O 1
ATOM 7173 N N . GLU A 1 884 ? 41.944 -13.778 -42.650 1.00 70.50 884 GLU A N 1
ATOM 7174 C CA . GLU A 1 884 ? 43.316 -13.621 -42.172 1.00 70.50 884 GLU A CA 1
ATOM 7175 C C . GLU A 1 884 ? 43.380 -12.701 -40.947 1.00 70.50 884 GLU A C 1
ATOM 7177 O O . GLU A 1 884 ? 42.895 -11.562 -40.971 1.00 70.50 884 GLU A O 1
ATOM 7182 N N . SER A 1 885 ? 43.969 -13.249 -39.878 1.00 54.66 885 SER A N 1
ATOM 7183 C CA . SER A 1 885 ? 44.144 -12.640 -38.555 1.00 54.66 885 SER A CA 1
ATOM 7184 C C . SER A 1 885 ? 45.162 -11.515 -38.546 1.00 54.66 885 SER A C 1
ATOM 7186 O O . SER A 1 885 ? 46.297 -11.793 -38.999 1.00 54.66 885 SER A O 1
#

Secondary structure (DSSP, 8-state):
--SHHHHHHHHHHHHHHHHHHHTT-S-------S---S-HHHHHHHHHHHHHHHHHHT---SHHHHHHHHHHHHSSPPPTTHHHHHHHHHHHT-S-SS--HHHHHHHGGGGGS-HHHHHHHHHHHHTS-SSEEEEEEETTEEEEEEES-GGGHHHHHHHHHHHTTTGGGSPSEEEEEE-SSS--B---HHHHHHHHHHIIIIIHHHHHT-S---SSPPSPPTT---SS-PPP-S--SPEE-TTS--HHHHTTTS-TTSHHHH--SS-----GGGT--SGGG--S-HHHHT-GGG-TTHHHH-HHHH--S--EEBSS---EEES-B-TT---EE---HHHHTTSS---GGG---GGGSEEEEEEEEES-SS-B-TTGGGGSHHHHHHHHTSTTSEEEEEEEESSSSSPEEEEEEEEHHHHGGGEEEEEEE--SB-HHHHHHHHHHH---PPPPGGGGGGEEEEEEE-SSS--TTHHHHHTSSSEEEEE--SB-TTTTTS-BTTTBEE--SS-SHHHHHHHHHHHSHHHHHHHHHHHHHHHHHHHHHSSHHHHHHHHHHHHHHHHHHT-TTTT----EEEEEPPTT-HHHHHHHHHHHHHHH-----GGGGGBPPP-EEEEEE-SSSEEEEEEEE----BHHHHHHTSTTS---HHHHHHHHHHHHHHHHHHHHTS-EE-----GGGEEEEES-THHHHHHHHHHHHSPPPEEEETTEEEEPPPPPPP-SSEEEEEE---TT-EETTS-B-S--S-GGG--HHHHTT--B-S-------SS-S---B-TTS-B-HHHHHHHHHHHH-SPPHHHHHH-TTGGGTB-TTS-BS------PPP-TTTTTTTSPTTTHHHHHHHHHHH--SSGGGSPPHHHHHT-HHHH--

Solvent-accessible surface area (backbone atoms only — not comparable to full-atom values): 49164 Å² total; per-residue (Å²): 132,78,75,67,62,60,55,56,53,52,53,53,52,50,52,48,53,52,49,54,59,61,70,69,62,66,81,82,64,69,67,71,61,100,75,35,86,62,58,71,69,57,53,47,28,55,52,34,45,52,53,49,52,54,56,63,71,68,43,53,88,46,72,69,46,43,50,50,50,45,31,70,73,69,52,33,66,78,45,44,47,45,69,58,51,51,54,52,31,59,74,62,58,55,78,71,74,73,67,56,62,68,56,54,65,51,49,38,45,60,51,46,52,56,26,68,56,55,52,47,44,41,47,48,52,72,16,31,97,68,58,37,30,37,44,24,34,46,92,35,37,78,72,41,75,49,64,57,56,79,92,40,46,69,52,65,60,38,53,59,63,64,38,62,90,57,34,70,74,41,58,63,46,77,45,41,31,54,71,59,60,49,59,42,22,37,34,48,26,71,59,46,51,50,22,39,48,41,9,65,76,46,43,38,52,45,36,43,66,28,71,63,85,60,77,58,74,60,76,78,54,91,90,58,74,92,49,86,72,76,65,77,46,97,63,79,73,61,49,78,47,54,62,33,70,35,39,78,66,53,51,37,35,38,52,66,81,29,43,52,51,58,49,89,58,101,76,48,67,53,46,44,77,67,17,26,71,42,74,66,56,42,61,78,28,63,73,45,59,30,22,54,38,32,33,35,51,41,47,62,37,29,17,56,26,42,8,17,77,58,37,50,37,20,65,58,98,44,75,35,35,24,54,32,36,47,65,45,41,56,39,37,66,39,71,44,59,57,66,67,68,46,77,50,71,66,57,77,89,62,46,53,60,61,87,80,26,42,81,24,35,30,39,77,43,55,52,51,21,24,38,22,55,97,66,42,49,72,33,18,42,70,50,42,53,56,58,63,62,33,56,85,42,72,39,46,36,74,45,81,39,89,84,51,89,82,59,23,66,42,85,42,82,44,55,22,54,80,52,31,79,37,58,54,62,49,40,44,42,80,49,56,43,42,70,70,45,36,51,52,46,45,71,73,70,43,66,45,80,84,69,66,77,59,64,51,44,50,21,37,28,37,57,45,59,50,38,62,32,72,58,80,54,54,68,34,44,33,58,31,60,22,33,32,33,40,37,60,52,57,45,50,68,54,61,77,76,57,44,65,47,37,40,31,41,63,48,74,89,82,52,32,38,68,53,30,51,54,48,37,33,70,70,36,77,64,30,41,53,49,43,54,49,29,8,51,48,14,19,60,45,41,73,56,61,67,40,65,61,39,44,40,44,51,45,51,51,46,48,33,52,51,40,42,57,55,30,86,58,55,60,55,60,59,77,62,37,77,50,76,39,56,71,70,37,66,47,51,55,49,21,48,56,55,38,52,55,56,64,70,56,91,76,86,53,76,15,63,80,23,44,67,59,65,75,49,73,51,76,46,82,50,100,88,40,45,22,48,31,41,29,27,71,65,60,40,42,29,47,47,65,52,25,72,72,34,99,82,53,55,75,40,44,74,53,49,50,50,48,50,50,47,49,30,36,22,49,29,34,30,51,76,74,64,39,37,32,58,58,61,90,51,45,70,36,24,30,17,36,63,57,50,67,67,53,55,52,54,51,50,53,52,52,71,76,40,77,68,62,69,45,81,58,90,96,41,79,46,66,54,82,75,84,70,58,75,79,91,41,90,36,64,57,23,48,42,83,52,54,67,38,44,70,72,83,64,90,41,68,63,92,60,42,58,80,61,62,45,44,64,38,48,76,24,52,13,71,55,78,78,51,50,60,72,77,88,61,98,60,77,75,44,81,30,47,47,102,82,71,42,83,32,68,69,49,37,51,51,36,48,33,66,65,72,45,69,60,59,61,69,61,44,72,64,17,76,49,27,77,81,49,30,48,98,89,41,46,65,72,73,77,86,69,94,63,78,70,45,50,75,81,64,60,56,78,50,39,55,87,79,54,40,60,42,46,47,56,54,50,59,47,32,61,48,78,52,59,89,74,21,53,48,42,63,61,55,65,71,34,65,59,72,67,63,129

Sequence (885 aa):
MLRSRRLLALVCLFGFAVLTTFLLREEHAPVLPTSSLTHPVHQLVEDAERDFQALRARQSRSLKDAVAEYRRRYKLPPPPHFDKWYHFAKKRGVELIDEFDGIYHMLLPFWALEPAVIRERTREAIGYDNALIVARIRNGQVVKMDGGGDMYEWHRDATPIMLKEFIRWLPDMDLAFNIHDEPRVVLQHDDLSRHVTIAKDSNLPRAYNADKLTNSFSARPADMGDGVRIKEYKTTRFNRFAHQSTWSSSRISCPLDSAVRACLNDSCEDDMAAYSNLPLGFISNTSAFTDICNSPSFETSFGMFDRPNAFDVTHDLIPIFSQSKVSSFQDILYPSPWYYMHRVTYDPERDMPWEDKAATMYWRGSTTGGFSRDGGWRRQHRQKFLTKIQPHGQAKVLVYDKLTEPVGWKEEQVSMQTMAHYFDVKFTFIGQCDPGDCDAQREFFGTVEPVNMFDAFASRYLLDIDGNAFSGRYYAWLLSHSIVYKLAVFREWHDDWLRPWVHFVPLGLHGDEYVESVRYFDQERSGQREAKHMAEASREWAQKVLRNEDMDVWYFRLLLEYGRLIDDNRRKAHHVVVKVGTRNSSQADREVEVLEHLASLKSQHPGAGLVRKLLDHFDIQGSTGRHPCLVFPVLGTPVDVLRDKLPDRSLGEPVVKAFVAQTLQALDFLHSEAGIVYTDLKADNLILKIGDMSQLAEYVDAALKHSAPDKVDGDRFIYRSRDIIAVRRLGAPVLCDFGQARLKTHPHSGLIMPYQYRAPEVLLGAAWDNKTWHLIEDSPMFVPLDEHDNPSTSVHLTQMVRALGPPPLELLQRAGDSSEYFDADGQLLVDNITVAAPSLQGSGQAVEEPNRQLYRDFIRRIVRWLPEERPSARELLDDPWLKES

Foldseek 3Di:
DPPPVVVVVVCVVVVVVVVVVVVVPDPLDLDDPLDFQDDPLLVLLVVLVVVVVVQLVQADDDPVRLQVLCCVPLVAGAFFCVVVLQVLCVVLQARHSNLQVLLSVLCLLLLLDALVVLQVLLLQCVQEQNQKWKFWQAQLAGPDIDGNPDVCVLVVVLPRVLSVPPSNQFHTDMAIEHPDQAFAEFAAQVSSVVSNCSRVVPRRNLLSVFVDDDSHFDHDDPPDDPNPDRNHDPDDQWDKDAFAACQVVQCRNADCPFQQNVDPDPDTAAQLVQAHSDPPSFGSDPVSQLAVSRHNLCCQAFALRHGARIYIYGNDDHAYEYQWYGPRGSHRHAPDSLLLVCVDAADVVLADALVQADLAEDDEEELFRHAADPLSSCRHLLNLVLVQLDQAHKAWAWDQDPDDPPGHTDIDIDGSVVLNSRYHYAYQYYDNYDPVNSVVCCVPGNHDHDDDPSVSNSHQEYEFEAGSHGDSCVLSQLQGQHAYEYADSIDGSCPSPDTDSQSHPYDDRSPNVVSHLSCCLVPPPSNVVSSSNSSVRSNVSSVNQVHSSNSSSSNSSSSSSVSLSSGNCSSDRFDKDKDKADFPDPLLVVLCVLQVLLVPDDDPQPLNVQAWHFPDWDWDQDPVHIIIMTITHDFFAQQQVVLVPDPVSFPFQVRQLQQQLSVLSNLLCCVPPSQKAQQEDERRQWTWHAPDCVLVVVVVVVCVVDPFDWDDDPPDIDGDDDDTRDHPDTHHIHRHDSSQMDGNPDFDWEDTYDLLQDALCNLLGATDDSAFQDTYFSDRQGLQADPVRDRDSLSRQLLLCLVPNFADVVSLVRGPRNVVAADNVRHGPDPPDPDPNRPLPPTPPSPDPPLSVQVSVLNVLNNHNDSVSHDRSVVSSVGPSSVDD

Radius of gyration: 40.29 Å; Cα contacts (8 Å, |Δi|>4): 1558; chains: 1; bounding box: 94×87×126 Å

Nearest PDB structures (foldseek):
  1wbp-assembly1_A  TM=8.042E-01  e=7.469E-16  Homo sapiens
  7dd1-assembly1_A  TM=7.710E-01  e=2.362E-16  Homo sapiens
  2x7g-assembly1_A  TM=8.088E-01  e=2.032E-15  Homo sapiens
  5myv-assembly2_B  TM=8.000E-01  e=1.432E-15  Homo sapiens
  5mxx-assembly1_A  TM=7.865E-01  e=1.664E-15  Homo sapiens

pLDDT: mean 88.36, std 12.8, range [30.58, 98.81]